Protein AF-0000000075708439 (afdb_homodimer)

Structure (mmCIF, N/CA/C/O backbone):
data_AF-0000000075708439-model_v1
#
loop_
_entity.id
_entity.type
_entity.pdbx_description
1 polymer 'FGGY family of carbohydrate kinases, N-terminal domain containing protein'
#
loop_
_atom_site.group_PDB
_atom_site.id
_atom_site.type_symbol
_atom_site.label_atom_id
_atom_site.label_alt_id
_atom_site.label_comp_id
_atom_site.label_asym_id
_atom_site.label_entity_id
_atom_site.label_seq_id
_atom_site.pdbx_PDB_ins_code
_atom_site.Cartn_x
_atom_site.Cartn_y
_atom_site.Cartn_z
_atom_site.occupancy
_atom_site.B_iso_or_equiv
_atom_site.auth_seq_id
_atom_site.auth_comp_id
_atom_site.auth_asym_id
_atom_site.auth_atom_id
_atom_site.pdbx_PDB_model_num
ATOM 1 N N . MET A 1 1 ? 12.398 -55.656 -14.297 1 87.62 1 MET A N 1
ATOM 2 C CA . MET A 1 1 ? 11.367 -55.062 -15.141 1 87.62 1 MET A CA 1
ATOM 3 C C . MET A 1 1 ? 11.344 -53.562 -14.992 1 87.62 1 MET A C 1
ATOM 5 O O . MET A 1 1 ? 11.445 -53.031 -13.875 1 87.62 1 MET A O 1
ATOM 9 N N . PHE A 1 2 ? 11.398 -53 -16.141 1 95 2 PHE A N 1
ATOM 10 C CA . PHE A 1 2 ? 11.477 -51.531 -16.156 1 95 2 PHE A CA 1
ATOM 11 C C . PHE A 1 2 ? 10.148 -50.938 -16.562 1 95 2 PHE A C 1
ATOM 13 O O . PHE A 1 2 ? 9.281 -51.625 -17.094 1 95 2 PHE A O 1
ATOM 20 N N . SER A 1 3 ? 9.945 -49.719 -16.188 1 95.69 3 SER A N 1
ATOM 21 C CA . SER A 1 3 ? 8.812 -48.906 -16.625 1 95.69 3 SER A CA 1
ATOM 22 C C . SER A 1 3 ? 9.266 -47.688 -17.422 1 95.69 3 SER A C 1
ATOM 24 O O . SER A 1 3 ? 10.219 -47 -17.047 1 95.69 3 SER A O 1
ATOM 26 N N . LEU A 1 4 ? 8.625 -47.5 -18.516 1 96.62 4 LEU A N 1
ATOM 27 C CA . LEU A 1 4 ? 8.891 -46.344 -19.375 1 96.62 4 LEU A CA 1
ATOM 28 C C . LEU A 1 4 ? 7.875 -45.219 -19.125 1 96.62 4 LEU A C 1
ATOM 30 O O . LEU A 1 4 ? 6.668 -45.469 -19.203 1 96.62 4 LEU A O 1
ATOM 34 N N . GLY A 1 5 ? 8.398 -44.094 -18.734 1 96.56 5 GLY A N 1
ATOM 35 C CA . GLY A 1 5 ? 7.559 -42.906 -18.609 1 96.56 5 GLY A CA 1
ATOM 36 C C . GLY A 1 5 ? 7.734 -41.938 -19.766 1 96.56 5 GLY A C 1
ATOM 37 O O . GLY A 1 5 ? 8.859 -41.594 -20.125 1 96.56 5 GLY A O 1
ATOM 38 N N . ILE A 1 6 ? 6.602 -41.469 -20.359 1 97.12 6 ILE A N 1
ATOM 39 C CA . ILE A 1 6 ? 6.605 -40.531 -21.469 1 97.12 6 ILE A CA 1
ATOM 40 C C . ILE A 1 6 ? 5.902 -39.25 -21.047 1 97.12 6 ILE A C 1
ATOM 42 O O . ILE A 1 6 ? 4.758 -39.281 -20.594 1 97.12 6 ILE A O 1
ATOM 46 N N . ASP A 1 7 ? 6.59 -38.125 -21.188 1 96.25 7 ASP A N 1
ATOM 47 C CA . ASP A 1 7 ? 6.008 -36.812 -20.906 1 96.25 7 ASP A CA 1
ATOM 48 C C . ASP A 1 7 ? 5.922 -35.969 -22.172 1 96.25 7 ASP A C 1
ATOM 50 O O . ASP A 1 7 ? 6.938 -35.469 -22.656 1 96.25 7 ASP A O 1
ATOM 54 N N . ILE A 1 8 ? 4.699 -35.75 -22.641 1 96.62 8 ILE A N 1
ATOM 55 C CA . ILE A 1 8 ? 4.473 -34.969 -23.844 1 96.62 8 ILE A CA 1
ATOM 56 C C . ILE A 1 8 ? 4.078 -33.531 -23.484 1 96.62 8 ILE A C 1
ATOM 58 O O . ILE A 1 8 ? 2.891 -33.219 -23.375 1 96.62 8 ILE A O 1
ATOM 62 N N . GLY A 1 9 ? 5.059 -32.75 -23.375 1 92.75 9 GLY A N 1
ATOM 63 C CA . GLY A 1 9 ? 4.828 -31.344 -23.016 1 92.75 9 GLY A CA 1
ATOM 64 C C . GLY A 1 9 ? 4.582 -30.453 -24.219 1 92.75 9 GLY A C 1
ATOM 65 O O . GLY A 1 9 ? 4.625 -30.922 -25.359 1 92.75 9 GLY A O 1
ATOM 66 N N . THR A 1 10 ? 4.273 -29.188 -23.953 1 89.81 10 THR A N 1
ATOM 67 C CA . THR A 1 10 ? 4 -28.203 -25 1 89.81 10 THR A CA 1
ATOM 68 C C . THR A 1 10 ? 5.277 -27.875 -25.766 1 89.81 10 THR A C 1
ATOM 70 O O . THR A 1 10 ? 5.273 -27.812 -27 1 89.81 10 THR A O 1
ATOM 73 N N . SER A 1 11 ? 6.379 -27.672 -25.047 1 86.56 11 SER A N 1
ATOM 74 C CA . SER A 1 11 ? 7.621 -27.219 -25.672 1 86.56 11 SER A CA 1
ATOM 75 C C . SER A 1 11 ? 8.656 -28.344 -25.703 1 86.56 11 SER A C 1
ATOM 77 O O . SER A 1 11 ? 9.625 -28.281 -26.469 1 86.56 11 SER A O 1
ATOM 79 N N . LYS A 1 12 ? 8.484 -29.312 -24.812 1 89.56 12 LYS A N 1
ATOM 80 C CA . LYS A 1 12 ? 9.469 -30.375 -24.656 1 89.56 12 LYS A CA 1
ATOM 81 C C . LYS A 1 12 ? 8.789 -31.734 -24.453 1 89.56 12 LYS A C 1
ATOM 83 O O . LYS A 1 12 ? 7.727 -31.812 -23.844 1 89.56 12 LYS A O 1
ATOM 88 N N . ILE A 1 13 ? 9.406 -32.781 -25 1 94.31 13 ILE A N 1
ATOM 89 C CA . ILE A 1 13 ? 9.016 -34.156 -24.734 1 94.31 13 ILE A CA 1
ATOM 90 C C . ILE A 1 13 ? 10.148 -34.875 -24.031 1 94.31 13 ILE A C 1
ATOM 92 O O . ILE A 1 13 ? 11.32 -34.719 -24.391 1 94.31 13 ILE A O 1
ATOM 96 N N . ALA A 1 14 ? 9.805 -35.594 -23 1 93.56 14 ALA A N 1
ATOM 97 C CA . ALA A 1 14 ? 10.828 -36.312 -22.219 1 93.56 14 ALA A CA 1
ATOM 98 C C . ALA A 1 14 ? 10.422 -37.75 -21.953 1 93.56 14 ALA A C 1
ATOM 100 O O . ALA A 1 14 ? 9.234 -38.062 -21.875 1 93.56 14 ALA A O 1
ATOM 101 N N . ILE A 1 15 ? 11.43 -38.562 -21.844 1 94.44 15 ILE A N 1
ATOM 102 C CA . ILE A 1 15 ? 11.234 -40 -21.547 1 94.44 15 ILE A CA 1
ATOM 103 C C . ILE A 1 15 ? 12.141 -40.406 -20.391 1 94.44 15 ILE A C 1
ATOM 105 O O . ILE A 1 15 ? 13.289 -39.969 -20.297 1 94.44 15 ILE A O 1
ATOM 109 N N . ALA A 1 16 ? 11.562 -41.156 -19.484 1 93.69 16 ALA A N 1
ATOM 110 C CA . ALA A 1 16 ? 12.336 -41.75 -18.391 1 93.69 16 ALA A CA 1
ATOM 111 C C . ALA A 1 16 ? 12.07 -43.25 -18.266 1 93.69 16 ALA A C 1
ATOM 113 O O . ALA A 1 16 ? 10.922 -43.688 -18.391 1 93.69 16 ALA A O 1
ATOM 114 N N . VAL A 1 17 ? 13.125 -43.969 -18.094 1 94.81 17 VAL A N 1
ATOM 115 C CA . VAL A 1 17 ? 12.992 -45.406 -17.797 1 94.81 17 VAL A CA 1
ATOM 116 C C . VAL A 1 17 ? 13.43 -45.656 -16.344 1 94.81 17 VAL A C 1
ATOM 118 O O . VAL A 1 17 ? 14.523 -45.25 -15.945 1 94.81 17 VAL A O 1
ATOM 121 N N . VAL A 1 18 ? 12.531 -46.25 -15.672 1 92.69 18 VAL A N 1
ATOM 122 C CA . VAL A 1 18 ? 12.828 -46.5 -14.266 1 92.69 18 VAL A CA 1
ATOM 123 C C . VAL A 1 18 ? 12.891 -48 -14 1 92.69 18 VAL A C 1
ATOM 125 O O . VAL A 1 18 ? 12.211 -48.781 -14.672 1 92.69 18 VAL A O 1
ATOM 128 N N . ASP A 1 19 ? 13.703 -48.344 -12.984 1 90.44 19 ASP A N 1
ATOM 129 C CA . ASP A 1 19 ? 13.836 -49.75 -12.625 1 90.44 19 ASP A CA 1
ATOM 130 C C . ASP A 1 19 ? 12.852 -50.125 -11.516 1 90.44 19 ASP A C 1
ATOM 132 O O . ASP A 1 19 ? 11.93 -49.375 -11.211 1 90.44 19 ASP A O 1
ATOM 136 N N . VAL A 1 20 ? 13.039 -51.312 -10.992 1 80.81 20 VAL A N 1
ATOM 137 C CA . VAL A 1 20 ? 12.109 -51.875 -10.023 1 80.81 20 VAL A CA 1
ATOM 138 C C . VAL A 1 20 ? 12.133 -51.062 -8.734 1 80.81 20 VAL A C 1
ATOM 140 O O . VAL A 1 20 ? 11.172 -51.094 -7.961 1 80.81 20 VAL A O 1
ATOM 143 N N . ASN A 1 21 ? 13.156 -50.281 -8.523 1 77.88 21 ASN A N 1
ATOM 144 C CA . ASN A 1 21 ? 13.281 -49.469 -7.34 1 77.88 21 ASN A CA 1
ATOM 145 C C . ASN A 1 21 ? 12.906 -48 -7.641 1 77.88 21 ASN A C 1
ATOM 147 O O . ASN A 1 21 ? 13.211 -47.094 -6.852 1 77.88 21 ASN A O 1
ATOM 151 N N . SER A 1 22 ? 12.367 -47.812 -8.766 1 76.56 22 SER A N 1
ATOM 152 C CA . SER A 1 22 ? 11.891 -46.5 -9.211 1 76.56 22 SER A CA 1
ATOM 153 C C . SER A 1 22 ? 13.039 -45.531 -9.422 1 76.56 22 SER A C 1
ATOM 155 O O . SER A 1 22 ? 12.875 -44.312 -9.258 1 76.56 22 SER A O 1
ATOM 157 N N . LYS A 1 23 ? 14.203 -46.125 -9.625 1 80.88 23 LYS A N 1
ATOM 158 C CA . LYS A 1 23 ? 15.359 -45.312 -9.961 1 80.88 23 LYS A CA 1
ATOM 159 C C . LYS A 1 23 ? 15.5 -45.156 -11.469 1 80.88 23 LYS A C 1
ATOM 161 O O . LYS A 1 23 ? 15.297 -46.094 -12.227 1 80.88 23 LYS A O 1
ATOM 166 N N . ILE A 1 24 ? 15.82 -43.906 -11.836 1 79.38 24 ILE A N 1
ATOM 167 C CA . ILE A 1 24 ? 15.969 -43.656 -13.258 1 79.38 24 ILE A CA 1
ATOM 168 C C . ILE A 1 24 ? 17.219 -44.344 -13.797 1 79.38 24 ILE A C 1
ATOM 170 O O . ILE A 1 24 ? 18.312 -44.125 -13.289 1 79.38 24 ILE A O 1
ATOM 174 N N . THR A 1 25 ? 16.984 -45.094 -14.797 1 81.88 25 THR A N 1
ATOM 175 C CA . THR A 1 25 ? 18.094 -45.781 -15.438 1 81.88 25 THR A CA 1
ATOM 176 C C . THR A 1 25 ? 18.531 -45.031 -16.703 1 81.88 25 THR A C 1
ATOM 178 O O . THR A 1 25 ? 19.719 -45.094 -17.062 1 81.88 25 THR A O 1
ATOM 181 N N . THR A 1 26 ? 17.562 -44.375 -17.344 1 83.88 26 THR A N 1
ATOM 182 C CA . THR A 1 26 ? 17.828 -43.625 -18.578 1 83.88 26 THR A CA 1
ATOM 183 C C . THR A 1 26 ? 16.844 -42.469 -18.703 1 83.88 26 THR A C 1
ATOM 185 O O . THR A 1 26 ? 15.703 -42.531 -18.25 1 83.88 26 THR A O 1
ATOM 188 N N . TYR A 1 27 ? 17.391 -41.375 -19.188 1 86.19 27 TYR A N 1
ATOM 189 C CA . TYR A 1 27 ? 16.578 -40.188 -19.453 1 86.19 27 TYR A CA 1
ATOM 190 C C . TYR A 1 27 ? 16.969 -39.562 -20.797 1 86.19 27 TYR A C 1
ATOM 192 O O . TYR A 1 27 ? 18.156 -39.438 -21.109 1 86.19 27 TYR A O 1
ATOM 200 N N . VAL A 1 28 ? 15.93 -39.312 -21.625 1 85.81 28 VAL A N 1
ATOM 201 C CA . VAL A 1 28 ? 16.141 -38.656 -22.906 1 85.81 28 VAL A CA 1
ATOM 202 C C . VAL A 1 28 ? 15.094 -37.562 -23.094 1 85.81 28 VAL A C 1
ATOM 204 O O . VAL A 1 28 ? 13.953 -37.688 -22.641 1 85.81 28 VAL A O 1
ATOM 207 N N . ASP A 1 29 ? 15.5 -36.438 -23.609 1 85.69 29 ASP A N 1
ATOM 208 C CA . ASP A 1 29 ? 14.547 -35.344 -23.859 1 85.69 29 ASP A CA 1
ATOM 209 C C . ASP A 1 29 ? 14.828 -34.656 -25.188 1 85.69 29 ASP A C 1
ATOM 211 O O . ASP A 1 29 ? 15.891 -34.875 -25.781 1 85.69 29 ASP A O 1
ATOM 215 N N . SER A 1 30 ? 13.656 -34.125 -25.703 1 77.12 30 SER A N 1
ATOM 216 C CA . SER A 1 30 ? 13.789 -33.312 -26.891 1 77.12 30 SER A CA 1
ATOM 217 C C . SER A 1 30 ? 13.836 -31.828 -26.531 1 77.12 30 SER A C 1
ATOM 219 O O . SER A 1 30 ? 13.305 -31.422 -25.5 1 77.12 30 SER A O 1
ATOM 221 N N . LYS A 1 31 ? 14.75 -30.906 -27.219 1 64.25 31 LYS A N 1
ATOM 222 C CA . LYS A 1 31 ? 14.719 -29.484 -26.922 1 64.25 31 LYS A CA 1
ATOM 223 C C . LYS A 1 31 ? 13.492 -28.812 -27.531 1 64.25 31 LYS A C 1
ATOM 225 O O . LYS A 1 31 ? 12.906 -27.906 -26.922 1 64.25 31 LYS A O 1
ATOM 230 N N . ALA A 1 32 ? 13.109 -29.125 -28.594 1 64.12 32 ALA A N 1
ATOM 231 C CA . ALA A 1 32 ? 11.969 -28.531 -29.281 1 64.12 32 ALA A CA 1
ATOM 232 C C . ALA A 1 32 ? 11.445 -29.438 -30.391 1 64.12 32 ALA A C 1
ATOM 234 O O . ALA A 1 32 ? 12.219 -30.141 -31.047 1 64.12 32 ALA A O 1
ATOM 235 N N . HIS A 1 33 ? 10 -29.891 -30.188 1 71.44 33 HIS A N 1
ATOM 236 C CA . HIS A 1 33 ? 9.453 -30.672 -31.297 1 71.44 33 HIS A CA 1
ATOM 237 C C . HIS A 1 33 ? 8.852 -29.766 -32.375 1 71.44 33 HIS A C 1
ATOM 239 O O . HIS A 1 33 ? 8.406 -30.234 -33.406 1 71.44 33 HIS A O 1
ATOM 245 N N . ASP A 1 34 ? 9.148 -28.312 -32.312 1 77.38 34 ASP A N 1
ATOM 246 C CA . ASP A 1 34 ? 8.742 -27.344 -33.312 1 77.38 34 ASP A CA 1
ATOM 247 C C . ASP A 1 34 ? 7.332 -27.641 -33.812 1 77.38 34 ASP A C 1
ATOM 249 O O . ASP A 1 34 ? 7.105 -27.719 -35.031 1 77.38 34 ASP A O 1
ATOM 253 N N . ALA A 1 35 ? 6.441 -27.984 -32.938 1 86.94 35 ALA A N 1
ATOM 254 C CA . ALA A 1 35 ? 5.117 -28.438 -33.344 1 86.94 35 ALA A CA 1
ATOM 255 C C . ALA A 1 35 ? 4.137 -27.266 -33.438 1 86.94 35 ALA A C 1
ATOM 257 O O . ALA A 1 35 ? 3.006 -27.422 -33.906 1 86.94 35 ALA A O 1
ATOM 258 N N . ASN A 1 36 ? 4.59 -26.125 -33.062 1 88.94 36 ASN A N 1
ATOM 259 C CA . ASN A 1 36 ? 3.686 -24.984 -33 1 88.94 36 ASN A CA 1
ATOM 260 C C . ASN A 1 36 ? 3.234 -24.531 -34.375 1 88.94 36 ASN A C 1
ATOM 262 O O . ASN A 1 36 ? 4.035 -24.516 -35.312 1 88.94 36 ASN A O 1
ATOM 266 N N . ILE A 1 37 ? 1.937 -24.359 -34.5 1 87.06 37 ILE A N 1
ATOM 267 C CA . ILE A 1 37 ? 1.342 -23.859 -35.719 1 87.06 37 ILE A CA 1
ATOM 268 C C . ILE A 1 37 ? 0.751 -22.469 -35.5 1 87.06 37 ILE A C 1
ATOM 270 O O . ILE A 1 37 ? -0.086 -22.281 -34.625 1 87.06 37 ILE A O 1
ATOM 274 N N . HIS A 1 38 ? 1.258 -21.484 -36.25 1 78.88 38 HIS A N 1
ATOM 275 C CA . HIS A 1 38 ? 0.743 -20.125 -36.094 1 78.88 38 HIS A CA 1
ATOM 276 C C . HIS A 1 38 ? -0.492 -19.906 -36.969 1 78.88 38 HIS A C 1
ATOM 278 O O . HIS A 1 38 ? -0.429 -20.047 -38.188 1 78.88 38 HIS A O 1
ATOM 284 N N . ILE A 1 39 ? -1.523 -19.672 -36.25 1 82.19 39 ILE A N 1
ATOM 285 C CA . ILE A 1 39 ? -2.762 -19.406 -37 1 82.19 39 ILE A CA 1
ATOM 286 C C . ILE A 1 39 ? -3.125 -17.938 -36.875 1 82.19 39 ILE A C 1
ATOM 288 O O . ILE A 1 39 ? -2.988 -17.188 -37.875 1 82.19 39 ILE A O 1
ATOM 292 N N . LYS A 1 40 ? -3.725 -17.344 -35.875 1 83.94 40 LYS A N 1
ATOM 293 C CA . LYS A 1 40 ? -4.047 -15.953 -35.562 1 83.94 40 LYS A CA 1
ATOM 294 C C . LYS A 1 40 ? -3.869 -15.664 -34.094 1 83.94 40 LYS A C 1
ATOM 296 O O . LYS A 1 40 ? -3.801 -16.578 -33.281 1 83.94 40 LYS A O 1
ATOM 301 N N . PRO A 1 41 ? -3.742 -14.414 -33.938 1 85.62 41 PRO A N 1
ATOM 302 C CA . PRO A 1 41 ? -3.564 -14.078 -32.531 1 85.62 41 PRO A CA 1
ATOM 303 C C . PRO A 1 41 ? -4.652 -14.672 -31.625 1 85.62 41 PRO A C 1
ATOM 305 O O . PRO A 1 41 ? -5.836 -14.609 -31.969 1 85.62 41 PRO A O 1
ATOM 308 N N . GLY A 1 42 ? -4.176 -15.32 -30.531 1 88.75 42 GLY A N 1
ATOM 309 C CA . GLY A 1 42 ? -5.125 -15.906 -29.609 1 88.75 42 GLY A CA 1
ATOM 310 C C . GLY A 1 42 ? -5.34 -17.391 -29.844 1 88.75 42 GLY A C 1
ATOM 311 O O . GLY A 1 42 ? -5.824 -18.094 -28.953 1 88.75 42 GLY A O 1
ATOM 312 N N . PHE A 1 43 ? -5.008 -17.844 -31 1 92.38 43 PHE A N 1
ATOM 313 C CA . PHE A 1 43 ? -5.148 -19.266 -31.328 1 92.38 43 PHE A CA 1
ATOM 314 C C . PHE A 1 43 ? -3.83 -20 -31.125 1 92.38 43 PHE A C 1
ATOM 316 O O . PHE A 1 43 ? -2.766 -19.484 -31.469 1 92.38 43 PHE A O 1
ATOM 323 N N . SER A 1 44 ? -3.9 -21.141 -30.5 1 93.81 44 SER A N 1
ATOM 324 C CA . SER A 1 44 ? -2.705 -21.938 -30.234 1 93.81 44 SER A CA 1
ATOM 325 C C . SER A 1 44 ? -2.92 -23.391 -30.641 1 93.81 44 SER A C 1
ATOM 327 O O . SER A 1 44 ? -3.643 -24.125 -29.969 1 93.81 44 SER A O 1
ATOM 329 N N . GLU A 1 45 ? -2.225 -23.812 -31.672 1 96.12 45 GLU A N 1
ATOM 330 C CA . GLU A 1 45 ? -2.359 -25.188 -32.188 1 96.12 45 GLU A CA 1
ATOM 331 C C . GLU A 1 45 ? -0.994 -25.828 -32.406 1 96.12 45 GLU A C 1
ATOM 333 O O . GLU A 1 45 ? 0.001 -25.125 -32.625 1 96.12 45 GLU A O 1
ATOM 338 N N . GLN A 1 46 ? -0.972 -27.078 -32.312 1 95.81 46 GLN A N 1
ATOM 339 C CA . GLN A 1 46 ? 0.258 -27.828 -32.562 1 95.81 46 GLN A CA 1
ATOM 340 C C . GLN A 1 46 ? 0.003 -29.047 -33.469 1 95.81 46 GLN A C 1
ATOM 342 O O . GLN A 1 46 ? -1.076 -29.641 -33.406 1 95.81 46 GLN A O 1
ATOM 347 N N . SER A 1 47 ? 1.02 -29.422 -34.188 1 96 47 SER A N 1
ATOM 348 C CA . SER A 1 47 ? 0.927 -30.578 -35.094 1 96 47 SER A CA 1
ATOM 349 C C . SER A 1 47 ? 1.029 -31.891 -34.312 1 96 47 SER A C 1
ATOM 351 O O . SER A 1 47 ? 2.062 -32.188 -33.688 1 96 47 SER A O 1
ATOM 353 N N . VAL A 1 48 ? 0.009 -32.719 -34.438 1 96.62 48 VAL A N 1
ATOM 354 C CA . VAL A 1 48 ? -0.011 -34 -33.781 1 96.62 48 VAL A CA 1
ATOM 355 C C . VAL A 1 48 ? 1.068 -34.906 -34.375 1 96.62 48 VAL A C 1
ATOM 357 O O . VAL A 1 48 ? 1.776 -35.594 -33.625 1 96.62 48 VAL A O 1
ATOM 360 N N . ASP A 1 49 ? 1.2 -34.812 -35.625 1 95.5 49 ASP A N 1
ATOM 361 C CA . ASP A 1 49 ? 2.18 -35.656 -36.312 1 95.5 49 ASP A CA 1
ATOM 362 C C . ASP A 1 49 ? 3.596 -35.344 -35.844 1 95.5 49 ASP A C 1
ATOM 364 O O . ASP A 1 49 ? 4.379 -36.25 -35.594 1 95.5 49 ASP A O 1
ATOM 368 N N . LYS A 1 50 ? 3.857 -34.094 -35.75 1 95.31 50 LYS A N 1
ATOM 369 C CA . LYS A 1 50 ? 5.191 -33.688 -35.312 1 95.31 50 LYS A CA 1
ATOM 370 C C . LYS A 1 50 ? 5.445 -34.125 -33.875 1 95.31 50 LYS A C 1
ATOM 372 O O . LYS A 1 50 ? 6.551 -34.562 -33.531 1 95.31 50 LYS A O 1
ATOM 377 N N . ILE A 1 51 ? 4.504 -34.031 -33.031 1 96.44 51 ILE A N 1
ATOM 378 C CA . ILE A 1 51 ? 4.621 -34.469 -31.656 1 96.44 51 ILE A CA 1
ATOM 379 C C . ILE A 1 51 ? 4.871 -35.969 -31.578 1 96.44 51 ILE A C 1
ATOM 381 O O . ILE A 1 51 ? 5.773 -36.438 -30.875 1 96.44 51 ILE A O 1
ATOM 385 N N . PHE A 1 52 ? 4.113 -36.781 -32.375 1 96.62 52 PHE A N 1
ATOM 386 C CA . PHE A 1 52 ? 4.25 -38.219 -32.375 1 96.62 52 PHE A CA 1
ATOM 387 C C . PHE A 1 52 ? 5.609 -38.625 -32.906 1 96.62 52 PHE A C 1
ATOM 389 O O . PHE A 1 52 ? 6.273 -39.5 -32.344 1 96.62 52 PHE A O 1
ATOM 396 N N . GLU A 1 53 ? 5.953 -37.938 -33.969 1 95.5 53 GLU A N 1
ATOM 397 C CA . GLU A 1 53 ? 7.254 -38.25 -34.562 1 95.5 53 GLU A CA 1
ATOM 398 C C . GLU A 1 53 ? 8.383 -38.031 -33.562 1 95.5 53 GLU A C 1
ATOM 400 O O . GLU A 1 53 ? 9.297 -38.844 -33.438 1 95.5 53 GLU A O 1
ATOM 405 N N . THR A 1 54 ? 8.328 -36.906 -32.938 1 95.44 54 THR A N 1
ATOM 406 C CA . THR A 1 54 ? 9.352 -36.594 -31.953 1 95.44 54 THR A CA 1
ATOM 407 C C . THR A 1 54 ? 9.344 -37.594 -30.812 1 95.44 54 THR A C 1
ATOM 409 O O . THR A 1 54 ? 10.406 -38.031 -30.375 1 95.44 54 THR A O 1
ATOM 412 N N . THR A 1 55 ? 8.203 -38 -30.328 1 96.56 55 THR A N 1
ATOM 413 C CA . THR A 1 55 ? 8.078 -38.969 -29.25 1 96.56 55 THR A CA 1
ATOM 414 C C . THR A 1 55 ? 8.633 -40.344 -29.688 1 96.56 55 THR A C 1
ATOM 416 O O . THR A 1 55 ? 9.398 -40.969 -28.953 1 96.56 55 THR A O 1
ATOM 419 N N . ASP A 1 56 ? 8.258 -40.719 -30.875 1 96.31 56 ASP A N 1
ATOM 420 C CA . ASP A 1 56 ? 8.734 -42 -31.422 1 96.31 56 ASP A CA 1
ATOM 421 C C . ASP A 1 56 ? 10.258 -42.031 -31.5 1 96.31 56 ASP A C 1
ATOM 423 O O . ASP A 1 56 ? 10.883 -43.031 -31.172 1 96.31 56 ASP A O 1
ATOM 427 N N . ASN A 1 57 ? 10.734 -40.938 -31.984 1 95 57 ASN A N 1
ATOM 428 C CA . ASN A 1 57 ? 12.188 -40.844 -32.125 1 95 57 ASN A CA 1
ATOM 429 C C . ASN A 1 57 ? 12.883 -41 -30.766 1 95 57 ASN A C 1
ATOM 431 O O . ASN A 1 57 ? 13.93 -41.625 -30.672 1 95 57 ASN A O 1
ATOM 435 N N . LEU A 1 58 ? 12.344 -40.438 -29.75 1 95.06 58 LEU A N 1
ATOM 436 C CA . LEU A 1 58 ? 12.93 -40.531 -28.422 1 95.06 58 LEU A CA 1
ATOM 437 C C . LEU A 1 58 ? 12.891 -41.969 -27.922 1 95.06 58 LEU A C 1
ATOM 439 O O . LEU A 1 58 ? 13.867 -42.438 -27.328 1 95.06 58 LEU A O 1
ATOM 443 N N . ILE A 1 59 ? 11.781 -42.625 -28.141 1 95.5 59 ILE A N 1
ATOM 444 C CA . ILE A 1 59 ? 11.656 -44.031 -27.719 1 95.5 59 ILE A CA 1
ATOM 445 C C . ILE A 1 59 ? 12.672 -44.875 -28.469 1 95.5 59 ILE A C 1
ATOM 447 O O . ILE A 1 59 ? 13.344 -45.719 -27.875 1 95.5 59 ILE A O 1
ATOM 451 N N . SER A 1 60 ? 12.766 -44.625 -29.734 1 94.19 60 SER A N 1
ATOM 452 C CA . SER A 1 60 ? 13.656 -45.406 -30.594 1 94.19 60 SER A CA 1
ATOM 453 C C . SER A 1 60 ? 15.117 -45.25 -30.172 1 94.19 60 SER A C 1
ATOM 455 O O . SER A 1 60 ? 15.93 -46.156 -30.359 1 94.19 60 SER A O 1
ATOM 457 N N . ASN A 1 61 ? 15.422 -44.156 -29.562 1 91.81 61 ASN A N 1
ATOM 458 C CA . ASN A 1 61 ? 16.797 -43.844 -29.203 1 91.81 61 ASN A CA 1
ATOM 459 C C . ASN A 1 61 ? 17.203 -44.5 -27.891 1 91.81 61 ASN A C 1
ATOM 461 O O . ASN A 1 61 ? 18.375 -44.469 -27.516 1 91.81 61 ASN A O 1
ATOM 465 N N . ILE A 1 62 ? 16.281 -45.094 -27.203 1 93.5 62 ILE A N 1
ATOM 466 C CA . ILE A 1 62 ? 16.609 -45.844 -26 1 93.5 62 ILE A CA 1
ATOM 467 C C . ILE A 1 62 ? 17.406 -47.094 -26.375 1 93.5 62 ILE A C 1
ATOM 469 O O . ILE A 1 62 ? 17.078 -47.781 -27.344 1 93.5 62 ILE A O 1
ATOM 473 N N . PRO A 1 63 ? 18.453 -47.438 -25.609 1 93.44 63 PRO A N 1
ATOM 474 C CA . PRO A 1 63 ? 19.234 -48.656 -25.906 1 93.44 63 PRO A CA 1
ATOM 475 C C . PRO A 1 63 ? 18.391 -49.938 -25.875 1 93.44 63 PRO A C 1
ATOM 477 O O . PRO A 1 63 ? 17.547 -50.094 -24.984 1 93.44 63 PRO A O 1
ATOM 480 N N . ILE A 1 64 ? 18.672 -50.844 -26.766 1 94.06 64 ILE A N 1
ATOM 481 C CA . ILE A 1 64 ? 17.875 -52.031 -26.953 1 94.06 64 ILE A CA 1
ATOM 482 C C . ILE A 1 64 ? 17.906 -52.906 -25.688 1 94.06 64 ILE A C 1
ATOM 484 O O . ILE A 1 64 ? 16.906 -53.531 -25.344 1 94.06 64 ILE A O 1
ATOM 488 N N . GLU A 1 65 ? 19.062 -52.906 -24.984 1 93.12 65 GLU A N 1
ATOM 489 C CA . GLU A 1 65 ? 19.203 -53.719 -23.766 1 93.12 65 GLU A CA 1
ATOM 490 C C . GLU A 1 65 ? 18.234 -53.25 -22.688 1 93.12 65 GLU A C 1
ATOM 492 O O . GLU A 1 65 ? 17.766 -54.031 -21.875 1 93.12 65 GLU A O 1
ATOM 497 N N . ILE A 1 66 ? 17.922 -52 -22.734 1 93.88 66 ILE A N 1
ATOM 498 C CA . ILE A 1 66 ? 16.984 -51.406 -21.766 1 93.88 66 ILE A CA 1
ATOM 499 C C . ILE A 1 66 ? 15.555 -51.656 -22.234 1 93.88 66 ILE A C 1
ATOM 501 O O . ILE A 1 66 ? 14.688 -52.031 -21.438 1 93.88 66 ILE A O 1
ATOM 505 N N . LYS A 1 67 ? 15.266 -51.438 -23.5 1 95 67 LYS A N 1
ATOM 506 C CA . LYS A 1 67 ? 13.93 -51.562 -24.078 1 95 67 LYS A CA 1
ATOM 507 C C . LYS A 1 67 ? 13.383 -52.969 -23.828 1 95 67 LYS A C 1
ATOM 509 O O . LYS A 1 67 ? 12.195 -53.156 -23.547 1 95 67 LYS A O 1
ATOM 514 N N . GLN A 1 68 ? 14.273 -53.906 -23.922 1 94.5 68 GLN A N 1
ATOM 515 C CA . GLN A 1 68 ? 13.859 -55.312 -23.781 1 94.5 68 GLN A CA 1
ATOM 516 C C . GLN A 1 68 ? 13.422 -55.625 -22.359 1 94.5 68 GLN A C 1
ATOM 518 O O . GLN A 1 68 ? 12.75 -56.625 -22.109 1 94.5 68 GLN A O 1
ATOM 523 N N . LYS A 1 69 ? 13.727 -54.781 -21.453 1 95.12 69 LYS A N 1
ATOM 524 C CA . LYS A 1 69 ? 13.375 -54.969 -20.062 1 95.12 69 LYS A CA 1
ATOM 525 C C . LYS A 1 69 ? 12.141 -54.156 -19.672 1 95.12 69 LYS A C 1
ATOM 527 O O . LYS A 1 69 ? 11.656 -54.25 -18.547 1 95.12 69 LYS A O 1
ATOM 532 N N . ILE A 1 70 ? 11.617 -53.438 -20.562 1 96 70 ILE A N 1
ATOM 533 C CA . ILE A 1 70 ? 10.461 -52.594 -20.281 1 96 70 ILE A CA 1
ATOM 534 C C . ILE A 1 70 ? 9.195 -53.469 -20.281 1 96 70 ILE A C 1
ATOM 536 O O . ILE A 1 70 ? 8.906 -54.156 -21.25 1 96 70 ILE A O 1
ATOM 540 N N . GLY A 1 71 ? 8.438 -53.375 -19.125 1 96.12 71 GLY A N 1
ATOM 541 C CA . GLY A 1 71 ? 7.184 -54.094 -19.016 1 96.12 71 GLY A CA 1
ATOM 542 C C . GLY A 1 71 ? 5.969 -53.219 -18.938 1 96.12 71 GLY A C 1
ATOM 543 O O . GLY A 1 71 ? 4.84 -53.656 -19.172 1 96.12 71 GLY A O 1
ATOM 544 N N . TYR A 1 72 ? 6.191 -52 -18.609 1 96.38 72 TYR A N 1
ATOM 545 C CA . TYR A 1 72 ? 5.09 -51.062 -18.406 1 96.38 72 TYR A CA 1
ATOM 546 C C . TYR A 1 72 ? 5.391 -49.719 -19.047 1 96.38 72 TYR A C 1
ATOM 548 O O . TYR A 1 72 ? 6.547 -49.312 -19.125 1 96.38 72 TYR A O 1
ATOM 556 N N . ILE A 1 73 ? 4.355 -49.031 -19.594 1 97.38 73 ILE A N 1
ATOM 557 C CA . ILE A 1 73 ? 4.461 -47.688 -20.141 1 97.38 73 ILE A CA 1
ATOM 558 C C . ILE A 1 73 ? 3.428 -46.781 -19.469 1 97.38 73 ILE A C 1
ATOM 560 O O . ILE A 1 73 ? 2.232 -47.094 -19.484 1 97.38 73 ILE A O 1
ATOM 564 N N . GLY A 1 74 ? 3.932 -45.812 -18.812 1 97.25 74 GLY A N 1
ATOM 565 C CA . GLY A 1 74 ? 3.104 -44.688 -18.359 1 97.25 74 GLY A CA 1
ATOM 566 C C . GLY A 1 74 ? 3.283 -43.438 -19.188 1 97.25 74 GLY A C 1
ATOM 567 O O . GLY A 1 74 ? 4.367 -43.188 -19.719 1 97.25 74 GLY A O 1
ATOM 568 N N . ILE A 1 75 ? 2.209 -42.656 -19.328 1 97.75 75 ILE A N 1
ATOM 569 C CA . ILE A 1 75 ? 2.234 -41.469 -20.188 1 97.75 75 ILE A CA 1
ATOM 570 C C . ILE A 1 75 ? 1.629 -40.281 -19.438 1 97.75 75 ILE A C 1
ATOM 572 O O . ILE A 1 75 ? 0.72 -40.438 -18.625 1 97.75 75 ILE A O 1
ATOM 576 N N . THR A 1 76 ? 2.23 -39.156 -19.594 1 97.25 76 THR A N 1
ATOM 577 C CA . THR A 1 76 ? 1.688 -37.875 -19.141 1 97.25 76 THR A CA 1
ATOM 578 C C . THR A 1 76 ? 1.902 -36.812 -20.188 1 97.25 76 THR A C 1
ATOM 580 O O . THR A 1 76 ? 2.525 -37.062 -21.234 1 97.25 76 THR A O 1
ATOM 583 N N . GLY A 1 77 ? 1.317 -35.656 -19.938 1 96.06 77 GLY A N 1
ATOM 584 C CA . GLY A 1 77 ? 1.482 -34.594 -20.906 1 96.06 77 GLY A CA 1
ATOM 585 C C . GLY A 1 77 ? 0.717 -33.344 -20.547 1 96.06 77 GLY A C 1
ATOM 586 O O . GLY A 1 77 ? 0.114 -33.25 -19.484 1 96.06 77 GLY A O 1
ATOM 587 N N . GLN A 1 78 ? 0.837 -32.375 -21.531 1 94.25 78 GLN A N 1
ATOM 588 C CA . GLN A 1 78 ? 0.138 -31.109 -21.375 1 94.25 78 GLN A CA 1
ATOM 589 C C . GLN A 1 78 ? -1.369 -31.328 -21.266 1 94.25 78 GLN A C 1
ATOM 591 O O . GLN A 1 78 ? -1.965 -32.031 -22.078 1 94.25 78 GLN A O 1
ATOM 596 N N . MET A 1 79 ? -1.899 -30.703 -20.25 1 95.31 79 MET A N 1
ATOM 597 C CA . MET A 1 79 ? -3.312 -30.906 -19.938 1 95.31 79 MET A CA 1
ATOM 598 C C . MET A 1 79 ? -4.18 -29.922 -20.703 1 95.31 79 MET A C 1
ATOM 600 O O . MET A 1 79 ? -3.666 -29.062 -21.438 1 95.31 79 MET A O 1
ATOM 604 N N . HIS A 1 80 ? -5.547 -30.094 -20.688 1 95.06 80 HIS A N 1
ATOM 605 C CA . HIS A 1 80 ? -6.59 -29.188 -21.141 1 95.06 80 HIS A CA 1
ATOM 606 C C . HIS A 1 80 ? -6.785 -29.281 -22.656 1 95.06 80 HIS A C 1
ATOM 608 O O . HIS A 1 80 ? -7.91 -29.172 -23.141 1 95.06 80 HIS A O 1
ATOM 614 N N . GLY A 1 81 ? -5.684 -29.484 -23.391 1 95.88 81 GLY A N 1
ATOM 615 C CA . GLY A 1 81 ? -5.758 -29.469 -24.844 1 95.88 81 GLY A CA 1
ATOM 616 C C . GLY A 1 81 ? -6.578 -30.625 -25.406 1 95.88 81 GLY A C 1
ATOM 617 O O . GLY A 1 81 ? -6.738 -31.656 -24.75 1 95.88 81 GLY A O 1
ATOM 618 N N . VAL A 1 82 ? -7.004 -30.375 -26.672 1 97.06 82 VAL A N 1
ATOM 619 C CA . VAL A 1 82 ? -7.891 -31.375 -27.266 1 97.06 82 VAL A CA 1
ATOM 620 C C . VAL A 1 82 ? -7.461 -31.656 -28.703 1 97.06 82 VAL A C 1
ATOM 622 O O . VAL A 1 82 ? -7.078 -30.75 -29.438 1 97.06 82 VAL A O 1
ATOM 625 N N . VAL A 1 83 ? -7.535 -32.875 -29.062 1 97.81 83 VAL A N 1
ATOM 626 C CA . VAL A 1 83 ? -7.41 -33.312 -30.438 1 97.81 83 VAL A CA 1
ATOM 627 C C . VAL A 1 83 ? -8.703 -34 -30.875 1 97.81 83 VAL A C 1
ATOM 629 O O . VAL A 1 83 ? -9.242 -34.844 -30.172 1 97.81 83 VAL A O 1
ATOM 632 N N . VAL A 1 84 ? -9.18 -33.625 -32.031 1 97.56 84 VAL A N 1
ATOM 633 C CA . VAL A 1 84 ? -10.406 -34.219 -32.531 1 97.56 84 VAL A CA 1
ATOM 634 C C . VAL A 1 84 ? -10.062 -35.125 -33.719 1 97.56 84 VAL A C 1
ATOM 636 O O . VAL A 1 84 ? -9.406 -34.719 -34.656 1 97.56 84 VAL A O 1
ATOM 639 N N . SER A 1 85 ? -10.477 -36.406 -33.531 1 96.62 85 SER A N 1
ATOM 640 C CA . SER A 1 85 ? -10.43 -37.344 -34.656 1 96.62 85 SER A CA 1
ATOM 641 C C . SER A 1 85 ? -11.742 -37.375 -35.406 1 96.62 85 SER A C 1
ATOM 643 O O . SER A 1 85 ? -12.812 -37.531 -34.812 1 96.62 85 SER A O 1
ATOM 645 N N . ARG A 1 86 ? -11.609 -37.25 -36.625 1 95.38 86 ARG A N 1
ATOM 646 C CA . ARG A 1 86 ? -12.805 -37.156 -37.469 1 95.38 86 ARG A CA 1
ATOM 647 C C . ARG A 1 86 ? -12.984 -38.406 -38.312 1 95.38 86 ARG A C 1
ATOM 649 O O . ARG A 1 86 ? -12.125 -39.281 -38.344 1 95.38 86 ARG A O 1
ATOM 656 N N . LYS A 1 87 ? -14.117 -38.281 -39 1 91.81 87 LYS A N 1
ATOM 657 C CA . LYS A 1 87 ? -14.391 -39.375 -39.938 1 91.81 87 LYS A CA 1
ATOM 658 C C . LYS A 1 87 ? -13.375 -39.375 -41.062 1 91.81 87 LYS A C 1
ATOM 660 O O . LYS A 1 87 ? -12.641 -38.406 -41.25 1 91.81 87 LYS A O 1
ATOM 665 N N . ASN A 1 88 ? -13.125 -40.406 -41.781 1 88 88 ASN A N 1
ATOM 666 C CA . ASN A 1 88 ? -12.188 -40.625 -42.875 1 88 88 ASN A CA 1
ATOM 667 C C . ASN A 1 88 ? -10.742 -40.562 -42.406 1 88 88 ASN A C 1
ATOM 669 O O . ASN A 1 88 ? -9.875 -40.031 -43.094 1 88 88 ASN A O 1
ATOM 673 N N . ASN A 1 89 ? -10.586 -40.781 -41.219 1 83.19 89 ASN A N 1
ATOM 674 C CA . ASN A 1 89 ? -9.266 -40.969 -40.625 1 83.19 89 ASN A CA 1
ATOM 675 C C . ASN A 1 89 ? -8.5 -39.656 -40.594 1 83.19 89 ASN A C 1
ATOM 677 O O . ASN A 1 89 ? -7.281 -39.625 -40.75 1 83.19 89 ASN A O 1
ATOM 681 N N . LYS A 1 90 ? -9.273 -38.625 -40.406 1 91.19 90 LYS A N 1
ATOM 682 C CA . LYS A 1 90 ? -8.625 -37.312 -40.281 1 91.19 90 LYS A CA 1
ATOM 683 C C . LYS A 1 90 ? -8.508 -36.938 -38.781 1 91.19 90 LYS A C 1
ATOM 685 O O . LYS A 1 90 ? -9.438 -37.125 -38.031 1 91.19 90 LYS A O 1
ATOM 690 N N . THR A 1 91 ? -7.273 -36.562 -38.438 1 94.19 91 THR A N 1
ATOM 691 C CA . THR A 1 91 ? -7.031 -36.062 -37.094 1 94.19 91 THR A CA 1
ATOM 692 C C . THR A 1 91 ? -6.676 -34.594 -37.125 1 94.19 91 THR A C 1
ATOM 694 O O . THR A 1 91 ? -5.77 -34.188 -37.875 1 94.19 91 THR A O 1
ATOM 697 N N . ASP A 1 92 ? -7.406 -33.781 -36.438 1 95.88 92 ASP A N 1
ATOM 698 C CA . ASP A 1 92 ? -7.137 -32.344 -36.375 1 95.88 92 ASP A CA 1
ATOM 699 C C . ASP A 1 92 ? -5.852 -32.062 -35.625 1 95.88 92 ASP A C 1
ATOM 701 O O . ASP A 1 92 ? -5.309 -32.938 -34.938 1 95.88 92 ASP A O 1
ATOM 705 N N . ASN A 1 93 ? -5.371 -30.828 -35.781 1 96.81 93 ASN A N 1
ATOM 706 C CA . ASN A 1 93 ? -4.289 -30.344 -34.938 1 96.81 93 ASN A CA 1
ATOM 707 C C . ASN A 1 93 ? -4.699 -30.328 -33.469 1 96.81 93 ASN A C 1
ATOM 709 O O . ASN A 1 93 ? -5.891 -30.25 -33.156 1 96.81 93 ASN A O 1
ATOM 713 N N . LEU A 1 94 ? -3.684 -30.438 -32.594 1 97.38 94 LEU A N 1
ATOM 714 C CA . LEU A 1 94 ? -3.922 -30.188 -31.156 1 97.38 94 LEU A CA 1
ATOM 715 C C . LEU A 1 94 ? -4.227 -28.719 -30.906 1 97.38 94 LEU A C 1
ATOM 717 O O . LEU A 1 94 ? -3.451 -27.844 -31.281 1 97.38 94 LEU A O 1
ATOM 721 N N . ILE A 1 95 ? -5.359 -28.422 -30.406 1 97 95 ILE A N 1
ATOM 722 C CA . ILE A 1 95 ? -5.609 -27.109 -29.812 1 97 95 ILE A CA 1
ATOM 723 C C . ILE A 1 95 ? -5.219 -27.125 -28.344 1 97 95 ILE A C 1
ATOM 725 O O . ILE A 1 95 ? -5.91 -27.719 -27.516 1 97 95 ILE A O 1
ATOM 729 N N . ASN A 1 96 ? -4.141 -26.453 -28.062 1 93.88 96 ASN A N 1
ATOM 730 C CA . ASN A 1 96 ? -3.551 -26.688 -26.75 1 93.88 96 ASN A CA 1
ATOM 731 C C . ASN A 1 96 ? -4.082 -25.703 -25.703 1 93.88 96 ASN A C 1
ATOM 733 O O . ASN A 1 96 ? -4.984 -24.922 -25.984 1 93.88 96 ASN A O 1
ATOM 737 N N . TRP A 1 97 ? -3.611 -25.781 -24.438 1 92.81 97 TRP A N 1
ATOM 738 C CA . TRP A 1 97 ? -4.152 -25.094 -23.266 1 92.81 97 TRP A CA 1
ATOM 739 C C . TRP A 1 97 ? -3.949 -23.594 -23.375 1 92.81 97 TRP A C 1
ATOM 741 O O . TRP A 1 97 ? -4.621 -22.828 -22.688 1 92.81 97 TRP A O 1
ATOM 751 N N . GLU A 1 98 ? -3.059 -23.156 -24.203 1 89.62 98 GLU A N 1
ATOM 752 C CA . GLU A 1 98 ? -2.764 -21.734 -24.328 1 89.62 98 GLU A CA 1
ATOM 753 C C . GLU A 1 98 ? -3.781 -21.031 -25.234 1 89.62 98 GLU A C 1
ATOM 755 O O . GLU A 1 98 ? -3.77 -19.812 -25.359 1 89.62 98 GLU A O 1
ATOM 760 N N . ASP A 1 99 ? -4.617 -21.797 -25.828 1 92.62 99 ASP A N 1
ATOM 761 C CA . ASP A 1 99 ? -5.574 -21.25 -26.797 1 92.62 99 ASP A CA 1
ATOM 762 C C . ASP A 1 99 ? -6.59 -20.344 -26.109 1 92.62 99 ASP A C 1
ATOM 764 O O . ASP A 1 99 ? -7.125 -20.672 -25.062 1 92.62 99 ASP A O 1
ATOM 768 N N . ARG A 1 100 ? -6.887 -19.141 -26.672 1 90 100 ARG A N 1
ATOM 769 C CA . ARG A 1 100 ? -7.785 -18.141 -26.094 1 90 100 ARG A CA 1
ATOM 770 C C . ARG A 1 100 ? -8.961 -17.859 -27.031 1 90 100 ARG A C 1
ATOM 772 O O . ARG A 1 100 ? -9.516 -16.766 -27.031 1 90 100 ARG A O 1
ATOM 779 N N . ARG A 1 101 ? -9.258 -18.75 -27.875 1 92 101 ARG A N 1
ATOM 780 C CA . ARG A 1 101 ? -10.266 -18.5 -28.906 1 92 101 ARG A CA 1
ATOM 781 C C . ARG A 1 101 ? -11.617 -18.172 -28.281 1 92 101 ARG A C 1
ATOM 783 O O . ARG A 1 101 ? -12.406 -17.422 -28.844 1 92 101 ARG A O 1
ATOM 790 N N . GLY A 1 102 ? -11.906 -18.719 -27.203 1 91.06 102 GLY A N 1
ATOM 791 C CA . GLY A 1 102 ? -13.164 -18.422 -26.547 1 91.06 102 GLY A CA 1
ATOM 792 C C . GLY A 1 102 ? -13.328 -16.938 -26.219 1 91.06 102 GLY A C 1
ATOM 793 O O . GLY A 1 102 ? -14.383 -16.359 -26.5 1 91.06 102 GLY A O 1
ATOM 794 N N . SER A 1 103 ? -12.352 -16.391 -25.672 1 90.56 103 SER A N 1
ATOM 795 C CA . SER A 1 103 ? -12.383 -14.969 -25.328 1 90.56 103 SER A CA 1
ATOM 796 C C . SER A 1 103 ? -12.328 -14.094 -26.578 1 90.56 103 SER A C 1
ATOM 798 O O . SER A 1 103 ? -13.039 -13.094 -26.688 1 90.56 103 SER A O 1
ATOM 800 N N . VAL A 1 104 ? -11.461 -14.445 -27.5 1 90.31 104 VAL A N 1
ATOM 801 C CA . VAL A 1 104 ? -11.227 -13.672 -28.719 1 90.31 104 VAL A CA 1
ATOM 802 C C . VAL A 1 104 ? -12.523 -13.586 -29.531 1 90.31 104 VAL A C 1
ATOM 804 O O . VAL A 1 104 ? -12.836 -12.539 -30.094 1 90.31 104 VAL A O 1
ATOM 807 N N . THR A 1 105 ? -13.258 -14.617 -29.516 1 91.31 105 THR A N 1
ATOM 808 C CA . THR A 1 105 ? -14.477 -14.664 -30.312 1 91.31 105 THR A CA 1
ATOM 809 C C . THR A 1 105 ? -15.672 -14.164 -29.5 1 91.31 105 THR A C 1
ATOM 811 O O . THR A 1 105 ? -16.75 -13.953 -30.047 1 91.31 105 THR A O 1
ATOM 814 N N . GLY A 1 106 ? -15.492 -14.039 -28.219 1 90.56 106 GLY A N 1
ATOM 815 C CA . GLY A 1 106 ? -16.578 -13.633 -27.328 1 90.56 106 GLY A CA 1
ATOM 816 C C . GLY A 1 106 ? -17.469 -14.781 -26.906 1 90.56 106 GLY A C 1
ATOM 817 O O . GLY A 1 106 ? -18.359 -14.602 -26.062 1 90.56 106 GLY A O 1
ATOM 818 N N . LYS A 1 107 ? -17.234 -15.898 -27.344 1 91.25 107 LYS A N 1
ATOM 819 C CA . LYS A 1 107 ? -18.094 -17.047 -27.109 1 91.25 107 LYS A CA 1
ATOM 820 C C . LYS A 1 107 ? -17.984 -17.531 -25.672 1 91.25 107 LYS A C 1
ATOM 822 O O . LYS A 1 107 ? -18.922 -18.141 -25.141 1 91.25 107 LYS A O 1
ATOM 827 N N . LEU A 1 108 ? -16.844 -17.312 -25.078 1 91.94 108 LEU A N 1
ATOM 828 C CA . LEU A 1 108 ? -16.656 -17.734 -23.703 1 91.94 108 LEU A CA 1
ATOM 829 C C . LEU A 1 108 ? -17.719 -17.125 -22.797 1 91.94 108 LEU A C 1
ATOM 831 O O . LEU A 1 108 ? -18.25 -17.797 -21.906 1 91.94 108 LEU A O 1
ATOM 835 N N . LYS A 1 109 ? -18.047 -15.867 -23.016 1 90.38 109 LYS A N 1
ATOM 836 C CA . LYS A 1 109 ? -19.078 -15.188 -22.234 1 90.38 109 LYS A CA 1
ATOM 837 C C . LYS A 1 109 ? -20.422 -15.867 -22.391 1 90.38 109 LYS A C 1
ATOM 839 O O . LYS A 1 109 ? -21.188 -15.984 -21.422 1 90.38 109 LYS A O 1
ATOM 844 N N . LEU A 1 110 ? -20.641 -16.25 -23.578 1 88.94 110 LEU A N 1
ATOM 845 C CA . LEU A 1 110 ? -21.922 -16.906 -23.891 1 88.94 110 LEU A CA 1
ATOM 846 C C . LEU A 1 110 ? -22 -18.266 -23.219 1 88.94 110 LEU A C 1
ATOM 848 O O . LEU A 1 110 ? -23.047 -18.641 -22.688 1 88.94 110 LEU A O 1
ATOM 852 N N . ILE A 1 111 ? -20.906 -19 -23.25 1 89.88 111 ILE A N 1
ATOM 853 C CA . ILE A 1 111 ? -20.828 -20.312 -22.641 1 89.88 111 ILE A CA 1
ATOM 854 C C . ILE A 1 111 ? -21.062 -20.203 -21.141 1 89.88 111 ILE A C 1
ATOM 856 O O . ILE A 1 111 ? -21.828 -20.969 -20.562 1 89.88 111 ILE A O 1
ATOM 860 N N . ASN A 1 112 ? -20.469 -19.203 -20.531 1 90.31 112 ASN A N 1
ATOM 861 C CA . ASN A 1 112 ? -20.516 -19.047 -19.078 1 90.31 112 ASN A CA 1
ATOM 862 C C . ASN A 1 112 ? -21.844 -18.453 -18.609 1 90.31 112 ASN A C 1
ATOM 864 O O . ASN A 1 112 ? -22.109 -18.375 -17.422 1 90.31 112 ASN A O 1
ATOM 868 N N . ALA A 1 113 ? -22.625 -18.031 -19.562 1 87.19 113 ALA A N 1
ATOM 869 C CA . ALA A 1 113 ? -23.953 -17.5 -19.25 1 87.19 113 ALA A CA 1
ATOM 870 C C . ALA A 1 113 ? -24.984 -18.609 -19.125 1 87.19 113 ALA A C 1
ATOM 872 O O . ALA A 1 113 ? -26.078 -18.391 -18.609 1 87.19 113 ALA A O 1
ATOM 873 N N . ILE A 1 114 ? -24.516 -19.703 -19.531 1 82.69 114 ILE A N 1
ATOM 874 C CA . ILE A 1 114 ? -25.438 -20.828 -19.438 1 82.69 114 ILE A CA 1
ATOM 875 C C . ILE A 1 114 ? -25.641 -21.219 -17.984 1 82.69 114 ILE A C 1
ATOM 877 O O . ILE A 1 114 ? -24.688 -21.516 -17.266 1 82.69 114 ILE A O 1
ATOM 881 N N . LYS A 1 115 ? -26.875 -21.203 -17.531 1 74.19 115 LYS A N 1
ATOM 882 C CA . LYS A 1 115 ? -27.234 -21.484 -16.141 1 74.19 115 LYS A CA 1
ATOM 883 C C . LYS A 1 115 ? -26.922 -22.938 -15.766 1 74.19 115 LYS A C 1
ATOM 885 O O . LYS A 1 115 ? -27.188 -23.859 -16.547 1 74.19 115 LYS A O 1
ATOM 890 N N . GLY A 1 116 ? -26.344 -23.172 -14.688 1 69.5 116 GLY A N 1
ATOM 891 C CA . GLY A 1 116 ? -26.047 -24.5 -14.195 1 69.5 116 GLY A CA 1
ATOM 892 C C . GLY A 1 116 ? -24.703 -25.031 -14.641 1 69.5 116 GLY A C 1
ATOM 893 O O . GLY A 1 116 ? -24.297 -26.125 -14.273 1 69.5 116 GLY A O 1
ATOM 894 N N . CYS A 1 117 ? -24.109 -24.297 -15.422 1 75.44 117 CYS A N 1
ATOM 895 C CA . CYS A 1 117 ? -22.797 -24.688 -15.906 1 75.44 117 CYS A CA 1
ATOM 896 C C . CYS A 1 117 ? -21.688 -24.062 -15.062 1 75.44 117 CYS A C 1
ATOM 898 O O . CYS A 1 117 ? -21.828 -22.938 -14.602 1 75.44 117 CYS A O 1
ATOM 900 N N . GLU A 1 118 ? -20.703 -24.922 -14.75 1 81.25 118 GLU A N 1
ATOM 901 C CA . GLU A 1 118 ? -19.516 -24.359 -14.117 1 81.25 118 GLU A CA 1
ATOM 902 C C . GLU A 1 118 ? -18.844 -23.328 -15.016 1 81.25 118 GLU A C 1
ATOM 904 O O . GLU A 1 118 ? -18.938 -23.406 -16.25 1 81.25 118 GLU A O 1
ATOM 909 N N . LYS A 1 119 ? -18.297 -22.281 -14.398 1 83.25 119 LYS A N 1
ATOM 910 C CA . LYS A 1 119 ? -17.594 -21.266 -15.188 1 83.25 119 LYS A CA 1
ATOM 911 C C . LYS A 1 119 ? -16.344 -21.844 -15.844 1 83.25 119 LYS A C 1
ATOM 913 O O . LYS A 1 119 ? -15.469 -22.375 -15.156 1 83.25 119 LYS A O 1
ATOM 918 N N . LEU A 1 120 ? -16.359 -21.828 -17.188 1 90.06 120 LEU A N 1
ATOM 919 C CA . LEU A 1 120 ? -15.242 -22.344 -17.969 1 90.06 120 LEU A CA 1
ATOM 920 C C . LEU A 1 120 ? -14.25 -21.234 -18.281 1 90.06 120 LEU A C 1
ATOM 922 O O . LEU A 1 120 ? -14.555 -20.047 -18.109 1 90.06 120 LEU A O 1
ATOM 926 N N . LYS A 1 121 ? -12.977 -21.688 -18.609 1 86.5 121 LYS A N 1
ATOM 927 C CA . LYS A 1 121 ? -11.906 -20.766 -19 1 86.5 121 LYS A CA 1
ATOM 928 C C . LYS A 1 121 ? -11.375 -21.094 -20.375 1 86.5 121 LYS A C 1
ATOM 930 O O . LYS A 1 121 ? -11.641 -22.172 -20.922 1 86.5 121 LYS A O 1
ATOM 935 N N . ASP A 1 122 ? -10.719 -20.031 -20.969 1 90.31 122 ASP A N 1
ATOM 936 C CA . ASP A 1 122 ? -9.977 -20.344 -22.188 1 90.31 122 ASP A CA 1
ATOM 937 C C . ASP A 1 122 ? -8.984 -21.484 -21.953 1 90.31 122 ASP A C 1
ATOM 939 O O . ASP A 1 122 ? -8.406 -21.594 -20.859 1 90.31 122 ASP A O 1
ATOM 943 N N . GLY A 1 123 ? -8.859 -22.344 -22.984 1 91.31 123 GLY A N 1
ATOM 944 C CA . GLY A 1 123 ? -7.91 -23.438 -22.891 1 91.31 123 GLY A CA 1
ATOM 945 C C . GLY A 1 123 ? -8.539 -24.734 -22.422 1 91.31 123 GLY A C 1
ATOM 946 O O . GLY A 1 123 ? -7.988 -25.812 -22.641 1 91.31 123 GLY A O 1
ATOM 947 N N . PHE A 1 124 ? -9.625 -24.609 -21.672 1 94.56 124 PHE A N 1
ATOM 948 C CA . PHE A 1 124 ? -10.328 -25.828 -21.25 1 94.56 124 PHE A CA 1
ATOM 949 C C . PHE A 1 124 ? -10.828 -26.609 -22.469 1 94.56 124 PHE A C 1
ATOM 951 O O . PHE A 1 124 ? -11.312 -26.016 -23.438 1 94.56 124 PHE A O 1
ATOM 958 N N . GLY A 1 125 ? -10.727 -27.859 -22.359 1 96 125 GLY A N 1
ATOM 959 C CA . GLY A 1 125 ? -11.188 -28.719 -23.438 1 96 125 GLY A CA 1
ATOM 960 C C . GLY A 1 125 ? -12.625 -28.453 -23.844 1 96 125 GLY A C 1
ATOM 961 O O . GLY A 1 125 ? -12.938 -28.375 -25.031 1 96 125 GLY A O 1
ATOM 962 N N . MET A 1 126 ? -13.523 -28.219 -22.906 1 95.56 126 MET A N 1
ATOM 963 C CA . MET A 1 126 ? -14.938 -28.016 -23.188 1 95.56 126 MET A CA 1
ATOM 964 C C . MET A 1 126 ? -15.156 -26.672 -23.891 1 95.56 126 MET A C 1
ATOM 966 O O . MET A 1 126 ? -16.047 -26.547 -24.734 1 95.56 126 MET A O 1
ATOM 970 N N . THR A 1 127 ? -14.422 -25.672 -23.469 1 94.69 127 THR A N 1
ATOM 971 C CA . THR A 1 127 ? -14.492 -24.391 -24.156 1 94.69 127 THR A CA 1
ATOM 972 C C . THR A 1 127 ? -14.102 -24.547 -25.625 1 94.69 127 THR A C 1
ATOM 974 O O . THR A 1 127 ? -14.758 -23.984 -26.5 1 94.69 127 THR A O 1
ATOM 977 N N . THR A 1 128 ? -13.031 -25.281 -25.859 1 95.81 128 THR A N 1
ATOM 978 C CA . THR A 1 128 ? -12.531 -25.516 -27.203 1 95.81 128 THR A CA 1
ATOM 979 C C . THR A 1 128 ? -13.555 -26.297 -28.031 1 95.81 128 THR A C 1
ATOM 981 O O . THR A 1 128 ? -13.898 -25.891 -29.141 1 95.81 128 THR A O 1
ATOM 984 N N . LEU A 1 129 ? -14.055 -27.328 -27.547 1 96.69 129 LEU A N 1
ATOM 985 C CA . LEU A 1 129 ? -14.992 -28.188 -28.266 1 96.69 129 LEU A CA 1
ATOM 986 C C . LEU A 1 129 ? -16.266 -27.422 -28.625 1 96.69 129 LEU A C 1
ATOM 988 O O . LEU A 1 129 ? -16.797 -27.609 -29.719 1 96.69 129 LEU A O 1
ATOM 992 N N . ALA A 1 130 ? -16.688 -26.594 -27.75 1 94.56 130 ALA A N 1
ATOM 993 C CA . ALA A 1 130 ? -17.922 -25.844 -27.953 1 94.56 130 ALA A CA 1
ATOM 994 C C . ALA A 1 130 ? -17.797 -24.891 -29.141 1 94.56 130 ALA A C 1
ATOM 996 O O . ALA A 1 130 ? -18.797 -24.391 -29.656 1 94.56 130 ALA A O 1
ATOM 997 N N . GLN A 1 131 ? -16.656 -24.719 -29.594 1 93.62 131 GLN A N 1
ATOM 998 C CA . GLN A 1 131 ? -16.422 -23.75 -30.656 1 93.62 131 GLN A CA 1
ATOM 999 C C . GLN A 1 131 ? -16.156 -24.438 -32 1 93.62 131 GLN A C 1
ATOM 1001 O O . GLN A 1 131 ? -15.992 -23.781 -33.031 1 93.62 131 GLN A O 1
ATOM 1006 N N . LEU A 1 132 ? -16.062 -25.688 -32.031 1 94.69 132 LEU A N 1
ATOM 1007 C CA . LEU A 1 132 ? -15.703 -26.438 -33.219 1 94.69 132 LEU A CA 1
ATOM 1008 C C . LEU A 1 132 ? -16.938 -27.031 -33.875 1 94.69 132 LEU A C 1
ATOM 1010 O O . LEU A 1 132 ? -17.953 -27.266 -33.219 1 94.69 132 LEU A O 1
ATOM 1014 N N . ASP A 1 133 ? -16.812 -27.156 -35.219 1 95.19 133 ASP A N 1
ATOM 1015 C CA . ASP A 1 133 ? -17.781 -27.984 -35.906 1 95.19 133 ASP A CA 1
ATOM 1016 C C . ASP A 1 133 ? -17.531 -29.469 -35.625 1 95.19 133 ASP A C 1
ATOM 1018 O O . ASP A 1 133 ? -16.516 -30.016 -36.062 1 95.19 133 ASP A O 1
ATOM 1022 N N . LEU A 1 134 ? -18.484 -30.109 -34.969 1 95.94 134 LEU A N 1
ATOM 1023 C CA . LEU A 1 134 ? -18.25 -31.484 -34.531 1 95.94 134 LEU A CA 1
ATOM 1024 C C . LEU A 1 134 ? -19.141 -32.469 -35.281 1 95.94 134 LEU A C 1
ATOM 1026 O O . LEU A 1 134 ? -19.375 -33.594 -34.812 1 95.94 134 LEU A O 1
ATOM 1030 N N . SER A 1 135 ? -19.609 -32.062 -36.406 1 93.56 135 SER A N 1
ATOM 1031 C CA . SER A 1 135 ? -20.547 -32.875 -37.188 1 93.56 135 SER A CA 1
ATOM 1032 C C . SER A 1 135 ? -19.922 -34.188 -37.625 1 93.56 135 SER A C 1
ATOM 1034 O O . SER A 1 135 ? -20.578 -35.219 -37.656 1 93.56 135 SER A O 1
ATOM 1036 N N . ASP A 1 136 ? -18.688 -34.156 -37.938 1 95 136 ASP A N 1
ATOM 1037 C CA . ASP A 1 136 ? -18.031 -35.375 -38.406 1 95 136 ASP A CA 1
ATOM 1038 C C . ASP A 1 136 ? -16.984 -35.875 -37.406 1 95 136 ASP A C 1
ATOM 1040 O O . ASP A 1 136 ? -16.062 -36.594 -37.781 1 95 136 ASP A O 1
ATOM 1044 N N . ALA A 1 137 ? -17.125 -35.406 -36.219 1 96.19 137 ALA A N 1
ATOM 1045 C CA . ALA A 1 137 ? -16.188 -35.844 -35.156 1 96.19 137 ALA A CA 1
ATOM 1046 C C . ALA A 1 137 ? -16.5 -37.25 -34.719 1 96.19 137 ALA A C 1
ATOM 1048 O O . ALA A 1 137 ? -17.656 -37.625 -34.5 1 96.19 137 ALA A O 1
ATOM 1049 N N . GLU A 1 138 ? -15.508 -38.031 -34.562 1 96 138 GLU A N 1
ATOM 1050 C CA . GLU A 1 138 ? -15.672 -39.406 -34.094 1 96 138 GLU A CA 1
ATOM 1051 C C . GLU A 1 138 ? -15.266 -39.531 -32.625 1 96 138 GLU A C 1
ATOM 1053 O O . GLU A 1 138 ? -15.93 -40.219 -31.844 1 96 138 GLU A O 1
ATOM 1058 N N . HIS A 1 139 ? -14.117 -38.906 -32.344 1 96.06 139 HIS A N 1
ATOM 1059 C CA . HIS A 1 139 ? -13.586 -38.969 -30.984 1 96.06 139 HIS A CA 1
ATOM 1060 C C . HIS A 1 139 ? -12.703 -37.781 -30.672 1 96.06 139 HIS A C 1
ATOM 1062 O O . HIS A 1 139 ? -12.188 -37.125 -31.594 1 96.06 139 HIS A O 1
ATOM 1068 N N . CYS A 1 140 ? -12.641 -37.438 -29.406 1 97.31 140 CYS A N 1
ATOM 1069 C CA . CYS A 1 140 ? -11.711 -36.406 -28.953 1 97.31 140 CYS A CA 1
ATOM 1070 C C . CYS A 1 140 ? -10.852 -36.906 -27.797 1 97.31 140 CYS A C 1
ATOM 1072 O O . CYS A 1 140 ? -11.258 -37.844 -27.078 1 97.31 140 CYS A O 1
ATOM 1074 N N . ALA A 1 141 ? -9.68 -36.438 -27.609 1 97.69 141 ALA A N 1
ATOM 1075 C CA . ALA A 1 141 ? -8.734 -36.844 -26.594 1 97.69 141 ALA A CA 1
ATOM 1076 C C . ALA A 1 141 ? -7.672 -35.781 -26.344 1 97.69 141 ALA A C 1
ATOM 1078 O O . ALA A 1 141 ? -7.488 -34.875 -27.156 1 97.69 141 ALA A O 1
ATOM 1079 N N . THR A 1 142 ? -7.047 -35.875 -25.188 1 97.88 142 THR A N 1
ATOM 1080 C CA . THR A 1 142 ? -5.793 -35.125 -25.016 1 97.88 142 THR A CA 1
ATOM 1081 C C . THR A 1 142 ? -4.695 -35.75 -25.891 1 97.88 142 THR A C 1
ATOM 1083 O O . THR A 1 142 ? -4.852 -36.844 -26.406 1 97.88 142 THR A O 1
ATOM 1086 N N . ILE A 1 143 ? -3.594 -35 -26.031 1 97.88 143 ILE A N 1
ATOM 1087 C CA . ILE A 1 143 ? -2.516 -35.438 -26.891 1 97.88 143 ILE A CA 1
ATOM 1088 C C . ILE A 1 143 ? -1.899 -36.719 -26.328 1 97.88 143 ILE A C 1
ATOM 1090 O O . ILE A 1 143 ? -1.537 -37.625 -27.094 1 97.88 143 ILE A O 1
ATOM 1094 N N . HIS A 1 144 ? -1.776 -36.781 -25.016 1 97.94 144 HIS A N 1
ATOM 1095 C CA . HIS A 1 144 ? -1.155 -37.969 -24.422 1 97.94 144 HIS A CA 1
ATOM 1096 C C . HIS A 1 144 ? -2.148 -39.125 -24.312 1 97.94 144 HIS A C 1
ATOM 1098 O O . HIS A 1 144 ? -1.753 -40.281 -24.312 1 97.94 144 HIS A O 1
ATOM 1104 N N . ASP A 1 145 ? -3.43 -38.875 -24.172 1 97.88 145 ASP A N 1
ATOM 1105 C CA . ASP A 1 145 ? -4.418 -39.938 -24.344 1 97.88 145 ASP A CA 1
ATOM 1106 C C . ASP A 1 145 ? -4.352 -40.562 -25.734 1 97.88 145 ASP A C 1
ATOM 1108 O O . ASP A 1 145 ? -4.438 -41.781 -25.891 1 97.88 145 ASP A O 1
ATOM 1112 N N . LEU A 1 146 ? -4.301 -39.719 -26.703 1 98.06 146 LEU A N 1
ATOM 1113 C CA . LEU A 1 146 ? -4.234 -40.156 -28.094 1 98.06 146 LEU A CA 1
ATOM 1114 C C . LEU A 1 146 ? -2.988 -41 -28.328 1 98.06 146 LEU A C 1
ATOM 1116 O O . LEU A 1 146 ? -3.021 -41.938 -29.109 1 98.06 146 LEU A O 1
ATOM 1120 N N . TYR A 1 147 ? -1.927 -40.594 -27.719 1 98.12 147 TYR A N 1
ATOM 1121 C CA . TYR A 1 147 ? -0.704 -41.375 -27.891 1 98.12 147 TYR A CA 1
ATOM 1122 C C . TYR A 1 147 ? -0.847 -42.781 -27.297 1 98.12 147 TYR A C 1
ATOM 1124 O O . TYR A 1 147 ? -0.34 -43.75 -27.844 1 98.12 147 TYR A O 1
ATOM 1132 N N . ALA A 1 148 ? -1.454 -42.875 -26.156 1 98.12 148 ALA A N 1
ATOM 1133 C CA . ALA A 1 148 ? -1.745 -44.188 -25.578 1 98.12 148 ALA A CA 1
ATOM 1134 C C . ALA A 1 148 ? -2.574 -45.031 -26.547 1 98.12 148 ALA A C 1
ATOM 1136 O O . ALA A 1 148 ? -2.336 -46.219 -26.688 1 98.12 148 ALA A O 1
ATOM 1137 N N . SER A 1 149 ? -3.584 -44.375 -27.109 1 97.56 149 SER A N 1
ATOM 1138 C CA . SER A 1 149 ? -4.41 -45.062 -28.109 1 97.56 149 SER A CA 1
ATOM 1139 C C . SER A 1 149 ? -3.572 -45.531 -29.297 1 97.56 149 SER A C 1
ATOM 1141 O O . SER A 1 149 ? -3.797 -46.625 -29.828 1 97.56 149 SER A O 1
ATOM 1143 N N . TYR A 1 150 ? -2.654 -44.719 -29.688 1 97.38 150 TYR A N 1
ATOM 1144 C CA . TYR A 1 150 ? -1.735 -45.031 -30.766 1 97.38 150 TYR A CA 1
ATOM 1145 C C . TYR A 1 150 ? -0.912 -46.281 -30.422 1 97.38 150 TYR A C 1
ATOM 1147 O O . TYR A 1 150 ? -0.777 -47.188 -31.234 1 97.38 150 TYR A O 1
ATOM 1155 N N . LEU A 1 151 ? -0.449 -46.344 -29.234 1 98.12 151 LEU A N 1
ATOM 1156 C CA . LEU A 1 151 ? 0.4 -47.438 -28.797 1 98.12 151 LEU A CA 1
ATOM 1157 C C . LEU A 1 151 ? -0.396 -48.75 -28.703 1 98.12 151 LEU A C 1
ATOM 1159 O O . LEU A 1 151 ? 0.143 -49.844 -28.953 1 98.12 151 LEU A O 1
ATOM 1163 N N . THR A 1 152 ? -1.66 -48.688 -28.344 1 97.69 152 THR A N 1
ATOM 1164 C CA . THR A 1 152 ? -2.441 -49.875 -28.031 1 97.69 152 THR A CA 1
ATOM 1165 C C . THR A 1 152 ? -3.34 -50.25 -29.203 1 97.69 152 THR A C 1
ATOM 1167 O O . THR A 1 152 ? -3.811 -51.406 -29.281 1 97.69 152 THR A O 1
ATOM 1170 N N . GLY A 1 153 ? -3.689 -49.25 -29.969 1 96.25 153 GLY A N 1
ATOM 1171 C CA . GLY A 1 153 ? -4.641 -49.5 -31.047 1 96.25 153 GLY A CA 1
ATOM 1172 C C . GLY A 1 153 ? -6.086 -49.406 -30.594 1 96.25 153 GLY A C 1
ATOM 1173 O O . GLY A 1 153 ? -7 -49.656 -31.391 1 96.25 153 GLY A O 1
ATOM 1174 N N . LEU A 1 154 ? -6.277 -49.125 -29.359 1 95.69 154 LEU A N 1
ATOM 1175 C CA . LEU A 1 154 ? -7.621 -49.062 -28.797 1 95.69 154 LEU A CA 1
ATOM 1176 C C . LEU A 1 154 ? -8.133 -47.625 -28.812 1 95.69 154 LEU A C 1
ATOM 1178 O O . LEU A 1 154 ? -7.348 -46.688 -28.969 1 95.69 154 LEU A O 1
ATOM 1182 N N . ARG A 1 155 ? -9.414 -47.5 -28.719 1 94.31 155 ARG A N 1
ATOM 1183 C CA . ARG A 1 155 ? -10 -46.156 -28.625 1 94.31 155 ARG A CA 1
ATOM 1184 C C . ARG A 1 155 ? -9.484 -45.438 -27.391 1 94.31 155 ARG A C 1
ATOM 1186 O O . ARG A 1 155 ? -9.328 -46.031 -26.328 1 94.31 155 ARG A O 1
ATOM 1193 N N . SER A 1 156 ? -9.305 -44.156 -27.562 1 95.25 156 SER A N 1
ATOM 1194 C CA . SER A 1 156 ? -8.758 -43.375 -26.469 1 95.25 156 SER A CA 1
ATOM 1195 C C . SER A 1 156 ? -9.703 -43.344 -25.266 1 95.25 156 SER A C 1
ATOM 1197 O O . SER A 1 156 ? -10.914 -43.219 -25.422 1 95.25 156 SER A O 1
ATOM 1199 N N . VAL A 1 157 ? -9.133 -43.562 -24.094 1 96.81 157 VAL A N 1
ATOM 1200 C CA . VAL A 1 157 ? -9.797 -43.312 -22.812 1 96.81 157 VAL A CA 1
ATOM 1201 C C . VAL A 1 157 ? -9.117 -42.188 -22.078 1 96.81 157 VAL A C 1
ATOM 1203 O O . VAL A 1 157 ? -8.07 -41.688 -22.5 1 96.81 157 VAL A O 1
ATOM 1206 N N . THR A 1 158 ? -9.766 -41.688 -21.047 1 97.38 158 THR A N 1
ATOM 1207 C CA . THR A 1 158 ? -9.148 -40.594 -20.328 1 97.38 158 THR A CA 1
ATOM 1208 C C . THR A 1 158 ? -9.172 -40.844 -18.828 1 97.38 158 THR A C 1
ATOM 1210 O O . THR A 1 158 ? -10.102 -41.469 -18.312 1 97.38 158 THR A O 1
ATOM 1213 N N . ASP A 1 159 ? -8.062 -40.5 -18.188 1 96.75 159 ASP A N 1
ATOM 1214 C CA . ASP A 1 159 ? -7.949 -40.531 -16.734 1 96.75 159 ASP A CA 1
ATOM 1215 C C . ASP A 1 159 ? -8.656 -39.312 -16.109 1 96.75 159 ASP A C 1
ATOM 1217 O O . ASP A 1 159 ? -8.695 -38.25 -16.719 1 96.75 159 ASP A O 1
ATOM 1221 N N . PRO A 1 160 ? -9.18 -39.5 -14.875 1 96.88 160 PRO A N 1
ATOM 1222 C CA . PRO A 1 160 ? -9.859 -38.375 -14.227 1 96.88 160 PRO A CA 1
ATOM 1223 C C . PRO A 1 160 ? -8.984 -37.125 -14.125 1 96.88 160 PRO A C 1
ATOM 1225 O O . PRO A 1 160 ? -9.492 -36 -14.125 1 96.88 160 PRO A O 1
ATOM 1228 N N . THR A 1 161 ? -7.668 -37.281 -14.047 1 96 161 THR A N 1
ATOM 1229 C CA . THR A 1 161 ? -6.766 -36.156 -13.953 1 96 161 THR A CA 1
ATOM 1230 C C . THR A 1 161 ? -6.883 -35.25 -15.188 1 96 161 THR A C 1
ATOM 1232 O O . THR A 1 161 ? -6.816 -34.031 -15.086 1 96 161 THR A O 1
ATOM 1235 N N . ASP A 1 162 ? -7.113 -35.844 -16.266 1 96.25 162 ASP A N 1
ATOM 1236 C CA . ASP A 1 162 ? -7.258 -35.094 -17.516 1 96.25 162 ASP A CA 1
ATOM 1237 C C . ASP A 1 162 ? -8.695 -34.656 -17.719 1 96.25 162 ASP A C 1
ATOM 1239 O O . ASP A 1 162 ? -8.938 -33.531 -18.203 1 96.25 162 ASP A O 1
ATOM 1243 N N . ALA A 1 163 ? -9.617 -35.562 -17.406 1 96.62 163 ALA A N 1
ATOM 1244 C CA . ALA A 1 163 ? -11.031 -35.188 -17.547 1 96.62 163 ALA A CA 1
ATOM 1245 C C . ALA A 1 163 ? -11.344 -33.938 -16.75 1 96.62 163 ALA A C 1
ATOM 1247 O O . ALA A 1 163 ? -12.047 -33.031 -17.25 1 96.62 163 ALA A O 1
ATOM 1248 N N . ALA A 1 164 ? -10.844 -33.875 -15.609 1 95.19 164 ALA A N 1
ATOM 1249 C CA . ALA A 1 164 ? -11.094 -32.75 -14.719 1 95.19 164 ALA A CA 1
ATOM 1250 C C . ALA A 1 164 ? -10.602 -31.438 -15.344 1 95.19 164 ALA A C 1
ATOM 1252 O O . ALA A 1 164 ? -11.211 -30.391 -15.156 1 95.19 164 ALA A O 1
ATOM 1253 N N . SER A 1 165 ? -9.578 -31.453 -16.062 1 94.06 165 SER A N 1
ATOM 1254 C CA . SER A 1 165 ? -8.977 -30.266 -16.625 1 94.06 165 SER A CA 1
ATOM 1255 C C . SER A 1 165 ? -9.805 -29.703 -17.781 1 94.06 165 SER A C 1
ATOM 1257 O O . SER A 1 165 ? -9.656 -28.547 -18.172 1 94.06 165 SER A O 1
ATOM 1259 N N . TRP A 1 166 ? -10.656 -30.516 -18.391 1 95.56 166 TRP A N 1
ATOM 1260 C CA . TRP A 1 166 ? -11.469 -30.094 -19.531 1 95.56 166 TRP A CA 1
ATOM 1261 C C . TRP A 1 166 ? -12.648 -29.25 -19.062 1 95.56 166 TRP A C 1
ATOM 1263 O O . TRP A 1 166 ? -13.242 -28.516 -19.859 1 95.56 166 TRP A O 1
ATOM 1273 N N . GLY A 1 167 ? -13.055 -29.422 -17.812 1 93.25 167 GLY A N 1
ATOM 1274 C CA . GLY A 1 167 ? -14.25 -28.766 -17.312 1 93.25 167 GLY A CA 1
ATOM 1275 C C . GLY A 1 167 ? -15.508 -29.594 -17.516 1 93.25 167 GLY A C 1
ATOM 1276 O O . GLY A 1 167 ? -15.508 -30.562 -18.281 1 93.25 167 GLY A O 1
ATOM 1277 N N . LEU A 1 168 ? -16.562 -29.25 -16.734 1 94.69 168 LEU A N 1
ATOM 1278 C CA . LEU A 1 168 ? -17.859 -29.922 -16.734 1 94.69 168 LEU A CA 1
ATOM 1279 C C . LEU A 1 168 ? -17.719 -31.391 -16.359 1 94.69 168 LEU A C 1
ATOM 1281 O O . LEU A 1 168 ? -18.297 -32.25 -17.016 1 94.69 168 LEU A O 1
ATOM 1285 N N . PHE A 1 169 ? -16.875 -31.641 -15.461 1 95.5 169 PHE A N 1
ATOM 1286 C CA . PHE A 1 169 ? -16.578 -32.969 -14.898 1 95.5 169 PHE A CA 1
ATOM 1287 C C . PHE A 1 169 ? -16.641 -32.938 -13.383 1 95.5 169 PHE A C 1
ATOM 1289 O O . PHE A 1 169 ? -16.062 -32.031 -12.75 1 95.5 169 PHE A O 1
ATOM 1296 N N . ASP A 1 170 ? -17.406 -33.844 -12.828 1 94.19 170 ASP A N 1
ATOM 1297 C CA . ASP A 1 170 ? -17.484 -33.938 -11.375 1 94.19 170 ASP A CA 1
ATOM 1298 C C . ASP A 1 170 ? -16.375 -34.844 -10.828 1 94.19 170 ASP A C 1
ATOM 1300 O O . ASP A 1 170 ? -16.422 -36.062 -11.008 1 94.19 170 ASP A O 1
ATOM 1304 N N . ILE A 1 171 ? -15.469 -34.281 -10.094 1 94.88 171 ILE A N 1
ATOM 1305 C CA . ILE A 1 171 ? -14.258 -34.969 -9.68 1 94.88 171 ILE A CA 1
ATOM 1306 C C . ILE A 1 171 ? -14.594 -35.938 -8.555 1 94.88 171 ILE A C 1
ATOM 1308 O O . ILE A 1 171 ? -13.805 -36.844 -8.242 1 94.88 171 ILE A O 1
ATOM 1312 N N . PHE A 1 172 ? -15.758 -35.844 -7.93 1 93.62 172 PHE A N 1
ATOM 1313 C CA . PHE A 1 172 ? -16.125 -36.719 -6.832 1 93.62 172 PHE A CA 1
ATOM 1314 C C . PHE A 1 172 ? -16.859 -37.938 -7.355 1 93.62 172 PHE A C 1
ATOM 1316 O O . PHE A 1 172 ? -16.688 -39.062 -6.836 1 93.62 172 PHE A O 1
ATOM 1323 N N . THR A 1 173 ? -17.625 -37.781 -8.422 1 92.19 173 THR A N 1
ATOM 1324 C CA . THR A 1 173 ? -18.391 -38.906 -8.969 1 92.19 173 THR A CA 1
ATOM 1325 C C . THR A 1 173 ? -17.703 -39.438 -10.219 1 92.19 173 THR A C 1
ATOM 1327 O O . THR A 1 173 ? -18.062 -40.531 -10.703 1 92.19 173 THR A O 1
ATOM 1330 N N . ASN A 1 174 ? -16.75 -38.75 -10.773 1 93.69 174 ASN A N 1
ATOM 1331 C CA . ASN A 1 174 ? -16.031 -39.125 -11.984 1 93.69 174 ASN A CA 1
ATOM 1332 C C . ASN A 1 174 ? -16.953 -39.219 -13.195 1 93.69 174 ASN A C 1
ATOM 1334 O O . ASN A 1 174 ? -16.891 -40.156 -13.977 1 93.69 174 ASN A O 1
ATOM 1338 N N . LYS A 1 175 ? -17.828 -38.219 -13.25 1 93.88 175 LYS A N 1
ATOM 1339 C CA . LYS A 1 175 ? -18.781 -38.188 -14.359 1 93.88 175 LYS A CA 1
ATOM 1340 C C . LYS A 1 175 ? -18.812 -36.844 -15.031 1 93.88 175 LYS A C 1
ATOM 1342 O O . LYS A 1 175 ? -18.672 -35.812 -14.359 1 93.88 175 LYS A O 1
ATOM 1347 N N . TRP A 1 176 ? -19.031 -36.938 -16.344 1 95.31 176 TRP A N 1
ATOM 1348 C CA . TRP A 1 176 ? -19.25 -35.688 -17.094 1 95.31 176 TRP A CA 1
ATOM 1349 C C . TRP A 1 176 ? -20.609 -35.094 -16.734 1 95.31 176 TRP A C 1
ATOM 1351 O O . TRP A 1 176 ? -21.547 -35.812 -16.406 1 95.31 176 TRP A O 1
ATOM 1361 N N . ASN A 1 177 ? -20.656 -33.781 -16.75 1 93 177 ASN A N 1
ATOM 1362 C CA . ASN A 1 177 ? -21.953 -33.094 -16.672 1 93 177 ASN A CA 1
ATOM 1363 C C . ASN A 1 177 ? -22.688 -33.125 -18 1 93 177 ASN A C 1
ATOM 1365 O O . ASN A 1 177 ? -22.641 -32.156 -18.766 1 93 177 ASN A O 1
ATOM 1369 N N . GLU A 1 178 ? -23.469 -34.094 -18.141 1 92.81 178 GLU A N 1
ATOM 1370 C CA . GLU A 1 178 ? -24.094 -34.406 -19.422 1 92.81 178 GLU A CA 1
ATOM 1371 C C . GLU A 1 178 ? -25.047 -33.281 -19.844 1 92.81 178 GLU A C 1
ATOM 1373 O O . GLU A 1 178 ? -25.094 -32.875 -21.016 1 92.81 178 GLU A O 1
ATOM 1378 N N . GLU A 1 179 ? -25.766 -32.781 -18.938 1 91.69 179 GLU A N 1
ATOM 1379 C CA . GLU A 1 179 ? -26.719 -31.703 -19.219 1 91.69 179 GLU A CA 1
ATOM 1380 C C . GLU A 1 179 ? -26.016 -30.453 -19.75 1 91.69 179 GLU A C 1
ATOM 1382 O O . GLU A 1 179 ? -26.438 -29.891 -20.766 1 91.69 179 GLU A O 1
ATOM 1387 N N . ALA A 1 180 ? -25 -30.109 -19.078 1 92.38 180 ALA A N 1
ATOM 1388 C CA . ALA A 1 180 ? -24.266 -28.922 -19.5 1 92.38 180 ALA A CA 1
ATOM 1389 C C . ALA A 1 180 ? -23.609 -29.141 -20.859 1 92.38 180 ALA A C 1
ATOM 1391 O O . ALA A 1 180 ? -23.594 -28.25 -21.703 1 92.38 180 ALA A O 1
ATOM 1392 N N . ILE A 1 181 ? -23.094 -30.297 -21.062 1 94.5 181 ILE A N 1
ATOM 1393 C CA . ILE A 1 181 ? -22.391 -30.625 -22.297 1 94.5 181 ILE A CA 1
ATOM 1394 C C . ILE A 1 181 ? -23.375 -30.609 -23.469 1 94.5 181 ILE A C 1
ATOM 1396 O O . ILE A 1 181 ? -23.062 -30.094 -24.547 1 94.5 181 ILE A O 1
ATOM 1400 N N . LYS A 1 182 ? -24.516 -31.109 -23.203 1 92.81 182 LYS A N 1
ATOM 1401 C CA . LYS A 1 182 ? -25.562 -31.094 -24.234 1 92.81 182 LYS A CA 1
ATOM 1402 C C . LYS A 1 182 ? -25.938 -29.656 -24.594 1 92.81 182 LYS A C 1
ATOM 1404 O O . LYS A 1 182 ? -26.156 -29.344 -25.766 1 92.81 182 LYS A O 1
ATOM 1409 N N . SER A 1 183 ? -25.969 -28.859 -23.656 1 92.25 183 SER A N 1
ATOM 1410 C CA . SER A 1 183 ? -26.328 -27.469 -23.875 1 92.25 183 SER A CA 1
ATOM 1411 C C . SER A 1 183 ? -25.281 -26.75 -24.719 1 92.25 183 SER A C 1
ATOM 1413 O O . SER A 1 183 ? -25.562 -25.734 -25.328 1 92.25 183 SER A O 1
ATOM 1415 N N . LEU A 1 184 ? -24.125 -27.266 -24.781 1 93 184 LEU A N 1
ATOM 1416 C CA . LEU A 1 184 ? -23.047 -26.672 -25.562 1 93 184 LEU A CA 1
ATOM 1417 C C . LEU A 1 184 ? -22.984 -27.266 -26.969 1 93 184 LEU A C 1
ATOM 1419 O O . LEU A 1 184 ? -22.078 -26.953 -27.75 1 93 184 LEU A O 1
ATOM 1423 N N . ASN A 1 185 ? -23.891 -28.141 -27.266 1 93 185 ASN A N 1
ATOM 1424 C CA . ASN A 1 185 ? -23.984 -28.812 -28.562 1 93 185 ASN A CA 1
ATOM 1425 C C . ASN A 1 185 ? -22.766 -29.688 -28.828 1 93 185 ASN A C 1
ATOM 1427 O O . ASN A 1 185 ? -22.281 -29.75 -29.953 1 93 185 ASN A O 1
ATOM 1431 N N . ILE A 1 186 ? -22.25 -30.219 -27.828 1 95.38 186 ILE A N 1
ATOM 1432 C CA . ILE A 1 186 ? -21.172 -31.188 -27.938 1 95.38 186 ILE A CA 1
ATOM 1433 C C . ILE A 1 186 ? -21.734 -32.594 -27.891 1 95.38 186 ILE A C 1
ATOM 1435 O O . ILE A 1 186 ? -22.391 -33 -26.922 1 95.38 186 ILE A O 1
ATOM 1439 N N . PRO A 1 187 ? -21.469 -33.312 -28.953 1 96.06 187 PRO A N 1
ATOM 1440 C CA . PRO A 1 187 ? -21.969 -34.688 -28.906 1 96.06 187 PRO A CA 1
ATOM 1441 C C . PRO A 1 187 ? -21.297 -35.531 -27.812 1 96.06 187 PRO A C 1
ATOM 1443 O O . PRO A 1 187 ? -20.062 -35.594 -27.734 1 96.06 187 PRO A O 1
ATOM 1446 N N . GLN A 1 188 ? -22.094 -36.219 -27.047 1 92.94 188 GLN A N 1
ATOM 1447 C CA . GLN A 1 188 ? -21.578 -37 -25.906 1 92.94 188 GLN A CA 1
ATOM 1448 C C . GLN A 1 188 ? -20.719 -38.156 -26.375 1 92.94 188 GLN A C 1
ATOM 1450 O O . GLN A 1 188 ? -19.766 -38.562 -25.703 1 92.94 188 GLN A O 1
ATOM 1455 N N . ASN A 1 189 ? -21.031 -38.688 -27.5 1 93.44 189 ASN A N 1
ATOM 1456 C CA . ASN A 1 189 ? -20.391 -39.906 -27.984 1 93.44 189 ASN A CA 1
ATOM 1457 C C . ASN A 1 189 ? -18.938 -39.625 -28.391 1 93.44 189 ASN A C 1
ATOM 1459 O O . ASN A 1 189 ? -18.172 -40.594 -28.562 1 93.44 189 ASN A O 1
ATOM 1463 N N . ILE A 1 190 ? -18.578 -38.406 -28.531 1 96.06 190 ILE A N 1
ATOM 1464 C CA . ILE A 1 190 ? -17.203 -38.156 -28.984 1 96.06 190 ILE A CA 1
ATOM 1465 C C . ILE A 1 190 ? -16.281 -38.031 -27.766 1 96.06 190 ILE A C 1
ATOM 1467 O O . ILE A 1 190 ? -15.055 -38.031 -27.906 1 96.06 190 ILE A O 1
ATOM 1471 N N . LEU A 1 191 ? -16.859 -37.875 -26.578 1 96.62 191 LEU A N 1
ATOM 1472 C CA . LEU A 1 191 ? -16.047 -37.75 -25.375 1 96.62 191 LEU A CA 1
ATOM 1473 C C . LEU A 1 191 ? -15.414 -39.094 -25 1 96.62 191 LEU A C 1
ATOM 1475 O O . LEU A 1 191 ? -16.031 -40.125 -25.172 1 96.62 191 LEU A O 1
ATOM 1479 N N . PRO A 1 192 ? -14.188 -39.031 -24.562 1 95.88 192 PRO A N 1
ATOM 1480 C CA . PRO A 1 192 ? -13.57 -40.281 -24.156 1 95.88 192 PRO A CA 1
ATOM 1481 C C . PRO A 1 192 ? -14.203 -40.875 -22.891 1 95.88 192 PRO A C 1
ATOM 1483 O O . PRO A 1 192 ? -14.672 -40.156 -22.031 1 95.88 192 PRO A O 1
ATOM 1486 N N . GLU A 1 193 ? -14.172 -42.219 -22.844 1 95.88 193 GLU A N 1
ATOM 1487 C CA . GLU A 1 193 ? -14.578 -42.906 -21.625 1 95.88 193 GLU A CA 1
ATOM 1488 C C . GLU A 1 193 ? -13.633 -42.562 -20.469 1 95.88 193 GLU A C 1
ATOM 1490 O O . GLU A 1 193 ? -12.406 -42.594 -20.641 1 95.88 193 GLU A O 1
ATOM 1495 N N . VAL A 1 194 ? -14.211 -42.219 -19.297 1 96.62 194 VAL A N 1
ATOM 1496 C CA . VAL A 1 194 ? -13.398 -41.938 -18.125 1 96.62 194 VAL A CA 1
ATOM 1497 C C . VAL A 1 194 ? -13.133 -43.219 -17.344 1 96.62 194 VAL A C 1
ATOM 1499 O O . VAL A 1 194 ? -14.062 -43.875 -16.875 1 96.62 194 VAL A O 1
ATOM 1502 N N . VAL A 1 195 ? -11.906 -43.562 -17.234 1 96.06 195 VAL A N 1
ATOM 1503 C CA . VAL A 1 195 ? -11.523 -44.75 -16.5 1 96.06 195 VAL A CA 1
ATOM 1504 C C . VAL A 1 195 ? -11.055 -44.375 -15.102 1 96.06 195 VAL A C 1
ATOM 1506 O O . VAL A 1 195 ? -10.938 -43.219 -14.773 1 96.06 195 VAL A O 1
ATOM 1509 N N . LYS A 1 196 ? -10.797 -45.469 -14.305 1 93.31 196 LYS A N 1
ATOM 1510 C CA . LYS A 1 196 ? -10.227 -45.219 -12.992 1 93.31 196 LYS A CA 1
ATOM 1511 C C . LYS A 1 196 ? -8.797 -44.656 -13.109 1 93.31 196 LYS A C 1
ATOM 1513 O O . LYS A 1 196 ? -8.07 -45.031 -14.031 1 93.31 196 LYS A O 1
ATOM 1518 N N . CYS A 1 197 ? -8.477 -43.875 -12.227 1 92.38 197 CYS A N 1
ATOM 1519 C CA . CYS A 1 197 ? -7.145 -43.281 -12.234 1 92.38 197 CYS A CA 1
ATOM 1520 C C . CYS A 1 197 ? -6.07 -44.375 -12.195 1 92.38 197 CYS A C 1
ATOM 1522 O O . CYS A 1 197 ? -6.117 -45.25 -11.344 1 92.38 197 CYS A O 1
ATOM 1524 N N . GLY A 1 198 ? -5.156 -44.344 -13.102 1 90 198 GLY A N 1
ATOM 1525 C CA . GLY A 1 198 ? -4.051 -45.281 -13.133 1 90 198 GLY A CA 1
ATOM 1526 C C . GLY A 1 198 ? -4.441 -46.656 -13.688 1 90 198 GLY A C 1
ATOM 1527 O O . GLY A 1 198 ? -3.768 -47.656 -13.438 1 90 198 GLY A O 1
ATOM 1528 N N . SER A 1 199 ? -5.449 -46.688 -14.492 1 93.75 199 SER A N 1
ATOM 1529 C CA . SER A 1 199 ? -5.973 -47.969 -14.984 1 93.75 199 SER A CA 1
ATOM 1530 C C . SER A 1 199 ? -5.129 -48.5 -16.141 1 93.75 199 SER A C 1
ATOM 1532 O O . SER A 1 199 ? -4.566 -47.75 -16.906 1 93.75 199 SER A O 1
ATOM 1534 N N . PHE A 1 200 ? -5.117 -49.812 -16.203 1 95.38 200 PHE A N 1
ATOM 1535 C CA . PHE A 1 200 ? -4.586 -50.531 -17.359 1 95.38 200 PHE A CA 1
ATOM 1536 C C . PHE A 1 200 ? -5.449 -50.281 -18.594 1 95.38 200 PHE A C 1
ATOM 1538 O O . PHE A 1 200 ? -6.668 -50.438 -18.547 1 95.38 200 PHE A O 1
ATOM 1545 N N . VAL A 1 201 ? -4.848 -49.812 -19.656 1 96.06 201 VAL A N 1
ATOM 1546 C CA . VAL A 1 201 ? -5.578 -49.531 -20.891 1 96.06 201 VAL A CA 1
ATOM 1547 C C . VAL A 1 201 ? -5.512 -50.719 -21.828 1 96.06 201 VAL A C 1
ATOM 1549 O O . VAL A 1 201 ? -6.531 -51.125 -22.391 1 96.06 201 VAL A O 1
ATOM 1552 N N . GLY A 1 202 ? -4.312 -51.188 -22.016 1 97.38 202 GLY A N 1
ATOM 1553 C CA . GLY A 1 202 ? -4.098 -52.312 -22.938 1 97.38 202 GLY A CA 1
ATOM 1554 C C . GLY A 1 202 ? -2.629 -52.625 -23.156 1 97.38 202 GLY A C 1
ATOM 1555 O O . GLY A 1 202 ? -1.756 -51.969 -22.578 1 97.38 202 GLY A O 1
ATOM 1556 N N . LYS A 1 203 ? -2.414 -53.656 -23.953 1 97.81 203 LYS A N 1
ATOM 1557 C CA . LYS A 1 203 ? -1.051 -54.031 -24.344 1 97.81 203 LYS A CA 1
ATOM 1558 C C . LYS A 1 203 ? -0.634 -53.281 -25.609 1 97.81 203 LYS A C 1
ATOM 1560 O O . LYS A 1 203 ? -1.484 -52.844 -26.391 1 97.81 203 LYS A O 1
ATOM 1565 N N . ILE A 1 204 ? 0.603 -53.125 -25.75 1 97.94 204 ILE A N 1
ATOM 1566 C CA . ILE A 1 204 ? 1.124 -52.469 -26.938 1 97.94 204 ILE A CA 1
ATOM 1567 C C . ILE A 1 204 ? 0.755 -53.281 -28.172 1 97.94 204 ILE A C 1
ATOM 1569 O O . ILE A 1 204 ? 0.761 -54.5 -28.141 1 97.94 204 ILE A O 1
ATOM 1573 N N . LYS A 1 205 ? 0.503 -52.531 -29.281 1 97.25 205 LYS A N 1
ATOM 1574 C CA . LYS A 1 205 ? 0.275 -53.219 -30.562 1 97.25 205 LYS A CA 1
ATOM 1575 C C . LYS A 1 205 ? 1.535 -53.938 -31.031 1 97.25 205 LYS A C 1
ATOM 1577 O O . LYS A 1 205 ? 2.641 -53.406 -30.922 1 97.25 205 LYS A O 1
ATOM 1582 N N . PRO A 1 206 ? 1.293 -55.094 -31.578 1 96.38 206 PRO A N 1
ATOM 1583 C CA . PRO A 1 206 ? 2.453 -55.844 -32.031 1 96.38 206 PRO A CA 1
ATOM 1584 C C . PRO A 1 206 ? 3.338 -55.094 -33 1 96.38 206 PRO A C 1
ATOM 1586 O O . PRO A 1 206 ? 4.566 -55.156 -32.906 1 96.38 206 PRO A O 1
ATOM 1589 N N . ASP A 1 207 ? 2.783 -54.406 -33.938 1 97.06 207 ASP A N 1
ATOM 1590 C CA . ASP A 1 207 ? 3.572 -53.688 -34.938 1 97.06 207 ASP A CA 1
ATOM 1591 C C . ASP A 1 207 ? 4.34 -52.531 -34.25 1 97.06 207 ASP A C 1
ATOM 1593 O O . ASP A 1 207 ? 5.457 -52.219 -34.688 1 97.06 207 ASP A O 1
ATOM 1597 N N . ILE A 1 208 ? 3.729 -51.938 -33.312 1 97.19 208 ILE A N 1
ATOM 1598 C CA . ILE A 1 208 ? 4.391 -50.875 -32.562 1 97.19 208 ILE A CA 1
ATOM 1599 C C . ILE A 1 208 ? 5.512 -51.469 -31.703 1 97.19 208 ILE A C 1
ATOM 1601 O O . ILE A 1 208 ? 6.586 -50.875 -31.578 1 97.19 208 ILE A O 1
ATOM 1605 N N . ALA A 1 209 ? 5.27 -52.594 -31.078 1 97 209 ALA A N 1
ATOM 1606 C CA . ALA A 1 209 ? 6.309 -53.281 -30.312 1 97 209 ALA A CA 1
ATOM 1607 C C . ALA A 1 209 ? 7.531 -53.562 -31.188 1 97 209 ALA A C 1
ATOM 1609 O O . ALA A 1 209 ? 8.664 -53.375 -30.75 1 97 209 ALA A O 1
ATOM 1610 N N . GLU A 1 210 ? 7.266 -54.031 -32.344 1 96.38 210 GLU A N 1
ATOM 1611 C CA . GLU A 1 210 ? 8.344 -54.312 -33.281 1 96.38 210 GLU A CA 1
ATOM 1612 C C . GLU A 1 210 ? 9.062 -53.031 -33.688 1 96.38 210 GLU A C 1
ATOM 1614 O O . GLU A 1 210 ? 10.297 -53 -33.75 1 96.38 210 GLU A O 1
ATOM 1619 N N . LYS A 1 211 ? 8.234 -52.062 -33.969 1 96.19 211 LYS A N 1
ATOM 1620 C CA . LYS A 1 211 ? 8.781 -50.75 -34.375 1 96.19 211 LYS A CA 1
ATOM 1621 C C . LYS A 1 211 ? 9.789 -50.25 -33.344 1 96.19 211 LYS A C 1
ATOM 1623 O O . LYS A 1 211 ? 10.82 -49.688 -33.719 1 96.19 211 LYS A O 1
ATOM 1628 N N . PHE A 1 212 ? 9.555 -50.406 -32.062 1 96.81 212 PHE A N 1
ATOM 1629 C CA . PHE A 1 212 ? 10.367 -49.812 -31.031 1 96.81 212 PHE A CA 1
ATOM 1630 C C . PHE A 1 212 ? 11.297 -50.844 -30.391 1 96.81 212 PHE A C 1
ATOM 1632 O O . PHE A 1 212 ? 12.031 -50.531 -29.453 1 96.81 212 PHE A O 1
ATOM 1639 N N . ASP A 1 213 ? 11.258 -52.125 -30.891 1 96.31 213 ASP A N 1
ATOM 1640 C CA . ASP A 1 213 ? 12.023 -53.219 -30.328 1 96.31 213 ASP A CA 1
ATOM 1641 C C . ASP A 1 213 ? 11.648 -53.469 -28.859 1 96.31 213 ASP A C 1
ATOM 1643 O O . ASP A 1 213 ? 12.516 -53.625 -28 1 96.31 213 ASP A O 1
ATOM 1647 N N . LEU A 1 214 ? 10.359 -53.344 -28.625 1 96.69 214 LEU A N 1
ATOM 1648 C CA . LEU A 1 214 ? 9.836 -53.625 -27.281 1 96.69 214 LEU A CA 1
ATOM 1649 C C . LEU A 1 214 ? 9.242 -55.031 -27.203 1 96.69 214 LEU A C 1
ATOM 1651 O O . LEU A 1 214 ? 8.953 -55.625 -28.234 1 96.69 214 LEU A O 1
ATOM 1655 N N . ASN A 1 215 ? 9.07 -55.469 -25.938 1 94.88 215 ASN A N 1
ATOM 1656 C CA . ASN A 1 215 ? 8.328 -56.688 -25.719 1 94.88 215 ASN A CA 1
ATOM 1657 C C . ASN A 1 215 ? 6.863 -56.562 -26.109 1 94.88 215 ASN A C 1
ATOM 1659 O O . ASN A 1 215 ? 6.246 -55.531 -25.844 1 94.88 215 ASN A O 1
ATOM 1663 N N . LYS A 1 216 ? 6.281 -57.594 -26.656 1 94 216 LYS A N 1
ATOM 1664 C CA . LYS A 1 216 ? 4.902 -57.562 -27.141 1 94 216 LYS A CA 1
ATOM 1665 C C . LYS A 1 216 ? 3.916 -57.5 -25.984 1 94 216 LYS A C 1
ATOM 1667 O O . LYS A 1 216 ? 2.752 -57.156 -26.156 1 94 216 LYS A O 1
ATOM 1672 N N . ASP A 1 217 ? 4.391 -57.812 -24.781 1 95.88 217 ASP A N 1
ATOM 1673 C CA . ASP A 1 217 ? 3.5 -57.906 -23.641 1 95.88 217 ASP A CA 1
ATOM 1674 C C . ASP A 1 217 ? 3.545 -56.625 -22.797 1 95.88 217 ASP A C 1
ATOM 1676 O O . ASP A 1 217 ? 2.994 -56.594 -21.688 1 95.88 217 ASP A O 1
ATOM 1680 N N . VAL A 1 218 ? 4.176 -55.625 -23.328 1 97.25 218 VAL A N 1
ATOM 1681 C CA . VAL A 1 218 ? 4.281 -54.375 -22.578 1 97.25 218 VAL A CA 1
ATOM 1682 C C . VAL A 1 218 ? 2.887 -53.812 -22.312 1 97.25 218 VAL A C 1
ATOM 1684 O O . VAL A 1 218 ? 2.057 -53.75 -23.234 1 97.25 218 VAL A O 1
ATOM 1687 N N . GLU A 1 219 ? 2.605 -53.469 -21.031 1 97.62 219 GLU A N 1
ATOM 1688 C CA . GLU A 1 219 ? 1.322 -52.906 -20.625 1 97.62 219 GLU A CA 1
ATOM 1689 C C . GLU A 1 219 ? 1.36 -51.375 -20.688 1 97.62 219 GLU A C 1
ATOM 1691 O O . GLU A 1 219 ? 2.348 -50.75 -20.297 1 97.62 219 GLU A O 1
ATOM 1696 N N . VAL A 1 220 ? 0.339 -50.812 -21.25 1 97.94 220 VAL A N 1
ATOM 1697 C CA . VAL A 1 220 ? 0.182 -49.375 -21.328 1 97.94 220 VAL A CA 1
ATOM 1698 C C . VAL A 1 220 ? -0.924 -48.906 -20.375 1 97.94 220 VAL A C 1
ATOM 1700 O O . VAL A 1 220 ? -1.999 -49.531 -20.328 1 97.94 220 VAL A O 1
ATOM 1703 N N . TYR A 1 221 ? -0.665 -47.875 -19.609 1 97.12 221 TYR A N 1
ATOM 1704 C CA . TYR A 1 221 ? -1.617 -47.406 -18.625 1 97.12 221 TYR A CA 1
ATOM 1705 C C . TYR A 1 221 ? -2.201 -46.062 -19.047 1 97.12 221 TYR A C 1
ATOM 1707 O O . TYR A 1 221 ? -1.674 -45.406 -19.953 1 97.12 221 TYR A O 1
ATOM 1715 N N . ALA A 1 222 ? -3.324 -45.75 -18.391 1 96.44 222 ALA A N 1
ATOM 1716 C CA . ALA A 1 222 ? -4.031 -44.5 -18.734 1 96.44 222 ALA A CA 1
ATOM 1717 C C . ALA A 1 222 ? -3.15 -43.281 -18.5 1 96.44 222 ALA A C 1
ATOM 1719 O O . ALA A 1 222 ? -2.439 -43.219 -17.5 1 96.44 222 ALA A O 1
ATOM 1720 N N . ALA A 1 223 ? -3.143 -42.375 -19.453 1 96.81 223 ALA A N 1
ATOM 1721 C CA . ALA A 1 223 ? -2.307 -41.188 -19.375 1 96.81 223 ALA A CA 1
ATOM 1722 C C . ALA A 1 223 ? -2.797 -40.25 -18.281 1 96.81 223 ALA A C 1
ATOM 1724 O O . ALA A 1 223 ? -4.004 -40.094 -18.078 1 96.81 223 ALA A O 1
ATOM 1725 N N . LEU A 1 224 ? -1.81 -39.625 -17.609 1 95.5 224 LEU A N 1
ATOM 1726 C CA . LEU A 1 224 ? -2.084 -38.75 -16.469 1 95.5 224 LEU A CA 1
ATOM 1727 C C . LEU A 1 224 ? -1.794 -37.281 -16.812 1 95.5 224 LEU A C 1
ATOM 1729 O O . LEU A 1 224 ? -1.015 -37 -17.719 1 95.5 224 LEU A O 1
ATOM 1733 N N . GLY A 1 225 ? -2.471 -36.469 -16.016 1 95.19 225 GLY A N 1
ATOM 1734 C CA . GLY A 1 225 ? -2.072 -35.062 -16.094 1 95.19 225 GLY A CA 1
ATOM 1735 C C . GLY A 1 225 ? -0.648 -34.844 -15.633 1 95.19 225 GLY A C 1
ATOM 1736 O O . GLY A 1 225 ? -0.16 -35.531 -14.727 1 95.19 225 GLY A O 1
ATOM 1737 N N . ASP A 1 226 ? -0.026 -33.875 -16.219 1 92.81 226 ASP A N 1
ATOM 1738 C CA . ASP A 1 226 ? 1.396 -33.656 -15.977 1 92.81 226 ASP A CA 1
ATOM 1739 C C . ASP A 1 226 ? 1.64 -33.188 -14.539 1 92.81 226 ASP A C 1
ATOM 1741 O O . ASP A 1 226 ? 2.678 -33.5 -13.953 1 92.81 226 ASP A O 1
ATOM 1745 N N . ASN A 1 227 ? 0.735 -32.469 -13.945 1 89.88 227 ASN A N 1
ATOM 1746 C CA . ASN A 1 227 ? 0.915 -32.031 -12.562 1 89.88 227 ASN A CA 1
ATOM 1747 C C . ASN A 1 227 ? 0.943 -33.219 -11.609 1 89.88 227 ASN A C 1
ATOM 1749 O O . ASN A 1 227 ? 1.833 -33.312 -10.758 1 89.88 227 ASN A O 1
ATOM 1753 N N . GLN A 1 228 ? -0.012 -34.094 -11.758 1 93 228 GLN A N 1
ATOM 1754 C CA . GLN A 1 228 ? -0.094 -35.281 -10.922 1 93 228 GLN A CA 1
ATOM 1755 C C . GLN A 1 228 ? 1.123 -36.188 -11.125 1 93 228 GLN A C 1
ATOM 1757 O O . GLN A 1 228 ? 1.692 -36.688 -10.156 1 93 228 GLN A O 1
ATOM 1762 N N . ALA A 1 229 ? 1.478 -36.25 -12.352 1 92.88 229 ALA A N 1
ATOM 1763 C CA . ALA A 1 229 ? 2.652 -37.062 -12.656 1 92.88 229 ALA A CA 1
ATOM 1764 C C . ALA A 1 229 ? 3.908 -36.469 -12.023 1 92.88 229 ALA A C 1
ATOM 1766 O O . ALA A 1 229 ? 4.719 -37.219 -11.438 1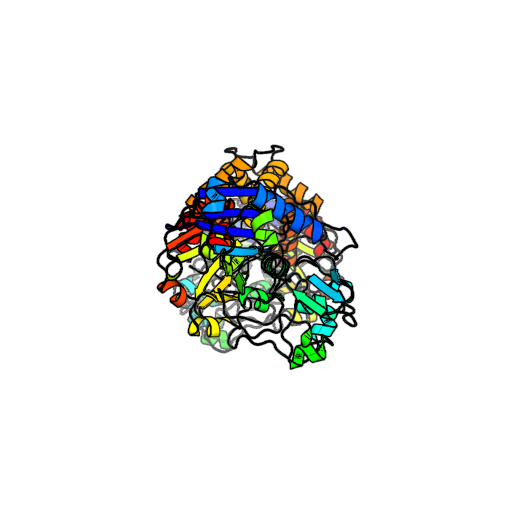 92.88 229 ALA A O 1
ATOM 1767 N N . SER A 1 230 ? 4.039 -35.25 -12.141 1 90.06 230 SER A N 1
ATOM 1768 C CA . SER A 1 230 ? 5.207 -34.594 -11.594 1 90.06 230 SER A CA 1
ATOM 1769 C C . SER A 1 230 ? 5.297 -34.781 -10.086 1 90.06 230 SER A C 1
ATOM 1771 O O . SER A 1 230 ? 6.375 -35.031 -9.547 1 90.06 230 SER A O 1
ATOM 1773 N N . ILE A 1 231 ? 4.207 -34.625 -9.453 1 89.12 231 ILE A N 1
ATOM 1774 C CA . ILE A 1 231 ? 4.172 -34.781 -8 1 89.12 231 ILE A CA 1
ATOM 1775 C C . ILE A 1 231 ? 4.559 -36.219 -7.641 1 89.12 231 ILE A C 1
ATOM 1777 O O . ILE A 1 231 ? 5.359 -36.438 -6.73 1 89.12 231 ILE A O 1
ATOM 1781 N N . SER A 1 232 ? 4.066 -37.125 -8.359 1 87.75 232 SER A N 1
ATOM 1782 C CA . SER A 1 232 ? 4.336 -38.531 -8.109 1 87.75 232 SER A CA 1
ATOM 1783 C C . SER A 1 232 ? 5.801 -38.875 -8.375 1 87.75 232 SER A C 1
ATOM 1785 O O . SER A 1 232 ? 6.355 -39.75 -7.75 1 87.75 232 SER A O 1
ATOM 1787 N N . GLY A 1 233 ? 6.395 -38.188 -9.25 1 86.94 233 GLY A N 1
ATOM 1788 C CA . GLY A 1 233 ? 7.785 -38.438 -9.602 1 86.94 233 GLY A CA 1
ATOM 1789 C C . GLY A 1 233 ? 8.766 -37.781 -8.656 1 86.94 233 GLY A C 1
ATOM 1790 O O . GLY A 1 233 ? 9.961 -38.094 -8.672 1 86.94 233 GLY A O 1
ATOM 1791 N N . THR A 1 234 ? 8.32 -36.844 -7.918 1 82.44 234 THR A N 1
ATOM 1792 C CA . THR A 1 234 ? 9.188 -36.062 -7.039 1 82.44 234 THR A CA 1
ATOM 1793 C C . THR A 1 234 ? 9.469 -36.844 -5.746 1 82.44 234 THR A C 1
ATOM 1795 O O . THR A 1 234 ? 10.594 -36.812 -5.238 1 82.44 234 THR A O 1
ATOM 1798 N N . SER A 1 235 ? 8.445 -37.438 -5.219 1 74.62 235 SER A N 1
ATOM 1799 C CA . SER A 1 235 ? 8.633 -38.156 -3.957 1 74.62 235 SER A CA 1
ATOM 1800 C C . SER A 1 235 ? 7.801 -39.438 -3.906 1 74.62 235 SER A C 1
ATOM 1802 O O . SER A 1 235 ? 6.707 -39.5 -4.477 1 74.62 235 SER A O 1
ATOM 1804 N N . LEU A 1 236 ? 8.438 -40.344 -3.137 1 66.62 236 LEU A N 1
ATOM 1805 C CA . LEU A 1 236 ? 7.715 -41.594 -2.928 1 66.62 236 LEU A CA 1
ATOM 1806 C C . LEU A 1 236 ? 6.82 -41.5 -1.695 1 66.62 236 LEU A C 1
ATOM 1808 O O . LEU A 1 236 ? 5.848 -42.25 -1.573 1 66.62 236 LEU A O 1
ATOM 1812 N N . GLU A 1 237 ? 7.191 -40.656 -0.844 1 73.5 237 GLU A N 1
ATOM 1813 C CA . GLU A 1 237 ? 6.375 -40.438 0.346 1 73.5 237 GLU A CA 1
ATOM 1814 C C . GLU A 1 237 ? 5.395 -39.281 0.144 1 73.5 237 GLU A C 1
ATOM 1816 O O . GLU A 1 237 ? 5.367 -38.344 0.936 1 73.5 237 GLU A O 1
ATOM 1821 N N . ARG A 1 238 ? 4.434 -39.5 -0.62 1 74.38 238 ARG A N 1
ATOM 1822 C CA . ARG A 1 238 ? 3.619 -38.438 -1.179 1 74.38 238 ARG A CA 1
ATOM 1823 C C . ARG A 1 238 ? 2.631 -37.906 -0.147 1 74.38 238 ARG A C 1
ATOM 1825 O O . ARG A 1 238 ? 2.387 -36.688 -0.079 1 74.38 238 ARG A O 1
ATOM 1832 N N . ASP A 1 239 ? 2.227 -38.75 0.762 1 82.12 239 ASP A N 1
ATOM 1833 C CA . ASP A 1 239 ? 1.176 -38.344 1.691 1 82.12 239 ASP A CA 1
ATOM 1834 C C . ASP A 1 239 ? 1.732 -37.469 2.795 1 82.12 239 ASP A C 1
ATOM 1836 O O . ASP A 1 239 ? 0.981 -36.75 3.455 1 82.12 239 ASP A O 1
ATOM 1840 N N . GLN A 1 240 ? 2.994 -37.406 2.908 1 88.06 240 GLN A N 1
ATOM 1841 C CA . GLN A 1 240 ? 3.598 -36.688 4.016 1 88.06 240 GLN A CA 1
ATOM 1842 C C . GLN A 1 240 ? 4.234 -35.375 3.529 1 88.06 240 GLN A C 1
ATOM 1844 O O . GLN A 1 240 ? 4.668 -34.562 4.336 1 88.06 240 GLN A O 1
ATOM 1849 N N . ASP A 1 241 ? 4.203 -35.188 2.293 1 92.44 241 ASP A N 1
ATOM 1850 C CA . ASP A 1 241 ? 4.992 -34.094 1.758 1 92.44 241 ASP A CA 1
ATOM 1851 C C . ASP A 1 241 ? 4.098 -32.969 1.254 1 92.44 241 ASP A C 1
ATOM 1853 O O . ASP A 1 241 ? 2.947 -33.188 0.871 1 92.44 241 ASP A O 1
ATOM 1857 N N . ILE A 1 242 ? 4.586 -31.734 1.359 1 94.19 242 ILE A N 1
ATOM 1858 C CA . ILE A 1 242 ? 4.102 -30.578 0.622 1 94.19 242 ILE A CA 1
ATOM 1859 C C . ILE A 1 242 ? 5.031 -30.281 -0.552 1 94.19 242 ILE A C 1
ATOM 1861 O O . ILE A 1 242 ? 6.254 -30.234 -0.386 1 94.19 242 ILE A O 1
ATOM 1865 N N . TYR A 1 243 ? 4.477 -30.172 -1.688 1 93.5 243 TYR A N 1
ATOM 1866 C CA . TYR A 1 243 ? 5.301 -29.891 -2.861 1 93.5 243 TYR A CA 1
ATOM 1867 C C . TYR A 1 243 ? 5.223 -28.422 -3.252 1 93.5 243 TYR A C 1
ATOM 1869 O O . TYR A 1 243 ? 4.137 -27.891 -3.504 1 93.5 243 TYR A O 1
ATOM 1877 N N . ILE A 1 244 ? 6.387 -27.781 -3.293 1 94.81 244 ILE A N 1
ATOM 1878 C CA . ILE A 1 244 ? 6.402 -26.359 -3.623 1 94.81 244 ILE A CA 1
ATOM 1879 C C . ILE A 1 244 ? 7.418 -26.109 -4.734 1 94.81 244 ILE A C 1
ATOM 1881 O O . ILE A 1 244 ? 8.547 -26.609 -4.684 1 94.81 244 ILE A O 1
ATOM 1885 N N . THR A 1 245 ? 6.988 -25.484 -5.723 1 91.81 245 THR A N 1
ATOM 1886 C CA . THR A 1 245 ? 7.883 -25 -6.77 1 91.81 245 THR A CA 1
ATOM 1887 C C . THR A 1 245 ? 7.762 -23.484 -6.926 1 91.81 245 THR A C 1
ATOM 1889 O O . THR A 1 245 ? 6.656 -22.953 -7.027 1 91.81 245 THR A O 1
ATOM 1892 N N . ILE A 1 246 ? 8.898 -22.781 -6.926 1 94 246 ILE A N 1
ATOM 1893 C CA . ILE A 1 246 ? 8.883 -21.344 -7.16 1 94 246 ILE A CA 1
ATOM 1894 C C . ILE A 1 246 ? 9.859 -21 -8.281 1 94 246 ILE A C 1
ATOM 1896 O O . ILE A 1 246 ? 11.078 -21.047 -8.086 1 94 246 ILE A O 1
ATOM 1900 N N . GLY A 1 247 ? 9.414 -20.688 -9.469 1 90.94 247 GLY A N 1
ATOM 1901 C CA . GLY A 1 247 ? 10.109 -20.109 -10.602 1 90.94 247 GLY A CA 1
ATOM 1902 C C . GLY A 1 247 ? 9.625 -18.703 -10.93 1 90.94 247 GLY A C 1
ATOM 1903 O O . GLY A 1 247 ? 9.57 -17.844 -10.055 1 90.94 247 GLY A O 1
ATOM 1904 N N . THR A 1 248 ? 9.211 -18.547 -12.219 1 87.81 248 THR A N 1
ATOM 1905 C CA . THR A 1 248 ? 8.531 -17.281 -12.539 1 87.81 248 THR A CA 1
ATOM 1906 C C . THR A 1 248 ? 7.234 -17.156 -11.75 1 87.81 248 THR A C 1
ATOM 1908 O O . THR A 1 248 ? 7.016 -16.156 -11.062 1 87.81 248 THR A O 1
ATOM 1911 N N . GLY A 1 249 ? 6.48 -18.203 -11.859 1 92.75 249 GLY A N 1
ATOM 1912 C CA . GLY A 1 249 ? 5.328 -18.375 -10.992 1 92.75 249 GLY A CA 1
ATOM 1913 C C . GLY A 1 249 ? 5.59 -19.312 -9.836 1 92.75 249 GLY A C 1
ATOM 1914 O O . GLY A 1 249 ? 6.742 -19.625 -9.523 1 92.75 249 GLY A O 1
ATOM 1915 N N . MET A 1 250 ? 4.531 -19.625 -9.109 1 95 250 MET A N 1
ATOM 1916 C CA . MET A 1 250 ? 4.715 -20.562 -8.016 1 95 250 MET A CA 1
ATOM 1917 C C . MET A 1 250 ? 3.5 -21.484 -7.871 1 95 250 MET A C 1
ATOM 1919 O O . MET A 1 250 ? 2.422 -21.172 -8.375 1 95 250 MET A O 1
ATOM 1923 N N . GLN A 1 251 ? 3.762 -22.625 -7.23 1 94.5 251 GLN A N 1
ATOM 1924 C CA . GLN A 1 251 ? 2.719 -23.641 -7.035 1 94.5 251 GLN A CA 1
ATOM 1925 C C . GLN A 1 251 ? 2.98 -24.469 -5.777 1 94.5 251 GLN A C 1
ATOM 1927 O O . GLN A 1 251 ? 4.125 -24.797 -5.48 1 94.5 251 GLN A O 1
ATOM 1932 N N . LEU A 1 252 ? 1.975 -24.656 -5.086 1 95.88 252 LEU A N 1
ATOM 1933 C CA . LEU A 1 252 ? 1.964 -25.578 -3.951 1 95.88 252 LEU A CA 1
ATOM 1934 C C . LEU A 1 252 ? 0.929 -26.688 -4.156 1 95.88 252 LEU A C 1
ATOM 1936 O O . LEU A 1 252 ? -0.196 -26.406 -4.582 1 95.88 252 LEU A O 1
ATOM 1940 N N . SER A 1 253 ? 1.369 -27.922 -3.934 1 94.31 253 SER A N 1
ATOM 1941 C CA . SER A 1 253 ? 0.46 -29.062 -4 1 94.31 253 SER A CA 1
ATOM 1942 C C . SER A 1 253 ? 0.582 -29.938 -2.758 1 94.31 253 SER A C 1
ATOM 1944 O O . SER A 1 253 ? 1.681 -30.141 -2.236 1 94.31 253 SER A O 1
ATOM 1946 N N . LEU A 1 254 ? -0.475 -30.391 -2.328 1 93.56 254 LEU A N 1
ATOM 1947 C CA . LEU A 1 254 ? -0.474 -31.422 -1.291 1 93.56 254 LEU A CA 1
ATOM 1948 C C . LEU A 1 254 ? -1.625 -32.406 -1.493 1 93.56 254 LEU A C 1
ATOM 1950 O O . LEU A 1 254 ? -2.656 -32.031 -2.068 1 93.56 254 LEU A O 1
ATOM 1954 N N . ILE A 1 255 ? -1.366 -33.594 -1.133 1 93.12 255 ILE A N 1
ATOM 1955 C CA . ILE A 1 255 ? -2.387 -34.625 -1.256 1 93.12 255 ILE A CA 1
ATOM 1956 C C . ILE A 1 255 ? -3.459 -34.438 -0.187 1 93.12 255 ILE A C 1
ATOM 1958 O O . ILE A 1 255 ? -3.145 -34.188 0.976 1 93.12 255 ILE A O 1
ATOM 1962 N N . ALA A 1 256 ? -4.676 -34.5 -0.607 1 92.5 256 ALA A N 1
ATOM 1963 C CA . ALA A 1 256 ? -5.836 -34.312 0.26 1 92.5 256 ALA A CA 1
ATOM 1964 C C . ALA A 1 256 ? -6.801 -35.469 0.163 1 92.5 256 ALA A C 1
ATOM 1966 O O . ALA A 1 256 ? -6.977 -36.062 -0.912 1 92.5 256 ALA A O 1
ATOM 1967 N N . ASN A 1 257 ? -7.352 -35.812 1.307 1 92.06 257 ASN A N 1
ATOM 1968 C CA . ASN A 1 257 ? -8.422 -36.781 1.285 1 92.06 257 ASN A CA 1
ATOM 1969 C C . ASN A 1 257 ? -9.75 -36.188 0.861 1 92.06 257 ASN A C 1
ATOM 1971 O O . ASN A 1 257 ? -9.82 -35 0.546 1 92.06 257 ASN A O 1
ATOM 1975 N N . ASN A 1 258 ? -10.742 -37.062 0.829 1 92.69 258 ASN A N 1
ATOM 1976 C CA . ASN A 1 258 ? -12.047 -36.656 0.321 1 92.69 258 ASN A CA 1
ATOM 1977 C C . ASN A 1 258 ? -12.648 -35.531 1.167 1 92.69 258 ASN A C 1
ATOM 1979 O O . ASN A 1 258 ? -13.242 -34.594 0.631 1 92.69 258 ASN A O 1
ATOM 1983 N N . GLU A 1 259 ? -12.516 -35.531 2.424 1 91.94 259 GLU A N 1
ATOM 1984 C CA . GLU A 1 259 ? -13.086 -34.531 3.322 1 91.94 259 GLU A CA 1
ATOM 1985 C C . GLU A 1 259 ? -12.469 -33.156 3.084 1 91.94 259 GLU A C 1
ATOM 1987 O O . GLU A 1 259 ? -13.188 -32.156 2.947 1 91.94 259 GLU A O 1
ATOM 1992 N N . ILE A 1 260 ? -11.227 -33.156 3.004 1 91.44 260 ILE A N 1
ATOM 1993 C CA . ILE A 1 260 ? -10.5 -31.906 2.771 1 91.44 260 ILE A CA 1
ATOM 1994 C C . ILE A 1 260 ? -10.836 -31.375 1.382 1 91.44 260 ILE A C 1
ATOM 1996 O O . ILE A 1 260 ? -11.047 -30.172 1.209 1 91.44 260 ILE A O 1
ATOM 2000 N N . ALA A 1 261 ? -10.836 -32.281 0.457 1 94 261 ALA A N 1
ATOM 2001 C CA . ALA A 1 261 ? -11.156 -31.891 -0.914 1 94 261 ALA A CA 1
ATOM 2002 C C . ALA A 1 261 ? -12.523 -31.203 -0.985 1 94 261 ALA A C 1
ATOM 2004 O O . ALA A 1 261 ? -12.68 -30.188 -1.661 1 94 261 ALA A O 1
ATOM 2005 N N . LYS A 1 262 ? -13.492 -31.75 -0.271 1 92.88 262 LYS A N 1
ATOM 2006 C CA . LYS A 1 262 ? -14.836 -31.172 -0.267 1 92.88 262 LYS A CA 1
ATOM 2007 C C . LYS A 1 262 ? -14.844 -29.781 0.374 1 92.88 262 LYS A C 1
ATOM 2009 O O . LYS A 1 262 ? -15.617 -28.906 -0.035 1 92.88 262 LYS A O 1
ATOM 2014 N N . GLU A 1 263 ? -14.031 -29.609 1.311 1 91.5 263 GLU A N 1
ATOM 2015 C CA . GLU A 1 263 ? -13.914 -28.312 1.978 1 91.5 263 GLU A CA 1
ATOM 2016 C C . GLU A 1 263 ? -13.305 -27.266 1.052 1 91.5 263 GLU A C 1
ATOM 2018 O O . GLU A 1 263 ? -13.672 -26.094 1.11 1 91.5 263 GLU A O 1
ATOM 2023 N N . LEU A 1 264 ? -12.438 -27.672 0.182 1 93.5 264 LEU A N 1
ATOM 2024 C CA . LEU A 1 264 ? -11.633 -26.75 -0.605 1 93.5 264 LEU A CA 1
ATOM 2025 C C . LEU A 1 264 ? -12.25 -26.531 -1.983 1 93.5 264 LEU A C 1
ATOM 2027 O O . LEU A 1 264 ? -11.883 -25.594 -2.693 1 93.5 264 LEU A O 1
ATOM 2031 N N . ILE A 1 265 ? -13.234 -27.297 -2.299 1 91 265 ILE A N 1
ATOM 2032 C CA . ILE A 1 265 ? -13.703 -27.344 -3.68 1 91 265 ILE A CA 1
ATOM 2033 C C . ILE A 1 265 ? -14.266 -25.984 -4.082 1 91 265 ILE A C 1
ATOM 2035 O O . ILE A 1 265 ? -14.211 -25.609 -5.254 1 91 265 ILE A O 1
ATOM 2039 N N . ASN A 1 266 ? -14.703 -25.203 -3.152 1 89.81 266 ASN A N 1
ATOM 2040 C CA . ASN A 1 266 ? -15.305 -23.906 -3.463 1 89.81 266 ASN A CA 1
ATOM 2041 C C . ASN A 1 266 ? -14.312 -22.766 -3.275 1 89.81 266 ASN A C 1
ATOM 2043 O O . ASN A 1 266 ? -14.672 -21.594 -3.396 1 89.81 266 ASN A O 1
ATOM 2047 N N . SER A 1 267 ? -13.133 -23.094 -2.998 1 92.25 267 SER A N 1
ATOM 2048 C CA . SER A 1 267 ? -12.109 -22.062 -2.852 1 92.25 267 SER A CA 1
ATOM 2049 C C . SER A 1 267 ? -11.742 -21.453 -4.199 1 92.25 267 SER A C 1
ATOM 2051 O O . SER A 1 267 ? -11.648 -22.156 -5.203 1 92.25 267 SER A O 1
ATOM 2053 N N . ASN A 1 268 ? -11.57 -20.125 -4.242 1 89.81 268 ASN A N 1
ATOM 2054 C CA . ASN A 1 268 ? -11.094 -19.438 -5.449 1 89.81 268 ASN A CA 1
ATOM 2055 C C . ASN A 1 268 ? -9.578 -19.516 -5.566 1 89.81 268 ASN A C 1
ATOM 2057 O O . ASN A 1 268 ? -9.023 -19.328 -6.652 1 89.81 268 ASN A O 1
ATOM 2061 N N . LYS A 1 269 ? -8.914 -19.844 -4.445 1 93.38 269 LYS A N 1
ATOM 2062 C CA . LYS A 1 269 ? -7.461 -19.75 -4.406 1 93.38 269 LYS A CA 1
ATOM 2063 C C . LYS A 1 269 ? -6.824 -21.141 -4.5 1 93.38 269 LYS A C 1
ATOM 2065 O O . LYS A 1 269 ? -5.617 -21.25 -4.723 1 93.38 269 LYS A O 1
ATOM 2070 N N . ILE A 1 270 ? -7.668 -22.188 -4.309 1 95 270 ILE A N 1
ATOM 2071 C CA . ILE A 1 270 ? -7.168 -23.547 -4.324 1 95 270 ILE A CA 1
ATOM 2072 C C . ILE A 1 270 ? -7.926 -24.375 -5.367 1 95 270 ILE A C 1
ATOM 2074 O O . ILE A 1 270 ? -9.156 -24.344 -5.41 1 95 270 ILE A O 1
ATOM 2078 N N . GLU A 1 271 ? -7.195 -25.078 -6.172 1 93.06 271 GLU A N 1
ATOM 2079 C CA . GLU A 1 271 ? -7.781 -26.031 -7.105 1 93.06 271 GLU A CA 1
ATOM 2080 C C . GLU A 1 271 ? -7.691 -27.453 -6.566 1 93.06 271 GLU A C 1
ATOM 2082 O O . GLU A 1 271 ? -6.664 -27.859 -6.008 1 93.06 271 GLU A O 1
ATOM 2087 N N . VAL A 1 272 ? -8.758 -28.156 -6.672 1 95.06 272 VAL A N 1
ATOM 2088 C CA . VAL A 1 272 ? -8.766 -29.562 -6.285 1 95.06 272 VAL A CA 1
ATOM 2089 C C . VAL A 1 272 ? -8.727 -30.438 -7.535 1 95.06 272 VAL A C 1
ATOM 2091 O O . VAL A 1 272 ? -9.547 -30.281 -8.445 1 95.06 272 VAL A O 1
ATOM 2094 N N . ARG A 1 273 ? -7.758 -31.359 -7.551 1 95.06 273 ARG A N 1
ATOM 2095 C CA . ARG A 1 273 ? -7.551 -32.219 -8.703 1 95.06 273 ARG A CA 1
ATOM 2096 C C . ARG A 1 273 ? -7.59 -33.688 -8.289 1 95.06 273 ARG A C 1
ATOM 2098 O O . ARG A 1 273 ? -7.113 -34.062 -7.215 1 95.06 273 ARG A O 1
ATOM 2105 N N . PRO A 1 274 ? -8.117 -34.469 -9.188 1 95.69 274 PRO A N 1
ATOM 2106 C CA . PRO A 1 274 ? -8.078 -35.906 -8.883 1 95.69 274 PRO A CA 1
ATOM 2107 C C . PRO A 1 274 ? -6.656 -36.438 -8.805 1 95.69 274 PRO A C 1
ATOM 2109 O O . PRO A 1 274 ? -5.766 -35.969 -9.5 1 95.69 274 PRO A O 1
ATOM 2112 N N . PHE A 1 275 ? -6.512 -37.406 -7.969 1 93.56 275 PHE A N 1
ATOM 2113 C CA . PHE A 1 275 ? -5.242 -38.094 -7.793 1 93.56 275 PHE A CA 1
ATOM 2114 C C . PHE A 1 275 ? -5.461 -39.594 -7.602 1 93.56 275 PHE A C 1
ATOM 2116 O O . PHE A 1 275 ? -6.594 -40.062 -7.699 1 93.56 275 PHE A O 1
ATOM 2123 N N . LEU A 1 276 ? -4.379 -40.312 -7.406 1 88.12 276 LEU A N 1
ATOM 2124 C CA . LEU A 1 276 ? -4.441 -41.781 -7.355 1 88.12 276 LEU A CA 1
ATOM 2125 C C . LEU A 1 276 ? -5.172 -42.25 -6.102 1 88.12 276 LEU A C 1
ATOM 2127 O O . LEU A 1 276 ? -5.156 -41.562 -5.074 1 88.12 276 LEU A O 1
ATOM 2131 N N . LYS A 1 277 ? -5.848 -43.438 -6.203 1 87.44 277 LYS A N 1
ATOM 2132 C CA . LYS A 1 277 ? -6.445 -44.188 -5.094 1 87.44 277 LYS A CA 1
ATOM 2133 C C . LYS A 1 277 ? -7.52 -43.344 -4.398 1 87.44 277 LYS A C 1
ATOM 2135 O O . LYS A 1 277 ? -7.574 -43.312 -3.168 1 87.44 277 LYS A O 1
ATOM 2140 N N . GLY A 1 278 ? -8.234 -42.594 -5.199 1 88.12 278 GLY A N 1
ATOM 2141 C CA . GLY A 1 278 ? -9.367 -41.844 -4.684 1 88.12 278 GLY A CA 1
ATOM 2142 C C . GLY A 1 278 ? -8.969 -40.594 -3.924 1 88.12 278 GLY A C 1
ATOM 2143 O O . GLY A 1 278 ? -9.805 -39.938 -3.283 1 88.12 278 GLY A O 1
ATOM 2144 N N . GLN A 1 279 ? -7.738 -40.281 -3.984 1 92.75 279 GLN A N 1
ATOM 2145 C CA . GLN A 1 279 ? -7.258 -39.062 -3.336 1 92.75 279 GLN A CA 1
ATOM 2146 C C . GLN A 1 279 ? -7.289 -37.875 -4.293 1 92.75 279 GLN A C 1
ATOM 2148 O O . GLN A 1 279 ? -7.637 -38.031 -5.469 1 92.75 279 GLN A O 1
ATOM 2153 N N . PHE A 1 280 ? -7.008 -36.75 -3.672 1 95.06 280 PHE A N 1
ATOM 2154 C CA . PHE A 1 280 ? -7.004 -35.5 -4.449 1 95.06 280 PHE A CA 1
ATOM 2155 C C . PHE A 1 280 ? -5.723 -34.719 -4.207 1 95.06 280 PHE A C 1
ATOM 2157 O O . PHE A 1 280 ? -4.98 -35 -3.266 1 95.06 280 PHE A O 1
ATOM 2164 N N . LEU A 1 281 ? -5.516 -33.875 -5.129 1 94.19 281 LEU A N 1
ATOM 2165 C CA . LEU A 1 281 ? -4.473 -32.875 -4.965 1 94.19 281 LEU A CA 1
ATOM 2166 C C . LEU A 1 281 ? -5.078 -31.484 -4.715 1 94.19 281 LEU A C 1
ATOM 2168 O O . LEU A 1 281 ? -5.969 -31.062 -5.449 1 94.19 281 LEU A O 1
ATOM 2172 N N . ALA A 1 282 ? -4.691 -30.891 -3.596 1 94.88 282 ALA A N 1
ATOM 2173 C CA . ALA A 1 282 ? -4.957 -29.453 -3.416 1 94.88 282 ALA A CA 1
ATOM 2174 C C . ALA A 1 282 ? -3.818 -28.609 -3.977 1 94.88 282 ALA A C 1
ATOM 2176 O O . ALA A 1 282 ? -2.662 -28.781 -3.586 1 94.88 282 ALA A O 1
ATOM 2177 N N . VAL A 1 283 ? -4.18 -27.719 -4.871 1 95.38 283 VAL A N 1
ATOM 2178 C CA . VAL A 1 283 ? -3.141 -27 -5.602 1 95.38 283 VAL A CA 1
ATOM 2179 C C . VAL A 1 283 ? -3.352 -25.5 -5.469 1 95.38 283 VAL A C 1
ATOM 2181 O O . VAL A 1 283 ? -4.426 -24.984 -5.797 1 95.38 283 VAL A O 1
ATOM 2184 N N . SER A 1 284 ? -2.412 -24.781 -4.93 1 96.12 284 SER A N 1
ATOM 2185 C CA . SER A 1 284 ? -2.309 -23.328 -4.973 1 96.12 284 SER A CA 1
ATOM 2186 C C . SER A 1 284 ? -1.316 -22.875 -6.039 1 96.12 284 SER A C 1
ATOM 2188 O O . SER A 1 284 ? -0.142 -23.25 -6 1 96.12 284 SER A O 1
ATOM 2190 N N . ALA A 1 285 ? -1.766 -22.094 -6.984 1 93.81 285 ALA A N 1
ATOM 2191 C CA . ALA A 1 285 ? -0.896 -21.75 -8.102 1 93.81 285 ALA A CA 1
ATOM 2192 C C . ALA A 1 285 ? -0.954 -20.25 -8.398 1 93.81 285 ALA A C 1
ATOM 2194 O O . ALA A 1 285 ? -1.359 -19.844 -9.492 1 93.81 285 ALA A O 1
ATOM 2195 N N . PRO A 1 286 ? -0.486 -19.422 -7.469 1 95.56 286 PRO A N 1
ATOM 2196 C CA . PRO A 1 286 ? -0.429 -18 -7.77 1 95.56 286 PRO A CA 1
ATOM 2197 C C . PRO A 1 286 ? 0.434 -17.688 -8.992 1 95.56 286 PRO A C 1
ATOM 2199 O O . PRO A 1 286 ? 1.387 -18.406 -9.281 1 95.56 286 PRO A O 1
ATOM 2202 N N . LEU A 1 287 ? 0.129 -16.609 -9.664 1 91.88 287 LEU A N 1
ATOM 2203 C CA . LEU A 1 287 ? 0.711 -16.297 -10.961 1 91.88 287 LEU A CA 1
ATOM 2204 C C . LEU A 1 287 ? 2.164 -15.859 -10.812 1 91.88 287 LEU A C 1
ATOM 2206 O O . LEU A 1 287 ? 2.996 -16.156 -11.672 1 91.88 287 LEU A O 1
ATOM 2210 N N . LEU A 1 288 ? 2.395 -15.102 -9.68 1 93.5 288 LEU A N 1
ATOM 2211 C CA . LEU A 1 288 ? 3.754 -14.594 -9.523 1 93.5 288 LEU A CA 1
ATOM 2212 C C . LEU A 1 288 ? 4.426 -15.211 -8.297 1 93.5 288 LEU A C 1
ATOM 2214 O O . LEU A 1 288 ? 3.795 -15.367 -7.254 1 93.5 288 LEU A O 1
ATOM 2218 N N . GLY A 1 289 ? 5.617 -15.633 -8.414 1 95.06 289 GLY A N 1
ATOM 2219 C CA . GLY A 1 289 ? 6.551 -16.047 -7.375 1 95.06 289 GLY A CA 1
ATOM 2220 C C . GLY A 1 289 ? 7.922 -15.414 -7.523 1 95.06 289 GLY A C 1
ATOM 2221 O O . GLY A 1 289 ? 8.133 -14.273 -7.102 1 95.06 289 GLY A O 1
ATOM 2222 N N . GLY A 1 290 ? 8.734 -16.125 -8.312 1 94.44 290 GLY A N 1
ATOM 2223 C CA . GLY A 1 290 ? 10.055 -15.578 -8.586 1 94.44 290 GLY A CA 1
ATOM 2224 C C . GLY A 1 290 ? 10.008 -14.25 -9.328 1 94.44 290 GLY A C 1
ATOM 2225 O O . GLY A 1 290 ? 10.883 -13.406 -9.156 1 94.44 290 GLY A O 1
ATOM 2226 N N . GLU A 1 291 ? 9.055 -14.109 -10.156 1 93.44 291 GLU A N 1
ATOM 2227 C CA . GLU A 1 291 ? 8.93 -12.875 -10.922 1 93.44 291 GLU A CA 1
ATOM 2228 C C . GLU A 1 291 ? 8.664 -11.68 -10.008 1 93.44 291 GLU A C 1
ATOM 2230 O O . GLU A 1 291 ? 9.102 -10.562 -10.297 1 93.44 291 GLU A O 1
ATOM 2235 N N . ALA A 1 292 ? 7.887 -11.898 -8.984 1 96.69 292 ALA A N 1
ATOM 2236 C CA . ALA A 1 292 ? 7.691 -10.828 -8 1 96.69 292 ALA A CA 1
ATOM 2237 C C . ALA A 1 292 ? 9.016 -10.438 -7.352 1 96.69 292 ALA A C 1
ATOM 2239 O O . ALA A 1 292 ? 9.289 -9.25 -7.172 1 96.69 292 ALA A O 1
ATOM 2240 N N . TRP A 1 293 ? 9.773 -11.398 -7.031 1 96.56 293 TRP A N 1
ATOM 2241 C CA . TRP A 1 293 ? 11.086 -11.172 -6.453 1 96.56 293 TRP A CA 1
ATOM 2242 C C . TRP A 1 293 ? 12 -10.445 -7.441 1 96.56 293 TRP A C 1
ATOM 2244 O O . TRP A 1 293 ? 12.719 -9.516 -7.066 1 96.56 293 TRP A O 1
ATOM 2254 N N . LYS A 1 294 ? 11.945 -10.852 -8.641 1 96.5 294 LYS A N 1
ATOM 2255 C CA . LYS A 1 294 ? 12.695 -10.195 -9.711 1 96.5 294 LYS A CA 1
ATOM 2256 C C . LYS A 1 294 ? 12.297 -8.734 -9.852 1 96.5 294 LYS A C 1
ATOM 2258 O O . LYS A 1 294 ? 13.141 -7.875 -10.125 1 96.5 294 LYS A O 1
ATOM 2263 N N . SER A 1 295 ? 11.047 -8.5 -9.703 1 97.25 295 SER A N 1
ATOM 2264 C CA . SER A 1 295 ? 10.562 -7.129 -9.812 1 97.25 295 SER A CA 1
ATOM 2265 C C . SER A 1 295 ? 11.227 -6.223 -8.781 1 97.25 295 SER A C 1
ATOM 2267 O O . SER A 1 295 ? 11.555 -5.07 -9.078 1 97.25 295 SER A O 1
ATOM 2269 N N . LEU A 1 296 ? 11.398 -6.672 -7.551 1 98.31 296 LEU A N 1
ATOM 2270 C CA . LEU A 1 296 ? 12.086 -5.891 -6.527 1 98.31 296 LEU A CA 1
ATOM 2271 C C . LEU A 1 296 ? 13.547 -5.672 -6.91 1 98.31 296 LEU A C 1
ATOM 2273 O O . LEU A 1 296 ? 14.086 -4.574 -6.734 1 98.31 296 LEU A O 1
ATOM 2277 N N . ALA A 1 297 ? 14.18 -6.711 -7.406 1 97.94 297 ALA A N 1
ATOM 2278 C CA . ALA A 1 297 ? 15.578 -6.598 -7.824 1 97.94 297 ALA A CA 1
ATOM 2279 C C . ALA A 1 297 ? 15.734 -5.57 -8.945 1 97.94 297 ALA A C 1
ATOM 2281 O O . ALA A 1 297 ? 16.656 -4.758 -8.922 1 97.94 297 ALA A O 1
ATOM 2282 N N . LEU A 1 298 ? 14.859 -5.648 -9.852 1 97.38 298 LEU A N 1
ATOM 2283 C CA . LEU A 1 298 ? 14.898 -4.707 -10.969 1 97.38 298 LEU A CA 1
ATOM 2284 C C . LEU A 1 298 ? 14.625 -3.285 -10.484 1 97.38 298 LEU A C 1
ATOM 2286 O O . LEU A 1 298 ? 15.219 -2.33 -10.984 1 97.38 298 LEU A O 1
ATOM 2290 N N . PHE A 1 299 ? 13.703 -3.174 -9.57 1 98.38 299 PHE A N 1
ATOM 2291 C CA . PHE A 1 299 ? 13.438 -1.875 -8.961 1 98.38 299 PHE A CA 1
ATOM 2292 C C . PHE A 1 299 ? 14.695 -1.31 -8.312 1 98.38 299 PHE A C 1
ATOM 2294 O O . PHE A 1 299 ? 15.047 -0.151 -8.539 1 98.38 299 PHE A O 1
ATOM 2301 N N . VAL A 1 300 ? 15.359 -2.078 -7.477 1 98.5 300 VAL A N 1
ATOM 2302 C CA . VAL A 1 300 ? 16.562 -1.662 -6.762 1 98.5 300 VAL A CA 1
ATOM 2303 C C . VAL A 1 300 ? 17.656 -1.289 -7.762 1 98.5 300 VAL A C 1
ATOM 2305 O O . VAL A 1 300 ? 18.266 -0.226 -7.652 1 98.5 300 VAL A O 1
ATOM 2308 N N . ASP A 1 301 ? 17.844 -2.168 -8.742 1 98 301 ASP A N 1
ATOM 2309 C CA . ASP A 1 301 ? 18.859 -1.918 -9.773 1 98 301 ASP A CA 1
ATOM 2310 C C . ASP A 1 301 ? 18.547 -0.627 -10.531 1 98 301 ASP A C 1
ATOM 2312 O O . ASP A 1 301 ? 19.438 0.207 -10.727 1 98 301 ASP A O 1
ATOM 2316 N N . GLY A 1 302 ? 17.328 -0.486 -10.93 1 97.69 302 GLY A N 1
ATOM 2317 C CA . GLY A 1 302 ? 16.906 0.706 -11.648 1 97.69 302 GLY A CA 1
ATOM 2318 C C . GLY A 1 302 ? 17.047 1.977 -10.828 1 97.69 302 GLY A C 1
ATOM 2319 O O . GLY A 1 302 ? 17.453 3.016 -11.352 1 97.69 302 GLY A O 1
ATOM 2320 N N . LEU A 1 303 ? 16.672 1.899 -9.555 1 98.19 303 LEU A N 1
ATOM 2321 C CA . LEU A 1 303 ? 16.797 3.047 -8.664 1 98.19 303 LEU A CA 1
ATOM 2322 C C . LEU A 1 303 ? 18.25 3.49 -8.555 1 98.19 303 LEU A C 1
ATOM 2324 O O . LEU A 1 303 ? 18.547 4.68 -8.688 1 98.19 303 LEU A O 1
ATOM 2328 N N . ILE A 1 304 ? 19.156 2.57 -8.344 1 97.94 304 ILE A N 1
ATOM 2329 C CA . ILE A 1 304 ? 20.578 2.877 -8.203 1 97.94 304 ILE A CA 1
ATOM 2330 C C . ILE A 1 304 ? 21.109 3.484 -9.492 1 97.94 304 ILE A C 1
ATOM 2332 O O . ILE A 1 304 ? 21.828 4.492 -9.469 1 97.94 304 ILE A O 1
ATOM 2336 N N . GLU A 1 305 ? 20.719 2.896 -10.594 1 97.44 305 GLU A N 1
ATOM 2337 C CA . GLU A 1 305 ? 21.156 3.414 -11.883 1 97.44 305 GLU A CA 1
ATOM 2338 C C . GLU A 1 305 ? 20.641 4.832 -12.117 1 97.44 305 GLU A C 1
ATOM 2340 O O . GLU A 1 305 ? 21.391 5.707 -12.547 1 97.44 305 GLU A O 1
ATOM 2345 N N . ASN A 1 306 ? 19.391 5.035 -11.852 1 96.88 306 ASN A N 1
ATOM 2346 C CA . ASN A 1 306 ? 18.766 6.332 -12.086 1 96.88 306 ASN A CA 1
ATOM 2347 C C . ASN A 1 306 ? 19.359 7.418 -11.203 1 96.88 306 ASN A C 1
ATOM 2349 O O . ASN A 1 306 ? 19.516 8.562 -11.633 1 96.88 306 ASN A O 1
ATOM 2353 N N . VAL A 1 307 ? 19.719 7.098 -9.984 1 96.81 307 VAL A N 1
ATOM 2354 C CA . VAL A 1 307 ? 20.141 8.102 -9.016 1 96.81 307 VAL A CA 1
ATOM 2355 C C . VAL A 1 307 ? 21.656 8.305 -9.102 1 96.81 307 VAL A C 1
ATOM 2357 O O . VAL A 1 307 ? 22.141 9.438 -9 1 96.81 307 VAL A O 1
ATOM 2360 N N . THR A 1 308 ? 22.406 7.211 -9.375 1 95.75 308 THR A N 1
ATOM 2361 C CA . THR A 1 308 ? 23.859 7.305 -9.281 1 95.75 308 THR A CA 1
ATOM 2362 C C . THR A 1 308 ? 24.5 7.215 -10.664 1 95.75 308 THR A C 1
ATOM 2364 O O . THR A 1 308 ? 25.672 7.555 -10.836 1 95.75 308 THR A O 1
ATOM 2367 N N . GLY A 1 309 ? 23.781 6.656 -11.672 1 94.5 309 GLY A N 1
ATOM 2368 C CA . GLY A 1 309 ? 24.328 6.434 -13 1 94.5 309 GLY A CA 1
ATOM 2369 C C . GLY A 1 309 ? 25.094 5.129 -13.125 1 94.5 309 GLY A C 1
ATOM 2370 O O . GLY A 1 309 ? 25.641 4.824 -14.18 1 94.5 309 GLY A O 1
ATOM 2371 N N . THR A 1 310 ? 25.062 4.375 -12.078 1 91.81 310 THR A N 1
ATOM 2372 C CA . THR A 1 310 ? 25.812 3.129 -12.07 1 91.81 310 THR A CA 1
ATOM 2373 C C . THR A 1 310 ? 24.891 1.929 -12.219 1 91.81 310 THR A C 1
ATOM 2375 O O . THR A 1 310 ? 23.938 1.778 -11.461 1 91.81 310 THR A O 1
ATOM 2378 N N . LYS A 1 311 ? 25.203 1.131 -13.188 1 92.31 311 LYS A N 1
ATOM 2379 C CA . LYS A 1 311 ? 24.469 -0.116 -13.375 1 92.31 311 LYS A CA 1
ATOM 2380 C C . LYS A 1 311 ? 25.125 -1.262 -12.609 1 92.31 311 LYS A C 1
ATOM 2382 O O . LYS A 1 311 ? 26.328 -1.468 -12.711 1 92.31 311 LYS A O 1
ATOM 2387 N N . MET A 1 312 ? 24.359 -1.978 -11.914 1 95.19 312 MET A N 1
ATOM 2388 C CA . MET A 1 312 ? 24.875 -3.088 -11.117 1 95.19 312 MET A CA 1
ATOM 2389 C C . MET A 1 312 ? 24.672 -4.414 -11.844 1 95.19 312 MET A C 1
ATOM 2391 O O . MET A 1 312 ? 23.906 -4.492 -12.805 1 95.19 312 MET A O 1
ATOM 2395 N N . ASN A 1 313 ? 25.484 -5.43 -11.414 1 96.62 313 ASN A N 1
ATOM 2396 C CA . ASN A 1 313 ? 25.141 -6.809 -11.758 1 96.62 313 ASN A CA 1
ATOM 2397 C C . ASN A 1 313 ? 23.891 -7.285 -11.023 1 96.62 313 ASN A C 1
ATOM 2399 O O . ASN A 1 313 ? 23.844 -7.258 -9.797 1 96.62 313 ASN A O 1
ATOM 2403 N N . ILE A 1 314 ? 22.984 -7.758 -11.789 1 96.25 314 ILE A N 1
ATOM 2404 C CA . ILE A 1 314 ? 21.672 -8.086 -11.227 1 96.25 314 ILE A CA 1
ATOM 2405 C C . ILE A 1 314 ? 21.828 -9.188 -10.172 1 96.25 314 ILE A C 1
ATOM 2407 O O . ILE A 1 314 ? 21.109 -9.211 -9.18 1 96.25 314 ILE A O 1
ATOM 2411 N N . ASP A 1 315 ? 22.766 -10.078 -10.336 1 96 315 ASP A N 1
ATOM 2412 C CA . ASP A 1 315 ? 22.984 -11.156 -9.375 1 96 315 ASP A CA 1
ATOM 2413 C C . ASP A 1 315 ? 23.438 -10.602 -8.023 1 96 315 ASP A C 1
ATOM 2415 O O . ASP A 1 315 ? 23.094 -11.141 -6.973 1 96 315 ASP A O 1
ATOM 2419 N N . ASP A 1 316 ? 24.234 -9.57 -8.094 1 96.81 316 ASP A N 1
ATOM 2420 C CA . ASP A 1 316 ? 24.688 -8.914 -6.871 1 96.81 316 ASP A CA 1
ATOM 2421 C C . ASP A 1 316 ? 23.516 -8.234 -6.152 1 96.81 316 ASP A C 1
ATOM 2423 O O . ASP A 1 316 ? 23.469 -8.234 -4.922 1 96.81 316 ASP A O 1
ATOM 2427 N N . VAL A 1 317 ? 22.688 -7.652 -6.957 1 97.81 317 VAL A N 1
ATOM 2428 C CA . VAL A 1 317 ? 21.516 -7.012 -6.383 1 97.81 317 VAL A CA 1
ATOM 2429 C C . VAL A 1 317 ? 20.656 -8.047 -5.656 1 97.81 317 VAL A C 1
ATOM 2431 O O . VAL A 1 317 ? 20.234 -7.832 -4.516 1 97.81 317 VAL A O 1
ATOM 2434 N N . TYR A 1 318 ? 20.422 -9.203 -6.324 1 97.38 318 TYR A N 1
ATOM 2435 C CA . TYR A 1 318 ? 19.672 -10.289 -5.699 1 97.38 318 TYR A CA 1
ATOM 2436 C C . TYR A 1 318 ? 20.281 -10.68 -4.359 1 97.38 318 TYR A C 1
ATOM 2438 O O . TYR A 1 318 ? 19.578 -10.828 -3.361 1 97.38 318 TYR A O 1
ATOM 2446 N N . LYS A 1 319 ? 21.578 -10.828 -4.387 1 97.38 319 LYS A N 1
ATOM 2447 C CA . LYS A 1 319 ? 22.297 -11.25 -3.186 1 97.38 319 LYS A CA 1
ATOM 2448 C C . LYS A 1 319 ? 22.125 -10.234 -2.061 1 97.38 319 LYS A C 1
ATOM 2450 O O . LYS A 1 319 ? 21.891 -10.609 -0.912 1 97.38 319 LYS A O 1
ATOM 2455 N N . LYS A 1 320 ? 22.266 -9.008 -2.393 1 97.94 320 LYS A N 1
ATOM 2456 C CA . LYS A 1 320 ? 22.203 -7.949 -1.385 1 97.94 320 LYS A CA 1
ATOM 2457 C C . LYS A 1 320 ? 20.797 -7.855 -0.784 1 97.94 320 LYS A C 1
ATOM 2459 O O . LYS A 1 320 ? 20.641 -7.75 0.435 1 97.94 320 LYS A O 1
ATOM 2464 N N . ILE A 1 321 ? 19.75 -7.855 -1.623 1 98 321 ILE A N 1
ATOM 2465 C CA . ILE A 1 321 ? 18.406 -7.707 -1.085 1 98 321 ILE A CA 1
ATOM 2466 C C . ILE A 1 321 ? 18.031 -8.945 -0.274 1 98 321 ILE A C 1
ATOM 2468 O O . ILE A 1 321 ? 17.297 -8.859 0.71 1 98 321 ILE A O 1
ATOM 2472 N N . ASP A 1 322 ? 18.578 -10.086 -0.696 1 98.44 322 ASP A N 1
ATOM 2473 C CA . ASP A 1 322 ? 18.391 -11.312 0.08 1 98.44 322 ASP A CA 1
ATOM 2474 C C . ASP A 1 322 ? 19.016 -11.18 1.466 1 98.44 322 ASP A C 1
ATOM 2476 O O . ASP A 1 322 ? 18.375 -11.477 2.475 1 98.44 322 ASP A O 1
ATOM 2480 N N . GLU A 1 323 ? 20.234 -10.734 1.517 1 98.56 323 GLU A N 1
ATOM 2481 C CA . GLU A 1 323 ? 20.969 -10.555 2.766 1 98.56 323 GLU A CA 1
ATOM 2482 C C . GLU A 1 323 ? 20.281 -9.539 3.672 1 98.56 323 GLU A C 1
ATOM 2484 O O . GLU A 1 323 ? 20.125 -9.766 4.871 1 98.56 323 GLU A O 1
ATOM 2489 N N . LEU A 1 324 ? 19.922 -8.438 3.125 1 98.69 324 LEU A N 1
ATOM 2490 C CA . LEU A 1 324 ? 19.266 -7.383 3.891 1 98.69 324 LEU A CA 1
ATOM 2491 C C . LEU A 1 324 ? 17.922 -7.855 4.441 1 98.69 324 LEU A C 1
ATOM 2493 O O . LEU A 1 324 ? 17.578 -7.551 5.582 1 98.69 324 LEU A O 1
ATOM 2497 N N . GLY A 1 325 ? 17.141 -8.547 3.58 1 98.69 325 GLY A N 1
ATOM 2498 C CA . GLY A 1 325 ? 15.875 -9.102 4.023 1 98.69 325 GLY A CA 1
ATOM 2499 C C . GLY A 1 325 ? 16.016 -10.102 5.152 1 98.69 325 GLY A C 1
ATOM 2500 O O . GLY A 1 325 ? 15.219 -10.109 6.086 1 98.69 325 GLY A O 1
ATOM 2501 N N . LEU A 1 326 ? 17.078 -10.969 5.012 1 98.62 326 LEU A N 1
ATOM 2502 C CA . LEU A 1 326 ? 17.344 -11.961 6.055 1 98.62 326 LEU A CA 1
ATOM 2503 C C . LEU A 1 326 ? 17.625 -11.281 7.391 1 98.62 326 LEU A C 1
ATOM 2505 O O . LEU A 1 326 ? 17.125 -11.719 8.43 1 98.62 326 LEU A O 1
ATOM 2509 N N . ALA A 1 327 ? 18.375 -10.227 7.359 1 98.31 327 ALA A N 1
ATOM 2510 C CA . ALA A 1 327 ? 18.75 -9.5 8.57 1 98.31 327 ALA A CA 1
ATOM 2511 C C . ALA A 1 327 ? 17.547 -8.867 9.242 1 98.31 327 ALA A C 1
ATOM 2513 O O . ALA A 1 327 ? 17.516 -8.703 10.461 1 98.31 327 ALA A O 1
ATOM 2514 N N . GLU A 1 328 ? 16.531 -8.555 8.469 1 98.31 328 GLU A N 1
ATOM 2515 C CA . GLU A 1 328 ? 15.375 -7.824 8.984 1 98.31 328 GLU A CA 1
ATOM 2516 C C . GLU A 1 328 ? 14.164 -8.742 9.141 1 98.31 328 GLU A C 1
ATOM 2518 O O . GLU A 1 328 ? 13.086 -8.297 9.531 1 98.31 328 GLU A O 1
ATOM 2523 N N . PHE A 1 329 ? 14.258 -9.992 8.875 1 98.5 329 PHE A N 1
ATOM 2524 C CA . PHE A 1 329 ? 13.141 -10.914 8.719 1 98.5 329 PHE A CA 1
ATOM 2525 C C . PHE A 1 329 ? 12.305 -10.969 9.984 1 98.5 329 PHE A C 1
ATOM 2527 O O . PHE A 1 329 ? 11.078 -11.086 9.922 1 98.5 329 PHE A O 1
ATOM 2534 N N . ASP A 1 330 ? 12.906 -10.898 11.117 1 97.56 330 ASP A N 1
ATOM 2535 C CA . ASP A 1 330 ? 12.195 -11.07 12.383 1 97.56 330 ASP A CA 1
ATOM 2536 C C . ASP A 1 330 ? 11.914 -9.727 13.047 1 97.56 330 ASP A C 1
ATOM 2538 O O . ASP A 1 330 ? 11.578 -9.672 14.227 1 97.56 330 ASP A O 1
ATOM 2542 N N . SER A 1 331 ? 12.102 -8.648 12.32 1 96.5 331 SER A N 1
ATOM 2543 C CA . SER A 1 331 ? 11.773 -7.328 12.852 1 96.5 331 SER A CA 1
ATOM 2544 C C . SER A 1 331 ? 10.297 -7.238 13.227 1 96.5 331 SER A C 1
ATOM 2546 O O . SER A 1 331 ? 9.438 -7.797 12.539 1 96.5 331 SER A O 1
ATOM 2548 N N . ASP A 1 332 ? 9.914 -6.488 14.289 1 94.38 332 ASP A N 1
ATOM 2549 C CA . ASP A 1 332 ? 8.547 -6.363 14.781 1 94.38 332 ASP A CA 1
ATOM 2550 C C . ASP A 1 332 ? 7.762 -5.34 13.969 1 94.38 332 ASP A C 1
ATOM 2552 O O . ASP A 1 332 ? 6.531 -5.277 14.055 1 94.38 332 ASP A O 1
ATOM 2556 N N . ASP A 1 333 ? 8.406 -4.559 13.18 1 96.19 333 ASP A N 1
ATOM 2557 C CA . ASP A 1 333 ? 7.711 -3.484 12.477 1 96.19 333 ASP A CA 1
ATOM 2558 C C . ASP A 1 333 ? 7.855 -3.637 10.969 1 96.19 333 ASP A C 1
ATOM 2560 O O . ASP A 1 333 ? 8.125 -2.662 10.258 1 96.19 333 ASP A O 1
ATOM 2564 N N . LEU A 1 334 ? 7.801 -4.863 10.461 1 98.12 334 LEU A N 1
ATOM 2565 C CA . LEU A 1 334 ? 7.812 -5.066 9.016 1 98.12 334 LEU A CA 1
ATOM 2566 C C . LEU A 1 334 ? 6.539 -4.516 8.383 1 98.12 334 LEU A C 1
ATOM 2568 O O . LEU A 1 334 ? 5.449 -4.664 8.938 1 98.12 334 LEU A O 1
ATOM 2572 N N . PRO A 1 335 ? 6.672 -3.822 7.273 1 98.56 335 PRO A N 1
ATOM 2573 C CA . PRO A 1 335 ? 5.457 -3.529 6.512 1 98.56 335 PRO A CA 1
ATOM 2574 C C . PRO A 1 335 ? 4.848 -4.773 5.867 1 98.56 335 PRO A C 1
ATOM 2576 O O . PRO A 1 335 ? 5.387 -5.871 6.012 1 98.56 335 PRO A O 1
ATOM 2579 N N . ASP A 1 336 ? 3.703 -4.645 5.312 1 98.5 336 ASP A N 1
ATOM 2580 C CA . ASP A 1 336 ? 3.066 -5.723 4.559 1 98.5 336 ASP A CA 1
ATOM 2581 C C . ASP A 1 336 ? 3.238 -5.516 3.055 1 98.5 336 ASP A C 1
ATOM 2583 O O . ASP A 1 336 ? 3.164 -4.387 2.566 1 98.5 336 ASP A O 1
ATOM 2587 N N . PHE A 1 337 ? 3.465 -6.582 2.324 1 98.69 337 PHE A N 1
ATOM 2588 C CA . PHE A 1 337 ? 3.633 -6.488 0.878 1 98.69 337 PHE A CA 1
ATOM 2589 C C . PHE A 1 337 ? 2.83 -7.566 0.166 1 98.69 337 PHE A C 1
ATOM 2591 O O . PHE A 1 337 ? 3.117 -8.758 0.309 1 98.69 337 PHE A O 1
ATOM 2598 N N . GLU A 1 338 ? 1.852 -7.199 -0.621 1 98.44 338 GLU A N 1
ATOM 2599 C CA . GLU A 1 338 ? 1.068 -8.102 -1.462 1 98.44 338 GLU A CA 1
ATOM 2600 C C . GLU A 1 338 ? 1.569 -8.078 -2.904 1 98.44 338 GLU A C 1
ATOM 2602 O O . GLU A 1 338 ? 1.39 -7.094 -3.617 1 98.44 338 GLU A O 1
ATOM 2607 N N . PRO A 1 339 ? 2.102 -9.188 -3.354 1 97.88 339 PRO A N 1
ATOM 2608 C CA . PRO A 1 339 ? 2.807 -9.188 -4.637 1 97.88 339 PRO A CA 1
ATOM 2609 C C . PRO A 1 339 ? 1.885 -9.484 -5.816 1 97.88 339 PRO A C 1
ATOM 2611 O O . PRO A 1 339 ? 2.223 -10.297 -6.684 1 97.88 339 PRO A O 1
ATOM 2614 N N . TYR A 1 340 ? 0.764 -8.828 -6.008 1 97.62 340 TYR A N 1
ATOM 2615 C CA . TYR A 1 340 ? -0.199 -9.062 -7.078 1 97.62 340 TYR A CA 1
ATOM 2616 C C . TYR A 1 340 ? 0.021 -8.094 -8.234 1 97.62 340 TYR A C 1
ATOM 2618 O O . TYR A 1 340 ? -0.924 -7.461 -8.711 1 97.62 340 TYR A O 1
ATOM 2626 N N . PHE A 1 341 ? 1.225 -8.023 -8.727 1 97.5 341 PHE A N 1
ATOM 2627 C CA . PHE A 1 341 ? 1.642 -7.02 -9.695 1 97.5 341 PHE A CA 1
ATOM 2628 C C . PHE A 1 341 ? 0.861 -7.168 -11 1 97.5 341 PHE A C 1
ATOM 2630 O O . PHE A 1 341 ? 0.759 -6.219 -11.781 1 97.5 341 PHE A O 1
ATOM 2637 N N . ILE A 1 342 ? 0.29 -8.367 -11.227 1 93.69 342 ILE A N 1
ATOM 2638 C CA . ILE A 1 342 ? -0.419 -8.594 -12.477 1 93.69 342 ILE A CA 1
ATOM 2639 C C . ILE A 1 342 ? -1.805 -9.164 -12.195 1 93.69 342 ILE A C 1
ATOM 2641 O O . ILE A 1 342 ? -2.42 -9.781 -13.07 1 93.69 342 ILE A O 1
ATOM 2645 N N . GLY A 1 343 ? -2.199 -9.031 -10.961 1 93.75 343 GLY A N 1
ATOM 2646 C CA . GLY A 1 343 ? -3.461 -9.648 -10.578 1 93.75 343 GLY A CA 1
ATOM 2647 C C . GLY A 1 343 ? -3.357 -11.148 -10.375 1 93.75 343 GLY A C 1
ATOM 2648 O O . GLY A 1 343 ? -2.256 -11.688 -10.258 1 93.75 343 GLY A O 1
ATOM 2649 N N . GLU A 1 344 ? -4.516 -11.789 -10.133 1 92.44 344 GLU A N 1
ATOM 2650 C CA . GLU A 1 344 ? -4.637 -13.234 -9.992 1 92.44 344 GLU A CA 1
ATOM 2651 C C . GLU A 1 344 ? -5.766 -13.781 -10.859 1 92.44 344 GLU A C 1
ATOM 2653 O O . GLU A 1 344 ? -6.574 -13.016 -11.398 1 92.44 344 GLU A O 1
ATOM 2658 N N . ARG A 1 345 ? -5.77 -15.086 -11.078 1 81.88 345 ARG A N 1
ATOM 2659 C CA . ARG A 1 345 ? -6.801 -15.734 -11.883 1 81.88 345 ARG A CA 1
ATOM 2660 C C . ARG A 1 345 ? -8.18 -15.531 -11.266 1 81.88 345 ARG A C 1
ATOM 2662 O O . ARG A 1 345 ? -9.164 -15.344 -11.984 1 81.88 345 ARG A O 1
ATOM 2669 N N . TRP A 1 346 ? -8.188 -15.562 -9.898 1 85.25 346 TRP A N 1
ATOM 2670 C CA . TRP A 1 346 ? -9.453 -15.461 -9.18 1 85.25 346 TRP A CA 1
ATOM 2671 C C . TRP A 1 346 ? -9.883 -14.008 -9.039 1 85.25 346 TRP A C 1
ATOM 2673 O O . TRP A 1 346 ? -11.055 -13.719 -8.758 1 85.25 346 TRP A O 1
ATOM 2683 N N . ASP A 1 347 ? -9.008 -13.031 -9.219 1 91.62 347 ASP A N 1
ATOM 2684 C CA . ASP A 1 347 ? -9.289 -11.602 -9.188 1 91.62 347 ASP A CA 1
ATOM 2685 C C . ASP A 1 347 ? -8.258 -10.82 -9.992 1 91.62 347 ASP A C 1
ATOM 2687 O O . ASP A 1 347 ? -7.199 -10.453 -9.477 1 91.62 347 ASP A O 1
ATOM 2691 N N . THR A 1 348 ? -8.609 -10.539 -11.148 1 89.56 348 THR A N 1
ATOM 2692 C CA . THR A 1 348 ? -7.668 -9.938 -12.094 1 89.56 348 THR A CA 1
ATOM 2693 C C . THR A 1 348 ? -7.434 -8.469 -11.75 1 89.56 348 THR A C 1
ATOM 2695 O O . THR A 1 348 ? -6.504 -7.844 -12.273 1 89.56 348 THR A O 1
ATOM 2698 N N . SER A 1 349 ? -8.258 -7.883 -10.883 1 93.25 349 SER A N 1
ATOM 2699 C CA . SER A 1 349 ? -8.172 -6.457 -10.578 1 93.25 349 SER A CA 1
ATOM 2700 C C . SER A 1 349 ? -7.117 -6.188 -9.508 1 93.25 349 SER A C 1
ATOM 2702 O O . SER A 1 349 ? -6.734 -5.035 -9.281 1 93.25 349 SER A O 1
ATOM 2704 N N . LEU A 1 350 ? -6.625 -7.184 -8.898 1 95.81 350 LEU A N 1
ATOM 2705 C CA . LEU A 1 350 ? -5.641 -7.008 -7.84 1 95.81 350 LEU A CA 1
ATOM 2706 C C . LEU A 1 350 ? -4.355 -6.395 -8.391 1 95.81 350 LEU A C 1
ATOM 2708 O O . LEU A 1 350 ? -4.02 -6.594 -9.562 1 95.81 350 LEU A O 1
ATOM 2712 N N . ARG A 1 351 ? -3.703 -5.617 -7.586 1 97.88 351 ARG A N 1
ATOM 2713 C CA . ARG A 1 351 ? -2.396 -5.031 -7.859 1 97.88 351 ARG A CA 1
ATOM 2714 C C . ARG A 1 351 ? -1.49 -5.117 -6.637 1 97.88 351 ARG A C 1
ATOM 2716 O O . ARG A 1 351 ? -1.955 -5.406 -5.531 1 97.88 351 ARG A O 1
ATOM 2723 N N . GLY A 1 352 ? -0.219 -4.879 -6.855 1 98.5 352 GLY A N 1
ATOM 2724 C CA . GLY A 1 352 ? 0.707 -4.875 -5.734 1 98.5 35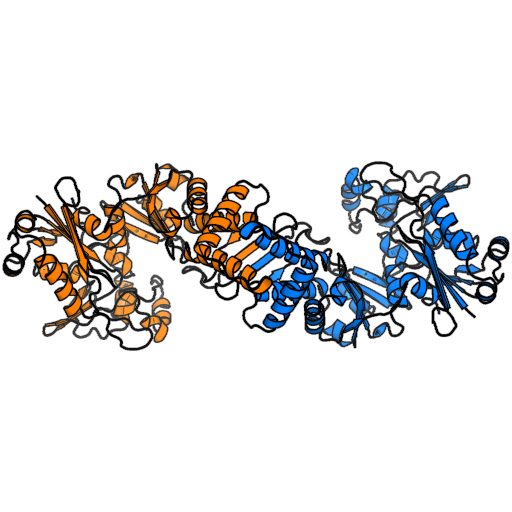2 GLY A CA 1
ATOM 2725 C C . GLY A 1 352 ? 0.414 -3.779 -4.727 1 98.5 352 GLY A C 1
ATOM 2726 O O . GLY A 1 352 ? 0.019 -2.674 -5.098 1 98.5 352 GLY A O 1
ATOM 2727 N N . VAL A 1 353 ? 0.643 -4.105 -3.432 1 98.81 353 VAL A N 1
ATOM 2728 C CA . VAL A 1 353 ? 0.387 -3.137 -2.369 1 98.81 353 VAL A CA 1
ATOM 2729 C C . VAL A 1 353 ? 1.454 -3.266 -1.285 1 98.81 353 VAL A C 1
ATOM 2731 O O . VAL A 1 353 ? 1.68 -4.355 -0.752 1 98.81 353 VAL A O 1
ATOM 2734 N N . LEU A 1 354 ? 2.164 -2.256 -1.018 1 98.81 354 LEU A N 1
ATOM 2735 C CA . LEU A 1 354 ? 3.02 -2.088 0.152 1 98.81 354 LEU A CA 1
ATOM 2736 C C . LEU A 1 354 ? 2.346 -1.208 1.199 1 98.81 354 LEU A C 1
ATOM 2738 O O . LEU A 1 354 ? 2.084 -0.029 0.949 1 98.81 354 LEU A O 1
ATOM 2742 N N . SER A 1 355 ? 2.008 -1.743 2.375 1 98.69 355 SER A N 1
ATOM 2743 C CA . SER A 1 355 ? 1.197 -1.017 3.348 1 98.69 355 SER A CA 1
ATOM 2744 C C . SER A 1 355 ? 1.813 -1.088 4.742 1 98.69 355 SER A C 1
ATOM 2746 O O . SER A 1 355 ? 2.834 -1.749 4.941 1 98.69 355 SER A O 1
ATOM 2748 N N . ASN A 1 356 ? 1.22 -0.314 5.664 1 98.38 356 ASN A N 1
ATOM 2749 C CA . ASN A 1 356 ? 1.68 -0.197 7.043 1 98.38 356 ASN A CA 1
ATOM 2750 C C . ASN A 1 356 ? 3.088 0.387 7.117 1 98.38 356 ASN A C 1
ATOM 2752 O O . ASN A 1 356 ? 3.904 -0.05 7.93 1 98.38 356 ASN A O 1
ATOM 2756 N N . LEU A 1 357 ? 3.324 1.292 6.246 1 98.5 357 LEU A N 1
ATOM 2757 C CA . LEU A 1 357 ? 4.617 1.97 6.219 1 98.5 357 LEU A CA 1
ATOM 2758 C C . LEU A 1 357 ? 4.699 3.027 7.312 1 98.5 357 LEU A C 1
ATOM 2760 O O . LEU A 1 357 ? 3.744 3.775 7.535 1 98.5 357 LEU A O 1
ATOM 2764 N N . THR A 1 358 ? 5.762 3.074 7.977 1 97.44 358 THR A N 1
ATOM 2765 C CA . THR A 1 358 ? 6.113 4.094 8.961 1 97.44 358 THR A CA 1
ATOM 2766 C C . THR A 1 358 ? 7.438 4.762 8.602 1 97.44 358 THR A C 1
ATOM 2768 O O . THR A 1 358 ? 8.125 4.328 7.672 1 97.44 358 THR A O 1
ATOM 2771 N N . LEU A 1 359 ? 7.77 5.781 9.32 1 95.06 359 LEU A N 1
ATOM 2772 C CA . LEU A 1 359 ? 9.039 6.473 9.086 1 95.06 359 LEU A CA 1
ATOM 2773 C C . LEU A 1 359 ? 10.219 5.555 9.391 1 95.06 359 LEU A C 1
ATOM 2775 O O . LEU A 1 359 ? 11.297 5.719 8.812 1 95.06 359 LEU A O 1
ATOM 2779 N N . SER A 1 360 ? 9.945 4.535 10.164 1 95.38 360 SER A N 1
ATOM 2780 C CA . SER A 1 360 ? 11.047 3.695 10.633 1 95.38 360 SER A CA 1
ATOM 2781 C C . SER A 1 360 ? 11.211 2.461 9.758 1 95.38 360 SER A C 1
ATOM 2783 O O . SER A 1 360 ? 12.297 1.879 9.695 1 95.38 360 SER A O 1
ATOM 2785 N N . ASN A 1 361 ? 10.133 2.049 9.086 1 98 361 ASN A N 1
ATOM 2786 C CA . ASN A 1 361 ? 10.242 0.748 8.438 1 98 361 ASN A CA 1
ATOM 2787 C C . ASN A 1 361 ? 10.297 0.884 6.918 1 98 361 ASN A C 1
ATOM 2789 O O . ASN A 1 361 ? 10.414 -0.113 6.203 1 98 361 ASN A O 1
ATOM 2793 N N . PHE A 1 362 ? 10.234 2.094 6.391 1 97.94 362 PHE A N 1
ATOM 2794 C CA . PHE A 1 362 ? 10.43 2.334 4.969 1 97.94 362 PHE A CA 1
ATOM 2795 C C . PHE A 1 362 ? 11.891 2.164 4.586 1 97.94 362 PHE A C 1
ATOM 2797 O O . PHE A 1 362 ? 12.586 3.146 4.305 1 97.94 362 PHE A O 1
ATOM 2804 N N . LYS A 1 363 ? 12.344 0.922 4.59 1 98.06 363 LYS A N 1
ATOM 2805 C CA . LYS A 1 363 ? 13.727 0.499 4.355 1 98.06 363 LYS A CA 1
ATOM 2806 C C . LYS A 1 363 ? 13.773 -0.737 3.461 1 98.06 363 LYS A C 1
ATOM 2808 O O . LYS A 1 363 ? 12.93 -1.627 3.576 1 98.06 363 LYS A O 1
ATOM 2813 N N . ILE A 1 364 ? 14.836 -0.84 2.676 1 98.56 364 ILE A N 1
ATOM 2814 C CA . ILE A 1 364 ? 14.891 -1.868 1.643 1 98.56 364 ILE A CA 1
ATOM 2815 C C . ILE A 1 364 ? 14.961 -3.248 2.293 1 98.56 364 ILE A C 1
ATOM 2817 O O . ILE A 1 364 ? 14.367 -4.207 1.793 1 98.56 364 ILE A O 1
ATOM 2821 N N . GLY A 1 365 ? 15.711 -3.375 3.389 1 98.69 365 GLY A N 1
ATOM 2822 C CA . GLY A 1 365 ? 15.773 -4.66 4.066 1 98.69 365 GLY A CA 1
ATOM 2823 C C . GLY A 1 365 ? 14.422 -5.141 4.566 1 98.69 365 GLY A C 1
ATOM 2824 O O . GLY A 1 365 ? 14.078 -6.312 4.406 1 98.69 365 GLY A O 1
ATOM 2825 N N . LYS A 1 366 ? 13.672 -4.246 5.156 1 98.75 366 LYS A N 1
ATOM 2826 C CA . LYS A 1 366 ? 12.359 -4.594 5.688 1 98.75 366 LYS A CA 1
ATOM 2827 C C . LYS A 1 366 ? 11.359 -4.855 4.559 1 98.75 366 LYS A C 1
ATOM 2829 O O . LYS A 1 366 ? 10.5 -5.727 4.676 1 98.75 366 LYS A O 1
ATOM 2834 N N . ILE A 1 367 ? 11.5 -4.121 3.48 1 98.81 367 ILE A N 1
ATOM 2835 C CA . ILE A 1 367 ? 10.641 -4.309 2.316 1 98.81 367 ILE A CA 1
ATOM 2836 C C . ILE A 1 367 ? 10.93 -5.66 1.672 1 98.81 367 ILE A C 1
ATOM 2838 O O . ILE A 1 367 ? 10.008 -6.375 1.264 1 98.81 367 ILE A O 1
ATOM 2842 N N . SER A 1 368 ? 12.227 -6.004 1.566 1 98.75 368 SER A N 1
ATOM 2843 C CA . SER A 1 368 ? 12.617 -7.305 1.04 1 98.75 368 SER A CA 1
ATOM 2844 C C . SER A 1 368 ? 12.023 -8.438 1.872 1 98.75 368 SER A C 1
ATOM 2846 O O . SER A 1 368 ? 11.445 -9.383 1.325 1 98.75 368 SER A O 1
ATOM 2848 N N . ALA A 1 369 ? 12.164 -8.344 3.172 1 98.81 369 ALA A N 1
ATOM 2849 C CA . ALA A 1 369 ? 11.586 -9.344 4.074 1 98.81 369 ALA A CA 1
ATOM 2850 C C . ALA A 1 369 ? 10.07 -9.422 3.912 1 98.81 369 ALA A C 1
ATOM 2852 O O . ALA A 1 369 ? 9.508 -10.516 3.863 1 98.81 369 ALA A O 1
ATOM 2853 N N . ALA A 1 370 ? 9.461 -8.258 3.82 1 98.81 370 ALA A N 1
ATOM 2854 C CA . ALA A 1 370 ? 8.008 -8.195 3.684 1 98.81 370 ALA A CA 1
ATOM 2855 C C . ALA A 1 370 ? 7.547 -8.859 2.391 1 98.81 370 ALA A C 1
ATOM 2857 O O . ALA A 1 370 ? 6.535 -9.562 2.373 1 98.81 370 ALA A O 1
ATOM 2858 N N . LEU A 1 371 ? 8.266 -8.602 1.315 1 98.75 371 LEU A N 1
ATOM 2859 C CA . LEU A 1 371 ? 7.898 -9.203 0.041 1 98.75 371 LEU A CA 1
ATOM 2860 C C . LEU A 1 371 ? 8.008 -10.727 0.109 1 98.75 371 LEU A C 1
ATOM 2862 O O . LEU A 1 371 ? 7.129 -11.438 -0.376 1 98.75 371 LEU A O 1
ATOM 2866 N N . ALA A 1 372 ? 9.07 -11.219 0.693 1 98.62 372 ALA A N 1
ATOM 2867 C CA . ALA A 1 372 ? 9.242 -12.664 0.834 1 98.62 372 ALA A CA 1
ATOM 2868 C C . ALA A 1 372 ? 8.094 -13.273 1.622 1 98.62 372 ALA A C 1
ATOM 2870 O O . ALA A 1 372 ? 7.535 -14.297 1.222 1 98.62 372 ALA A O 1
ATOM 2871 N N . LYS A 1 373 ? 7.754 -12.656 2.709 1 98.69 373 LYS A N 1
ATOM 2872 C CA . LYS A 1 373 ? 6.629 -13.141 3.508 1 98.69 373 LYS A CA 1
ATOM 2873 C C . LYS A 1 373 ? 5.324 -13.07 2.719 1 98.69 373 LYS A C 1
ATOM 2875 O O . LYS A 1 373 ? 4.477 -13.953 2.834 1 98.69 373 LYS A O 1
ATOM 2880 N N . GLY A 1 374 ? 5.207 -11.961 1.96 1 98.5 374 GLY A N 1
ATOM 2881 C CA . GLY A 1 374 ? 4.027 -11.836 1.118 1 98.5 374 GLY A CA 1
ATOM 2882 C C . GLY A 1 374 ? 3.91 -12.93 0.081 1 98.5 374 GLY A C 1
ATOM 2883 O O . GLY A 1 374 ? 2.818 -13.445 -0.167 1 98.5 374 GLY A O 1
ATOM 2884 N N . ILE A 1 375 ? 4.973 -13.266 -0.524 1 98.25 375 ILE A N 1
ATOM 2885 C CA . ILE A 1 375 ? 5.016 -14.344 -1.507 1 98.25 375 ILE A CA 1
ATOM 2886 C C . ILE A 1 375 ? 4.594 -15.656 -0.85 1 98.25 375 ILE A C 1
ATOM 2888 O O . ILE A 1 375 ? 3.758 -16.391 -1.386 1 98.25 375 ILE A O 1
ATOM 2892 N N . ALA A 1 376 ? 5.148 -15.938 0.295 1 98.19 376 ALA A N 1
ATOM 2893 C CA . ALA A 1 376 ? 4.824 -17.172 1.021 1 98.19 376 ALA A CA 1
ATOM 2894 C C . ALA A 1 376 ? 3.348 -17.203 1.406 1 98.19 376 ALA A C 1
ATOM 2896 O O . ALA A 1 376 ? 2.684 -18.234 1.255 1 98.19 376 ALA A O 1
ATOM 2897 N N . LYS A 1 377 ? 2.871 -16.109 1.896 1 97.94 377 LYS A N 1
ATOM 2898 C CA . LYS A 1 377 ? 1.469 -16.047 2.297 1 97.94 377 LYS A CA 1
ATOM 2899 C C . LYS A 1 377 ? 0.544 -16.25 1.1 1 97.94 377 LYS A C 1
ATOM 2901 O O . LYS A 1 377 ? -0.493 -16.906 1.215 1 97.94 377 LYS A O 1
ATOM 2906 N N . THR A 1 378 ? 0.888 -15.594 0.028 1 97.75 378 THR A N 1
ATOM 2907 C CA . THR A 1 378 ? 0.107 -15.742 -1.194 1 97.75 378 THR A CA 1
ATOM 2908 C C . THR A 1 378 ? 0.071 -17.203 -1.633 1 97.75 378 THR A C 1
ATOM 2910 O O . THR A 1 378 ? -0.966 -17.703 -2.08 1 97.75 378 THR A O 1
ATOM 2913 N N . LEU A 1 379 ? 1.153 -17.859 -1.517 1 97.81 379 LEU A N 1
ATOM 2914 C CA . LEU A 1 379 ? 1.267 -19.266 -1.895 1 97.81 379 LEU A CA 1
ATOM 2915 C C . LEU A 1 379 ? 0.396 -20.141 -1.001 1 97.81 379 LEU A C 1
ATOM 2917 O O . LEU A 1 379 ? -0.233 -21.078 -1.476 1 97.81 379 LEU A O 1
ATOM 2921 N N . ARG A 1 380 ? 0.294 -19.875 0.237 1 97.12 380 ARG A N 1
ATOM 2922 C CA . ARG A 1 380 ? -0.497 -20.656 1.184 1 97.12 380 ARG A CA 1
ATOM 2923 C C . ARG A 1 380 ? -1.981 -20.594 0.841 1 97.12 380 ARG A C 1
ATOM 2925 O O . ARG A 1 380 ? -2.699 -21.578 0.979 1 97.12 380 ARG A O 1
ATOM 2932 N N . GLY A 1 381 ? -2.418 -19.422 0.487 1 94.56 381 GLY A N 1
ATOM 2933 C CA . GLY A 1 381 ? -3.818 -19.25 0.14 1 94.56 381 GLY A CA 1
ATOM 2934 C C . GLY A 1 381 ? -4.766 -19.672 1.248 1 94.56 381 GLY A C 1
ATOM 2935 O O . GLY A 1 381 ? -4.629 -19.219 2.391 1 94.56 381 GLY A O 1
ATOM 2936 N N . ASP A 1 382 ? -5.641 -20.672 0.922 1 94.19 382 ASP A N 1
ATOM 2937 C CA . ASP A 1 382 ? -6.695 -21.062 1.849 1 94.19 382 ASP A CA 1
ATOM 2938 C C . ASP A 1 382 ? -6.332 -22.359 2.568 1 94.19 382 ASP A C 1
ATOM 2940 O O . ASP A 1 382 ? -7.176 -22.969 3.225 1 94.19 382 ASP A O 1
ATOM 2944 N N . ILE A 1 383 ? -5.121 -22.812 2.365 1 94.62 383 ILE A N 1
ATOM 2945 C CA . ILE A 1 383 ? -4.691 -24.016 3.066 1 94.62 383 ILE A CA 1
ATOM 2946 C C . ILE A 1 383 ? -4.605 -23.734 4.566 1 94.62 383 ILE A C 1
ATOM 2948 O O . ILE A 1 383 ? -3.889 -22.828 4.996 1 94.62 383 ILE A O 1
ATOM 2952 N N . THR A 1 384 ? -5.309 -24.484 5.344 1 92.88 384 THR A N 1
ATOM 2953 C CA . THR A 1 384 ? -5.402 -24.25 6.781 1 92.88 384 THR A CA 1
ATOM 2954 C C . THR A 1 384 ? -4.266 -24.938 7.523 1 92.88 384 THR A C 1
ATOM 2956 O O . THR A 1 384 ? -3.602 -25.812 6.969 1 92.88 384 THR A O 1
ATOM 2959 N N . GLN A 1 385 ? -4.152 -24.594 8.711 1 91.38 385 GLN A N 1
ATOM 2960 C CA . GLN A 1 385 ? -3.146 -25.203 9.57 1 91.38 385 GLN A CA 1
ATOM 2961 C C . GLN A 1 385 ? -3.459 -26.688 9.805 1 91.38 385 GLN A C 1
ATOM 2963 O O . GLN A 1 385 ? -2.547 -27.5 9.93 1 91.38 385 GLN A O 1
ATOM 2968 N N . GLU A 1 386 ? -4.68 -26.984 9.898 1 88.88 386 GLU A N 1
ATOM 2969 C CA . GLU A 1 386 ? -5.102 -28.375 10.102 1 88.88 386 GLU A CA 1
ATOM 2970 C C . GLU A 1 386 ? -4.664 -29.25 8.93 1 88.88 386 GLU A C 1
ATOM 2972 O O . GLU A 1 386 ? -4.25 -30.391 9.133 1 88.88 386 GLU A O 1
ATOM 2977 N N . MET A 1 387 ? -4.707 -28.781 7.711 1 88.44 387 MET A N 1
ATOM 2978 C CA . MET A 1 387 ? -4.309 -29.516 6.52 1 88.44 387 MET A CA 1
ATOM 2979 C C . MET A 1 387 ? -2.797 -29.719 6.488 1 88.44 387 MET A C 1
ATOM 2981 O O . MET A 1 387 ? -2.318 -30.75 6.012 1 88.44 387 MET A O 1
ATOM 2985 N N . LEU A 1 388 ? -2.123 -28.703 7.07 1 91.06 388 LEU A N 1
ATOM 2986 C CA . LEU A 1 388 ? -0.666 -28.766 7.086 1 91.06 388 LEU A CA 1
ATOM 2987 C C . LEU A 1 388 ? -0.165 -29.688 8.188 1 91.06 388 LEU A C 1
ATOM 2989 O O . LEU A 1 388 ? 0.925 -30.25 8.086 1 91.06 388 LEU A O 1
ATOM 2993 N N . ALA A 1 389 ? -0.982 -29.828 9.211 1 89.25 389 ALA A N 1
ATOM 2994 C CA . ALA A 1 389 ? -0.555 -30.562 10.398 1 89.25 389 ALA A CA 1
ATOM 2995 C C . ALA A 1 389 ? -0.215 -32 10.055 1 89.25 389 ALA A C 1
ATOM 2997 O O . ALA A 1 389 ? 0.656 -32.625 10.68 1 89.25 389 ALA A O 1
ATOM 2998 N N . SER A 1 390 ? -0.796 -32.594 9.047 1 86.75 390 SER A N 1
ATOM 2999 C CA . SER A 1 390 ? -0.601 -33.969 8.688 1 86.75 390 SER A CA 1
ATOM 3000 C C . SER A 1 390 ? 0.633 -34.156 7.812 1 86.75 390 SER A C 1
ATOM 3002 O O . SER A 1 390 ? 1.003 -35.281 7.477 1 86.75 390 SER A O 1
ATOM 3004 N N . LYS A 1 391 ? 1.279 -33.062 7.457 1 92.44 391 LYS A N 1
ATOM 3005 C CA . LYS A 1 391 ? 2.449 -33.125 6.586 1 92.44 391 LYS A CA 1
ATOM 3006 C C . LYS A 1 391 ? 3.738 -32.969 7.387 1 92.44 391 LYS A C 1
ATOM 3008 O O . LYS A 1 391 ? 3.754 -32.312 8.422 1 92.44 391 LYS A O 1
ATOM 3013 N N . SER A 1 392 ? 4.789 -33.562 6.918 1 91.75 392 SER A N 1
ATOM 3014 C CA . SER A 1 392 ? 6.02 -33.594 7.703 1 91.75 392 SER A CA 1
ATOM 3015 C C . SER A 1 392 ? 7.07 -32.656 7.141 1 91.75 392 SER A C 1
ATOM 3017 O O . SER A 1 392 ? 7.887 -32.094 7.887 1 91.75 392 SER A O 1
ATOM 3019 N N . ARG A 1 393 ? 7.125 -32.5 5.801 1 94.12 393 ARG A N 1
ATOM 3020 C CA . ARG A 1 393 ? 8.188 -31.688 5.199 1 94.12 393 ARG A CA 1
ATOM 3021 C C . ARG A 1 393 ? 7.734 -31.094 3.867 1 94.12 393 ARG A C 1
ATOM 3023 O O . ARG A 1 393 ? 6.668 -31.453 3.354 1 94.12 393 ARG A O 1
ATOM 3030 N N . ILE A 1 394 ? 8.531 -30.156 3.4 1 95 394 ILE A N 1
ATOM 3031 C CA . ILE A 1 394 ? 8.336 -29.516 2.102 1 95 394 ILE A CA 1
ATOM 3032 C C . ILE A 1 394 ? 9.391 -30.016 1.117 1 95 394 ILE A C 1
ATOM 3034 O O . ILE A 1 394 ? 10.586 -29.953 1.399 1 95 394 ILE A O 1
ATOM 3038 N N . VAL A 1 395 ? 8.93 -30.594 0.054 1 93.38 395 VAL A N 1
ATOM 3039 C CA . VAL A 1 395 ? 9.812 -30.906 -1.071 1 93.38 395 VAL A CA 1
ATOM 3040 C C . VAL A 1 395 ? 9.734 -29.781 -2.104 1 93.38 395 VAL A C 1
ATOM 3042 O O . VAL A 1 395 ? 8.695 -29.578 -2.729 1 93.38 395 VAL A O 1
ATOM 3045 N N . ALA A 1 396 ? 10.859 -29.141 -2.248 1 92.19 396 ALA A N 1
ATOM 3046 C CA . ALA A 1 396 ? 10.836 -27.875 -2.994 1 92.19 396 ALA A CA 1
ATOM 3047 C C . ALA A 1 396 ? 11.656 -27.984 -4.273 1 92.19 396 ALA A C 1
ATOM 3049 O O . ALA A 1 396 ? 12.602 -28.781 -4.348 1 92.19 396 ALA A O 1
ATOM 3050 N N . SER A 1 397 ? 11.258 -27.234 -5.238 1 88 397 SER A N 1
ATOM 3051 C CA . SER A 1 397 ? 11.992 -27.062 -6.484 1 88 397 SER A CA 1
ATOM 3052 C C . SER A 1 397 ? 11.812 -25.641 -7.039 1 88 397 SER A C 1
ATOM 3054 O O . SER A 1 397 ? 11.07 -24.844 -6.469 1 88 397 SER A O 1
ATOM 3056 N N . GLY A 1 398 ? 12.609 -25.312 -8.156 1 87.5 398 GLY A N 1
ATOM 3057 C CA . GLY A 1 398 ? 12.555 -24 -8.773 1 87.5 398 GLY A CA 1
ATOM 3058 C C . GLY A 1 398 ? 13.766 -23.141 -8.453 1 87.5 398 GLY A C 1
ATOM 3059 O O . GLY A 1 398 ? 14.266 -23.156 -7.328 1 87.5 398 GLY A O 1
ATOM 3060 N N . ASN A 1 399 ? 14.125 -22.375 -9.344 1 87.88 399 ASN A N 1
ATOM 3061 C CA . ASN A 1 399 ? 15.359 -21.609 -9.25 1 87.88 399 ASN A CA 1
ATOM 3062 C C . ASN A 1 399 ? 15.242 -20.5 -8.211 1 87.88 399 ASN A C 1
ATOM 3064 O O . ASN A 1 399 ? 16.203 -20.219 -7.492 1 87.88 399 ASN A O 1
ATOM 3068 N N . ALA A 1 400 ? 14.094 -19.906 -8.156 1 91.94 400 ALA A N 1
ATOM 3069 C CA . ALA A 1 400 ? 13.93 -18.781 -7.238 1 91.94 400 ALA A CA 1
ATOM 3070 C C . ALA A 1 400 ? 14.102 -19.234 -5.789 1 91.94 400 ALA A C 1
ATOM 3072 O O . ALA A 1 400 ? 14.781 -18.562 -5.008 1 91.94 400 ALA A O 1
ATOM 3073 N N . LEU A 1 401 ? 13.523 -20.312 -5.438 1 92.12 401 LEU A N 1
ATOM 3074 C CA . LEU A 1 401 ? 13.625 -20.812 -4.074 1 92.12 401 LEU A CA 1
ATOM 3075 C C . LEU A 1 401 ? 15.039 -21.312 -3.779 1 92.12 401 LEU A C 1
ATOM 3077 O O . LEU A 1 401 ? 15.562 -21.094 -2.688 1 92.12 401 LEU A O 1
ATOM 3081 N N . ARG A 1 402 ? 15.648 -21.938 -4.695 1 90.69 402 ARG A N 1
ATOM 3082 C CA . ARG A 1 402 ? 16.984 -22.5 -4.516 1 90.69 402 ARG A CA 1
ATOM 3083 C C . ARG A 1 402 ? 18.016 -21.406 -4.305 1 90.69 402 ARG A C 1
ATOM 3085 O O . ARG A 1 402 ? 18.969 -21.578 -3.549 1 90.69 402 ARG A O 1
ATOM 3092 N N . LYS A 1 403 ? 17.797 -20.359 -4.926 1 94.12 403 LYS A N 1
ATOM 3093 C CA . LYS A 1 403 ? 18.828 -19.312 -4.969 1 94.12 403 LYS A CA 1
ATOM 3094 C C . LYS A 1 403 ? 18.609 -18.281 -3.867 1 94.12 403 LYS A C 1
ATOM 3096 O O . LYS A 1 403 ? 19.5 -17.484 -3.572 1 94.12 403 LYS A O 1
ATOM 3101 N N . SER A 1 404 ? 17.5 -18.219 -3.248 1 96.69 404 SER A N 1
ATOM 3102 C CA . SER A 1 404 ? 17.188 -17.219 -2.242 1 96.69 404 SER A CA 1
ATOM 3103 C C . SER A 1 404 ? 16.984 -17.844 -0.87 1 96.69 404 SER A C 1
ATOM 3105 O O . SER A 1 404 ? 15.945 -18.453 -0.614 1 96.69 404 SER A O 1
ATOM 3107 N N . LYS A 1 405 ? 17.891 -17.594 -0.011 1 97.44 405 LYS A N 1
ATOM 3108 C CA . LYS A 1 405 ? 17.75 -18.062 1.363 1 97.44 405 LYS A CA 1
ATOM 3109 C C . LYS A 1 405 ? 16.594 -17.375 2.068 1 97.44 405 LYS A C 1
ATOM 3111 O O . LYS A 1 405 ? 15.938 -17.969 2.926 1 97.44 405 LYS A O 1
ATOM 3116 N N . LEU A 1 406 ? 16.359 -16.172 1.716 1 98.44 406 LEU A N 1
ATOM 3117 C CA . LEU A 1 406 ? 15.273 -15.414 2.311 1 98.44 406 LEU A CA 1
ATOM 3118 C C . LEU A 1 406 ? 13.922 -16.031 1.954 1 98.44 406 LEU A C 1
ATOM 3120 O O . LEU A 1 406 ? 13.062 -16.188 2.822 1 98.44 406 LEU A O 1
ATOM 3124 N N . LEU A 1 407 ? 13.719 -16.328 0.705 1 97.88 407 LEU A N 1
ATOM 3125 C CA . LEU A 1 407 ? 12.477 -16.969 0.281 1 97.88 407 LEU A CA 1
ATOM 3126 C C . LEU A 1 407 ? 12.289 -18.312 0.967 1 97.88 407 LEU A C 1
ATOM 3128 O O . LEU A 1 407 ? 11.18 -18.656 1.396 1 97.88 407 LEU A O 1
ATOM 3132 N N . THR A 1 408 ? 13.391 -19.062 1.044 1 97.62 408 THR A N 1
ATOM 3133 C CA . THR A 1 408 ? 13.336 -20.359 1.712 1 97.62 408 THR A CA 1
ATOM 3134 C C . THR A 1 408 ? 12.922 -20.188 3.17 1 97.62 408 THR A C 1
ATOM 3136 O O . THR A 1 408 ? 12.086 -20.938 3.668 1 97.62 408 THR A O 1
ATOM 3139 N N . LEU A 1 409 ? 13.508 -19.25 3.812 1 98.12 409 LEU A N 1
ATOM 3140 C CA . LEU A 1 409 ? 13.148 -18.969 5.199 1 98.12 409 LEU A CA 1
ATOM 3141 C C . LEU A 1 409 ? 11.68 -18.578 5.316 1 98.12 409 LEU A C 1
ATOM 3143 O O . LEU A 1 409 ? 10.984 -19.047 6.223 1 98.12 409 LEU A O 1
ATOM 3147 N N . ALA A 1 410 ? 11.211 -17.719 4.457 1 98.38 410 ALA A N 1
ATOM 3148 C CA . ALA A 1 410 ? 9.812 -17.281 4.48 1 98.38 410 ALA A CA 1
ATOM 3149 C C . ALA A 1 410 ? 8.875 -18.484 4.344 1 98.38 410 ALA A C 1
ATOM 3151 O O . ALA A 1 410 ? 7.863 -18.562 5.051 1 98.38 410 ALA A O 1
ATOM 3152 N N . ILE A 1 411 ? 9.211 -19.391 3.445 1 98 411 ILE A N 1
ATOM 3153 C CA . ILE A 1 411 ? 8.406 -20.578 3.217 1 98 411 ILE A CA 1
ATOM 3154 C C . ILE A 1 411 ? 8.438 -21.469 4.453 1 98 411 ILE A C 1
ATOM 3156 O O . ILE A 1 411 ? 7.398 -21.953 4.91 1 98 411 ILE A O 1
ATOM 3160 N N . THR A 1 412 ? 9.625 -21.688 4.965 1 97.31 412 THR A N 1
ATOM 3161 C CA . THR A 1 412 ? 9.805 -22.516 6.156 1 97.31 412 THR A CA 1
ATOM 3162 C C . THR A 1 412 ? 8.953 -21.984 7.309 1 97.31 412 THR A C 1
ATOM 3164 O O . THR A 1 412 ? 8.281 -22.75 8 1 97.31 412 THR A O 1
ATOM 3167 N N . LYS A 1 413 ? 8.961 -20.719 7.504 1 97.5 413 LYS A N 1
ATOM 3168 C CA . LYS A 1 413 ? 8.242 -20.109 8.617 1 97.5 413 LYS A CA 1
ATOM 3169 C C . LYS A 1 413 ? 6.738 -20.125 8.367 1 97.5 413 LYS A C 1
ATOM 3171 O O . LYS A 1 413 ? 5.953 -20.359 9.289 1 97.5 413 LYS A O 1
ATOM 3176 N N . GLU A 1 414 ? 6.297 -19.812 7.176 1 97.31 414 GLU A N 1
ATOM 3177 C CA . GLU A 1 414 ? 4.875 -19.75 6.848 1 97.31 414 GLU A CA 1
ATOM 3178 C C . GLU A 1 414 ? 4.215 -21.125 7.016 1 97.31 414 GLU A C 1
ATOM 3180 O O . GLU A 1 414 ? 3.088 -21.219 7.508 1 97.31 414 GLU A O 1
ATOM 3185 N N . PHE A 1 415 ? 4.922 -22.172 6.66 1 97.19 415 PHE A N 1
ATOM 3186 C CA . PHE A 1 415 ? 4.328 -23.516 6.637 1 97.19 415 PHE A CA 1
ATOM 3187 C C . PHE A 1 415 ? 4.797 -24.328 7.828 1 97.19 415 PHE A C 1
ATOM 3189 O O . PHE A 1 415 ? 4.293 -25.438 8.07 1 97.19 415 PHE A O 1
ATOM 3196 N N . GLU A 1 416 ? 5.805 -23.797 8.555 1 96.06 416 GLU A N 1
ATOM 3197 C CA . GLU A 1 416 ? 6.34 -24.422 9.758 1 96.06 416 GLU A CA 1
ATOM 3198 C C . GLU A 1 416 ? 6.844 -25.828 9.484 1 96.06 416 GLU A C 1
ATOM 3200 O O . GLU A 1 416 ? 6.527 -26.766 10.219 1 96.06 416 GLU A O 1
ATOM 3205 N N . LYS A 1 417 ? 7.496 -26.016 8.375 1 95.81 417 LYS A N 1
ATOM 3206 C CA . LYS A 1 417 ? 8.062 -27.281 7.941 1 95.81 417 LYS A CA 1
ATOM 3207 C C . LYS A 1 417 ? 9.453 -27.094 7.344 1 95.81 417 LYS A C 1
ATOM 3209 O O . LYS A 1 417 ? 9.766 -26.031 6.816 1 95.81 417 LYS A O 1
ATOM 3214 N N . GLU A 1 418 ? 10.242 -28.109 7.414 1 94.81 418 GLU A N 1
ATOM 3215 C CA . GLU A 1 418 ? 11.555 -28.062 6.793 1 94.81 418 GLU A CA 1
ATOM 3216 C C . GLU A 1 418 ? 11.453 -28.172 5.273 1 94.81 418 GLU A C 1
ATOM 3218 O O . GLU A 1 418 ? 10.625 -28.906 4.75 1 94.81 418 GLU A O 1
ATOM 3223 N N . VAL A 1 419 ? 12.352 -27.422 4.602 1 94.94 419 VAL A N 1
ATOM 3224 C CA . VAL A 1 419 ? 12.406 -27.438 3.143 1 94.94 419 VAL A CA 1
ATOM 3225 C C . VAL A 1 419 ? 13.562 -28.328 2.678 1 94.94 419 VAL A C 1
ATOM 3227 O O . VAL A 1 419 ? 14.711 -28.125 3.078 1 94.94 419 VAL A O 1
ATOM 3230 N N . ILE A 1 420 ? 13.219 -29.297 1.894 1 92.5 420 ILE A N 1
ATOM 3231 C CA . ILE A 1 420 ? 14.211 -30.141 1.234 1 92.5 420 ILE A CA 1
ATOM 3232 C C . ILE A 1 420 ? 14.117 -29.953 -0.279 1 92.5 420 ILE A C 1
ATOM 3234 O O . ILE A 1 420 ? 13.023 -29.984 -0.844 1 92.5 420 ILE A O 1
ATOM 3238 N N . PHE A 1 421 ? 15.211 -29.766 -0.93 1 90.62 421 PHE A N 1
ATOM 3239 C CA . PHE A 1 421 ? 15.195 -29.547 -2.371 1 90.62 421 PHE A CA 1
ATOM 3240 C C . PHE A 1 421 ? 15.281 -30.875 -3.127 1 90.62 421 PHE A C 1
ATOM 3242 O O . PHE A 1 421 ? 16.141 -31.703 -2.83 1 90.62 421 PHE A O 1
ATOM 3249 N N . SER A 1 422 ? 14.375 -31.016 -3.99 1 83.69 422 SER A N 1
ATOM 3250 C CA . SER A 1 422 ? 14.328 -32.219 -4.824 1 83.69 422 SER A CA 1
ATOM 3251 C C . SER A 1 422 ? 15.484 -32.25 -5.816 1 83.69 422 SER A C 1
ATOM 3253 O O . SER A 1 422 ? 15.859 -31.219 -6.379 1 83.69 422 SER A O 1
ATOM 3255 N N . GLU A 1 423 ? 16.109 -33.344 -5.922 1 77.38 423 GLU A N 1
ATOM 3256 C CA . GLU A 1 423 ? 17.172 -33.531 -6.898 1 77.38 423 GLU A CA 1
ATOM 3257 C C . GLU A 1 423 ? 16.656 -34.219 -8.164 1 77.38 423 GLU A C 1
ATOM 3259 O O . GLU A 1 423 ? 17.422 -34.5 -9.094 1 77.38 423 GLU A O 1
ATOM 3264 N N . ALA A 1 424 ? 15.383 -34.375 -8.195 1 70.88 424 ALA A N 1
ATOM 3265 C CA . ALA A 1 424 ? 14.797 -35.188 -9.281 1 70.88 424 ALA A CA 1
ATOM 3266 C C . ALA A 1 424 ? 14.828 -34.406 -10.594 1 70.88 424 ALA A C 1
ATOM 3268 O O . ALA A 1 424 ? 14.672 -33.188 -10.602 1 70.88 424 ALA A O 1
ATOM 3269 N N . LYS A 1 425 ? 15.344 -35.219 -11.609 1 73.25 425 LYS A N 1
ATOM 3270 C CA . LYS A 1 425 ? 15.281 -34.719 -12.984 1 73.25 425 LYS A CA 1
ATOM 3271 C C . LYS A 1 425 ? 14.086 -35.281 -13.727 1 73.25 425 LYS A C 1
ATOM 3273 O O . LYS A 1 425 ? 13.719 -36.438 -13.523 1 73.25 425 LYS A O 1
ATOM 3278 N N . GLU A 1 426 ? 13.367 -34.531 -14.414 1 79.31 426 GLU A N 1
ATOM 3279 C CA . GLU A 1 426 ? 12.25 -34.969 -15.258 1 79.31 426 GLU A CA 1
ATOM 3280 C C . GLU A 1 426 ? 11.172 -35.656 -14.43 1 79.31 426 GLU A C 1
ATOM 3282 O O . GLU A 1 426 ? 10.766 -36.781 -14.742 1 79.31 426 GLU A O 1
ATOM 3287 N N . GLU A 1 427 ? 10.688 -34.938 -13.57 1 85.12 427 GLU A N 1
ATOM 3288 C CA . GLU A 1 427 ? 9.766 -35.438 -12.555 1 85.12 427 GLU A CA 1
ATOM 3289 C C . GLU A 1 427 ? 8.477 -35.969 -13.18 1 85.12 427 GLU A C 1
ATOM 3291 O O . GLU A 1 427 ? 7.93 -36.969 -12.75 1 85.12 427 GLU A O 1
ATOM 3296 N N . ALA A 1 428 ? 8.062 -35.281 -14.227 1 89.38 428 ALA A N 1
ATOM 3297 C CA . ALA A 1 428 ? 6.805 -35.688 -14.844 1 89.38 428 ALA A CA 1
ATOM 3298 C C . ALA A 1 428 ? 6.949 -37.062 -15.539 1 89.38 428 ALA A C 1
ATOM 3300 O O . ALA A 1 428 ? 6.113 -37.938 -15.359 1 89.38 428 ALA A O 1
ATOM 3301 N N . ALA A 1 429 ? 7.992 -37.219 -16.281 1 92.25 429 ALA A N 1
ATOM 3302 C CA . ALA A 1 429 ? 8.234 -38.5 -16.953 1 92.25 429 ALA A CA 1
ATOM 3303 C C . ALA A 1 429 ? 8.445 -39.625 -15.938 1 92.25 429 ALA A C 1
ATOM 3305 O O . ALA A 1 429 ? 7.895 -40.719 -16.094 1 92.25 429 ALA A O 1
ATOM 3306 N N . ARG A 1 430 ? 9.211 -39.312 -14.969 1 91.44 430 ARG A N 1
ATOM 3307 C CA . ARG A 1 430 ? 9.438 -40.281 -13.906 1 91.44 430 ARG A CA 1
ATOM 3308 C C . ARG A 1 430 ? 8.125 -40.656 -13.211 1 91.44 430 ARG A C 1
ATOM 3310 O O . ARG A 1 430 ? 7.855 -41.844 -12.953 1 91.44 430 ARG A O 1
ATOM 3317 N N . GLY A 1 431 ? 7.41 -39.656 -12.93 1 92.31 431 GLY A N 1
ATOM 3318 C CA . GLY A 1 431 ? 6.121 -39.875 -12.289 1 92.31 431 GLY A CA 1
ATOM 3319 C C . GLY A 1 431 ? 5.184 -40.719 -13.117 1 92.31 431 GLY A C 1
ATOM 3320 O O . GLY A 1 431 ? 4.496 -41.594 -12.586 1 92.31 431 GLY A O 1
ATOM 3321 N N . ALA A 1 432 ? 5.152 -40.469 -14.367 1 94.06 432 ALA A N 1
ATOM 3322 C CA . ALA A 1 432 ? 4.328 -41.281 -15.258 1 94.06 432 ALA A CA 1
ATOM 3323 C C . ALA A 1 432 ? 4.754 -42.75 -15.227 1 94.06 432 ALA A C 1
ATOM 3325 O O . ALA A 1 432 ? 3.912 -43.625 -15.305 1 94.06 432 ALA A O 1
ATOM 3326 N N . ALA A 1 433 ? 6.027 -42.969 -15.086 1 92.88 433 ALA A N 1
ATOM 3327 C CA . ALA A 1 433 ? 6.574 -44.312 -15.086 1 92.88 433 ALA A CA 1
ATOM 3328 C C . ALA A 1 433 ? 6.168 -45.062 -13.82 1 92.88 433 ALA A C 1
ATOM 3330 O O . ALA A 1 433 ? 6.012 -46.281 -13.844 1 92.88 433 ALA A O 1
ATOM 3331 N N . ILE A 1 434 ? 5.949 -44.344 -12.797 1 90.06 434 ILE A N 1
ATOM 3332 C CA . ILE A 1 434 ? 5.844 -45.094 -11.531 1 90.06 434 ILE A CA 1
ATOM 3333 C C . ILE A 1 434 ? 4.441 -44.906 -10.953 1 90.06 434 ILE A C 1
ATOM 3335 O O . ILE A 1 434 ? 4.078 -45.562 -9.969 1 90.06 434 ILE A O 1
ATOM 3339 N N . PHE A 1 435 ? 3.588 -44.031 -11.469 1 85.81 435 PHE A N 1
ATOM 3340 C CA . PHE A 1 435 ? 2.316 -43.594 -10.891 1 85.81 435 PHE A CA 1
ATOM 3341 C C . PHE A 1 435 ? 1.397 -44.781 -10.664 1 85.81 435 PHE A C 1
ATOM 3343 O O . PHE A 1 435 ? 0.746 -44.906 -9.625 1 85.81 435 PHE A O 1
ATOM 3350 N N . PHE A 1 436 ? 1.419 -45.75 -11.57 1 79.75 436 PHE A N 1
ATOM 3351 C CA . PHE A 1 436 ? 0.476 -46.875 -11.562 1 79.75 436 PHE A CA 1
ATOM 3352 C C . PHE A 1 436 ? 1.055 -48.062 -10.82 1 79.75 436 PHE A C 1
ATOM 3354 O O . PHE A 1 436 ? 0.35 -49.062 -10.57 1 79.75 436 PHE A O 1
ATOM 3361 N N . LEU A 1 437 ? 2.295 -48.031 -10.469 1 78.94 437 LEU A N 1
ATOM 3362 C CA . LEU A 1 437 ? 2.939 -49.156 -9.812 1 78.94 437 LEU A CA 1
ATOM 3363 C C . LEU A 1 437 ? 2.512 -49.25 -8.352 1 78.94 437 LEU A C 1
ATOM 3365 O O . LEU A 1 437 ? 2.283 -48.25 -7.699 1 78.94 437 LEU A O 1
ATOM 3369 N N . MET B 1 1 ? 1.949 57.25 10.656 1 88.75 1 MET B N 1
ATOM 3370 C CA . MET B 1 1 ? 1.465 56.438 11.766 1 88.75 1 MET B CA 1
ATOM 3371 C C . MET B 1 1 ? 1.8 54.969 11.547 1 88.75 1 MET B C 1
ATOM 3373 O O . MET B 1 1 ? 1.676 54.438 10.43 1 88.75 1 MET B O 1
ATOM 3377 N N . PHE B 1 2 ? 2.357 54.469 12.602 1 95.38 2 PHE B N 1
ATOM 3378 C CA . PHE B 1 2 ? 2.82 53.094 12.5 1 95.38 2 PHE B CA 1
ATOM 3379 C C . PHE B 1 2 ? 1.998 52.188 13.398 1 95.38 2 PHE B C 1
ATOM 3381 O O . PHE B 1 2 ? 1.292 52.656 14.289 1 95.38 2 PHE B O 1
ATOM 3388 N N . SER B 1 3 ? 1.993 50.938 13.062 1 95.94 3 SER B N 1
ATOM 3389 C CA . SER B 1 3 ? 1.405 49.906 13.891 1 95.94 3 SER B CA 1
ATOM 3390 C C . SER B 1 3 ? 2.459 48.906 14.336 1 95.94 3 SER B C 1
ATOM 3392 O O . SER B 1 3 ? 3.299 48.469 13.539 1 95.94 3 SER B O 1
ATOM 3394 N N . LEU B 1 4 ? 2.42 48.594 15.578 1 96.88 4 LEU B N 1
ATOM 3395 C CA . LEU B 1 4 ? 3.322 47.625 16.156 1 96.88 4 LEU B CA 1
ATOM 3396 C C . LEU B 1 4 ? 2.637 46.25 16.281 1 96.88 4 LEU B C 1
ATOM 3398 O O . LEU B 1 4 ? 1.561 46.156 16.875 1 96.88 4 LEU B O 1
ATOM 3402 N N . GLY B 1 5 ? 3.227 45.281 15.633 1 96.88 5 GLY B N 1
ATOM 3403 C CA . GLY B 1 5 ? 2.773 43.906 15.789 1 96.88 5 GLY B CA 1
ATOM 3404 C C . GLY B 1 5 ? 3.678 43.094 16.688 1 96.88 5 GLY B C 1
ATOM 3405 O O . GLY B 1 5 ? 4.898 43.094 16.531 1 96.88 5 GLY B O 1
ATOM 3406 N N . ILE B 1 6 ? 3.076 42.375 17.672 1 97.38 6 ILE B N 1
ATOM 3407 C CA . ILE B 1 6 ? 3.811 41.531 18.609 1 97.38 6 ILE B CA 1
ATOM 3408 C C . ILE B 1 6 ? 3.375 40.094 18.438 1 97.38 6 ILE B C 1
ATOM 3410 O O . ILE B 1 6 ? 2.186 39.781 18.531 1 97.38 6 ILE B O 1
ATOM 3414 N N . ASP B 1 7 ? 4.324 39.188 18.203 1 96.5 7 ASP B N 1
ATOM 3415 C CA . ASP B 1 7 ? 4.066 37.75 18.109 1 96.5 7 ASP B CA 1
ATOM 3416 C C . ASP B 1 7 ? 4.758 37 19.234 1 96.5 7 ASP B C 1
ATOM 3418 O O . ASP B 1 7 ? 5.98 36.812 19.219 1 96.5 7 ASP B O 1
ATOM 3422 N N . ILE B 1 8 ? 3.951 36.5 20.156 1 96.75 8 ILE B N 1
ATOM 3423 C CA . ILE B 1 8 ? 4.484 35.75 21.297 1 96.75 8 ILE B CA 1
ATOM 3424 C C . ILE B 1 8 ? 4.367 34.25 21.031 1 96.75 8 ILE B C 1
ATOM 3426 O O . ILE B 1 8 ? 3.389 33.625 21.438 1 96.75 8 ILE B O 1
ATOM 3430 N N . GLY B 1 9 ? 5.383 33.719 20.469 1 92.94 9 GLY B N 1
ATOM 3431 C CA . GLY B 1 9 ? 5.402 32.312 20.141 1 92.94 9 GLY B CA 1
ATOM 3432 C C . GLY B 1 9 ? 5.949 31.453 21.266 1 92.94 9 GLY B C 1
ATOM 3433 O O . GLY B 1 9 ? 6.359 31.969 22.312 1 92.94 9 GLY B O 1
ATOM 3434 N N . THR B 1 10 ? 5.91 30.141 21.078 1 90 10 THR B N 1
ATOM 3435 C CA . THR B 1 10 ? 6.391 29.188 22.062 1 90 10 THR B CA 1
ATOM 3436 C C . THR B 1 10 ? 7.91 29.25 22.188 1 90 10 THR B C 1
ATOM 3438 O O . THR B 1 10 ? 8.453 29.25 23.297 1 90 10 THR B O 1
ATOM 3441 N N . SER B 1 11 ? 8.609 29.312 21.062 1 86.75 11 SER B N 1
ATOM 3442 C CA . SER B 1 11 ? 10.07 29.266 21.062 1 86.75 11 SER B CA 1
ATOM 3443 C C . SER B 1 11 ? 10.672 30.609 20.719 1 86.75 11 SER B C 1
ATOM 3445 O O . SER B 1 11 ? 11.852 30.859 20.984 1 86.75 11 SER B O 1
ATOM 3447 N N . LYS B 1 12 ? 9.883 31.453 20.062 1 89.81 12 LYS B N 1
ATOM 3448 C CA . LYS B 1 12 ? 10.383 32.75 19.594 1 89.81 12 LYS B CA 1
ATOM 3449 C C . LYS B 1 12 ? 9.344 33.844 19.781 1 89.81 12 LYS B C 1
ATOM 3451 O O . LYS B 1 12 ? 8.141 33.594 19.688 1 89.81 12 LYS B O 1
ATOM 3456 N N . ILE B 1 13 ? 9.812 35.031 20.094 1 94.69 13 ILE B N 1
ATOM 3457 C CA . ILE B 1 13 ? 8.992 36.25 20.125 1 94.69 13 ILE B CA 1
ATOM 3458 C C . ILE B 1 13 ? 9.484 37.219 19.062 1 94.69 13 ILE B C 1
ATOM 3460 O O . ILE B 1 13 ? 10.688 37.375 18.875 1 94.69 13 ILE B O 1
ATOM 3464 N N . ALA B 1 14 ? 8.562 37.75 18.312 1 93.75 14 ALA B N 1
ATOM 3465 C CA . ALA B 1 14 ? 8.93 38.656 17.234 1 93.75 14 ALA B CA 1
ATOM 3466 C C . ALA B 1 14 ? 8.07 39.938 17.25 1 93.75 14 ALA B C 1
ATOM 3468 O O . ALA B 1 14 ? 6.926 39.906 17.703 1 93.75 14 ALA B O 1
ATOM 3469 N N . ILE B 1 15 ? 8.656 41 16.766 1 94.75 15 ILE B N 1
ATOM 3470 C CA . ILE B 1 15 ? 7.965 42.281 16.688 1 94.75 15 ILE B CA 1
ATOM 3471 C C . ILE B 1 15 ? 8.133 42.875 15.273 1 94.75 15 ILE B C 1
ATOM 3473 O O . ILE B 1 15 ? 9.211 42.75 14.68 1 94.75 15 ILE B O 1
ATOM 3477 N N . ALA B 1 16 ? 7.059 43.375 14.766 1 94.19 16 ALA B N 1
ATOM 3478 C CA . ALA B 1 16 ? 7.105 44.094 13.484 1 94.19 16 ALA B CA 1
ATOM 3479 C C . ALA B 1 16 ? 6.426 45.469 13.586 1 94.19 16 ALA B C 1
ATOM 3481 O O . ALA B 1 16 ? 5.383 45.594 14.234 1 94.19 16 ALA B O 1
ATOM 3482 N N . VAL B 1 17 ? 7.059 46.438 13.031 1 95.31 17 VAL B N 1
ATOM 3483 C CA . VAL B 1 17 ? 6.441 47.75 12.906 1 95.31 17 VAL B CA 1
ATOM 3484 C C . VAL B 1 17 ? 6.129 48.031 11.438 1 95.31 17 VAL B C 1
ATOM 3486 O O . VAL B 1 17 ? 7.012 47.938 10.578 1 95.31 17 VAL B O 1
ATOM 3489 N N . VAL B 1 18 ? 4.906 48.344 11.242 1 93.19 18 VAL B N 1
ATOM 3490 C CA . VAL B 1 18 ? 4.48 48.562 9.867 1 93.19 18 VAL B CA 1
ATOM 3491 C C . VAL B 1 18 ? 4.004 50 9.695 1 93.19 18 VAL B C 1
ATOM 3493 O O . VAL B 1 18 ? 3.508 50.594 10.648 1 93.19 18 VAL B O 1
ATOM 3496 N N . ASP B 1 19 ? 4.18 50.469 8.461 1 91.31 19 ASP B N 1
ATOM 3497 C CA . ASP B 1 19 ? 3.74 51.844 8.172 1 91.31 19 ASP B CA 1
ATOM 3498 C C . ASP B 1 19 ? 2.324 51.844 7.598 1 91.31 19 ASP B C 1
ATOM 3500 O O . ASP B 1 19 ? 1.641 50.812 7.605 1 91.31 19 ASP B O 1
ATOM 3504 N N . VAL B 1 20 ? 1.924 53 7.121 1 83 20 VAL B N 1
ATOM 3505 C CA . VAL B 1 20 ? 0.555 53.219 6.668 1 83 20 VAL B CA 1
ATOM 3506 C C . VAL B 1 20 ? 0.277 52.375 5.43 1 83 20 VAL B C 1
ATOM 3508 O O . VAL B 1 20 ? -0.877 52.062 5.125 1 83 20 VAL B O 1
ATOM 3511 N N . ASN B 1 21 ? 1.307 51.938 4.746 1 79.31 21 ASN B N 1
ATOM 3512 C CA . ASN B 1 21 ? 1.153 51.094 3.559 1 79.31 21 ASN B CA 1
ATOM 3513 C C . ASN B 1 21 ? 1.371 49.625 3.879 1 79.31 21 ASN B C 1
ATOM 3515 O O . ASN B 1 21 ? 1.559 48.812 2.975 1 79.31 21 ASN B O 1
ATOM 3519 N N . SER B 1 22 ? 1.425 49.344 5.105 1 77.69 22 SER B N 1
ATOM 3520 C CA . SER B 1 22 ? 1.558 48 5.625 1 77.69 22 SER B CA 1
ATOM 3521 C C . SER B 1 22 ? 2.912 47.406 5.262 1 77.69 22 SER B C 1
ATOM 3523 O O . SER B 1 22 ? 3.037 46.188 5.109 1 77.69 22 SER B O 1
ATOM 3525 N N . LYS B 1 23 ? 3.83 48.312 4.98 1 82 23 LYS B N 1
ATOM 3526 C CA . LYS B 1 23 ? 5.199 47.844 4.75 1 82 23 LYS B CA 1
ATOM 3527 C C . LYS B 1 23 ? 5.988 47.812 6.055 1 82 23 LYS B C 1
ATOM 3529 O O . LYS B 1 23 ? 5.855 48.688 6.898 1 82 23 LYS B O 1
ATOM 3534 N N . ILE B 1 24 ? 6.758 46.75 6.152 1 80.56 24 ILE B N 1
ATOM 3535 C CA . ILE B 1 24 ? 7.543 46.594 7.371 1 80.56 24 ILE B CA 1
ATOM 3536 C C . ILE B 1 24 ? 8.648 47.656 7.41 1 80.56 24 ILE B C 1
ATOM 3538 O O . ILE B 1 24 ? 9.461 47.75 6.484 1 80.56 24 ILE B O 1
ATOM 3542 N N . THR B 1 25 ? 8.656 48.344 8.508 1 84.62 25 THR B N 1
ATOM 3543 C CA . THR B 1 25 ? 9.68 49.375 8.695 1 84.62 25 THR B CA 1
ATOM 3544 C C . THR B 1 25 ? 10.812 48.844 9.57 1 84.62 25 THR B C 1
ATOM 3546 O O . THR B 1 25 ? 11.969 49.25 9.398 1 84.62 25 THR B O 1
ATOM 3549 N N . THR B 1 26 ? 10.43 48 10.508 1 85.94 26 THR B N 1
ATOM 3550 C CA . THR B 1 26 ? 11.391 47.406 11.43 1 85.94 26 THR B CA 1
ATOM 3551 C C . THR B 1 26 ? 10.906 46.031 11.883 1 85.94 26 THR B C 1
ATOM 3553 O O . THR B 1 26 ? 9.703 45.781 11.953 1 85.94 26 THR B O 1
ATOM 3556 N N . TYR B 1 27 ? 11.867 45.188 12.008 1 86.69 27 TYR B N 1
ATOM 3557 C CA . TYR B 1 27 ? 11.586 43.844 12.531 1 86.69 27 TYR B CA 1
ATOM 3558 C C . TYR B 1 27 ? 12.664 43.406 13.516 1 86.69 27 TYR B C 1
ATOM 3560 O O . TYR B 1 27 ? 13.852 43.656 13.289 1 86.69 27 TYR B O 1
ATOM 3568 N N . VAL B 1 28 ? 12.203 42.938 14.68 1 86.75 28 VAL B N 1
ATOM 3569 C CA . VAL B 1 28 ? 13.117 42.406 15.703 1 86.75 28 VAL B CA 1
ATOM 3570 C C . VAL B 1 28 ? 12.586 41.094 16.25 1 86.75 28 VAL B C 1
ATOM 3572 O O . VAL B 1 28 ? 11.367 40.906 16.359 1 86.75 28 VAL B O 1
ATOM 3575 N N . ASP B 1 29 ? 13.445 40.188 16.484 1 86.62 29 ASP B N 1
ATOM 3576 C CA . ASP B 1 29 ? 13.023 38.906 17.062 1 86.62 29 ASP B CA 1
ATOM 3577 C C . ASP B 1 29 ? 14.023 38.406 18.109 1 86.62 29 ASP B C 1
ATOM 3579 O O . ASP B 1 29 ? 15.117 38.969 18.234 1 86.62 29 ASP B O 1
ATOM 3583 N N . SER B 1 30 ? 13.398 37.531 18.984 1 78.25 30 SER B N 1
ATOM 3584 C CA . SER B 1 30 ? 14.266 36.906 19.969 1 78.25 30 SER B CA 1
ATOM 3585 C C . SER B 1 30 ? 14.734 35.531 19.484 1 78.25 30 SER B C 1
ATOM 3587 O O . SER B 1 30 ? 14.094 34.906 18.641 1 78.25 30 SER B O 1
ATOM 3589 N N . LYS B 1 31 ? 15.945 35.062 19.766 1 64.31 31 LYS B N 1
ATOM 3590 C CA . LYS B 1 31 ? 16.438 33.719 19.391 1 64.31 31 LYS B CA 1
ATOM 3591 C C . LYS B 1 31 ? 15.875 32.656 20.328 1 64.31 31 LYS B C 1
ATOM 3593 O O . LYS B 1 31 ? 15.68 31.516 19.906 1 64.31 31 LYS B O 1
ATOM 3598 N N . ALA B 1 32 ? 15.578 33.094 21.453 1 65.19 32 ALA B N 1
ATOM 3599 C CA . ALA B 1 32 ? 15.086 32.156 22.438 1 65.19 32 ALA B CA 1
ATOM 3600 C C . ALA B 1 32 ? 14.789 32.844 23.766 1 65.19 32 ALA B C 1
ATOM 3602 O O . ALA B 1 32 ? 15.531 33.719 24.203 1 65.19 32 ALA B O 1
ATOM 3603 N N . HIS B 1 33 ? 13.43 32.688 24.234 1 69.88 33 HIS B N 1
ATOM 3604 C CA . HIS B 1 33 ? 13.18 33.344 25.516 1 69.88 33 HIS B CA 1
ATOM 3605 C C . HIS B 1 33 ? 13.328 32.344 26.656 1 69.88 33 HIS B C 1
ATOM 3607 O O . HIS B 1 33 ? 13.234 32.688 27.828 1 69.88 33 HIS B O 1
ATOM 3613 N N . ASP B 1 34 ? 13.977 31.047 26.391 1 76.06 34 ASP B N 1
ATOM 3614 C CA . ASP B 1 34 ? 14.281 30.047 27.406 1 76.06 34 ASP B CA 1
ATOM 3615 C C . ASP B 1 34 ? 13.211 30.016 28.484 1 76.06 34 ASP B C 1
ATOM 3617 O O . ASP B 1 34 ? 13.516 30.078 29.688 1 76.06 34 ASP B O 1
ATOM 3621 N N . ALA B 1 35 ? 11.961 30.062 28.141 1 86.44 35 ALA B N 1
ATOM 3622 C CA . ALA B 1 35 ? 10.883 30.188 29.125 1 86.44 35 ALA B CA 1
ATOM 3623 C C . ALA B 1 35 ? 10.383 28.797 29.547 1 86.44 35 ALA B C 1
ATOM 3625 O O . ALA B 1 35 ? 9.57 28.688 30.469 1 86.44 35 ALA B O 1
ATOM 3626 N N . ASN B 1 36 ? 10.914 27.797 28.953 1 88.62 36 ASN B N 1
ATOM 3627 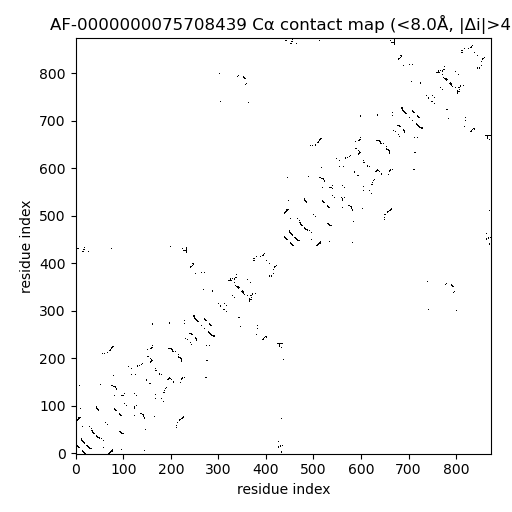C CA . ASN B 1 36 ? 10.414 26.453 29.219 1 88.62 36 ASN B CA 1
ATOM 3628 C C . ASN B 1 36 ? 10.742 26 30.641 1 88.62 36 ASN B C 1
ATOM 3630 O O . ASN B 1 36 ? 11.844 26.266 31.141 1 88.62 36 ASN B O 1
ATOM 3634 N N . ILE B 1 37 ? 9.727 25.516 31.281 1 86.38 37 ILE B N 1
ATOM 3635 C CA . ILE B 1 37 ? 9.883 24.938 32.625 1 86.38 37 ILE B CA 1
ATOM 3636 C C . ILE B 1 37 ? 9.672 23.422 32.562 1 86.38 37 ILE B C 1
ATOM 3638 O O . ILE B 1 37 ? 8.625 22.953 32.094 1 86.38 37 ILE B O 1
ATOM 3642 N N . HIS B 1 38 ? 10.695 22.641 32.938 1 77.56 38 HIS B N 1
ATOM 3643 C CA . HIS B 1 38 ? 10.586 21.188 32.906 1 77.56 38 HIS B CA 1
ATOM 3644 C C . HIS B 1 38 ? 9.961 20.656 34.188 1 77.56 38 HIS B C 1
ATOM 3646 O O . HIS B 1 38 ? 10.508 20.859 35.281 1 77.56 38 HIS B O 1
ATOM 3652 N N . ILE B 1 39 ? 8.812 20.141 34.031 1 80.19 39 ILE B N 1
ATOM 3653 C CA . ILE B 1 39 ? 8.141 19.594 35.219 1 80.19 39 ILE B CA 1
ATOM 3654 C C . ILE B 1 39 ? 8.164 18.062 35.188 1 80.19 39 ILE B C 1
ATOM 3656 O O . ILE B 1 39 ? 8.883 17.438 35.969 1 80.19 39 ILE B O 1
ATOM 3660 N N . LYS B 1 40 ? 7.43 17.344 34.469 1 87.06 40 LYS B N 1
ATOM 3661 C CA . LYS B 1 40 ? 7.383 15.906 34.219 1 87.06 40 LYS B CA 1
ATOM 3662 C C . LYS B 1 40 ? 6.973 15.594 32.781 1 87.06 40 LYS B C 1
ATOM 3664 O O . LYS B 1 40 ? 6.43 16.453 32.094 1 87.06 40 LYS B O 1
ATOM 3669 N N . PRO B 1 41 ? 7.281 14.336 32.469 1 86.19 41 PRO B N 1
ATOM 3670 C CA . PRO B 1 41 ? 6.926 13.977 31.094 1 86.19 41 PRO B CA 1
ATOM 3671 C C . PRO B 1 41 ? 5.445 14.203 30.797 1 86.19 41 PRO B C 1
ATOM 3673 O O . PRO B 1 41 ? 4.586 13.836 31.609 1 86.19 41 PRO B O 1
ATOM 3676 N N . GLY B 1 42 ? 5.188 14.906 29.656 1 88.19 42 GLY B N 1
ATOM 3677 C CA . GLY B 1 42 ? 3.812 15.164 29.25 1 88.19 42 GLY B CA 1
ATOM 3678 C C . GLY B 1 42 ? 3.324 16.547 29.656 1 88.19 42 GLY B C 1
ATOM 3679 O O . GLY B 1 42 ? 2.338 17.047 29.109 1 88.19 42 GLY B O 1
ATOM 3680 N N . PHE B 1 43 ? 3.992 17.141 30.609 1 92.06 43 PHE B N 1
ATOM 3681 C CA . PHE B 1 43 ? 3.623 18.484 31.062 1 92.06 43 PHE B CA 1
ATOM 3682 C C . PHE B 1 43 ? 4.48 19.547 30.391 1 92.06 43 PHE B C 1
ATOM 3684 O O . PHE B 1 43 ? 5.688 19.359 30.219 1 92.06 43 PHE B O 1
ATOM 3691 N N . SER B 1 44 ? 3.84 20.578 29.906 1 93.5 44 SER B N 1
ATOM 3692 C CA . SER B 1 44 ? 4.547 21.656 29.234 1 93.5 44 SER B CA 1
ATOM 3693 C C . SER B 1 44 ? 4.145 23.016 29.797 1 93.5 44 SER B C 1
ATOM 3695 O O . SER B 1 44 ? 3.031 23.484 29.547 1 93.5 44 SER B O 1
ATOM 3697 N N . GLU B 1 45 ? 5.074 23.656 30.469 1 95.88 45 GLU B N 1
ATOM 3698 C CA . GLU B 1 45 ? 4.809 24.953 31.078 1 95.88 45 GLU B CA 1
ATOM 3699 C C . GLU B 1 45 ? 5.91 25.953 30.75 1 95.88 45 GLU B C 1
ATOM 3701 O O . GLU B 1 45 ? 7.043 25.562 30.453 1 95.88 45 GLU B O 1
ATOM 3706 N N . GLN B 1 46 ? 5.555 27.172 30.734 1 95.69 46 GLN B N 1
ATOM 3707 C CA . GLN B 1 46 ? 6.512 28.234 30.484 1 95.69 46 GLN B CA 1
ATOM 3708 C C . GLN B 1 46 ? 6.344 29.375 31.469 1 95.69 46 GLN B C 1
ATOM 3710 O O . GLN B 1 46 ? 5.234 29.656 31.938 1 95.69 46 GLN B O 1
ATOM 3715 N N . SER B 1 47 ? 7.426 30.078 31.734 1 95.94 47 SER B N 1
ATOM 3716 C CA . SER B 1 47 ? 7.414 31.203 32.656 1 95.94 47 SER B CA 1
ATOM 3717 C C . SER B 1 47 ? 6.816 32.438 31.984 1 95.94 47 SER B C 1
ATOM 3719 O O . SER B 1 47 ? 7.363 32.969 31.016 1 95.94 47 SER B O 1
ATOM 3721 N N . VAL B 1 48 ? 5.781 32.969 32.594 1 96.62 48 VAL B N 1
ATOM 3722 C CA . VAL B 1 48 ? 5.121 34.156 32.094 1 96.62 48 VAL B CA 1
ATOM 3723 C C . VAL B 1 48 ? 6.059 35.375 32.219 1 96.62 48 VAL B C 1
ATOM 3725 O O . VAL B 1 48 ? 6.168 36.188 31.312 1 96.62 48 VAL B O 1
ATOM 3728 N N . ASP B 1 49 ? 6.742 35.375 33.312 1 95.44 49 ASP B N 1
ATOM 3729 C CA . ASP B 1 49 ? 7.652 36.5 33.562 1 95.44 49 ASP B CA 1
ATOM 3730 C C . ASP B 1 49 ? 8.75 36.562 32.5 1 95.44 49 ASP B C 1
ATOM 3732 O O . ASP B 1 49 ? 9.078 37.625 32.031 1 95.44 49 ASP B O 1
ATOM 3736 N N . LYS B 1 50 ? 9.273 35.406 32.25 1 95.25 50 LYS B N 1
ATOM 3737 C CA . LYS B 1 50 ? 10.344 35.375 31.25 1 95.25 50 LYS B CA 1
ATOM 3738 C C . LYS B 1 50 ? 9.828 35.781 29.859 1 95.25 50 LYS B C 1
ATOM 3740 O O . LYS B 1 50 ? 10.531 36.469 29.125 1 95.25 50 LYS B O 1
ATOM 3745 N N . ILE B 1 51 ? 8.68 35.406 29.516 1 96.5 51 ILE B N 1
ATOM 3746 C CA . ILE B 1 51 ? 8.078 35.75 28.234 1 96.5 51 ILE B CA 1
ATOM 3747 C C . ILE B 1 51 ? 7.855 37.25 28.172 1 96.5 51 ILE B C 1
ATOM 3749 O O . ILE B 1 51 ? 8.211 37.906 27.188 1 96.5 51 ILE B O 1
ATOM 3753 N N . PHE B 1 52 ? 7.32 37.875 29.25 1 96.69 52 PHE B N 1
ATOM 3754 C CA . PHE B 1 52 ? 7.047 39.281 29.297 1 96.69 52 PHE B CA 1
ATOM 3755 C C . PHE B 1 52 ? 8.336 40.094 29.234 1 96.69 52 PHE B C 1
ATOM 3757 O O . PHE B 1 52 ? 8.43 41.094 28.5 1 96.69 52 PHE B O 1
ATOM 3764 N N . GLU B 1 53 ? 9.273 39.594 29.984 1 95.56 53 GLU B N 1
ATOM 3765 C CA . GLU B 1 53 ? 10.562 40.281 30 1 95.56 53 GLU B CA 1
ATOM 3766 C C . GLU B 1 53 ? 11.18 40.312 28.594 1 95.56 53 GLU B C 1
ATOM 3768 O O . GLU B 1 53 ? 11.695 41.344 28.156 1 95.56 53 GLU B O 1
ATOM 3773 N N . THR B 1 54 ? 11.172 39.188 27.984 1 95.5 54 THR B N 1
ATOM 3774 C CA . THR B 1 54 ? 11.719 39.094 26.641 1 95.5 54 THR B CA 1
ATOM 3775 C C . THR B 1 54 ? 10.961 40 25.688 1 95.5 54 THR B C 1
ATOM 3777 O O . THR B 1 54 ? 11.562 40.688 24.859 1 95.5 54 THR B O 1
ATOM 3780 N N . THR B 1 55 ? 9.648 40.062 25.766 1 96.69 55 THR B N 1
ATOM 3781 C CA . THR B 1 55 ? 8.812 40.906 24.906 1 96.69 55 THR B CA 1
ATOM 3782 C C . THR B 1 55 ? 9.117 42.375 25.156 1 96.69 55 THR B C 1
ATOM 3784 O O . THR B 1 55 ? 9.289 43.125 24.203 1 96.69 55 THR B O 1
ATOM 3787 N N . ASP B 1 56 ? 9.203 42.719 26.422 1 96.5 56 ASP B N 1
ATOM 3788 C CA . ASP B 1 56 ? 9.5 44.094 26.797 1 96.5 56 ASP B CA 1
ATOM 3789 C C . ASP B 1 56 ? 10.844 44.531 26.219 1 96.5 56 ASP B C 1
ATOM 3791 O O . ASP B 1 56 ? 10.969 45.656 25.719 1 96.5 56 ASP B O 1
ATOM 3795 N N . ASN B 1 57 ? 11.758 43.625 26.359 1 95.12 57 ASN B N 1
ATOM 3796 C CA . ASN B 1 57 ? 13.094 43.938 25.859 1 95.12 57 ASN B CA 1
ATOM 3797 C C . ASN B 1 57 ? 13.078 44.188 24.344 1 95.12 57 ASN B C 1
ATOM 3799 O O . ASN B 1 57 ? 13.766 45.094 23.859 1 95.12 57 ASN B O 1
ATOM 3803 N N . LEU B 1 58 ? 12.328 43.469 23.641 1 95.25 58 LEU B N 1
ATOM 3804 C CA . LEU B 1 58 ? 12.234 43.656 22.188 1 95.25 58 LEU B CA 1
ATOM 3805 C C . LEU B 1 58 ? 11.602 45 21.844 1 95.25 58 LEU B C 1
ATOM 3807 O O . LEU B 1 58 ? 12.062 45.688 20.922 1 95.25 58 LEU B O 1
ATOM 3811 N N . ILE B 1 59 ? 10.555 45.344 22.578 1 95.81 59 ILE B N 1
ATOM 3812 C CA . ILE B 1 59 ? 9.891 46.625 22.344 1 95.81 59 ILE B CA 1
ATOM 3813 C C . ILE B 1 59 ? 10.859 47.75 22.641 1 95.81 59 ILE B C 1
ATOM 3815 O O . ILE B 1 59 ? 10.961 48.719 21.875 1 95.81 59 ILE B O 1
ATOM 3819 N N . SER B 1 60 ? 11.555 47.625 23.719 1 94.69 60 SER B N 1
ATOM 3820 C CA . SER B 1 60 ? 12.484 48.656 24.172 1 94.69 60 SER B CA 1
ATOM 3821 C C . SER B 1 60 ? 13.602 48.875 23.156 1 94.69 60 SER B C 1
ATOM 3823 O O . SER B 1 60 ? 14.141 49.969 23.047 1 94.69 60 SER B O 1
ATOM 3825 N N . ASN B 1 61 ? 13.898 47.875 22.406 1 92.38 61 ASN B N 1
ATOM 3826 C CA . ASN B 1 61 ? 15.023 47.938 21.484 1 92.38 61 ASN B CA 1
ATOM 3827 C C . ASN B 1 61 ? 14.633 48.594 20.156 1 92.38 61 ASN B C 1
ATOM 3829 O O . ASN B 1 61 ? 15.492 48.875 19.328 1 92.38 61 ASN B O 1
ATOM 3833 N N . ILE B 1 62 ? 13.375 48.906 19.969 1 93.94 62 ILE B N 1
ATOM 3834 C CA . ILE B 1 62 ? 12.945 49.656 18.797 1 93.94 62 ILE B CA 1
ATOM 3835 C C . ILE B 1 62 ? 13.461 51.094 18.891 1 93.94 62 ILE B C 1
ATOM 3837 O O . ILE B 1 62 ? 13.414 51.688 19.953 1 93.94 62 ILE B O 1
ATOM 3841 N N . PRO B 1 63 ? 13.961 51.656 17.781 1 93.81 63 PRO B N 1
ATOM 3842 C CA . PRO B 1 63 ? 14.43 53.031 17.797 1 93.81 63 PRO B CA 1
ATOM 3843 C C . PRO B 1 63 ? 13.344 54.031 18.219 1 93.81 63 PRO B C 1
ATOM 3845 O O . PRO B 1 63 ? 12.188 53.906 17.781 1 93.81 63 PRO B O 1
ATOM 3848 N N . ILE B 1 64 ? 13.719 55.031 18.969 1 94.25 64 ILE B N 1
ATOM 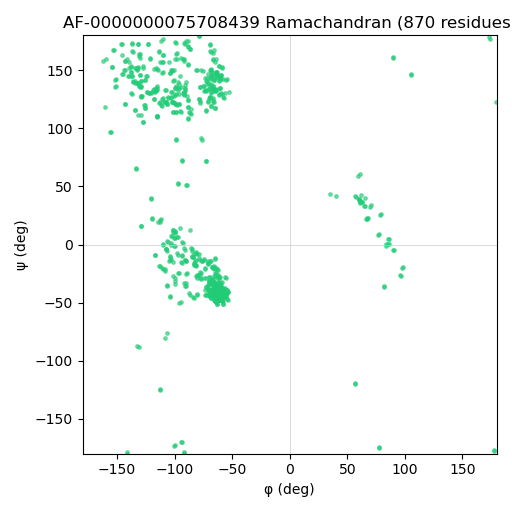3849 C CA . ILE B 1 64 ? 12.789 55.969 19.562 1 94.25 64 ILE B CA 1
ATOM 3850 C C . ILE B 1 64 ? 12.039 56.719 18.469 1 94.25 64 ILE B C 1
ATOM 3852 O O . ILE B 1 64 ? 10.859 57.062 18.625 1 94.25 64 ILE B O 1
ATOM 3856 N N . GLU B 1 65 ? 12.719 57.031 17.344 1 93.5 65 GLU B N 1
ATOM 3857 C CA . GLU B 1 65 ? 12.109 57.75 16.234 1 93.5 65 GLU B CA 1
ATOM 3858 C C . GLU B 1 65 ? 10.938 56.969 15.641 1 93.5 65 GLU B C 1
ATOM 3860 O O . GLU B 1 65 ? 9.969 57.562 15.172 1 93.5 65 GLU B O 1
ATOM 3865 N N . ILE B 1 66 ? 11.031 55.719 15.727 1 94.25 66 ILE B N 1
ATOM 3866 C CA . ILE B 1 66 ? 9.977 54.844 15.219 1 94.25 66 ILE B CA 1
ATOM 3867 C C . ILE B 1 66 ? 8.875 54.688 16.266 1 94.25 66 ILE B C 1
ATOM 3869 O O . ILE B 1 66 ? 7.688 54.781 15.945 1 94.25 66 ILE B O 1
ATOM 3873 N N . LYS B 1 67 ? 9.227 54.469 17.516 1 95.38 67 LYS B N 1
ATOM 3874 C CA . LYS B 1 67 ? 8.281 54.281 18.609 1 95.38 67 LYS B CA 1
ATOM 3875 C C . LYS B 1 67 ? 7.316 55.469 18.719 1 95.38 67 LYS B C 1
ATOM 3877 O O . LYS B 1 67 ? 6.125 55.281 18.984 1 95.38 67 LYS B O 1
ATOM 3882 N N . GLN B 1 68 ? 7.863 56.625 18.484 1 94.69 68 GLN B N 1
ATOM 3883 C CA . GLN B 1 68 ? 7.07 57.844 18.641 1 94.69 68 GLN B CA 1
ATOM 3884 C C . GLN B 1 68 ? 5.996 57.938 17.562 1 94.69 68 GLN B C 1
ATOM 3886 O O . GLN B 1 68 ? 5.035 58.688 17.703 1 94.69 68 GLN B O 1
ATOM 3891 N N . LYS B 1 69 ? 6.109 57.156 16.562 1 95.44 69 LYS B N 1
ATOM 3892 C CA . LYS B 1 69 ? 5.152 57.156 15.461 1 95.44 69 LYS B CA 1
ATOM 3893 C C . LYS B 1 69 ? 4.152 56.031 15.578 1 95.44 69 LYS B C 1
ATOM 3895 O O . LYS B 1 69 ? 3.229 55.906 14.766 1 95.44 69 LYS B O 1
ATOM 3900 N N . ILE B 1 70 ? 4.277 55.25 16.562 1 96.25 70 ILE B N 1
ATOM 3901 C CA . ILE B 1 70 ? 3.385 54.125 16.734 1 96.25 70 ILE B CA 1
ATOM 3902 C C . ILE B 1 70 ? 2.057 54.594 17.312 1 96.25 70 ILE B C 1
ATOM 3904 O O . ILE B 1 70 ? 2.029 55.25 18.359 1 96.25 70 ILE B O 1
ATOM 3908 N N . GLY B 1 71 ? 0.93 54.25 16.594 1 96.31 71 GLY B N 1
ATOM 3909 C CA . GLY B 1 71 ? -0.398 54.594 17.062 1 96.31 71 GLY B CA 1
ATOM 3910 C C . GLY B 1 71 ? -1.234 53.406 17.453 1 96.31 71 GLY B C 1
ATOM 3911 O O . GLY B 1 71 ? -2.229 53.531 18.172 1 96.31 71 GLY B O 1
ATOM 3912 N N . TYR B 1 72 ? -0.842 52.281 17 1 96.62 72 TYR B N 1
ATOM 3913 C CA . TYR B 1 72 ? -1.628 51.062 17.219 1 96.62 72 TYR B CA 1
ATOM 3914 C C . TYR B 1 72 ? -0.731 49.875 17.594 1 96.62 72 TYR B C 1
ATOM 3916 O O . TYR B 1 72 ? 0.413 49.812 17.141 1 96.62 72 TYR B O 1
ATOM 3924 N N . ILE B 1 73 ? -1.218 48.969 18.469 1 97.62 73 ILE B N 1
ATOM 3925 C CA . ILE B 1 73 ? -0.533 47.75 18.828 1 97.62 73 ILE B CA 1
ATOM 3926 C C . ILE B 1 73 ? -1.465 46.562 18.594 1 97.62 73 ILE B C 1
ATOM 3928 O O . ILE B 1 73 ? -2.572 46.5 19.141 1 97.62 73 ILE B O 1
ATOM 3932 N N . GLY B 1 74 ? -1.052 45.719 17.719 1 97.44 74 GLY B N 1
ATOM 3933 C CA . GLY B 1 74 ? -1.66 44.375 17.594 1 97.44 74 GLY B CA 1
ATOM 3934 C C . GLY B 1 74 ? -0.809 43.281 18.172 1 97.44 74 GLY B C 1
ATOM 3935 O O . GLY B 1 74 ? 0.421 43.375 18.172 1 97.44 74 GLY B O 1
ATOM 3936 N N . ILE B 1 75 ? -1.467 42.25 18.703 1 97.94 75 ILE B N 1
ATOM 3937 C CA . ILE B 1 75 ? -0.758 41.156 19.375 1 97.94 75 ILE B CA 1
ATOM 3938 C C . ILE B 1 75 ? -1.277 39.812 18.891 1 97.94 75 ILE B C 1
ATOM 3940 O O . ILE B 1 75 ? -2.457 39.688 18.547 1 97.94 75 ILE B O 1
ATOM 3944 N N . THR B 1 76 ? -0.4 38.906 18.688 1 97.44 76 THR B N 1
ATOM 3945 C CA . THR B 1 76 ? -0.715 37.531 18.438 1 97.44 76 THR B CA 1
ATOM 3946 C C . THR B 1 76 ? 0.214 36.594 19.219 1 97.44 76 THR B C 1
ATOM 3948 O O . THR B 1 76 ? 1.127 37.062 19.906 1 97.44 76 THR B O 1
ATOM 3951 N N . GLY B 1 77 ? -0.092 35.344 19.141 1 96.12 77 GLY B N 1
ATOM 3952 C CA . GLY B 1 77 ? 0.755 34.406 19.891 1 96.12 77 GLY B CA 1
ATOM 3953 C C . GLY B 1 77 ? 0.281 32.969 19.797 1 96.12 77 GLY B C 1
ATOM 3954 O O . GLY B 1 77 ? -0.672 32.656 19.078 1 96.12 77 GLY B O 1
ATOM 3955 N N . GLN B 1 78 ? 1.063 32.125 20.562 1 94.31 78 GLN B N 1
ATOM 3956 C CA . GLN B 1 78 ? 0.732 30.719 20.641 1 94.31 78 GLN B CA 1
ATOM 3957 C C . GLN B 1 78 ? -0.675 30.5 21.188 1 94.31 78 GLN B C 1
ATOM 3959 O O . GLN B 1 78 ? -1.03 31.062 22.234 1 94.31 78 GLN B O 1
ATOM 3964 N N . MET B 1 79 ? -1.414 29.719 20.469 1 95.44 79 MET B N 1
ATOM 3965 C CA . MET B 1 79 ? -2.816 29.516 20.812 1 95.44 79 MET B CA 1
ATOM 3966 C C . MET B 1 79 ? -2.973 28.359 21.812 1 95.44 79 MET B C 1
ATOM 3968 O O . MET B 1 79 ? -1.986 27.734 22.188 1 95.44 79 MET B O 1
ATOM 3972 N N . HIS B 1 80 ? -4.191 28.172 22.391 1 95.25 80 HIS B N 1
ATOM 3973 C CA . HIS B 1 80 ? -4.648 27.047 23.188 1 95.25 80 HIS B CA 1
ATOM 3974 C C . HIS B 1 80 ? -4.195 27.172 24.641 1 95.25 80 HIS B C 1
ATOM 3976 O O . HIS B 1 80 ? -4.918 26.781 25.547 1 95.25 80 HIS B O 1
ATOM 3982 N N . GLY B 1 81 ? -2.973 27.703 24.844 1 96 81 GLY B N 1
ATOM 3983 C CA . GLY B 1 81 ? -2.414 27.766 26.188 1 96 81 GLY B CA 1
ATOM 3984 C C . GLY B 1 81 ? -3.199 28.656 27.125 1 96 81 GLY B C 1
ATOM 3985 O O . GLY B 1 81 ? -3.912 29.562 26.672 1 96 81 GLY B O 1
ATOM 3986 N N . VAL B 1 82 ? -2.959 28.391 28.422 1 97.12 82 VAL B N 1
ATOM 3987 C CA . VAL B 1 82 ? -3.74 29.125 29.406 1 97.12 82 VAL B CA 1
ATOM 3988 C C . VAL B 1 82 ? -2.83 29.609 30.547 1 97.12 82 VAL B C 1
ATOM 3990 O O . VAL B 1 82 ? -1.938 28.875 30.984 1 97.12 82 VAL B O 1
ATOM 3993 N N . VAL B 1 83 ? -3.064 30.766 30.969 1 97.81 83 VAL B N 1
ATOM 3994 C CA . VAL B 1 83 ? -2.492 31.328 32.188 1 97.81 83 VAL B CA 1
ATOM 3995 C C . VAL B 1 83 ? -3.607 31.641 33.188 1 97.81 83 VAL B C 1
ATOM 3997 O O . VAL B 1 83 ? -4.602 32.281 32.812 1 97.81 83 VAL B O 1
ATOM 4000 N N . VAL B 1 84 ? -3.428 31.203 34.406 1 97.62 84 VAL B N 1
ATOM 4001 C CA . VAL B 1 84 ? -4.418 31.484 35.438 1 97.62 84 VAL B CA 1
ATOM 4002 C C . VAL B 1 84 ? -3.869 32.531 36.406 1 97.62 84 VAL B C 1
ATOM 4004 O O . VAL B 1 84 ? -2.781 32.375 36.938 1 97.62 84 VAL B O 1
ATOM 4007 N N . SER B 1 85 ? -4.641 33.625 36.5 1 96.69 85 SER B N 1
ATOM 4008 C CA . SER B 1 85 ? -4.383 34.625 37.531 1 96.69 85 SER B CA 1
ATOM 4009 C C . SER B 1 85 ? -5.199 34.344 38.812 1 96.69 85 SER B C 1
ATOM 4011 O O . SER B 1 85 ? -6.418 34.156 38.719 1 96.69 85 SER B O 1
ATOM 4013 N N . ARG B 1 86 ? -4.52 34.344 39.812 1 95.44 86 ARG B N 1
ATOM 4014 C CA . ARG B 1 86 ? -5.164 33.938 41.062 1 95.44 86 ARG B CA 1
ATOM 4015 C C . ARG B 1 86 ? -5.289 35.156 42.031 1 95.44 86 ARG B C 1
ATOM 4017 O O . ARG B 1 86 ? -4.766 36.219 41.719 1 95.44 86 ARG B O 1
ATOM 4024 N N . LYS B 1 87 ? -5.953 34.781 43.094 1 92.06 87 LYS B N 1
ATOM 4025 C CA . LYS B 1 87 ? -6.07 35.781 44.125 1 92.06 87 LYS B CA 1
ATOM 4026 C C . LYS B 1 87 ? -4.707 36.125 44.719 1 92.06 87 LYS B C 1
ATOM 4028 O O . LYS B 1 87 ? -3.73 35.406 44.5 1 92.06 87 LYS B O 1
ATOM 4033 N N . ASN B 1 88 ? -4.469 37.219 45.312 1 88.25 88 ASN B N 1
ATOM 4034 C CA . ASN B 1 88 ? -3.246 37.75 45.906 1 88.25 88 ASN B CA 1
ATOM 4035 C C . ASN B 1 88 ? -2.184 38.062 44.844 1 88.25 88 ASN B C 1
ATOM 4037 O O . ASN B 1 88 ? -0.993 37.844 45.094 1 88.25 88 ASN B O 1
ATOM 4041 N N . ASN B 1 89 ? -2.611 38.25 43.75 1 83.69 89 ASN B N 1
ATOM 4042 C CA . ASN B 1 89 ? -1.78 38.719 42.656 1 83.69 89 ASN B CA 1
ATOM 4043 C C . ASN B 1 89 ? -0.786 37.656 42.188 1 83.69 89 ASN B C 1
ATOM 4045 O O . ASN B 1 89 ? 0.348 38 41.844 1 83.69 89 ASN B O 1
ATOM 4049 N N . LYS B 1 90 ? -1.242 36.469 42.312 1 91.31 90 LYS B N 1
ATOM 4050 C CA . LYS B 1 90 ? -0.405 35.375 41.812 1 91.31 90 LYS B CA 1
ATOM 4051 C C . LYS B 1 90 ? -0.827 34.969 40.406 1 91.31 90 LYS B C 1
ATOM 4053 O O . LYS B 1 90 ? -2.021 34.875 40.125 1 91.31 90 LYS B O 1
ATOM 4058 N N . THR B 1 91 ? 0.172 34.906 39.562 1 94.19 91 THR B N 1
ATOM 4059 C CA . THR B 1 91 ? -0.058 34.406 38.219 1 94.19 91 THR B CA 1
ATOM 4060 C C . THR B 1 91 ? 0.665 33.094 38 1 94.19 91 THR B C 1
ATOM 4062 O O . THR B 1 91 ? 1.87 32.969 38.25 1 94.19 91 THR B O 1
ATOM 4065 N N . ASP B 1 92 ? -0.044 32.062 37.656 1 95.81 92 ASP B N 1
ATOM 4066 C CA . ASP B 1 92 ? 0.548 30.766 37.375 1 95.81 92 ASP B CA 1
ATOM 4067 C C . ASP B 1 92 ? 1.406 30.797 36.125 1 95.81 92 ASP B C 1
ATOM 4069 O O . ASP B 1 92 ? 1.346 31.75 35.344 1 95.81 92 ASP B O 1
ATOM 4073 N N . ASN B 1 93 ? 2.227 29.766 35.969 1 96.56 93 ASN B N 1
ATOM 4074 C CA . ASN B 1 93 ? 2.924 29.547 34.719 1 96.56 93 ASN B CA 1
ATOM 4075 C C . ASN B 1 93 ? 1.944 29.328 33.562 1 96.56 93 ASN B C 1
ATOM 4077 O O . ASN B 1 93 ? 0.803 28.922 33.781 1 96.56 93 ASN B O 1
ATOM 4081 N N . LEU B 1 94 ? 2.416 29.656 32.344 1 97.31 94 LEU B N 1
ATOM 4082 C CA . LEU B 1 94 ? 1.669 29.281 31.156 1 97.31 94 LEU B CA 1
ATOM 4083 C C . LEU B 1 94 ? 1.693 27.766 30.953 1 97.31 94 LEU B C 1
ATOM 4085 O O . LEU B 1 94 ? 2.764 27.156 30.906 1 97.31 94 LEU B O 1
ATOM 4089 N N . ILE B 1 95 ? 0.581 27.156 30.969 1 96.81 95 ILE B N 1
ATOM 4090 C CA . ILE B 1 95 ? 0.472 25.797 30.453 1 96.81 95 ILE B CA 1
ATOM 4091 C C . ILE B 1 95 ? 0.175 25.828 28.953 1 96.81 95 ILE B C 1
ATOM 4093 O O . ILE B 1 95 ? -0.936 26.172 28.547 1 96.81 95 ILE B O 1
ATOM 4097 N N . ASN B 1 96 ? 1.166 25.453 28.188 1 93.75 96 ASN B N 1
ATOM 4098 C CA . ASN B 1 96 ? 1.05 25.766 26.766 1 93.75 96 ASN B CA 1
ATOM 4099 C C . ASN B 1 96 ? 0.411 24.625 26 1 93.75 96 ASN B C 1
ATOM 4101 O O . ASN B 1 96 ? -0.034 23.641 26.578 1 93.75 96 ASN B O 1
ATOM 4105 N N . TRP B 1 97 ? 0.252 24.75 24.656 1 92.81 97 TRP B N 1
ATOM 4106 C CA . TRP B 1 97 ? -0.531 23.891 23.781 1 92.81 97 TRP B CA 1
ATOM 4107 C C . TRP B 1 97 ? 0.096 22.5 23.688 1 92.81 97 TRP B C 1
ATOM 4109 O O . TRP B 1 97 ? -0.569 21.547 23.297 1 92.81 97 TRP B O 1
ATOM 4119 N N . GLU B 1 98 ? 1.332 22.375 24.031 1 89.56 98 GLU B N 1
ATOM 4120 C CA . GLU B 1 98 ? 2.025 21.094 23.922 1 89.56 98 GLU B CA 1
ATOM 4121 C C . GLU B 1 98 ? 1.719 20.188 25.109 1 89.56 98 GLU B C 1
ATOM 4123 O O . GLU B 1 98 ? 2.107 19.031 25.125 1 89.56 98 GLU B O 1
ATOM 4128 N N . ASP B 1 99 ? 1.049 20.734 26.062 1 92.44 99 ASP B N 1
ATOM 4129 C CA . ASP B 1 99 ? 0.781 20.016 27.297 1 92.44 99 ASP B CA 1
ATOM 4130 C C . ASP B 1 99 ? -0.141 18.828 27.062 1 92.44 99 ASP B C 1
ATOM 4132 O O . ASP B 1 99 ? -1.145 18.938 26.359 1 92.44 99 ASP B O 1
ATOM 4136 N N . ARG B 1 100 ? 0.154 17.625 27.609 1 90.06 100 ARG B N 1
ATOM 4137 C CA . ARG B 1 100 ? -0.599 16.391 27.406 1 90.06 100 ARG B CA 1
ATOM 4138 C C . ARG B 1 100 ? -1.131 15.852 28.734 1 90.06 100 ARG B C 1
ATOM 4140 O O . ARG B 1 100 ? -1.311 14.641 28.891 1 90.06 100 ARG B O 1
ATOM 4147 N N . ARG B 1 101 ? -1.254 16.672 29.688 1 91.75 101 ARG B N 1
ATOM 4148 C CA . ARG B 1 101 ? -1.621 16.219 31.016 1 91.75 101 ARG B CA 1
ATOM 4149 C C . ARG B 1 101 ? -2.967 15.5 31.016 1 91.75 101 ARG B C 1
ATOM 4151 O O . ARG B 1 101 ? -3.199 14.594 31.812 1 91.75 101 ARG B O 1
ATOM 4158 N N . GLY B 1 102 ? -3.822 15.883 30.203 1 91.06 102 GLY B N 1
ATOM 4159 C CA . GLY B 1 102 ? -5.113 15.219 30.109 1 91.06 102 GLY B CA 1
ATOM 4160 C C . GLY B 1 102 ? -5 13.742 29.797 1 91.06 102 GLY B C 1
ATOM 4161 O O . GLY B 1 102 ? -5.637 12.914 30.453 1 91.06 102 GLY B O 1
ATOM 4162 N N . SER B 1 103 ? -4.238 13.43 28.844 1 90.62 103 SER B N 1
ATOM 4163 C CA . SER B 1 103 ? -4.031 12.039 28.453 1 90.62 103 SER B CA 1
ATOM 4164 C C . SER B 1 103 ? -3.209 11.289 29.5 1 90.62 103 SER B C 1
ATOM 4166 O O . SER B 1 103 ? -3.506 10.141 29.828 1 90.62 103 SER B O 1
ATOM 4168 N N . VAL B 1 104 ? -2.162 11.93 29.984 1 90.12 104 VAL B N 1
ATOM 4169 C CA . VAL B 1 104 ? -1.232 11.312 30.922 1 90.12 104 VAL B CA 1
ATOM 4170 C C . VAL B 1 104 ? -1.97 10.93 32.188 1 90.12 104 VAL B C 1
ATOM 4172 O O . VAL B 1 104 ? -1.717 9.875 32.781 1 90.12 104 VAL B O 1
ATOM 4175 N N . THR B 1 105 ? -2.887 11.711 32.562 1 91.12 105 THR B N 1
ATOM 4176 C CA . THR B 1 105 ? -3.609 11.477 33.812 1 91.12 105 THR B CA 1
ATOM 4177 C C . THR B 1 105 ? -4.852 10.625 33.562 1 91.12 105 THR B C 1
ATOM 4179 O O . THR B 1 105 ? -5.484 10.141 34.5 1 91.12 105 THR B O 1
ATOM 4182 N N . GLY B 1 106 ? -5.223 10.469 32.312 1 90.62 106 GLY B N 1
ATOM 4183 C CA . GLY B 1 106 ? -6.422 9.727 31.969 1 90.62 106 GLY B CA 1
ATOM 4184 C C . GLY B 1 106 ? -7.688 10.562 32.062 1 90.62 106 GLY B C 1
ATOM 4185 O O . GLY B 1 106 ? -8.766 10.102 31.672 1 90.62 106 GLY B O 1
ATOM 4186 N N . LYS B 1 107 ? -7.594 11.75 32.406 1 91.19 107 LYS B N 1
ATOM 4187 C CA . LYS B 1 107 ? -8.75 12.609 32.656 1 91.19 107 LYS B CA 1
ATOM 4188 C C . LYS B 1 107 ? -9.406 13.016 31.328 1 91.19 107 LYS B C 1
ATOM 4190 O O . LYS B 1 107 ? -10.602 13.32 31.297 1 91.19 107 LYS B O 1
ATOM 4195 N N . LEU B 1 108 ? -8.602 13.07 30.312 1 92.06 108 LEU B N 1
ATOM 4196 C CA . LEU B 1 108 ? -9.148 13.445 29 1 92.06 108 LEU B CA 1
ATOM 4197 C C . LEU B 1 108 ? -10.297 12.516 28.609 1 92.06 108 LEU B C 1
ATOM 4199 O O . LEU B 1 108 ? -11.305 12.969 28.062 1 92.06 108 LEU B O 1
ATOM 4203 N N . LYS B 1 109 ? -10.156 11.234 28.859 1 90.44 109 LYS B N 1
ATOM 4204 C CA . LYS B 1 109 ? -11.203 10.266 28.547 1 90.44 109 LYS B CA 1
ATOM 4205 C C . LYS B 1 109 ? -12.484 10.562 29.312 1 90.44 109 LYS B C 1
ATOM 4207 O O . LYS B 1 109 ? -13.586 10.422 28.781 1 90.44 109 LYS B O 1
ATOM 4212 N N . LEU B 1 110 ? -12.266 10.945 30.5 1 89.19 110 LEU B N 1
ATOM 4213 C CA . LEU B 1 110 ? -13.406 11.25 31.359 1 89.19 110 LEU B CA 1
ATOM 4214 C C . LEU B 1 110 ? -14.125 12.508 30.875 1 89.19 110 LEU B C 1
ATOM 4216 O O . LEU B 1 110 ? -15.352 12.555 30.875 1 89.19 110 LEU B O 1
ATOM 4220 N N . ILE B 1 111 ? -13.344 13.492 30.516 1 89.88 111 ILE B N 1
ATOM 4221 C CA . ILE B 1 111 ? -13.891 14.75 30.016 1 89.88 111 ILE B CA 1
ATOM 4222 C C . ILE B 1 111 ? -14.703 14.5 28.734 1 89.88 111 ILE B C 1
ATOM 4224 O O . ILE B 1 111 ? -15.82 15.008 28.594 1 89.88 111 ILE B O 1
ATOM 4228 N N . ASN B 1 112 ? -14.203 13.656 27.891 1 90.38 112 ASN B N 1
ATOM 4229 C CA . ASN B 1 112 ? -14.828 13.414 26.594 1 90.38 112 ASN B CA 1
ATOM 4230 C C . ASN B 1 112 ? -16.016 12.461 26.703 1 90.38 112 ASN B C 1
ATOM 4232 O O . ASN B 1 112 ? -16.734 12.242 25.734 1 90.38 112 ASN B O 1
ATOM 4236 N N . ALA B 1 113 ? -16.156 11.906 27.859 1 87.5 113 ALA B N 1
ATOM 4237 C CA . ALA B 1 113 ? -17.297 11.016 28.109 1 87.5 113 ALA B CA 1
ATOM 4238 C C . ALA B 1 113 ? -18.531 11.812 28.516 1 87.5 113 ALA B C 1
ATOM 4240 O O . ALA B 1 113 ? -19.641 11.281 28.5 1 87.5 113 ALA B O 1
ATOM 4241 N N . ILE B 1 114 ? -18.266 13.016 28.75 1 83.12 114 ILE B N 1
ATOM 4242 C CA . ILE B 1 114 ? -19.391 13.844 29.125 1 83.12 114 ILE B CA 1
ATOM 4243 C C . ILE B 1 114 ? -20.297 14.07 27.922 1 83.12 114 ILE B C 1
ATOM 4245 O O . ILE B 1 114 ? -19.844 14.562 26.891 1 83.12 114 ILE B O 1
ATOM 4249 N N . LYS B 1 115 ? -21.547 13.703 28.078 1 74.12 115 LYS B N 1
ATOM 4250 C CA . LYS B 1 115 ? -22.531 13.773 27 1 74.12 115 LYS B CA 1
ATOM 4251 C C . LYS B 1 115 ? -22.812 15.227 26.609 1 74.12 115 LYS B C 1
ATOM 4253 O O . LYS B 1 115 ? -22.969 16.078 27.484 1 74.12 115 LYS B O 1
ATOM 4258 N N . GLY B 1 116 ? -22.828 15.547 25.375 1 70.31 116 GLY B N 1
ATOM 4259 C CA . GLY B 1 116 ? -23.156 16.875 24.891 1 70.31 116 GLY B CA 1
ATOM 4260 C C . GLY B 1 116 ? -21.938 17.781 24.75 1 70.31 116 GLY B C 1
ATOM 4261 O O . GLY B 1 116 ? -22.062 18.922 24.312 1 70.31 116 GLY B O 1
ATOM 4262 N N . CYS B 1 117 ? -20.922 17.281 25.141 1 75.31 117 CYS B N 1
ATOM 4263 C CA . CYS B 1 117 ? -19.688 18.062 25.047 1 75.31 117 CYS B CA 1
ATOM 4264 C C . CYS B 1 117 ? -18.922 17.703 23.781 1 75.31 117 CYS B C 1
ATOM 4266 O O . CYS B 1 117 ? -18.938 16.547 23.344 1 75.31 117 CYS B O 1
ATOM 4268 N N . GLU B 1 118 ? -18.406 18.766 23.141 1 81.25 118 GLU B N 1
ATOM 4269 C CA . GLU B 1 118 ? -17.5 18.516 22.031 1 81.25 118 GLU B CA 1
ATOM 4270 C C . GLU B 1 118 ? -16.266 17.734 22.484 1 81.25 118 GLU B C 1
ATOM 4272 O O . GLU B 1 118 ? -15.852 17.859 23.641 1 81.25 118 GLU B O 1
ATOM 4277 N N . LYS B 1 119 ? -15.781 16.859 21.625 1 83.38 119 LYS B N 1
ATOM 4278 C CA . LYS B 1 119 ? -14.562 16.125 21.969 1 83.38 119 LYS B CA 1
ATOM 4279 C C . LYS B 1 119 ? -13.359 17.062 22.078 1 83.38 119 LYS B C 1
ATOM 4281 O O . LYS B 1 119 ? -13.039 17.766 21.109 1 83.38 119 LYS B O 1
ATOM 4286 N N . LEU B 1 120 ? -12.797 17.109 23.281 1 90.06 120 LEU B N 1
ATOM 4287 C CA . LEU B 1 120 ? -11.633 17.938 23.547 1 90.06 120 LEU B CA 1
ATOM 4288 C C . LEU B 1 120 ? -10.344 17.156 23.344 1 90.06 120 LEU B C 1
ATOM 4290 O O . LEU B 1 120 ? -10.367 15.93 23.25 1 90.06 120 LEU B O 1
ATOM 4294 N N . LYS B 1 121 ? -9.219 17.938 23.109 1 86.81 121 LYS B N 1
ATOM 4295 C CA . LYS B 1 121 ? -7.891 17.359 22.938 1 86.81 121 LYS B CA 1
ATOM 4296 C C . LYS B 1 121 ? -6.914 17.906 23.984 1 86.81 121 LYS B C 1
ATOM 4298 O O . LYS B 1 121 ? -7.203 18.891 24.656 1 86.81 121 LYS B O 1
ATOM 4303 N N . ASP B 1 122 ? -5.824 17.125 24.156 1 90.31 122 ASP B N 1
ATOM 4304 C CA . ASP B 1 122 ? -4.742 17.688 24.953 1 90.31 122 ASP B CA 1
ATOM 4305 C C . ASP B 1 122 ? -4.297 19.031 24.391 1 90.31 122 ASP B C 1
ATOM 4307 O O . ASP B 1 122 ? -4.297 19.234 23.172 1 90.31 122 ASP B O 1
ATOM 4311 N N . GLY B 1 123 ? -3.99 19.953 25.328 1 91.31 123 GLY B N 1
ATOM 4312 C CA . GLY B 1 123 ? -3.508 21.25 24.906 1 91.31 123 GLY B CA 1
ATOM 4313 C C . GLY B 1 123 ? -4.602 22.297 24.844 1 91.31 123 GLY B C 1
ATOM 4314 O O . GLY B 1 123 ? -4.32 23.5 24.891 1 91.31 123 GLY B O 1
ATOM 4315 N N . PHE B 1 124 ? -5.828 21.844 24.625 1 94.62 124 PHE B N 1
ATOM 4316 C CA . PHE B 1 124 ? -6.934 22.797 24.641 1 94.62 124 PHE B CA 1
ATOM 4317 C C . PHE B 1 124 ? -7.059 23.469 26 1 94.62 124 PHE B C 1
ATOM 4319 O O . PHE B 1 124 ? -6.891 22.828 27.031 1 94.62 124 PHE B O 1
ATOM 4326 N N . GLY B 1 125 ? -7.344 24.703 25.938 1 96.12 125 GLY B N 1
ATOM 4327 C CA . GLY B 1 125 ? -7.496 25.453 27.172 1 96.12 125 GLY B CA 1
ATOM 4328 C C . GLY B 1 125 ? -8.492 24.844 28.125 1 96.12 125 GLY B C 1
ATOM 4329 O O . GLY B 1 125 ? -8.227 24.75 29.328 1 96.12 125 GLY B O 1
ATOM 4330 N N . MET B 1 126 ? -9.609 24.312 27.641 1 95.62 126 MET B N 1
ATOM 4331 C CA . MET B 1 126 ? -10.648 23.75 28.5 1 95.62 126 MET B CA 1
ATOM 4332 C C . MET B 1 126 ? -10.188 22.453 29.141 1 95.62 126 MET B C 1
ATOM 4334 O O . MET B 1 126 ? -10.555 22.141 30.266 1 95.62 126 MET B O 1
ATOM 4338 N N . THR B 1 127 ? -9.461 21.672 28.375 1 94.69 127 THR B N 1
ATOM 4339 C CA . THR B 1 127 ? -8.883 20.453 28.953 1 94.69 127 THR B CA 1
ATOM 4340 C C . THR B 1 127 ? -7.957 20.797 30.109 1 94.69 127 THR B C 1
ATOM 4342 O O . THR B 1 127 ? -7.992 20.125 31.156 1 94.69 127 THR B O 1
ATOM 4345 N N . THR B 1 128 ? -7.137 21.812 29.906 1 95.75 128 THR B N 1
ATOM 4346 C CA . THR B 1 128 ? -6.191 22.25 30.922 1 95.75 128 THR B CA 1
ATOM 4347 C C . THR B 1 128 ? -6.926 22.766 32.156 1 95.75 128 THR B C 1
ATOM 4349 O O . THR B 1 128 ? -6.637 22.359 33.281 1 95.75 128 THR B O 1
ATOM 4352 N N . LEU B 1 129 ? -7.848 23.594 32 1 96.75 129 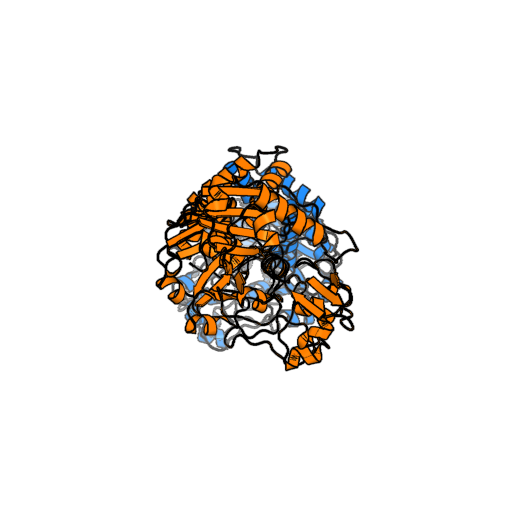LEU B N 1
ATOM 4353 C CA . LEU B 1 129 ? -8.578 24.219 33.125 1 96.75 129 LEU B CA 1
ATOM 4354 C C . LEU B 1 129 ? -9.312 23.156 33.938 1 96.75 129 LEU B C 1
ATOM 4356 O O . LEU B 1 129 ? -9.367 23.25 35.156 1 96.75 129 LEU B O 1
ATOM 4360 N N . ALA B 1 130 ? -9.812 22.188 33.281 1 94.62 130 ALA B N 1
ATOM 4361 C CA . ALA B 1 130 ? -10.594 21.141 33.938 1 94.62 130 ALA B CA 1
ATOM 4362 C C . ALA B 1 130 ? -9.727 20.344 34.906 1 94.62 130 ALA B C 1
ATOM 4364 O O . ALA B 1 130 ? -10.242 19.625 35.75 1 94.62 130 ALA B O 1
ATOM 4365 N N . GLN B 1 131 ? -8.5 20.516 34.812 1 93.69 131 GLN B N 1
ATOM 4366 C CA . GLN B 1 131 ? -7.594 19.703 35.594 1 93.69 131 GLN B CA 1
ATOM 4367 C C . GLN B 1 131 ? -6.965 20.516 36.719 1 93.69 131 GLN B C 1
ATOM 4369 O O . GLN B 1 131 ? -6.203 19.984 37.531 1 93.69 131 GLN B O 1
ATOM 4374 N N . LEU B 1 132 ? -7.215 21.734 36.812 1 94.69 132 LEU B N 1
ATOM 4375 C CA . LEU B 1 132 ? -6.586 22.625 37.781 1 94.69 132 LEU B CA 1
ATOM 4376 C C . LEU B 1 132 ? -7.52 22.906 38.938 1 94.69 132 LEU B C 1
ATOM 4378 O O . LEU B 1 132 ? -8.742 22.828 38.812 1 94.69 132 LEU B O 1
ATOM 4382 N N . ASP B 1 133 ? -6.887 23.125 40.094 1 95.19 133 ASP B N 1
ATOM 4383 C CA . ASP B 1 133 ? -7.645 23.703 41.188 1 95.19 133 ASP B CA 1
ATOM 4384 C C . ASP B 1 133 ? -7.941 25.188 40.938 1 95.19 133 ASP B C 1
ATOM 4386 O O . ASP B 1 133 ? -7.027 26.016 40.906 1 95.19 133 ASP B O 1
ATOM 4390 N N . LEU B 1 134 ? -9.227 25.5 40.781 1 96.06 134 LEU B N 1
ATOM 4391 C CA . LEU B 1 134 ? -9.594 26.859 40.375 1 96.06 134 LEU B CA 1
ATOM 4392 C C . LEU B 1 134 ? -10.305 27.594 41.5 1 96.06 134 LEU B C 1
ATOM 4394 O O . LEU B 1 134 ? -10.992 28.594 41.281 1 96.06 134 LEU B O 1
ATOM 4398 N N . SER B 1 135 ? -10.102 27.141 42.719 1 93.75 135 SER B N 1
ATOM 4399 C CA . SER B 1 135 ? -10.805 27.719 43.844 1 93.75 135 SER B CA 1
ATOM 4400 C C . SER B 1 135 ? -10.414 29.172 44.094 1 93.75 135 SER B C 1
ATOM 4402 O O . SER B 1 135 ? -11.25 29.984 44.469 1 93.75 135 SER B O 1
ATOM 4404 N N . ASP B 1 136 ? -9.219 29.5 43.812 1 95.12 136 ASP B N 1
ATOM 4405 C CA . ASP B 1 136 ? -8.766 30.875 44.031 1 95.12 136 ASP B CA 1
ATOM 4406 C C . ASP B 1 136 ? -8.438 31.562 42.719 1 95.12 136 ASP B C 1
ATOM 4408 O O . ASP B 1 136 ? -7.688 32.531 42.688 1 95.12 136 ASP B O 1
ATOM 4412 N N . ALA B 1 137 ? -8.961 31.016 41.656 1 96.25 137 ALA B N 1
ATOM 4413 C CA . ALA B 1 137 ? -8.719 31.625 40.344 1 96.25 137 ALA B CA 1
ATOM 4414 C C . ALA B 1 137 ? -9.555 32.875 40.156 1 96.25 137 ALA B C 1
ATOM 4416 O O . ALA B 1 137 ? -10.742 32.906 40.531 1 96.25 137 ALA B O 1
ATOM 4417 N N . GLU B 1 138 ? -8.984 33.875 39.656 1 96.12 138 GLU B N 1
ATOM 4418 C CA . GLU B 1 138 ? -9.695 35.125 39.406 1 96.12 138 GLU B CA 1
ATOM 4419 C C . GLU B 1 138 ? -10.008 35.281 37.906 1 96.12 138 GLU B C 1
ATOM 4421 O O . GLU B 1 138 ? -11.094 35.719 37.531 1 96.12 138 GLU B O 1
ATOM 4426 N N . HIS B 1 139 ? -8.969 34.969 37.125 1 96.12 139 HIS B N 1
ATOM 4427 C CA . HIS B 1 139 ? -9.109 35.094 35.688 1 96.12 139 HIS B CA 1
ATOM 4428 C C . HIS B 1 139 ? -8.156 34.156 34.938 1 96.12 139 HIS B C 1
ATOM 4430 O O . HIS B 1 139 ? -7.141 33.75 35.5 1 96.12 139 HIS B O 1
ATOM 4436 N N . CYS B 1 140 ? -8.547 33.781 33.75 1 97.38 140 CYS B N 1
ATOM 4437 C CA . CYS B 1 140 ? -7.664 33.031 32.875 1 97.38 140 CYS B CA 1
ATOM 4438 C C . CYS B 1 140 ? -7.559 33.688 31.516 1 97.38 140 CYS B C 1
ATOM 4440 O O . CYS B 1 140 ? -8.469 34.406 31.094 1 97.38 140 CYS B O 1
ATOM 4442 N N . ALA B 1 141 ? -6.5 33.5 30.812 1 97.81 141 ALA B N 1
ATOM 4443 C CA . ALA B 1 141 ? -6.242 34.125 29.516 1 97.81 141 ALA B CA 1
ATOM 4444 C C . ALA B 1 141 ? -5.148 33.375 28.766 1 97.81 141 ALA B C 1
ATOM 4446 O O . ALA B 1 141 ? -4.395 32.594 29.359 1 97.81 141 ALA B O 1
ATOM 4447 N N . THR B 1 142 ? -5.121 33.531 27.453 1 97.88 142 THR B N 1
ATOM 4448 C CA . THR B 1 142 ? -3.912 33.188 26.734 1 97.88 142 THR B CA 1
ATOM 4449 C C . THR B 1 142 ? -2.758 34.094 27.094 1 97.88 142 THR B C 1
ATOM 4451 O O . THR B 1 142 ? -2.969 35.156 27.688 1 97.88 142 THR B O 1
ATOM 4454 N N . ILE B 1 143 ? -1.549 33.719 26.703 1 97.88 143 ILE B N 1
ATOM 4455 C CA . ILE B 1 143 ? -0.367 34.5 27.062 1 97.88 143 ILE B CA 1
ATOM 4456 C C . ILE B 1 143 ? -0.419 35.844 26.375 1 97.88 143 ILE B C 1
ATOM 4458 O O . ILE B 1 143 ? -0.019 36.875 26.953 1 97.88 143 ILE B O 1
ATOM 4462 N N . HIS B 1 144 ? -0.894 35.844 25.141 1 98 144 HIS B N 1
ATOM 4463 C CA . HIS B 1 144 ? -0.929 37.125 24.422 1 98 144 HIS B CA 1
ATOM 4464 C C . HIS B 1 144 ? -2.146 37.938 24.812 1 98 144 HIS B C 1
ATOM 4466 O O . HIS B 1 144 ? -2.119 39.188 24.734 1 98 144 HIS B O 1
ATOM 4472 N N . ASP B 1 145 ? -3.246 37.375 25.234 1 97.94 145 ASP 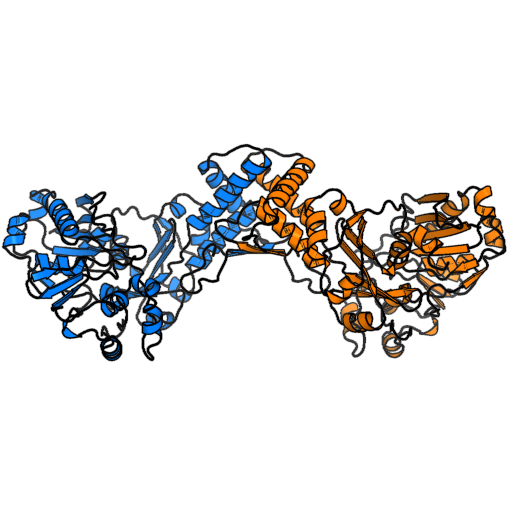B N 1
ATOM 4473 C CA . ASP B 1 145 ? -4.32 38.156 25.859 1 97.94 145 ASP B CA 1
ATOM 4474 C C . ASP B 1 145 ? -3.83 38.812 27.141 1 97.94 145 ASP B C 1
ATOM 4476 O O . ASP B 1 145 ? -4.176 39.969 27.406 1 97.94 145 ASP B O 1
ATOM 4480 N N . LEU B 1 146 ? -3.143 38.062 27.922 1 98.12 146 LEU B N 1
ATOM 4481 C CA . LEU B 1 146 ? -2.607 38.594 29.172 1 98.12 146 LEU B CA 1
ATOM 4482 C C . LEU B 1 146 ? -1.655 39.75 28.922 1 98.12 146 LEU B C 1
ATOM 4484 O O . LEU B 1 146 ? -1.604 40.688 29.703 1 98.12 146 LEU B O 1
ATOM 4488 N N . TYR B 1 147 ? -0.898 39.656 27.891 1 98.19 147 TYR B N 1
ATOM 4489 C CA . TYR B 1 147 ? 0.024 40.719 27.594 1 98.19 147 TYR B CA 1
ATOM 4490 C C . TYR B 1 147 ? -0.734 42 27.188 1 98.19 147 TYR B C 1
ATOM 4492 O O . TYR B 1 147 ? -0.323 43.094 27.531 1 98.19 147 TYR B O 1
ATOM 4500 N N . ALA B 1 148 ? -1.77 41.844 26.438 1 98.19 148 ALA B N 1
ATOM 4501 C CA . ALA B 1 148 ? -2.619 43 26.125 1 98.19 148 ALA B CA 1
ATOM 4502 C C . ALA B 1 148 ? -3.152 43.625 27.406 1 98.19 148 ALA B C 1
ATOM 4504 O O . ALA B 1 148 ? -3.213 44.875 27.516 1 98.19 148 ALA B O 1
ATOM 4505 N N . SER B 1 149 ? -3.613 42.781 28.312 1 97.62 149 SER B N 1
ATOM 4506 C CA . SER B 1 149 ? -4.082 43.25 29.609 1 97.62 149 SER B CA 1
ATOM 4507 C C . SER B 1 149 ? -2.98 44 30.344 1 97.62 149 SER B C 1
ATOM 4509 O O . SER B 1 149 ? -3.244 45 31 1 97.62 149 SER B O 1
ATOM 4511 N N . TYR B 1 150 ? -1.792 43.5 30.25 1 97.44 150 TYR B N 1
ATOM 4512 C CA . TYR B 1 150 ? -0.628 44.125 30.859 1 97.44 150 TYR B CA 1
ATOM 4513 C C . TYR B 1 150 ? -0.397 45.531 30.281 1 97.44 150 TYR B C 1
ATOM 4515 O O . TYR B 1 150 ? -0.18 46.469 31.016 1 97.44 150 TYR B O 1
ATOM 4523 N N . LEU B 1 151 ? -0.524 45.625 29.016 1 98.19 151 LEU B N 1
ATOM 4524 C CA . LEU B 1 151 ? -0.275 46.906 28.344 1 98.19 151 LEU B CA 1
ATOM 4525 C C . LEU B 1 151 ? -1.348 47.938 28.688 1 98.19 151 LEU B C 1
ATOM 4527 O O . LEU B 1 151 ? -1.067 49.125 28.75 1 98.19 151 LEU B O 1
ATOM 4531 N N . THR B 1 152 ? -2.58 47.5 28.891 1 97.81 152 THR B N 1
ATOM 4532 C CA . THR B 1 152 ? -3.711 48.406 29.016 1 97.81 152 THR B CA 1
ATOM 4533 C C . THR B 1 152 ? -4.086 48.625 30.484 1 97.81 152 THR B C 1
ATOM 4535 O O . THR B 1 152 ? -4.758 49.594 30.828 1 97.81 152 THR B O 1
ATOM 4538 N N . GLY B 1 153 ? -3.789 47.594 31.266 1 96.31 153 GLY B N 1
ATOM 4539 C CA . GLY B 1 153 ? -4.211 47.625 32.656 1 96.31 153 GLY B CA 1
ATOM 4540 C C . GLY B 1 153 ? -5.637 47.125 32.844 1 96.31 153 GLY B C 1
ATOM 4541 O O . GLY B 1 153 ? -6.16 47.156 33.969 1 96.31 153 GLY B O 1
ATOM 4542 N N . LEU B 1 154 ? -6.258 46.75 31.797 1 95.88 154 LEU B N 1
ATOM 4543 C CA . LEU B 1 154 ? -7.633 46.25 31.844 1 95.88 154 LEU B CA 1
ATOM 4544 C C . LEU B 1 154 ? -7.672 44.75 31.984 1 95.88 154 LEU B C 1
ATOM 4546 O O . LEU B 1 154 ? -6.68 44.062 31.734 1 95.88 154 LEU B O 1
ATOM 4550 N N . ARG B 1 155 ? -8.797 44.281 32.438 1 94.62 155 ARG B N 1
ATOM 4551 C CA . ARG B 1 155 ? -8.977 42.812 32.531 1 94.62 155 ARG B CA 1
ATOM 4552 C C . ARG B 1 155 ? -8.859 42.188 31.141 1 94.62 155 ARG B C 1
ATOM 4554 O O . ARG B 1 155 ? -9.328 42.75 30.141 1 94.62 155 ARG B O 1
ATOM 4561 N N . SER B 1 156 ? -8.289 41.031 31.125 1 95.44 156 SER B N 1
ATOM 4562 C CA . SER B 1 156 ? -8.07 40.344 29.859 1 95.44 156 SER B CA 1
ATOM 4563 C C . SER B 1 156 ? -9.391 40.031 29.172 1 95.44 156 SER B C 1
ATOM 4565 O O . SER B 1 156 ? -10.336 39.562 29.812 1 95.44 156 SER B O 1
ATOM 4567 N N . VAL B 1 157 ? -9.461 40.312 27.875 1 96.88 157 VAL B N 1
ATOM 4568 C CA . VAL B 1 157 ? -10.516 39.844 26.984 1 96.88 157 VAL B CA 1
ATOM 4569 C C . VAL B 1 157 ? -9.938 38.875 25.953 1 96.88 157 VAL B C 1
ATOM 4571 O O . VAL B 1 157 ? -8.711 38.719 25.859 1 96.88 157 VAL B O 1
ATOM 4574 N N . THR B 1 158 ? -10.805 38.156 25.281 1 97.5 158 THR B N 1
ATOM 4575 C CA . THR B 1 158 ? -10.289 37.219 24.281 1 97.5 158 THR B CA 1
ATOM 4576 C C . THR B 1 158 ? -11.016 37.375 22.953 1 97.5 158 THR B C 1
ATOM 4578 O O . THR B 1 158 ? -12.211 37.719 22.938 1 97.5 158 THR B O 1
ATOM 4581 N N . ASP B 1 159 ? -10.242 37.344 21.891 1 96.94 159 ASP B N 1
ATOM 4582 C CA . ASP B 1 159 ? -10.773 37.312 20.531 1 96.94 159 ASP B CA 1
ATOM 4583 C C . ASP B 1 159 ? -11.32 35.906 20.188 1 96.94 159 ASP B C 1
ATOM 4585 O O . ASP B 1 159 ? -10.812 34.906 20.672 1 96.94 159 ASP B O 1
ATOM 4589 N N . PRO B 1 160 ? -12.352 35.875 19.312 1 97.06 160 PRO B N 1
ATOM 4590 C CA . PRO B 1 160 ? -12.906 34.562 18.953 1 97.06 160 PRO B CA 1
ATOM 4591 C C . PRO B 1 160 ? -11.852 33.594 18.391 1 97.06 160 PRO B C 1
ATOM 4593 O O . PRO B 1 160 ? -11.984 32.375 18.547 1 97.06 160 PRO B O 1
ATOM 4596 N N . THR B 1 161 ? -10.797 34.125 17.766 1 96.19 161 THR B N 1
ATOM 4597 C CA . THR B 1 161 ? -9.75 33.25 17.219 1 96.19 161 THR B CA 1
ATOM 4598 C C . THR B 1 161 ? -9.078 32.438 18.328 1 96.19 161 THR B C 1
ATOM 4600 O O . THR B 1 161 ? -8.719 31.281 18.109 1 96.19 161 THR B O 1
ATOM 4603 N N . ASP B 1 162 ? -8.977 33 19.438 1 96.38 162 ASP B N 1
ATOM 4604 C CA . ASP B 1 162 ? -8.367 32.344 20.578 1 96.38 162 ASP B CA 1
ATOM 4605 C C . ASP B 1 162 ? -9.398 31.516 21.344 1 96.38 162 ASP B C 1
ATOM 4607 O O . ASP B 1 162 ? -9.102 30.406 21.812 1 96.38 162 ASP B O 1
ATOM 4611 N N . ALA B 1 163 ? -10.578 32.125 21.516 1 96.75 163 ALA B N 1
ATOM 4612 C CA . ALA B 1 163 ? -11.633 31.391 22.219 1 96.75 163 ALA B CA 1
ATOM 4613 C C . ALA B 1 163 ? -11.906 30.047 21.562 1 96.75 163 ALA B C 1
ATOM 4615 O O . ALA B 1 163 ? -12.062 29.031 22.234 1 96.75 163 ALA B O 1
ATOM 4616 N N . ALA B 1 164 ? -11.938 30.062 20.312 1 95.25 164 ALA B N 1
ATOM 4617 C CA . ALA B 1 164 ? -12.227 28.859 19.531 1 95.25 164 ALA B CA 1
ATOM 4618 C C . ALA B 1 164 ? -11.188 27.766 19.812 1 95.25 164 ALA B C 1
ATOM 4620 O O . ALA B 1 164 ? -11.516 26.578 19.828 1 95.25 164 ALA B O 1
ATOM 4621 N N . SER B 1 165 ? -10.008 28.109 20.016 1 94.19 165 SER B N 1
ATOM 4622 C CA . SER B 1 165 ? -8.922 27.156 20.188 1 94.19 165 SER B CA 1
ATOM 4623 C C . SER B 1 165 ? -9 26.469 21.547 1 94.19 165 SER B C 1
ATOM 4625 O O . SER B 1 165 ? -8.406 25.406 21.75 1 94.19 165 SER B O 1
ATOM 4627 N N . TRP B 1 166 ? -9.695 27.047 22.516 1 95.69 166 TRP B N 1
ATOM 4628 C CA . TRP B 1 166 ? -9.797 26.484 23.859 1 95.69 166 TRP B CA 1
ATOM 4629 C C . TRP B 1 166 ? -10.797 25.328 23.891 1 95.69 166 TRP B C 1
ATOM 4631 O O . TRP B 1 166 ? -10.773 24.516 24.812 1 95.69 166 TRP B O 1
ATOM 4641 N N . GLY B 1 167 ? -11.711 25.312 22.953 1 93.44 167 GLY B N 1
ATOM 4642 C CA . GLY B 1 167 ? -12.781 24.344 22.969 1 93.44 167 GLY B CA 1
ATOM 4643 C C . GLY B 1 167 ? -14 24.812 23.734 1 93.44 167 GLY B C 1
ATOM 4644 O O . GLY B 1 167 ? -13.93 25.766 24.5 1 93.44 167 GLY B O 1
ATOM 4645 N N . LEU B 1 168 ? -15.164 24.141 23.453 1 94.75 168 LEU B N 1
ATOM 4646 C CA . LEU B 1 168 ? -16.453 24.438 24.078 1 94.75 168 LEU B CA 1
ATOM 4647 C C . LEU B 1 168 ? -16.891 25.859 23.766 1 94.75 168 LEU B C 1
ATOM 4649 O O . LEU B 1 168 ? -17.344 26.578 24.656 1 94.75 168 LEU B O 1
ATOM 4653 N N . PHE B 1 169 ? -16.625 26.281 22.609 1 95.5 169 PHE B N 1
ATOM 4654 C CA . PHE B 1 169 ? -16.953 27.594 22.062 1 95.5 169 PHE B CA 1
ATOM 4655 C C . PHE B 1 169 ? -17.641 27.453 20.719 1 95.5 169 PHE B C 1
ATOM 4657 O O . PHE B 1 169 ? -17.188 26.719 19.844 1 95.5 169 PHE B O 1
ATOM 4664 N N . ASP B 1 170 ? -18.797 28.094 20.609 1 94.25 170 ASP B N 1
ATOM 4665 C CA . ASP B 1 170 ? -19.516 28.094 19.344 1 94.25 170 ASP B CA 1
ATOM 4666 C C . ASP B 1 170 ? -19.031 29.219 18.438 1 94.25 170 ASP B C 1
ATOM 4668 O O . ASP B 1 170 ? -19.312 30.391 18.688 1 94.25 170 ASP B O 1
ATOM 4672 N N . ILE B 1 171 ? -18.406 28.875 17.344 1 94.94 171 ILE B N 1
ATOM 4673 C CA . ILE B 1 171 ? -17.734 29.859 16.516 1 94.94 171 ILE B CA 1
ATOM 4674 C C . ILE B 1 171 ? -18.766 30.656 15.703 1 94.94 171 ILE B C 1
ATOM 4676 O O . ILE B 1 171 ? -18.453 31.703 15.148 1 94.94 171 ILE B O 1
ATOM 4680 N N . PHE B 1 172 ? -20 30.188 15.625 1 93.69 172 PHE B N 1
ATOM 4681 C CA . PHE B 1 172 ? -21.031 30.875 14.859 1 93.69 172 PHE B CA 1
ATOM 4682 C C . PHE B 1 172 ? -21.781 31.891 15.727 1 93.69 172 PHE B C 1
ATOM 4684 O O . PHE B 1 172 ? -22.141 32.969 15.258 1 93.69 172 PHE B O 1
ATOM 4691 N N . THR B 1 173 ? -21.938 31.578 17 1 92.25 173 THR B N 1
ATOM 4692 C CA . THR B 1 173 ? -22.656 32.469 17.906 1 92.25 173 THR B CA 1
ATOM 4693 C C . THR B 1 173 ? -21.688 33.281 18.781 1 92.25 173 THR B C 1
ATOM 4695 O O . THR B 1 173 ? -22.078 34.25 19.422 1 92.25 173 THR B O 1
ATOM 4698 N N . ASN B 1 174 ? -20.422 32.875 18.828 1 93.75 174 ASN B N 1
ATOM 4699 C CA . ASN B 1 174 ? -19.391 33.531 19.625 1 93.75 174 ASN B CA 1
ATOM 4700 C C . ASN B 1 174 ? -19.688 33.406 21.125 1 93.75 174 ASN B C 1
ATOM 4702 O O . ASN B 1 174 ? -19.547 34.375 21.859 1 93.75 174 ASN B O 1
ATOM 4706 N N . LYS B 1 175 ? -20.156 32.219 21.469 1 94 175 LYS B N 1
ATOM 4707 C CA . LYS B 1 175 ? -20.484 32 22.875 1 94 175 LYS B CA 1
ATOM 4708 C C . LYS B 1 175 ? -19.859 30.734 23.406 1 94 175 LYS B C 1
ATOM 4710 O O . LYS B 1 175 ? -19.75 29.75 22.672 1 94 175 LYS B O 1
ATOM 4715 N N . TRP B 1 176 ? -19.5 30.844 24.672 1 95.44 176 TRP B N 1
ATOM 4716 C CA . TRP B 1 176 ? -19.047 29.641 25.375 1 95.44 176 TRP B CA 1
ATOM 4717 C C . TRP B 1 176 ? -20.203 28.672 25.578 1 95.44 176 TRP B C 1
ATOM 4719 O O . TRP B 1 176 ? -21.359 29.078 25.75 1 95.44 176 TRP B O 1
ATOM 4729 N N . ASN B 1 177 ? -19.891 27.391 25.531 1 93.06 177 ASN B N 1
ATOM 4730 C CA . ASN B 1 177 ? -20.844 26.375 25.969 1 93.06 177 ASN B CA 1
ATOM 4731 C C . ASN B 1 177 ? -20.938 26.281 27.484 1 93.06 177 ASN B C 1
ATOM 4733 O O . ASN B 1 177 ? -20.328 25.406 28.094 1 93.06 177 ASN B O 1
ATOM 4737 N N . GLU B 1 178 ? -21.797 27.031 28.016 1 92.81 178 GLU B N 1
ATOM 4738 C CA . GLU B 1 178 ? -21.859 27.203 29.469 1 92.81 178 GLU B CA 1
ATOM 4739 C C . GLU B 1 178 ? -22.203 25.891 30.156 1 92.81 178 GLU B C 1
ATOM 4741 O O . GLU B 1 178 ? -21.641 25.578 31.219 1 92.81 178 GLU B O 1
ATOM 4746 N N . GLU B 1 179 ? -23.078 25.172 29.625 1 91.69 179 GLU B N 1
ATOM 4747 C CA . GLU B 1 179 ? -23.5 23.906 30.219 1 91.69 179 GLU B CA 1
ATOM 4748 C C . GLU B 1 179 ? -22.328 22.938 30.312 1 91.69 179 GLU B C 1
ATOM 4750 O O . GLU B 1 179 ? -22.109 22.328 31.359 1 91.69 179 GLU B O 1
ATOM 4755 N N . ALA B 1 180 ? -21.641 22.844 29.25 1 92.5 180 ALA B N 1
ATOM 4756 C CA . ALA B 1 180 ? -20.5 21.922 29.219 1 92.5 180 ALA B CA 1
ATOM 4757 C C . ALA B 1 180 ? -19.406 22.391 30.172 1 92.5 180 ALA B C 1
ATOM 4759 O O . ALA B 1 180 ? -18.797 21.562 30.875 1 92.5 180 ALA B O 1
ATOM 4760 N N . ILE B 1 181 ? -19.203 23.641 30.234 1 94.56 181 ILE B N 1
ATOM 4761 C CA . ILE B 1 181 ? -18.156 24.203 31.062 1 94.56 181 ILE B CA 1
ATOM 4762 C C . ILE B 1 181 ? -18.5 23.984 32.531 1 94.56 181 ILE B C 1
ATOM 4764 O O . ILE B 1 181 ? -17.625 23.641 33.344 1 94.56 181 ILE B O 1
ATOM 4768 N N . LYS B 1 182 ? -19.719 24.156 32.844 1 92.81 182 LYS B N 1
ATOM 4769 C CA . LYS B 1 182 ? -20.172 23.906 34.188 1 92.81 182 LYS B CA 1
ATOM 4770 C C . LYS B 1 182 ? -19.953 22.453 34.594 1 92.81 182 LYS B C 1
ATOM 4772 O O . LYS B 1 182 ? -19.562 22.156 35.719 1 92.81 182 LYS B O 1
ATOM 4777 N N . SER B 1 183 ? -20.172 21.609 33.688 1 92.38 183 SER B N 1
ATOM 4778 C CA . SER B 1 183 ? -20.016 20.188 33.938 1 92.38 183 SER B CA 1
ATOM 4779 C C . SER B 1 183 ? -18.562 19.828 34.219 1 92.38 183 SER B C 1
ATOM 4781 O O . SER B 1 183 ? -18.266 18.797 34.812 1 92.38 183 SER B O 1
ATOM 4783 N N . LEU B 1 184 ? -17.672 20.641 33.812 1 93.19 184 LEU B N 1
ATOM 4784 C CA . LEU B 1 184 ? -16.234 20.406 34.031 1 93.19 184 LEU B CA 1
ATOM 4785 C C . LEU B 1 184 ? -15.758 21.078 35.312 1 93.19 184 LEU B C 1
ATOM 4787 O O . LEU B 1 184 ? -14.562 21.062 35.594 1 93.19 184 LEU B O 1
ATOM 4791 N N . ASN B 1 185 ? -16.656 21.703 36 1 93.19 185 ASN B N 1
ATOM 4792 C CA . ASN B 1 185 ? -16.359 22.391 37.25 1 93.19 185 ASN B CA 1
ATOM 4793 C C . ASN B 1 185 ? -15.43 23.578 37.031 1 93.19 185 ASN B C 1
ATOM 4795 O O . ASN B 1 185 ? -14.547 23.844 37.875 1 93.19 185 ASN B O 1
ATOM 4799 N N . ILE B 1 186 ? -15.562 24.172 35.969 1 95.5 186 ILE B N 1
ATOM 4800 C CA . ILE B 1 186 ? -14.844 25.406 35.656 1 95.5 186 ILE B CA 1
ATOM 4801 C C . ILE B 1 186 ? -15.734 26.609 35.969 1 95.5 186 ILE B C 1
ATOM 4803 O O . ILE B 1 186 ? -16.812 26.75 35.375 1 95.5 186 ILE B O 1
ATOM 4807 N N . PRO B 1 187 ? -15.25 27.438 36.844 1 96.12 187 PRO B N 1
ATOM 4808 C CA . PRO B 1 187 ? -16.062 28.625 37.094 1 96.12 187 PRO B CA 1
ATOM 4809 C C . PRO B 1 187 ? -16.188 29.531 35.875 1 96.12 187 PRO B C 1
ATOM 4811 O O . PRO B 1 187 ? -15.172 29.922 35.281 1 96.12 187 PRO B O 1
ATOM 4814 N N . GLN B 1 188 ? -17.391 29.938 35.562 1 93 188 GLN B N 1
ATOM 4815 C CA . GLN B 1 188 ? -17.625 30.75 34.375 1 93 188 GLN B CA 1
ATOM 4816 C C . GLN B 1 188 ? -17.016 32.125 34.5 1 93 188 GLN B C 1
ATOM 4818 O O . GLN B 1 188 ? -16.578 32.719 33.531 1 93 188 GLN B O 1
ATOM 4823 N N . ASN B 1 189 ? -16.938 32.625 35.688 1 93.56 189 ASN B N 1
ATOM 4824 C CA . ASN B 1 189 ? -16.516 34 35.938 1 93.56 189 ASN B CA 1
ATOM 4825 C C . ASN B 1 189 ? -15.016 34.156 35.656 1 93.56 189 ASN B C 1
ATOM 4827 O O . ASN B 1 189 ? -14.531 35.281 35.562 1 93.56 189 ASN B O 1
ATOM 4831 N N . ILE B 1 190 ? -14.297 33.062 35.562 1 96.12 190 ILE B N 1
ATOM 4832 C CA . ILE B 1 190 ? -12.859 33.219 35.375 1 96.12 190 ILE B CA 1
ATOM 4833 C C . ILE B 1 190 ? -12.547 33.281 33.875 1 96.12 190 ILE B C 1
ATOM 4835 O O . ILE B 1 190 ? -11.438 33.656 33.469 1 96.12 190 ILE B O 1
ATOM 4839 N N . LEU B 1 191 ? -13.508 32.906 33.031 1 96.69 191 LEU B N 1
ATOM 4840 C CA . LEU B 1 191 ? -13.297 32.938 31.594 1 96.69 191 LEU B CA 1
ATOM 4841 C C . LEU B 1 191 ? -13.266 34.375 31.078 1 96.69 191 LEU B C 1
ATOM 4843 O O . LEU B 1 191 ? -14.008 35.219 31.562 1 96.69 191 LEU B O 1
ATOM 4847 N N . PRO B 1 192 ? -12.391 34.625 30.156 1 95.88 192 PRO B N 1
ATOM 4848 C CA . PRO B 1 192 ? -12.375 36 29.609 1 95.88 192 PRO B CA 1
ATOM 4849 C C . PRO B 1 192 ? -13.625 36.312 28.781 1 95.88 192 PRO B C 1
ATOM 4851 O O . PRO B 1 192 ? -14.203 35.406 28.156 1 95.88 192 PRO B O 1
ATOM 4854 N N . GLU B 1 193 ? -13.961 37.594 28.797 1 95.94 193 GLU B N 1
ATOM 4855 C CA . GLU B 1 193 ? -15.023 38.062 27.922 1 95.94 193 GLU B CA 1
ATOM 4856 C C . GLU B 1 193 ? -14.617 37.938 26.453 1 95.94 193 GLU B C 1
ATOM 4858 O O . GLU B 1 193 ? -13.5 38.312 26.078 1 95.94 193 GLU B O 1
ATOM 4863 N N . VAL B 1 194 ? -15.523 37.375 25.625 1 96.75 194 VAL B N 1
ATOM 4864 C CA . VAL B 1 194 ? -15.25 37.25 24.203 1 96.75 194 VAL B CA 1
ATOM 4865 C C . VAL B 1 194 ? -15.703 38.5 23.469 1 96.75 194 VAL B C 1
ATOM 4867 O O . VAL B 1 194 ? -16.891 38.844 23.484 1 96.75 194 VAL B O 1
ATOM 4870 N N . VAL B 1 195 ? -14.797 39.156 22.875 1 96.19 195 VAL B N 1
ATOM 4871 C CA . VAL B 1 195 ? -15.102 40.375 22.125 1 96.19 195 VAL B CA 1
ATOM 4872 C C . VAL B 1 195 ? -15.203 40.062 20.641 1 96.19 195 VAL B C 1
ATOM 4874 O O . VAL B 1 195 ? -14.938 38.938 20.219 1 96.19 195 VAL B O 1
ATOM 4877 N N . LYS B 1 196 ? -15.625 41.125 19.891 1 93.62 196 LYS B N 1
ATOM 4878 C CA . LYS B 1 196 ? -15.625 40.969 18.438 1 93.62 196 LYS B CA 1
ATOM 4879 C C . LYS B 1 196 ? -14.203 40.844 17.906 1 93.62 196 LYS B C 1
ATOM 4881 O O . LYS B 1 196 ? -13.273 41.438 18.438 1 93.62 196 LYS B O 1
ATOM 4886 N N . CYS B 1 197 ? -14.094 40.094 16.922 1 92.88 197 CYS B N 1
ATOM 4887 C CA . CYS B 1 197 ? -12.773 39.906 16.328 1 92.88 197 CYS B CA 1
ATOM 4888 C C . CYS B 1 197 ? -12.148 41.219 15.891 1 92.88 197 CYS B C 1
ATOM 4890 O O . CYS B 1 197 ? -12.789 42 15.195 1 92.88 197 CYS B O 1
ATOM 4892 N N . GLY B 1 198 ? -10.969 41.5 16.328 1 90.69 198 GLY B N 1
ATOM 4893 C CA . GLY B 1 198 ? -10.25 42.688 15.945 1 90.69 198 GLY B CA 1
ATOM 4894 C C . GLY B 1 198 ? -10.711 43.938 16.703 1 90.69 198 GLY B C 1
ATOM 4895 O O . GLY B 1 198 ? -10.5 45.062 16.25 1 90.69 198 GLY B O 1
ATOM 4896 N N . SER B 1 199 ? -11.234 43.781 17.859 1 94.12 199 SER B N 1
ATOM 4897 C CA . SER B 1 199 ? -11.82 44.875 18.609 1 94.12 199 SER B CA 1
ATOM 4898 C C . SER B 1 199 ? -10.75 45.688 19.328 1 94.12 199 SER B C 1
ATOM 4900 O O . SER B 1 199 ? -9.719 45.156 19.734 1 94.12 199 SER B O 1
ATOM 4902 N N . PHE B 1 200 ? -11.062 46.938 19.484 1 95.62 200 PHE B N 1
ATOM 4903 C CA . PHE B 1 200 ? -10.312 47.844 20.344 1 95.62 200 PHE B CA 1
ATOM 4904 C C . PHE B 1 200 ? -10.461 47.438 21.812 1 95.62 200 PHE B C 1
ATOM 4906 O O . PHE B 1 200 ? -11.578 47.281 22.297 1 95.62 200 PHE B O 1
ATOM 4913 N N . VAL B 1 201 ? -9.352 47.25 22.484 1 96.25 201 VAL B N 1
ATOM 4914 C CA . VAL B 1 201 ? -9.383 46.844 23.875 1 96.25 201 VAL B CA 1
ATOM 4915 C C . VAL B 1 201 ? -9.25 48.062 24.781 1 96.25 201 VAL B C 1
ATOM 4917 O O . VAL B 1 201 ? -10 48.219 25.75 1 96.25 201 VAL B O 1
ATOM 4920 N N . GLY B 1 202 ? -8.25 48.844 24.469 1 97.5 202 GLY B N 1
ATOM 4921 C CA . GLY B 1 202 ? -7.973 50 25.281 1 97.5 202 GLY B CA 1
ATOM 4922 C C . GLY B 1 202 ? -6.695 50.719 24.875 1 97.5 202 GLY B C 1
ATOM 4923 O O . GLY B 1 202 ? -6.016 50.312 23.938 1 97.5 202 GLY B O 1
ATOM 4924 N N . LYS B 1 203 ? -6.457 51.844 25.578 1 97.94 203 LYS B N 1
ATOM 4925 C CA . LYS B 1 203 ? -5.211 52.562 25.375 1 97.94 203 LYS B CA 1
ATOM 4926 C C . LYS B 1 203 ? -4.109 52.031 26.297 1 97.94 203 LYS B C 1
ATOM 4928 O O . LYS B 1 203 ? -4.391 51.438 27.328 1 97.94 203 LYS B O 1
ATOM 4933 N N . ILE B 1 204 ? -2.934 52.219 25.875 1 98 204 ILE B N 1
ATOM 4934 C CA . ILE B 1 204 ? -1.795 51.812 26.688 1 98 204 ILE B CA 1
ATOM 4935 C C . ILE B 1 204 ? -1.807 52.562 28.016 1 98 204 ILE B C 1
ATOM 4937 O O . ILE B 1 204 ? -2.154 53.75 28.062 1 98 204 ILE B O 1
ATOM 4941 N N . LYS B 1 205 ? -1.361 51.844 29.078 1 97.25 205 LYS B N 1
ATOM 4942 C CA . LYS B 1 205 ? -1.198 52.5 30.359 1 97.25 205 LYS B CA 1
ATOM 4943 C C . LYS B 1 205 ? -0.099 53.562 30.312 1 97.25 205 LYS B C 1
ATOM 4945 O O . LYS B 1 205 ? 0.951 53.344 29.703 1 97.25 205 LYS B O 1
ATOM 4950 N N . PRO B 1 206 ? -0.371 54.625 30.984 1 96.44 206 PRO B N 1
ATOM 4951 C CA . PRO B 1 206 ? 0.614 55.719 30.953 1 96.44 206 PRO B CA 1
ATOM 4952 C C . PRO B 1 206 ? 2.002 55.25 31.406 1 96.44 206 PRO B C 1
ATOM 4954 O O . PRO B 1 206 ? 3.006 55.656 30.797 1 96.44 206 PRO B O 1
ATOM 4957 N N . ASP B 1 207 ? 2.111 54.5 32.438 1 97.19 207 ASP B N 1
ATOM 4958 C CA . ASP B 1 207 ? 3.41 54.062 32.938 1 97.19 207 ASP B CA 1
ATOM 4959 C C . ASP B 1 207 ? 4.098 53.156 31.922 1 97.19 207 ASP B C 1
ATOM 4961 O O . ASP B 1 207 ? 5.324 53.156 31.797 1 97.19 207 ASP B O 1
ATOM 4965 N N . ILE B 1 208 ? 3.309 52.375 31.281 1 97.25 208 ILE B N 1
ATOM 4966 C CA . ILE B 1 208 ? 3.85 51.469 30.266 1 97.25 208 ILE B CA 1
ATOM 4967 C C . ILE B 1 208 ? 4.293 52.312 29.047 1 97.25 208 ILE B C 1
ATOM 4969 O O . ILE B 1 208 ? 5.328 52 28.438 1 97.25 208 ILE B O 1
ATOM 4973 N N . ALA B 1 209 ? 3.512 53.281 28.672 1 97.06 209 ALA B N 1
ATOM 4974 C CA . ALA B 1 209 ? 3.9 54.188 27.594 1 97.06 209 ALA B CA 1
ATOM 4975 C C . ALA B 1 209 ? 5.254 54.844 27.875 1 97.06 209 ALA B C 1
ATOM 4977 O O . ALA B 1 209 ? 6.098 54.938 26.984 1 97.06 209 ALA B O 1
ATOM 4978 N N . GLU B 1 210 ? 5.387 55.281 29.062 1 96.5 210 GLU B N 1
ATOM 4979 C CA . GLU B 1 210 ? 6.648 55.875 29.484 1 96.5 210 GLU B CA 1
ATOM 4980 C C . GLU B 1 210 ? 7.789 54.875 29.453 1 96.5 210 GLU B C 1
ATOM 4982 O O . GLU B 1 210 ? 8.883 55.188 28.969 1 96.5 210 GLU B O 1
ATOM 4987 N N . LYS B 1 211 ? 7.461 53.719 29.984 1 96.31 211 LYS B N 1
ATOM 4988 C CA . LYS B 1 211 ? 8.453 52.656 30.016 1 96.31 211 LYS B CA 1
ATOM 4989 C C . LYS B 1 211 ? 9.023 52.375 28.641 1 96.31 211 LYS B C 1
ATOM 4991 O O . LYS B 1 211 ? 10.227 52.156 28.484 1 96.31 211 LYS B O 1
ATOM 4996 N N . PHE B 1 212 ? 8.234 52.406 27.609 1 96.94 212 PHE B N 1
ATOM 4997 C CA . PHE B 1 212 ? 8.648 52 26.266 1 96.94 212 PHE B CA 1
ATOM 4998 C C . PHE B 1 212 ? 8.906 53.219 25.391 1 96.94 212 PHE B C 1
ATOM 5000 O O . PHE B 1 212 ? 9.227 53.062 24.203 1 96.94 212 PHE B O 1
ATOM 5007 N N . ASP B 1 213 ? 8.727 54.469 25.922 1 96.44 213 ASP B N 1
ATOM 5008 C CA . ASP B 1 213 ? 8.852 55.719 25.172 1 96.44 213 ASP B CA 1
ATOM 5009 C C . ASP B 1 213 ? 7.836 55.75 24.031 1 96.44 213 ASP B C 1
ATOM 5011 O O . ASP B 1 213 ? 8.18 56.094 22.891 1 96.44 213 ASP B O 1
ATOM 5015 N N . LEU B 1 214 ? 6.66 55.25 24.344 1 96.81 214 LEU B N 1
ATOM 5016 C CA . LEU B 1 214 ? 5.566 55.312 23.375 1 96.81 214 LEU B CA 1
ATOM 5017 C C . LEU B 1 214 ? 4.645 56.5 23.656 1 96.81 214 LEU B C 1
ATOM 5019 O O . LEU B 1 214 ? 4.664 57.062 24.734 1 96.81 214 LEU B O 1
ATOM 5023 N N . ASN B 1 215 ? 3.826 56.781 22.609 1 94.88 215 ASN B N 1
ATOM 5024 C CA . ASN B 1 215 ? 2.762 57.781 22.812 1 94.88 215 ASN B CA 1
ATOM 5025 C C . ASN B 1 215 ? 1.7 57.25 23.781 1 94.88 215 ASN B C 1
ATOM 5027 O O . ASN B 1 215 ? 1.335 56.062 23.734 1 94.88 215 ASN B O 1
ATOM 5031 N N . LYS B 1 216 ? 1.151 58.125 24.578 1 94.06 216 LYS B N 1
ATOM 5032 C CA . LYS B 1 216 ? 0.18 57.75 25.594 1 94.06 216 LYS B CA 1
ATOM 5033 C C . LYS B 1 216 ? -1.158 57.344 24.969 1 94.06 216 LYS B C 1
ATOM 5035 O O . LYS B 1 216 ? -1.986 56.688 25.609 1 94.06 216 LYS B O 1
ATOM 5040 N N . ASP B 1 217 ? -1.338 57.719 23.703 1 96 217 ASP B N 1
ATOM 5041 C CA . ASP B 1 217 ? -2.627 57.5 23.062 1 96 217 ASP B CA 1
ATOM 5042 C C . ASP B 1 217 ? -2.605 56.25 22.188 1 96 217 ASP B C 1
ATOM 5044 O O . ASP B 1 217 ? -3.537 55.969 21.422 1 96 217 ASP B O 1
ATOM 5048 N N . VAL B 1 218 ? -1.557 55.469 22.344 1 97.44 218 VAL B N 1
ATOM 5049 C CA . VAL B 1 218 ? -1.451 54.25 21.547 1 97.44 218 VAL B CA 1
ATOM 5050 C C . VAL B 1 218 ? -2.621 53.312 21.859 1 97.44 218 VAL B C 1
ATOM 5052 O O . VAL B 1 218 ? -2.928 53.062 23.031 1 97.44 218 VAL B O 1
ATOM 5055 N N . GLU B 1 219 ? -3.332 52.844 20.781 1 97.75 219 GLU B N 1
ATOM 5056 C CA . GLU B 1 219 ? -4.453 51.938 20.938 1 97.75 219 GLU B CA 1
ATOM 5057 C C . GLU B 1 219 ? -3.984 50.469 20.875 1 97.75 219 GLU B C 1
ATOM 5059 O O . GLU B 1 219 ? -3.137 50.125 20.047 1 97.75 219 GLU B O 1
ATOM 5064 N N . VAL B 1 220 ? -4.465 49.688 21.781 1 98 220 VAL B N 1
ATOM 5065 C CA . VAL B 1 220 ? -4.18 48.25 21.828 1 98 220 VAL B CA 1
ATOM 5066 C C . VAL B 1 220 ? -5.418 47.469 21.406 1 98 220 VAL B C 1
ATOM 5068 O O . VAL B 1 220 ? -6.527 47.75 21.859 1 98 220 VAL B O 1
ATOM 5071 N N . TYR B 1 221 ? -5.246 46.5 20.531 1 97.38 221 TYR B N 1
ATOM 5072 C CA . TYR B 1 221 ? -6.359 45.719 20.016 1 97.38 221 TYR B CA 1
ATOM 5073 C C . TYR B 1 221 ? -6.316 44.312 20.547 1 97.38 221 TYR B C 1
ATOM 5075 O O . TYR B 1 221 ? -5.301 43.875 21.109 1 97.38 221 TYR B O 1
ATOM 5083 N N . ALA B 1 222 ? -7.484 43.656 20.406 1 96.62 222 ALA B N 1
ATOM 5084 C CA . ALA B 1 222 ? -7.613 42.281 20.938 1 96.62 222 ALA B CA 1
ATOM 5085 C C . ALA B 1 222 ? -6.621 41.344 20.281 1 96.62 222 ALA B C 1
ATOM 5087 O O . ALA B 1 222 ? -6.41 41.406 19.062 1 96.62 222 ALA B O 1
ATOM 5088 N N . ALA B 1 223 ? -5.957 40.531 21.078 1 97 223 ALA B N 1
ATOM 5089 C CA . ALA B 1 223 ? -4.945 39.594 20.562 1 97 223 ALA B CA 1
ATOM 5090 C C . ALA B 1 223 ? -5.582 38.5 19.719 1 97 223 ALA B C 1
ATOM 5092 O O . ALA B 1 223 ? -6.672 38.031 20.031 1 97 223 ALA B O 1
ATOM 5093 N N . LEU B 1 224 ? -4.84 38.156 18.656 1 95.75 224 LEU B N 1
ATOM 5094 C CA . LEU B 1 224 ? -5.332 37.188 17.688 1 95.75 224 LEU B CA 1
ATOM 5095 C C . LEU B 1 224 ? -4.543 35.875 17.766 1 95.75 224 LEU B C 1
ATOM 5097 O O . LEU B 1 224 ? -3.402 35.875 18.234 1 95.75 224 LEU B O 1
ATOM 5101 N N . GLY B 1 225 ? -5.258 34.844 17.281 1 95.38 225 GLY B N 1
ATOM 5102 C CA . GLY B 1 225 ? -4.504 33.625 17.094 1 95.38 225 GLY B CA 1
ATOM 5103 C C . GLY B 1 225 ? -3.41 33.75 16.047 1 95.38 225 GLY B C 1
ATOM 5104 O O . GLY B 1 225 ? -3.557 34.5 15.07 1 95.38 225 GLY B O 1
ATOM 5105 N N . ASP B 1 226 ? -2.354 33.031 16.266 1 93.06 226 ASP B N 1
ATOM 5106 C CA . ASP B 1 226 ? -1.17 33.188 15.422 1 93.06 226 ASP B CA 1
ATOM 5107 C C . ASP B 1 226 ? -1.449 32.75 13.984 1 93.06 226 ASP B C 1
ATOM 5109 O O . ASP B 1 226 ? -0.881 33.281 13.039 1 93.06 226 ASP B O 1
ATOM 5113 N N . ASN B 1 227 ? -2.287 31.75 13.781 1 90.19 227 ASN B N 1
ATOM 5114 C CA . ASN B 1 227 ? -2.605 31.312 12.422 1 90.19 227 ASN B CA 1
ATOM 5115 C C . ASN B 1 227 ? -3.312 32.406 11.633 1 90.19 227 ASN B C 1
ATOM 5117 O O . ASN B 1 227 ? -2.938 32.688 10.492 1 90.19 227 ASN B O 1
ATOM 5121 N N . GLN B 1 228 ? -4.309 32.969 12.227 1 93.31 228 GLN B N 1
ATOM 5122 C CA . GLN B 1 228 ? -5.059 34.062 11.586 1 93.31 228 GLN B CA 1
ATOM 5123 C C . GLN B 1 228 ? -4.164 35.25 11.312 1 93.31 228 GLN B C 1
ATOM 5125 O O . GLN B 1 228 ? -4.223 35.844 10.234 1 93.31 228 GLN B O 1
ATOM 5130 N N . ALA B 1 229 ? -3.346 35.5 12.281 1 93.25 229 ALA B N 1
ATOM 5131 C CA . ALA B 1 229 ? -2.42 36.625 12.109 1 93.25 229 ALA B CA 1
ATOM 5132 C C . ALA B 1 229 ? -1.449 36.344 10.961 1 93.25 229 ALA B C 1
ATOM 5134 O O . ALA B 1 229 ? -1.188 37.25 10.141 1 93.25 229 ALA B O 1
ATOM 5135 N N . SER B 1 230 ? -0.963 35.219 10.93 1 90.44 230 SER B N 1
ATOM 5136 C CA . SER B 1 230 ? -0.004 34.875 9.898 1 90.44 230 SER B CA 1
ATOM 5137 C C . SER B 1 230 ? -0.623 34.969 8.508 1 90.44 230 SER B C 1
ATOM 5139 O O . SER B 1 230 ? 0.011 35.469 7.578 1 90.44 230 SER B O 1
ATOM 5141 N N . ILE B 1 231 ? -1.794 34.5 8.391 1 89.5 231 ILE B N 1
ATOM 5142 C CA . ILE B 1 231 ? -2.49 34.562 7.105 1 89.5 231 ILE B CA 1
ATOM 5143 C C . ILE B 1 231 ? -2.693 36.031 6.711 1 89.5 231 ILE B C 1
ATOM 5145 O O . ILE B 1 231 ? -2.455 36.406 5.559 1 89.5 231 ILE B O 1
ATOM 5149 N N . SER B 1 232 ? -3.055 36.781 7.629 1 88.31 232 SER B N 1
ATOM 5150 C CA . SER B 1 232 ? -3.309 38.219 7.379 1 88.31 232 SER B CA 1
ATOM 5151 C C . SER B 1 232 ? -2.023 38.938 7.016 1 88.31 232 SER B C 1
ATOM 5153 O O . SER B 1 232 ? -2.055 39.938 6.277 1 88.31 232 SER B O 1
ATOM 5155 N N . GLY B 1 233 ? -0.951 38.5 7.508 1 87.75 233 GLY B N 1
ATOM 5156 C CA . GLY B 1 233 ? 0.333 39.125 7.254 1 87.75 233 GLY B CA 1
ATOM 5157 C C . GLY B 1 233 ? 0.952 38.719 5.93 1 87.75 233 GLY B C 1
ATOM 5158 O O . GLY B 1 233 ? 1.898 39.344 5.457 1 87.75 233 GLY B O 1
ATOM 5159 N N . THR B 1 234 ? 0.5 37.656 5.387 1 83 234 THR B N 1
ATOM 5160 C CA . THR B 1 234 ? 1.079 37.094 4.172 1 83 234 THR B CA 1
ATOM 5161 C C . THR B 1 234 ? 0.559 37.844 2.939 1 83 234 THR B C 1
ATOM 5163 O O . THR B 1 234 ? 1.312 38.094 1.996 1 83 234 THR B O 1
ATOM 5166 N N . SER B 1 235 ? -0.717 38.125 2.938 1 75 235 SER B N 1
ATOM 5167 C CA . SER B 1 235 ? -1.285 38.781 1.765 1 75 235 SER B CA 1
ATOM 5168 C C . SER B 1 235 ? -2.365 39.781 2.162 1 75 235 SER B C 1
ATOM 5170 O O . SER B 1 235 ? -3.064 39.594 3.158 1 75 235 SER B O 1
ATOM 5172 N N . LEU B 1 236 ? -2.408 40.781 1.257 1 67.06 236 LEU B N 1
ATOM 5173 C CA . LEU B 1 236 ? -3.459 41.781 1.457 1 67.06 236 LEU B CA 1
ATOM 5174 C C . LEU B 1 236 ? -4.734 41.375 0.723 1 67.06 236 LEU B C 1
ATOM 5176 O O . LEU B 1 236 ? -5.828 41.812 1.078 1 67.06 236 LEU B O 1
ATOM 5180 N N . GLU B 1 237 ? -4.559 40.625 -0.248 1 73.81 237 GLU B N 1
ATOM 5181 C CA . GLU B 1 237 ? -5.715 40.125 -0.988 1 73.81 237 GLU B CA 1
ATOM 5182 C C . GLU B 1 237 ? -6.156 38.75 -0.46 1 73.81 237 G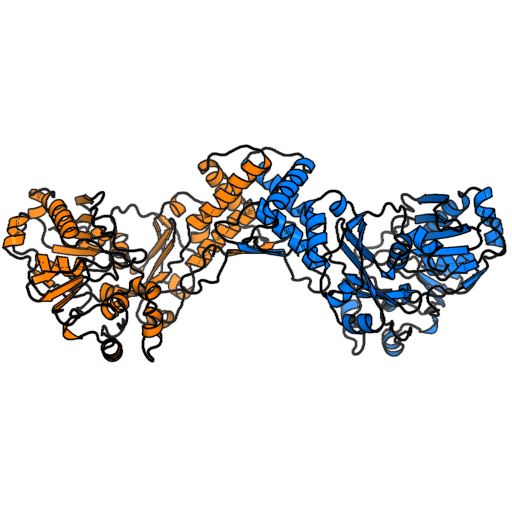LU B C 1
ATOM 5184 O O . GLU B 1 237 ? -6.273 37.781 -1.225 1 73.81 237 GLU B O 1
ATOM 5189 N N . ARG B 1 238 ? -6.719 38.75 0.636 1 74.38 238 ARG B N 1
ATOM 5190 C CA . ARG B 1 238 ? -6.887 37.5 1.416 1 74.38 238 ARG B CA 1
ATOM 5191 C C . ARG B 1 238 ? -8.039 36.656 0.872 1 74.38 238 ARG B C 1
ATOM 5193 O O . ARG B 1 238 ? -7.949 35.438 0.832 1 74.38 238 ARG B O 1
ATOM 5200 N N . ASP B 1 239 ? -9.008 37.344 0.279 1 82.31 239 ASP B N 1
ATOM 5201 C CA . ASP B 1 239 ? -10.203 36.625 -0.141 1 82.31 239 ASP B CA 1
ATOM 5202 C C . ASP B 1 239 ? -9.953 35.844 -1.434 1 82.31 239 ASP B C 1
ATOM 5204 O O . ASP B 1 239 ? -10.688 34.906 -1.757 1 82.31 239 ASP B O 1
ATOM 5208 N N . GLN B 1 240 ? -8.898 36.125 -2.076 1 88.12 240 GLN B N 1
ATOM 5209 C CA . GLN B 1 240 ? -8.648 35.531 -3.381 1 88.12 240 GLN B CA 1
ATOM 5210 C C . GLN B 1 240 ? -7.543 34.469 -3.301 1 88.12 240 GLN B C 1
ATOM 5212 O O . GLN B 1 240 ? -7.301 33.75 -4.262 1 88.12 240 GLN B O 1
ATOM 5217 N N . ASP B 1 241 ? -6.988 34.344 -2.182 1 92.5 241 ASP B N 1
ATOM 5218 C CA . ASP B 1 241 ? -5.777 33.531 -2.111 1 92.5 241 ASP B CA 1
ATOM 5219 C C . ASP B 1 241 ? -6.027 32.25 -1.34 1 92.5 241 ASP B C 1
ATOM 5221 O O . ASP B 1 241 ? -6.918 32.188 -0.49 1 92.5 241 ASP B O 1
ATOM 5225 N N . ILE B 1 242 ? -5.332 31.203 -1.737 1 94.25 242 ILE B N 1
ATOM 5226 C CA . ILE B 1 242 ? -5.117 30 -0.939 1 94.25 242 ILE B CA 1
ATOM 5227 C C . ILE B 1 242 ? -3.732 30.047 -0.297 1 94.25 242 ILE B C 1
ATOM 5229 O O . ILE B 1 242 ? -2.738 30.328 -0.972 1 94.25 242 ILE B O 1
ATOM 5233 N N . TYR B 1 243 ? -3.686 29.844 0.958 1 93.69 243 TYR B N 1
ATOM 5234 C CA . TYR B 1 243 ? -2.4 29.875 1.649 1 93.69 243 TYR B CA 1
ATOM 5235 C C . TYR B 1 243 ? -1.902 28.469 1.938 1 93.69 243 TYR B C 1
ATOM 5237 O O . TYR B 1 243 ? -2.59 27.688 2.596 1 93.69 243 TYR B O 1
ATOM 5245 N N . ILE B 1 244 ? -0.715 28.188 1.431 1 94.88 244 ILE B N 1
ATOM 5246 C CA . ILE B 1 244 ? -0.17 26.844 1.628 1 94.88 244 ILE B CA 1
ATOM 5247 C C . ILE B 1 244 ? 1.252 26.938 2.176 1 94.88 244 ILE B C 1
ATOM 5249 O O . ILE B 1 244 ? 2.061 27.734 1.683 1 94.88 244 ILE B O 1
ATOM 5253 N N . THR B 1 245 ? 1.482 26.281 3.211 1 92 245 THR B N 1
ATOM 5254 C CA . THR B 1 245 ? 2.836 26.125 3.734 1 92 245 THR B CA 1
ATOM 5255 C C . THR B 1 245 ? 3.209 24.656 3.83 1 92 245 THR B C 1
ATOM 5257 O O . THR B 1 245 ? 2.441 23.844 4.359 1 92 245 THR B O 1
ATOM 5260 N N . ILE B 1 246 ? 4.375 24.297 3.297 1 94.12 246 ILE B N 1
ATOM 5261 C CA . ILE B 1 246 ? 4.855 22.922 3.422 1 94.12 246 ILE B CA 1
ATOM 5262 C C . ILE B 1 246 ? 6.273 22.922 3.992 1 94.12 246 ILE B C 1
ATOM 5264 O O . ILE B 1 246 ? 7.227 23.266 3.299 1 94.12 246 ILE B O 1
ATOM 5268 N N . GLY B 1 247 ? 6.473 22.578 5.23 1 91.12 247 GLY B N 1
ATOM 5269 C CA . GLY B 1 247 ? 7.719 22.266 5.918 1 91.12 247 GLY B CA 1
ATOM 5270 C C . GLY B 1 247 ? 7.828 20.812 6.328 1 91.12 247 GLY B C 1
ATOM 5271 O O . GLY B 1 247 ? 7.645 19.922 5.504 1 91.12 247 GLY B O 1
ATOM 5272 N N . THR B 1 248 ? 8.062 20.625 7.664 1 88.19 248 THR B N 1
ATOM 5273 C CA . THR B 1 248 ? 7.961 19.25 8.156 1 88.19 248 THR B CA 1
ATOM 5274 C C . THR B 1 248 ? 6.535 18.719 7.992 1 88.19 248 THR B C 1
ATOM 5276 O O . THR B 1 248 ? 6.324 17.656 7.406 1 88.19 248 THR B O 1
ATOM 5279 N N . GLY B 1 249 ? 5.652 19.531 8.492 1 92.94 249 GLY B N 1
ATOM 5280 C CA . GLY B 1 249 ? 4.238 19.328 8.219 1 92.94 249 GLY B CA 1
ATOM 5281 C C . GLY B 1 249 ? 3.711 20.25 7.129 1 92.94 249 GLY B C 1
ATOM 5282 O O . GLY B 1 249 ? 4.488 20.844 6.379 1 92.94 249 GLY B O 1
ATOM 5283 N N . MET B 1 250 ? 2.402 20.203 6.938 1 95.12 250 MET B N 1
ATOM 5284 C CA . MET B 1 250 ? 1.831 21.094 5.934 1 95.12 250 MET B CA 1
ATOM 5285 C C . MET B 1 250 ? 0.477 21.625 6.387 1 95.12 250 MET B C 1
ATOM 5287 O O . MET B 1 250 ? -0.145 21.062 7.293 1 95.12 250 MET B O 1
ATOM 5291 N N . GLN B 1 251 ? 0.119 22.766 5.777 1 94.62 251 GLN B N 1
ATOM 5292 C CA . GLN B 1 251 ? -1.135 23.438 6.113 1 94.62 251 GLN B CA 1
ATOM 5293 C C . GLN B 1 251 ? -1.676 24.219 4.922 1 94.62 251 GLN B C 1
ATOM 5295 O O . GLN B 1 251 ? -0.91 24.844 4.18 1 94.62 251 GLN B O 1
ATOM 5300 N N . LEU B 1 252 ? -2.895 24.094 4.738 1 96 252 LEU B N 1
ATOM 5301 C CA . LEU B 1 252 ? -3.641 24.891 3.779 1 96 252 LEU B CA 1
ATOM 5302 C C . LEU B 1 252 ? -4.746 25.688 4.477 1 96 252 LEU B C 1
ATOM 5304 O O . LEU B 1 252 ? -5.461 25.141 5.324 1 96 252 LEU B O 1
ATOM 5308 N N . SER B 1 253 ? -4.797 26.984 4.176 1 94.44 253 SER B N 1
ATOM 5309 C CA . SER B 1 253 ? -5.863 27.844 4.695 1 94.44 253 SER B CA 1
ATOM 5310 C C . SER B 1 253 ? -6.527 28.641 3.582 1 94.44 253 SER B C 1
ATOM 5312 O O . SER B 1 253 ? -5.855 29.094 2.652 1 94.44 253 SER B O 1
ATOM 5314 N N . LEU B 1 254 ? -7.746 28.766 3.67 1 93.69 254 LEU B N 1
ATOM 5315 C CA . LEU B 1 254 ? -8.469 29.688 2.801 1 93.69 254 LEU B CA 1
ATOM 5316 C C . LEU B 1 254 ? -9.641 30.312 3.539 1 93.69 254 LEU B C 1
ATOM 5318 O O . LEU B 1 254 ? -10.188 29.719 4.477 1 93.69 254 LEU B O 1
ATOM 5322 N N . ILE B 1 255 ? -9.906 31.531 3.184 1 93.19 255 ILE B N 1
ATOM 5323 C CA . ILE B 1 255 ? -11.023 32.25 3.799 1 93.19 255 ILE B CA 1
ATOM 5324 C C . ILE B 1 255 ? -12.344 31.688 3.285 1 93.19 255 ILE B C 1
ATOM 5326 O O . ILE B 1 255 ? -12.5 31.438 2.086 1 93.19 255 ILE B O 1
ATOM 5330 N N . ALA B 1 256 ? -13.227 31.438 4.199 1 92.5 256 ALA B N 1
ATOM 5331 C CA . ALA B 1 256 ? -14.539 30.875 3.908 1 92.5 256 ALA B CA 1
ATOM 5332 C C . ALA B 1 256 ? -15.648 31.75 4.48 1 92.5 256 ALA B C 1
ATOM 5334 O O . ALA B 1 256 ? -15.5 32.312 5.562 1 92.5 256 ALA B O 1
ATOM 5335 N N . ASN B 1 257 ? -16.703 31.844 3.697 1 92 257 ASN B N 1
ATOM 5336 C CA . ASN B 1 257 ? -17.891 32.5 4.238 1 92 257 ASN B CA 1
ATOM 5337 C C . ASN B 1 257 ? -18.688 31.594 5.152 1 92 257 ASN B C 1
ATOM 5339 O O . ASN B 1 257 ? -18.281 30.453 5.398 1 92 257 ASN B O 1
ATOM 5343 N N . ASN B 1 258 ? -19.75 32.156 5.656 1 92.69 258 ASN B N 1
ATOM 5344 C CA . ASN B 1 258 ? -20.547 31.453 6.648 1 92.69 258 ASN B CA 1
ATOM 5345 C C . ASN B 1 258 ? -21.125 30.156 6.078 1 92.69 258 ASN B C 1
ATOM 5347 O O . ASN B 1 258 ? -21.172 29.141 6.762 1 92.69 258 ASN B O 1
ATOM 5351 N N . GLU B 1 259 ? -21.562 30.125 4.887 1 91.88 259 GLU B N 1
ATOM 5352 C CA . GLU B 1 259 ? -22.172 28.953 4.266 1 91.88 259 GLU B CA 1
ATOM 5353 C C . GLU B 1 259 ? -21.156 27.812 4.129 1 91.88 259 GLU B C 1
ATOM 5355 O O . GLU B 1 259 ? -21.453 26.672 4.496 1 91.88 259 GLU B O 1
ATOM 5360 N N . ILE B 1 260 ? -20.047 28.156 3.662 1 91.44 260 ILE B N 1
ATOM 5361 C CA . ILE B 1 260 ? -18.984 27.172 3.484 1 91.44 260 ILE B CA 1
ATOM 5362 C C . ILE B 1 260 ? -18.531 26.641 4.848 1 91.44 260 ILE B C 1
ATOM 5364 O O . ILE B 1 260 ? -18.312 25.453 5.016 1 91.44 260 ILE B O 1
ATOM 5368 N N . ALA B 1 261 ? -18.375 27.578 5.738 1 94 261 ALA B N 1
ATOM 5369 C CA . ALA B 1 261 ? -17.969 27.203 7.086 1 94 261 ALA B CA 1
ATOM 5370 C C . ALA B 1 261 ? -18.922 26.188 7.695 1 94 261 ALA B C 1
ATOM 5372 O O . ALA B 1 261 ? -18.5 25.203 8.312 1 94 261 ALA B O 1
ATOM 5373 N N . LYS B 1 262 ? -20.219 26.391 7.496 1 92.88 262 LYS B N 1
ATOM 5374 C CA . LYS B 1 262 ? -21.219 25.469 8.031 1 92.88 262 LYS B CA 1
ATOM 5375 C C . LYS B 1 262 ? -21.125 24.109 7.371 1 92.88 262 LYS B C 1
ATOM 5377 O O . LYS B 1 262 ? -21.375 23.078 8.016 1 92.88 262 LYS B O 1
ATOM 5382 N N . GLU B 1 263 ? -20.766 24.094 6.164 1 91.56 263 GLU B N 1
ATOM 5383 C CA . GLU B 1 263 ? -20.609 22.828 5.434 1 91.56 263 GLU B CA 1
ATOM 5384 C C . GLU B 1 263 ? -19.391 22.047 5.941 1 91.56 263 GLU B C 1
ATOM 5386 O O . GLU B 1 263 ? -19.406 20.812 5.965 1 91.56 263 GLU B O 1
ATOM 5391 N N . LEU B 1 264 ? -18.391 22.734 6.383 1 93.56 264 LEU B N 1
ATOM 5392 C CA . LEU B 1 264 ? -17.109 22.109 6.691 1 93.56 264 LEU B CA 1
ATOM 5393 C C . LEU B 1 264 ? -16.984 21.828 8.188 1 93.56 264 LEU B C 1
ATOM 5395 O O . LEU B 1 264 ? -16.109 21.062 8.609 1 93.56 264 LEU B O 1
ATOM 5399 N N . ILE B 1 265 ? -17.922 22.312 8.93 1 91.06 265 ILE B N 1
ATOM 5400 C CA . ILE B 1 265 ? -17.75 22.312 10.375 1 91.06 265 ILE B CA 1
ATOM 5401 C C . ILE B 1 265 ? -17.688 20.875 10.891 1 91.06 265 ILE B C 1
ATOM 5403 O O . ILE B 1 265 ? -17.031 20.609 11.906 1 91.06 265 ILE B O 1
ATOM 5407 N N . ASN B 1 266 ? -18.234 19.938 10.203 1 89.81 266 ASN B N 1
ATOM 5408 C CA . ASN B 1 266 ? -18.266 18.562 10.664 1 89.81 266 ASN B CA 1
ATOM 5409 C C . ASN B 1 266 ? -17.188 17.719 9.992 1 89.81 266 ASN B C 1
ATOM 5411 O O . ASN B 1 266 ? -17.125 16.5 10.172 1 89.81 266 ASN B O 1
ATOM 5415 N N . SER B 1 267 ? -16.375 18.344 9.25 1 92.38 267 SER B N 1
ATOM 5416 C CA . SER B 1 267 ? -15.281 17.625 8.609 1 92.38 267 SER B CA 1
ATOM 5417 C C . SER B 1 267 ? -14.227 17.203 9.625 1 92.38 267 SER B C 1
ATOM 5419 O O . SER B 1 267 ? -13.898 17.969 10.539 1 92.38 267 SER B O 1
ATOM 5421 N N . ASN B 1 268 ? -13.68 15.984 9.5 1 89.94 268 ASN B N 1
ATOM 5422 C CA . ASN B 1 268 ? -12.57 15.539 10.336 1 89.94 268 ASN B CA 1
ATOM 5423 C C . ASN B 1 268 ? -11.234 16.016 9.797 1 89.94 268 ASN B C 1
ATOM 5425 O O . ASN B 1 268 ? -10.242 16.078 10.531 1 89.94 268 ASN B O 1
ATOM 5429 N N . LYS B 1 269 ? -11.242 16.453 8.539 1 93.44 269 LYS B N 1
ATOM 5430 C CA . LYS B 1 269 ? -9.977 16.766 7.867 1 93.44 269 LYS B CA 1
ATOM 5431 C C . LYS B 1 269 ? -9.766 18.266 7.77 1 93.44 269 LYS B C 1
ATOM 5433 O O . LYS B 1 269 ? -8.656 18.719 7.473 1 93.44 269 LYS B O 1
ATOM 5438 N N . ILE B 1 270 ? -10.867 19.031 8.023 1 95.06 270 ILE B N 1
ATOM 5439 C CA . ILE B 1 270 ? -10.805 20.484 7.914 1 95.06 270 ILE B CA 1
ATOM 5440 C C . ILE B 1 270 ? -11.234 21.125 9.227 1 95.06 270 ILE B C 1
ATOM 5442 O O . ILE B 1 270 ? -12.273 20.766 9.789 1 95.06 270 ILE B O 1
ATOM 5446 N N . GLU B 1 271 ? -10.453 22.047 9.68 1 93.19 271 GLU B N 1
ATOM 5447 C CA . GLU B 1 271 ? -10.82 22.875 10.828 1 93.19 271 GLU B CA 1
ATOM 5448 C C . GLU B 1 271 ? -11.359 24.234 10.398 1 93.19 271 GLU B C 1
ATOM 5450 O O . GLU B 1 271 ? -10.812 24.859 9.484 1 93.19 271 GLU B O 1
ATOM 5455 N N . VAL B 1 272 ? -12.43 24.625 11 1 95.19 272 VAL B N 1
ATOM 5456 C CA . VAL B 1 272 ? -12.984 25.953 10.742 1 95.19 272 VAL B CA 1
ATOM 5457 C C . VAL B 1 272 ? -12.648 26.875 11.906 1 95.19 272 VAL B C 1
ATOM 5459 O O . VAL B 1 272 ? -12.922 26.562 13.07 1 95.19 272 VAL B O 1
ATOM 5462 N N . ARG B 1 273 ? -12.039 28.016 11.562 1 95.12 273 ARG B N 1
ATOM 5463 C CA . ARG B 1 273 ? -11.602 28.969 12.57 1 95.12 273 ARG B CA 1
ATOM 5464 C C . ARG B 1 273 ? -12.211 30.344 12.312 1 95.12 273 ARG B C 1
ATOM 5466 O O . ARG B 1 273 ? -12.359 30.766 11.164 1 95.12 273 ARG B O 1
ATOM 5473 N N . PRO B 1 274 ? -12.5 31 13.398 1 95.81 274 PRO B N 1
ATOM 5474 C CA . PRO B 1 274 ? -12.984 32.375 13.203 1 95.81 274 PRO B CA 1
ATOM 5475 C C . PRO B 1 274 ? -11.938 33.281 12.555 1 95.81 274 PRO B C 1
ATOM 5477 O O . PRO B 1 274 ? -10.734 33.094 12.773 1 95.81 274 PRO B O 1
ATOM 5480 N N . PHE B 1 275 ? -12.438 34.188 11.82 1 93.69 275 PHE B N 1
ATOM 5481 C CA . PHE B 1 275 ? -11.609 35.188 11.156 1 93.69 275 PHE B CA 1
ATOM 5482 C C . PHE B 1 275 ? -12.281 36.531 11.172 1 93.69 275 PHE B C 1
ATOM 5484 O O . PHE B 1 275 ? -13.352 36.688 11.766 1 93.69 275 PHE B O 1
ATOM 5491 N N . LEU B 1 276 ? -11.625 37.531 10.594 1 88.31 276 LEU B N 1
ATOM 5492 C CA . LEU B 1 276 ? -12.094 38.906 10.672 1 88.31 276 LEU B CA 1
ATOM 5493 C C . LEU B 1 276 ? -13.383 39.094 9.875 1 88.31 276 LEU B C 1
ATOM 5495 O O . LEU B 1 276 ? -13.617 38.375 8.898 1 88.31 276 LEU B O 1
ATOM 5499 N N . LYS B 1 277 ? -14.258 40.062 10.328 1 87.5 277 LYS B N 1
ATOM 5500 C CA . LYS B 1 277 ? -15.445 40.531 9.633 1 87.5 277 LYS B CA 1
ATOM 5501 C C . LYS B 1 277 ? -16.438 39.406 9.414 1 87.5 277 LYS B C 1
ATOM 5503 O O . LYS B 1 277 ? -17 39.281 8.32 1 87.5 277 LYS B O 1
ATOM 5508 N N . GLY B 1 278 ? -16.5 38.531 10.391 1 88.25 278 GLY B N 1
ATOM 5509 C CA . GLY B 1 278 ? -17.5 37.469 10.359 1 88.25 278 GLY B CA 1
ATOM 5510 C C . GLY B 1 278 ? -17.156 36.344 9.422 1 88.25 278 GLY B C 1
ATOM 5511 O O . GLY B 1 278 ? -17.969 35.438 9.172 1 88.25 278 GLY B O 1
ATOM 5512 N N . GLN B 1 279 ? -15.984 36.375 8.93 1 92.88 279 GLN B N 1
ATOM 5513 C CA . GLN B 1 279 ? -15.516 35.281 8.055 1 92.88 279 GLN B CA 1
ATOM 5514 C C . GLN B 1 279 ? -14.805 34.188 8.859 1 92.88 279 GLN B C 1
ATOM 5516 O O . GLN B 1 279 ? -14.648 34.312 10.07 1 92.88 279 GLN B O 1
ATOM 5521 N N . PHE B 1 280 ? -14.516 33.156 8.094 1 95.06 280 PHE B N 1
ATOM 5522 C CA . PHE B 1 280 ? -13.844 32.031 8.711 1 95.06 280 PHE B CA 1
ATOM 5523 C C . PHE B 1 280 ? -12.633 31.609 7.895 1 95.06 280 PHE B C 1
ATOM 5525 O O . PHE B 1 280 ? -12.469 32.031 6.75 1 95.06 280 PHE B O 1
ATOM 5532 N N . LEU B 1 281 ? -11.828 30.891 8.586 1 94.25 281 LEU B N 1
ATOM 5533 C CA . LEU B 1 281 ? -10.727 30.203 7.922 1 94.25 281 LEU B CA 1
ATOM 5534 C C . LEU B 1 281 ? -10.977 28.703 7.867 1 94.25 281 LEU B C 1
ATOM 5536 O O . LEU B 1 281 ? -11.305 28.094 8.883 1 94.25 281 LEU B O 1
ATOM 5540 N N . ALA B 1 282 ? -10.969 28.156 6.645 1 94.94 282 ALA B N 1
ATOM 5541 C CA . ALA B 1 282 ? -10.891 26.703 6.504 1 94.94 282 ALA B CA 1
ATOM 5542 C C . ALA B 1 282 ? -9.438 26.234 6.469 1 94.94 282 ALA B C 1
ATOM 5544 O O . ALA B 1 282 ? -8.648 26.688 5.633 1 94.94 282 ALA B O 1
ATOM 5545 N N . VAL B 1 283 ? -9.125 25.328 7.375 1 95.5 283 VAL B N 1
ATOM 5546 C CA . VAL B 1 283 ? -7.723 24.969 7.551 1 95.5 283 VAL B CA 1
ATOM 5547 C C . VAL B 1 283 ? -7.555 23.453 7.426 1 95.5 283 VAL B C 1
ATOM 5549 O O . VAL B 1 283 ? -8.195 22.703 8.148 1 95.5 283 VAL B O 1
ATOM 5552 N N . SER B 1 284 ? -6.777 23 6.48 1 96.19 284 SER B N 1
ATOM 5553 C CA . SER B 1 284 ? -6.27 21.641 6.387 1 96.19 284 SER B CA 1
ATOM 5554 C C . SER B 1 284 ? -4.832 21.547 6.891 1 96.19 284 SER B C 1
ATOM 5556 O O . SER B 1 284 ? -3.943 22.234 6.383 1 96.19 284 SER B O 1
ATOM 5558 N N . ALA B 1 285 ? -4.594 20.719 7.898 1 94 285 ALA B N 1
ATOM 5559 C CA . ALA B 1 285 ? -3.27 20.688 8.516 1 94 285 ALA B CA 1
ATOM 5560 C C . ALA B 1 285 ? -2.785 19.25 8.703 1 94 285 ALA B C 1
ATOM 5562 O O . ALA B 1 285 ? -2.551 18.828 9.836 1 94 285 ALA B O 1
ATOM 5563 N N . PRO B 1 286 ? -2.564 18.547 7.594 1 95.69 286 PRO B N 1
ATOM 5564 C CA . PRO B 1 286 ? -1.991 17.203 7.75 1 95.69 286 PRO B CA 1
ATOM 5565 C C . PRO B 1 286 ? -0.64 17.219 8.461 1 95.69 286 PRO B C 1
ATOM 5567 O O . PRO B 1 286 ? 0.105 18.203 8.359 1 95.69 286 PRO B O 1
ATOM 5570 N N . LEU B 1 287 ? -0.321 16.141 9.141 1 92.06 287 LEU B N 1
ATOM 5571 C CA . LEU B 1 287 ? 0.824 16.078 10.039 1 92.06 287 LEU B CA 1
ATOM 5572 C C . LEU B 1 287 ? 2.131 16.047 9.258 1 92.06 287 LEU B C 1
ATOM 5574 O O . LEU B 1 287 ? 3.143 16.594 9.703 1 92.06 287 LEU B O 1
ATOM 5578 N N . LEU B 1 288 ? 2.043 15.32 8.078 1 93.62 288 LEU B N 1
ATOM 5579 C CA . LEU B 1 288 ? 3.283 15.195 7.32 1 93.62 288 LEU B CA 1
ATOM 5580 C C . LEU B 1 288 ? 3.166 15.891 5.969 1 93.62 288 LEU B C 1
ATOM 5582 O O . LEU B 1 288 ? 2.123 15.812 5.312 1 93.62 288 LEU B O 1
ATOM 5586 N N . GLY B 1 289 ? 4.137 16.609 5.578 1 95.19 289 GLY B N 1
ATOM 5587 C CA . GLY B 1 289 ? 4.383 17.188 4.266 1 95.19 289 GLY B CA 1
ATOM 5588 C C . GLY B 1 289 ? 5.805 16.969 3.777 1 95.19 289 GLY B C 1
ATOM 5589 O O . GLY B 1 289 ? 6.121 15.914 3.229 1 95.19 289 GLY B O 1
ATOM 5590 N N . GLY B 1 290 ? 6.637 17.922 4.188 1 94.69 290 GLY B N 1
ATOM 5591 C CA . GLY B 1 290 ? 8.039 17.781 3.846 1 94.69 290 GLY B CA 1
ATOM 5592 C C . GLY B 1 290 ? 8.68 16.547 4.453 1 94.69 290 GLY B C 1
ATOM 5593 O O . GLY B 1 290 ? 9.594 15.969 3.863 1 94.69 290 GLY B O 1
ATOM 5594 N N . GLU B 1 291 ? 8.25 16.203 5.594 1 93.81 291 GLU B N 1
ATOM 5595 C CA . GLU B 1 291 ? 8.805 15.031 6.262 1 93.81 291 GLU B CA 1
ATOM 5596 C C . GLU B 1 291 ? 8.516 13.758 5.473 1 93.81 291 GLU B C 1
ATOM 5598 O O . GLU B 1 291 ? 9.32 12.82 5.473 1 93.81 291 GLU B O 1
ATOM 5603 N N . ALA B 1 292 ? 7.344 13.688 4.895 1 96.81 292 ALA B N 1
ATOM 5604 C CA . ALA B 1 292 ? 7.051 12.547 4.027 1 96.81 292 ALA B CA 1
ATOM 5605 C C . ALA B 1 292 ? 8.016 12.492 2.846 1 96.81 292 ALA B C 1
ATOM 5607 O O . ALA B 1 292 ? 8.5 11.422 2.48 1 96.81 292 ALA B O 1
ATOM 5608 N N . TRP B 1 293 ? 8.258 13.609 2.293 1 96.69 293 TRP B N 1
ATOM 5609 C CA . TRP B 1 293 ? 9.203 13.711 1.188 1 96.69 293 TRP B CA 1
ATOM 5610 C C . TRP B 1 293 ? 10.609 13.328 1.639 1 96.69 293 TRP B C 1
ATOM 5612 O O . TRP B 1 293 ? 11.32 12.609 0.932 1 96.69 293 TRP B O 1
ATOM 5622 N N . LYS B 1 294 ? 10.969 13.789 2.771 1 96.62 294 LYS B N 1
ATOM 5623 C CA . LYS B 1 294 ? 12.258 13.445 3.363 1 96.62 294 LYS B CA 1
ATOM 5624 C C . LYS B 1 294 ? 12.367 11.938 3.572 1 96.62 294 LYS B C 1
ATOM 5626 O O . LYS B 1 294 ? 13.445 11.359 3.402 1 96.62 294 LYS B O 1
ATOM 5631 N N . SER B 1 295 ? 11.305 11.344 3.965 1 97.31 295 SER B N 1
ATOM 5632 C CA . SER B 1 295 ? 11.305 9.906 4.184 1 97.31 295 SER B CA 1
ATOM 5633 C C . SER B 1 295 ? 11.68 9.148 2.912 1 97.31 295 SER B C 1
ATOM 5635 O O . SER B 1 295 ? 12.398 8.156 2.967 1 97.31 295 SER B O 1
ATOM 5637 N N . LEU B 1 296 ? 11.18 9.555 1.754 1 98.38 296 LEU B N 1
ATOM 5638 C CA . LEU B 1 296 ? 11.547 8.93 0.49 1 98.38 296 LEU B CA 1
ATOM 5639 C C . LEU B 1 296 ? 13.031 9.133 0.193 1 98.38 296 LEU B C 1
ATOM 5641 O O . LEU B 1 296 ? 13.711 8.219 -0.263 1 98.38 296 LEU B O 1
ATOM 5645 N N . ALA B 1 297 ? 13.508 10.336 0.439 1 98 297 ALA B N 1
ATOM 5646 C CA . ALA B 1 297 ? 14.922 10.633 0.209 1 98 297 ALA B CA 1
ATOM 5647 C C . ALA B 1 297 ? 15.812 9.758 1.086 1 98 297 ALA B C 1
ATOM 5649 O O . ALA B 1 297 ? 16.828 9.227 0.62 1 98 297 ALA B O 1
ATOM 5650 N N . LEU B 1 298 ? 15.422 9.648 2.289 1 97.44 298 LEU B N 1
ATOM 5651 C CA . LEU B 1 298 ? 16.188 8.82 3.215 1 97.44 298 LEU B CA 1
ATOM 5652 C C . LEU B 1 298 ? 16.141 7.352 2.811 1 97.44 298 LEU B C 1
ATOM 5654 O O . LEU B 1 298 ? 17.125 6.629 2.945 1 97.44 298 LEU B O 1
ATOM 5658 N N . PHE B 1 299 ? 14.984 6.938 2.375 1 98.44 299 PHE B N 1
ATOM 5659 C CA . PHE B 1 299 ? 14.844 5.578 1.862 1 98.44 299 PHE B CA 1
ATOM 5660 C C . PHE B 1 299 ? 15.805 5.336 0.704 1 98.44 299 PHE B C 1
ATOM 5662 O O . PHE B 1 299 ? 16.516 4.336 0.682 1 98.44 299 PHE B O 1
ATOM 5669 N N . VAL B 1 300 ? 15.805 6.211 -0.291 1 98.5 300 VAL B N 1
ATOM 5670 C CA . VAL B 1 300 ? 16.641 6.094 -1.477 1 98.5 300 VAL B CA 1
ATOM 5671 C C . VAL B 1 300 ? 18.125 6.094 -1.069 1 98.5 300 VAL B C 1
ATOM 5673 O O . VAL B 1 300 ? 18.891 5.234 -1.503 1 98.5 300 VAL B O 1
ATOM 5676 N N . ASP B 1 301 ? 18.469 7.062 -0.211 1 98.06 301 ASP B N 1
ATOM 5677 C CA . ASP B 1 301 ? 19.844 7.16 0.27 1 98.06 301 ASP B CA 1
ATOM 5678 C C . ASP B 1 301 ? 20.25 5.883 0.999 1 98.06 301 ASP B C 1
ATOM 5680 O O . ASP B 1 301 ? 21.328 5.336 0.739 1 98.06 301 ASP B O 1
ATOM 5684 N N . GLY B 1 302 ? 19.422 5.438 1.867 1 97.69 302 GLY B N 1
ATOM 5685 C CA . GLY B 1 302 ? 19.688 4.219 2.619 1 97.69 302 GLY B CA 1
ATOM 5686 C C . GLY B 1 302 ? 19.797 2.99 1.741 1 97.69 302 GLY B C 1
ATOM 5687 O O . GLY B 1 302 ? 20.656 2.135 1.973 1 97.69 302 GLY B O 1
ATOM 5688 N N . LEU B 1 303 ? 18.906 2.873 0.766 1 98.19 303 LEU B N 1
ATOM 5689 C CA . LEU B 1 303 ? 18.938 1.751 -0.166 1 98.19 303 LEU B CA 1
ATOM 5690 C C . LEU B 1 303 ? 20.266 1.715 -0.921 1 98.19 303 LEU B C 1
ATOM 5692 O O . LEU B 1 303 ? 20.906 0.665 -1.007 1 98.19 303 LEU B O 1
ATOM 5696 N N . ILE B 1 304 ? 20.719 2.84 -1.437 1 97.94 304 ILE B N 1
ATOM 5697 C CA . ILE B 1 304 ? 21.953 2.922 -2.197 1 97.94 304 ILE B CA 1
ATOM 5698 C C . ILE B 1 304 ? 23.141 2.562 -1.296 1 97.94 304 ILE B C 1
ATOM 5700 O O . ILE B 1 304 ? 24.016 1.787 -1.689 1 97.94 304 ILE B O 1
ATOM 5704 N N . GLU B 1 305 ? 23.109 3.09 -0.096 1 97.44 305 GLU B N 1
ATOM 5705 C CA . GLU B 1 305 ? 24.172 2.793 0.846 1 97.44 305 GLU B CA 1
ATOM 5706 C C . GLU B 1 305 ? 24.219 1.307 1.188 1 97.44 305 GLU B C 1
ATOM 5708 O O . GLU B 1 305 ? 25.297 0.695 1.193 1 97.44 305 GLU B O 1
ATOM 5713 N N . ASN B 1 306 ? 23.094 0.746 1.469 1 96.88 306 ASN B N 1
ATOM 5714 C CA . ASN B 1 306 ? 23 -0.653 1.874 1 96.88 306 ASN B CA 1
ATOM 5715 C C . ASN B 1 306 ? 23.438 -1.591 0.75 1 96.88 306 ASN B C 1
ATOM 5717 O O . ASN B 1 306 ? 24.047 -2.629 1.005 1 96.88 306 ASN B O 1
ATOM 5721 N N . VAL B 1 307 ? 23.141 -1.257 -0.474 1 96.81 307 VAL B N 1
ATOM 5722 C CA . VAL B 1 307 ? 23.359 -2.172 -1.589 1 96.81 307 VAL B CA 1
ATOM 5723 C C . VAL B 1 307 ? 24.75 -1.95 -2.172 1 96.81 307 VAL B C 1
ATOM 5725 O O . VAL B 1 307 ? 25.438 -2.908 -2.539 1 96.81 307 VAL B O 1
ATOM 5728 N N . THR B 1 308 ? 25.219 -0.678 -2.195 1 95.75 308 THR B N 1
ATOM 5729 C CA . THR B 1 308 ? 26.453 -0.377 -2.904 1 95.75 308 THR B CA 1
ATOM 5730 C C . THR B 1 308 ? 27.578 -0.029 -1.923 1 95.75 308 THR B C 1
ATOM 5732 O O . THR B 1 308 ? 28.75 -0.029 -2.287 1 95.75 308 THR B O 1
ATOM 5735 N N . GLY B 1 309 ? 27.234 0.382 -0.679 1 94.5 309 GLY B N 1
ATOM 5736 C CA . GLY B 1 309 ? 28.219 0.83 0.298 1 94.5 309 GLY B CA 1
ATOM 5737 C C . GLY B 1 309 ? 28.562 2.301 0.163 1 94.5 309 GLY B C 1
ATOM 5738 O O . GLY B 1 309 ? 29.406 2.814 0.901 1 94.5 309 GLY B O 1
ATOM 5739 N N . THR B 1 310 ? 27.875 2.945 -0.717 1 91.88 310 THR B N 1
ATOM 5740 C CA . THR B 1 310 ? 28.188 4.348 -0.972 1 91.88 310 THR B CA 1
ATOM 5741 C C . THR B 1 310 ? 27.125 5.258 -0.353 1 91.88 310 THR B C 1
ATOM 5743 O O . THR B 1 310 ? 25.922 5.09 -0.607 1 91.88 310 THR B O 1
ATOM 5746 N N . LYS B 1 311 ? 27.594 6.176 0.423 1 92.38 311 LYS B N 1
ATOM 5747 C CA . LYS B 1 311 ? 26.703 7.184 0.99 1 92.38 311 LYS B CA 1
ATOM 5748 C C . LYS B 1 311 ? 26.641 8.422 0.097 1 92.38 311 LYS B C 1
ATOM 5750 O O . LYS B 1 311 ? 27.672 8.953 -0.312 1 92.38 311 LYS B O 1
ATOM 5755 N N . MET B 1 312 ? 25.484 8.844 -0.159 1 95.19 312 MET B N 1
ATOM 5756 C CA . MET B 1 312 ? 25.281 10.008 -1.026 1 95.19 312 MET B CA 1
ATOM 5757 C C . MET B 1 312 ? 25.062 11.273 -0.203 1 95.19 312 MET B C 1
ATOM 5759 O O . MET B 1 312 ? 24.812 11.195 1 1 95.19 312 MET B O 1
ATOM 5763 N N . ASN B 1 313 ? 25.297 12.445 -0.875 1 96.69 313 ASN B N 1
ATOM 5764 C CA . ASN B 1 313 ? 24.781 13.703 -0.331 1 96.69 313 ASN B CA 1
ATOM 5765 C C . ASN B 1 313 ? 23.266 13.773 -0.425 1 96.69 313 ASN B C 1
ATOM 5767 O O . ASN B 1 313 ? 22.703 13.664 -1.515 1 96.69 313 ASN B O 1
ATOM 5771 N N . ILE B 1 314 ? 22.672 14.016 0.675 1 96.31 314 ILE B N 1
ATOM 5772 C CA . ILE B 1 314 ? 21.219 13.945 0.75 1 96.31 314 ILE B CA 1
ATOM 5773 C C . ILE B 1 314 ? 20.609 14.977 -0.196 1 96.31 314 ILE B C 1
ATOM 5775 O O . ILE B 1 314 ? 19.547 14.734 -0.78 1 96.31 314 ILE B O 1
ATOM 5779 N N . ASP B 1 315 ? 21.234 16.094 -0.393 1 96.12 315 ASP B N 1
ATOM 5780 C CA . ASP B 1 315 ? 20.719 17.141 -1.289 1 96.12 315 ASP B CA 1
ATOM 5781 C C . ASP B 1 315 ? 20.688 16.641 -2.734 1 96.12 315 ASP B C 1
ATOM 5783 O O . ASP B 1 315 ? 19.781 17 -3.494 1 96.12 315 ASP B O 1
ATOM 5787 N N . ASP B 1 316 ? 21.688 15.867 -3.074 1 96.81 316 ASP B N 1
ATOM 5788 C CA . ASP B 1 316 ? 21.719 15.281 -4.41 1 96.81 316 ASP B CA 1
ATOM 5789 C C . ASP B 1 316 ? 20.594 14.266 -4.598 1 96.81 316 ASP B C 1
ATOM 5791 O O . ASP B 1 316 ? 20.016 14.172 -5.684 1 96.81 316 ASP B O 1
ATOM 5795 N N . VAL B 1 317 ? 20.375 13.531 -3.555 1 97.81 317 VAL B N 1
ATOM 5796 C CA . VAL B 1 317 ? 19.297 12.562 -3.609 1 97.81 317 VAL B CA 1
ATOM 5797 C C . VAL B 1 317 ? 17.969 13.281 -3.832 1 97.81 317 VAL B C 1
ATOM 5799 O O . VAL B 1 317 ? 17.172 12.891 -4.695 1 97.81 317 VAL B O 1
ATOM 5802 N N . TYR B 1 318 ? 17.734 14.367 -3.061 1 97.5 318 TYR B N 1
ATOM 5803 C CA . TYR B 1 318 ? 16.531 15.172 -3.236 1 97.5 318 TYR B CA 1
ATOM 5804 C C . TYR B 1 318 ? 16.375 15.625 -4.684 1 97.5 318 TYR B C 1
ATOM 5806 O O . TYR B 1 318 ? 15.305 15.516 -5.273 1 97.5 318 TYR B O 1
ATOM 5814 N N . LYS B 1 319 ? 17.469 16.125 -5.199 1 97.44 319 LYS B N 1
ATOM 5815 C CA . LYS B 1 319 ? 17.453 16.656 -6.562 1 97.44 319 LYS B CA 1
ATOM 5816 C C . LYS B 1 319 ? 17.109 15.562 -7.566 1 97.44 319 LYS B C 1
ATOM 5818 O O . LYS B 1 319 ? 16.297 15.781 -8.477 1 97.44 319 LYS B O 1
ATOM 5823 N N . LYS B 1 320 ? 17.703 14.43 -7.406 1 98 320 LYS B N 1
ATOM 5824 C CA . LYS B 1 320 ? 17.484 13.336 -8.352 1 98 320 LYS B CA 1
ATOM 5825 C C . LYS B 1 320 ? 16.047 12.828 -8.297 1 98 320 LYS B C 1
ATOM 5827 O O . LYS B 1 320 ? 15.43 12.617 -9.336 1 98 320 LYS B O 1
ATOM 5832 N N . ILE B 1 321 ? 15.516 12.586 -7.09 1 98 321 ILE B N 1
ATOM 5833 C CA . ILE B 1 321 ? 14.164 12.047 -7.008 1 98 321 ILE B CA 1
ATOM 5834 C C . ILE B 1 321 ? 13.156 13.094 -7.5 1 98 321 ILE B C 1
ATOM 5836 O O . ILE B 1 321 ? 12.125 12.742 -8.07 1 98 321 ILE B O 1
ATOM 5840 N N . ASP B 1 322 ? 13.484 14.367 -7.273 1 98.44 322 ASP B N 1
ATOM 5841 C CA . ASP B 1 322 ? 12.656 15.438 -7.816 1 98.44 322 ASP B CA 1
ATOM 5842 C C . ASP B 1 322 ? 12.641 15.406 -9.344 1 98.44 322 ASP B C 1
ATOM 5844 O O . ASP B 1 322 ? 11.57 15.445 -9.953 1 98.44 322 ASP B O 1
ATOM 5848 N N . GLU B 1 323 ? 13.805 15.297 -9.945 1 98.56 323 GLU B N 1
ATOM 5849 C CA . GLU B 1 323 ? 13.945 15.25 -11.398 1 98.56 323 GLU B CA 1
ATOM 5850 C C . GLU B 1 323 ? 13.242 14.031 -11.977 1 98.56 323 GLU B C 1
ATOM 5852 O O . GLU B 1 323 ? 12.531 14.133 -12.977 1 98.56 323 GLU B O 1
ATOM 5857 N N . LEU B 1 324 ? 13.461 12.906 -11.398 1 98.69 324 LEU B N 1
ATOM 5858 C CA . LEU B 1 324 ? 12.859 11.664 -11.883 1 98.69 324 LEU B CA 1
ATOM 5859 C C . LEU B 1 324 ? 11.336 11.719 -11.766 1 98.69 324 LEU B C 1
ATOM 5861 O O . LEU B 1 324 ? 10.633 11.258 -12.664 1 98.69 324 LEU B O 1
ATOM 5865 N N . GLY B 1 325 ? 10.844 12.219 -10.609 1 98.69 325 GLY B N 1
ATOM 5866 C CA . GLY B 1 325 ? 9.406 12.375 -10.43 1 98.69 325 GLY B CA 1
ATOM 5867 C C . GLY B 1 325 ? 8.781 13.305 -11.453 1 98.69 325 GLY B C 1
ATOM 5868 O O . GLY B 1 325 ? 7.684 13.039 -11.953 1 98.69 325 GLY B O 1
ATOM 5869 N N . LEU B 1 326 ? 9.516 14.445 -11.719 1 98.62 326 LEU B N 1
ATOM 5870 C CA . LEU B 1 326 ? 9.023 15.398 -12.711 1 98.62 326 LEU B CA 1
ATOM 5871 C C . LEU B 1 326 ? 8.875 14.734 -14.078 1 98.62 326 LEU B C 1
ATOM 5873 O O . LEU B 1 326 ? 7.879 14.953 -14.773 1 98.62 326 LEU B O 1
ATOM 5877 N N . ALA B 1 327 ? 9.82 13.93 -14.438 1 98.38 327 ALA B N 1
ATOM 5878 C CA . ALA B 1 327 ? 9.828 13.266 -15.742 1 98.38 327 ALA B CA 1
ATOM 5879 C C . ALA B 1 327 ? 8.672 12.281 -15.859 1 98.38 327 ALA B C 1
ATOM 5881 O O . ALA B 1 327 ? 8.164 12.039 -16.969 1 98.38 327 ALA B O 1
ATOM 5882 N N . GLU B 1 328 ? 8.211 11.758 -14.75 1 98.38 328 GLU B N 1
ATOM 5883 C CA . GLU B 1 328 ? 7.195 10.711 -14.766 1 98.38 328 GLU B CA 1
ATOM 5884 C C . GLU B 1 328 ? 5.84 11.25 -14.328 1 98.38 328 GLU B C 1
ATOM 5886 O O . GLU B 1 328 ? 4.863 10.5 -14.242 1 98.38 328 GLU B O 1
ATOM 5891 N N . PHE B 1 329 ? 5.695 12.492 -14.055 1 98.5 329 PHE B N 1
ATOM 5892 C CA . PHE B 1 329 ? 4.547 13.078 -13.375 1 98.5 329 PHE B CA 1
ATOM 5893 C C . PHE B 1 329 ? 3.264 12.82 -14.164 1 98.5 329 PHE B C 1
ATOM 5895 O O . PHE B 1 329 ? 2.203 12.602 -13.57 1 98.5 329 PHE B O 1
ATOM 5902 N N . ASP B 1 330 ? 3.324 12.836 -15.445 1 97.56 330 ASP B N 1
ATOM 5903 C CA . ASP B 1 330 ? 2.125 12.727 -16.266 1 97.56 330 ASP B CA 1
ATOM 5904 C C . ASP B 1 330 ? 1.962 11.312 -16.828 1 97.56 330 ASP B C 1
ATOM 5906 O O . ASP B 1 330 ? 1.184 11.094 -17.75 1 97.56 330 ASP B O 1
ATOM 5910 N N . SER B 1 331 ? 2.727 10.383 -16.312 1 96.56 331 SER B N 1
ATOM 5911 C CA . SER B 1 331 ? 2.576 8.992 -16.734 1 96.56 331 SER B CA 1
ATOM 5912 C C . SER B 1 331 ? 1.169 8.484 -16.453 1 96.56 331 SER B C 1
ATOM 5914 O O . SER B 1 331 ? 0.567 8.828 -15.43 1 96.56 331 SER B O 1
ATOM 5916 N N . ASP B 1 332 ? 0.593 7.582 -17.297 1 94.38 332 ASP B N 1
ATOM 5917 C CA . ASP B 1 332 ? -0.763 7.059 -17.172 1 94.38 332 ASP B CA 1
ATOM 5918 C C . ASP B 1 332 ? -0.814 5.91 -16.156 1 94.38 332 ASP B C 1
ATOM 5920 O O . ASP B 1 332 ? -1.896 5.504 -15.727 1 94.38 332 ASP B O 1
ATOM 5924 N N . ASP B 1 333 ? 0.294 5.391 -15.781 1 96.19 333 ASP B N 1
ATOM 5925 C CA . ASP B 1 333 ? 0.289 4.215 -14.906 1 96.19 333 ASP B CA 1
ATOM 5926 C C . ASP B 1 333 ? 1.02 4.5 -13.602 1 96.19 333 ASP B C 1
ATOM 5928 O O . ASP B 1 333 ? 1.821 3.686 -13.141 1 96.19 333 ASP B O 1
ATOM 5932 N N . LEU B 1 334 ? 0.847 5.695 -13.039 1 98.12 334 LEU B N 1
ATOM 5933 C CA . LEU B 1 334 ? 1.419 5.988 -11.727 1 98.12 334 LEU B CA 1
ATOM 5934 C C . LEU B 1 334 ? 0.746 5.152 -10.641 1 98.12 334 LEU B C 1
ATOM 5936 O O . LEU B 1 334 ? -0.472 4.961 -10.672 1 98.12 334 LEU B O 1
ATOM 5940 N N . PRO B 1 335 ? 1.53 4.598 -9.742 1 98.56 335 PRO B N 1
ATOM 5941 C CA . PRO B 1 335 ? 0.889 4.031 -8.555 1 98.56 335 PRO B CA 1
ATOM 5942 C C . PRO B 1 335 ? 0.303 5.102 -7.633 1 98.56 335 PRO B C 1
ATOM 5944 O O . PRO B 1 335 ? 0.403 6.293 -7.93 1 98.56 335 PRO B O 1
ATOM 5947 N N . ASP B 1 336 ? -0.411 4.695 -6.648 1 98.5 336 ASP B N 1
ATOM 5948 C CA . ASP B 1 336 ? -0.931 5.602 -5.629 1 98.5 336 ASP B CA 1
ATOM 5949 C C . ASP B 1 336 ? -0.088 5.543 -4.359 1 98.5 336 ASP B C 1
ATOM 5951 O O . ASP B 1 336 ? 0.359 4.469 -3.951 1 98.5 336 ASP B O 1
ATOM 5955 N N . PHE B 1 337 ? 0.138 6.684 -3.73 1 98.69 337 PHE B N 1
ATOM 5956 C CA . PHE B 1 337 ? 0.928 6.727 -2.506 1 98.69 337 PHE B CA 1
ATOM 5957 C C . PHE B 1 337 ? 0.245 7.59 -1.45 1 98.69 337 PHE B C 1
ATOM 5959 O O . PHE B 1 337 ? 0.109 8.797 -1.625 1 98.69 337 PHE B O 1
ATOM 5966 N N . GLU B 1 338 ? -0.165 7.012 -0.353 1 98.44 338 GLU B N 1
ATOM 5967 C CA . GLU B 1 338 ? -0.723 7.715 0.799 1 98.44 338 GLU B CA 1
ATOM 5968 C C . GLU B 1 338 ? 0.332 7.922 1.882 1 98.44 338 GLU B C 1
ATOM 5970 O O . GLU B 1 338 ? 0.757 6.969 2.535 1 98.44 338 GLU B O 1
ATOM 5975 N N . PRO B 1 339 ? 0.683 9.156 2.135 1 97.88 339 PRO B N 1
ATOM 5976 C CA . PRO B 1 339 ? 1.842 9.43 2.986 1 97.88 339 PRO B CA 1
ATOM 5977 C C . PRO B 1 339 ? 1.475 9.539 4.465 1 97.88 339 PRO B C 1
ATOM 5979 O O . PRO B 1 339 ? 1.916 10.461 5.152 1 97.88 339 PRO B O 1
ATOM 5982 N N . TYR B 1 340 ? 0.763 8.617 5.074 1 97.62 340 TYR B N 1
ATOM 5983 C CA . TYR B 1 340 ? 0.327 8.648 6.465 1 97.62 340 TYR B CA 1
ATOM 5984 C C . TYR B 1 340 ? 1.275 7.852 7.352 1 97.62 340 TYR B C 1
ATOM 5986 O O . TYR B 1 340 ? 0.837 7.016 8.148 1 97.62 340 TYR B O 1
ATOM 5994 N N . PHE B 1 341 ? 2.547 8.133 7.27 1 97.56 341 PHE B N 1
ATOM 5995 C CA . PHE B 1 341 ? 3.596 7.348 7.902 1 97.56 341 PHE B CA 1
ATOM 5996 C C . PHE B 1 341 ? 3.439 7.355 9.414 1 97.56 341 PHE B C 1
ATOM 5998 O O . PHE B 1 341 ? 3.943 6.465 10.102 1 97.56 341 PHE B O 1
ATOM 6005 N N . ILE B 1 342 ? 2.727 8.375 9.945 1 93.81 342 ILE B N 1
ATOM 6006 C CA . ILE B 1 342 ? 2.596 8.477 11.398 1 93.81 342 ILE B CA 1
ATOM 6007 C C . ILE B 1 342 ? 1.125 8.633 11.773 1 93.81 342 ILE B C 1
ATOM 6009 O O . ILE B 1 342 ? 0.805 9.109 12.867 1 93.81 342 ILE B O 1
ATOM 6013 N N . GLY B 1 343 ? 0.286 8.32 10.82 1 93.75 343 GLY B N 1
ATOM 6014 C CA . GLY B 1 343 ? -1.131 8.547 11.055 1 93.75 343 GLY B CA 1
ATOM 6015 C C . GLY B 1 343 ? -1.533 10 10.922 1 93.75 343 GLY B C 1
ATOM 6016 O O . GLY B 1 343 ? -0.783 10.812 10.375 1 93.75 343 GLY B O 1
ATOM 6017 N N . GLU B 1 344 ? -2.816 10.281 11.234 1 92.5 344 GLU B N 1
ATOM 6018 C CA . GLU B 1 344 ? -3.373 11.633 11.258 1 92.5 344 GLU B CA 1
ATOM 6019 C C . GLU B 1 344 ? -4.121 11.898 12.555 1 92.5 344 GLU B C 1
ATOM 6021 O O . GLU B 1 344 ? -4.379 10.977 13.336 1 92.5 344 GLU B O 1
ATOM 6026 N N . ARG B 1 345 ? -4.395 13.172 12.844 1 82.31 345 ARG B N 1
ATOM 6027 C CA . ARG B 1 345 ? -5.109 13.562 14.047 1 82.31 345 ARG B CA 1
ATOM 6028 C C . ARG B 1 345 ? -6.508 12.953 14.078 1 82.31 345 ARG B C 1
ATOM 6030 O O . ARG B 1 345 ? -6.992 12.539 15.133 1 82.31 345 ARG B O 1
ATOM 6037 N N . TRP B 1 346 ? -7.109 12.891 12.844 1 85.5 346 TRP B N 1
ATOM 6038 C CA . TRP B 1 346 ? -8.484 12.406 12.742 1 85.5 346 TRP B CA 1
ATOM 6039 C C . TRP B 1 346 ? -8.516 10.883 12.703 1 85.5 346 TRP B C 1
ATOM 6041 O O . TRP B 1 346 ? -9.562 10.273 12.938 1 85.5 346 TRP B O 1
ATOM 6051 N N . ASP B 1 347 ? -7.422 10.195 12.438 1 91.5 347 ASP B N 1
ATOM 6052 C CA . ASP B 1 347 ? -7.281 8.742 12.43 1 91.5 347 ASP B CA 1
ATOM 6053 C C . ASP B 1 347 ? -5.832 8.328 12.664 1 91.5 347 ASP B C 1
ATOM 6055 O O . ASP B 1 347 ? -5.047 8.234 11.719 1 91.5 347 ASP B O 1
ATOM 6059 N N . THR B 1 348 ? -5.559 8.039 13.844 1 89.5 348 THR B N 1
ATOM 6060 C CA . THR B 1 348 ? -4.18 7.773 14.25 1 89.5 348 THR B CA 1
ATOM 6061 C C . THR B 1 348 ? -3.723 6.406 13.758 1 89.5 348 THR B C 1
ATOM 6063 O O . THR B 1 348 ? -2.529 6.098 13.781 1 89.5 348 THR B O 1
ATOM 6066 N N . SER B 1 349 ? -4.641 5.57 13.289 1 93.12 349 SER B N 1
ATOM 6067 C CA . SER B 1 349 ? -4.309 4.207 12.883 1 93.12 349 SER B CA 1
ATOM 6068 C C . SER B 1 349 ? -3.791 4.164 11.453 1 93.12 349 SER B C 1
ATOM 6070 O O . SER B 1 349 ? -3.244 3.148 11.016 1 93.12 349 SER B O 1
ATOM 6072 N N . LEU B 1 350 ? -3.902 5.207 10.75 1 95.81 350 LEU B N 1
ATOM 6073 C CA . LEU B 1 350 ? -3.463 5.238 9.359 1 95.81 350 LEU B CA 1
ATOM 6074 C C . LEU B 1 350 ? -1.954 5.039 9.258 1 95.81 350 LEU B C 1
ATOM 6076 O O . LEU B 1 350 ? -1.215 5.402 10.18 1 95.81 350 LEU B O 1
ATOM 6080 N N . ARG B 1 351 ? -1.529 4.414 8.211 1 97.88 351 ARG B N 1
ATOM 6081 C CA . ARG B 1 351 ? -0.126 4.223 7.859 1 97.88 351 ARG B CA 1
ATOM 6082 C C . ARG B 1 351 ? 0.104 4.477 6.371 1 97.88 351 ARG B C 1
ATOM 6084 O O . ARG B 1 351 ? -0.85 4.559 5.598 1 97.88 351 ARG B O 1
ATOM 6091 N N . GLY B 1 352 ? 1.357 4.617 6.008 1 98.5 352 GLY B N 1
ATOM 6092 C CA . GLY B 1 352 ? 1.674 4.793 4.598 1 98.5 352 GLY B CA 1
ATOM 6093 C C . GLY B 1 352 ? 1.287 3.598 3.746 1 98.5 352 GLY B C 1
ATOM 6094 O O . GLY B 1 352 ? 1.408 2.451 4.184 1 98.5 352 GLY B O 1
ATOM 6095 N N . VAL B 1 353 ? 0.841 3.885 2.498 1 98.81 353 VAL B N 1
ATOM 6096 C CA . VAL B 1 353 ? 0.431 2.816 1.592 1 98.81 353 VAL B CA 1
ATOM 6097 C C . VAL B 1 353 ? 0.85 3.162 0.164 1 98.81 353 VAL B C 1
ATOM 6099 O O . VAL B 1 353 ? 0.517 4.234 -0.345 1 98.81 353 VAL B O 1
ATOM 6102 N N . LEU B 1 354 ? 1.622 2.369 -0.448 1 98.81 354 LEU B N 1
ATOM 6103 C CA . LEU B 1 354 ? 1.904 2.371 -1.879 1 98.81 354 LEU B CA 1
ATOM 6104 C C . LEU B 1 354 ? 1.115 1.277 -2.59 1 98.81 354 LEU B C 1
ATOM 6106 O O . LEU B 1 354 ? 1.319 0.089 -2.328 1 98.81 354 LEU B O 1
ATOM 6110 N N . SER B 1 355 ? 0.175 1.626 -3.467 1 98.69 355 SER B N 1
ATOM 6111 C CA . SER B 1 355 ? -0.74 0.646 -4.043 1 98.69 355 SER B CA 1
ATOM 6112 C C . SER B 1 355 ? -0.825 0.794 -5.559 1 98.69 355 SER B C 1
ATOM 6114 O O . SER B 1 355 ? -0.207 1.691 -6.137 1 98.69 355 SER B O 1
ATOM 6116 N N . ASN B 1 356 ? -1.524 -0.169 -6.184 1 98.38 356 ASN B N 1
ATOM 6117 C CA . ASN B 1 356 ? -1.687 -0.241 -7.629 1 98.38 356 ASN B CA 1
ATOM 6118 C C . ASN B 1 356 ? -0.347 -0.426 -8.336 1 98.38 356 ASN B C 1
ATOM 6120 O O . ASN B 1 356 ? -0.11 0.163 -9.391 1 98.38 356 ASN B O 1
ATOM 6124 N N . LEU B 1 357 ? 0.472 -1.172 -7.711 1 98.5 357 LEU B N 1
ATOM 6125 C CA . LEU B 1 357 ? 1.779 -1.47 -8.281 1 98.5 357 LEU B CA 1
ATOM 6126 C C . LEU B 1 357 ? 1.666 -2.531 -9.375 1 98.5 357 LEU B C 1
ATOM 6128 O O . LEU B 1 357 ? 0.955 -3.525 -9.203 1 98.5 357 LEU B O 1
ATOM 6132 N N . THR B 1 358 ? 2.307 -2.33 -10.43 1 97.38 358 THR B N 1
ATOM 6133 C CA . THR B 1 358 ? 2.467 -3.275 -11.531 1 97.38 358 THR B CA 1
ATOM 6134 C C . THR B 1 358 ? 3.943 -3.535 -11.812 1 97.38 358 THR B C 1
ATOM 6136 O O . THR B 1 358 ? 4.812 -2.875 -11.242 1 97.38 358 THR B O 1
ATOM 6139 N N . LEU B 1 359 ? 4.203 -4.473 -12.664 1 95 359 LEU B N 1
ATOM 6140 C CA . LEU B 1 359 ? 5.578 -4.777 -13.039 1 95 359 LEU B CA 1
ATOM 6141 C C . LEU B 1 359 ? 6.223 -3.596 -13.758 1 95 359 LEU B C 1
ATOM 6143 O O . LEU B 1 359 ? 7.445 -3.43 -13.719 1 95 359 LEU B O 1
ATOM 6147 N N . SER B 1 360 ? 5.383 -2.729 -14.281 1 95.38 360 SER B N 1
ATOM 6148 C CA . SER B 1 360 ? 5.898 -1.653 -15.117 1 95.38 360 SER B CA 1
ATOM 6149 C C . SER B 1 360 ? 6.086 -0.367 -14.32 1 95.38 360 SER B C 1
ATOM 6151 O O . SER B 1 360 ? 6.883 0.493 -14.695 1 95.38 360 SER B O 1
ATOM 6153 N N . ASN B 1 361 ? 5.34 -0.222 -13.234 1 98 361 ASN B N 1
ATOM 6154 C CA . ASN B 1 361 ? 5.355 1.099 -12.609 1 98 361 ASN B CA 1
ATOM 6155 C C . ASN B 1 361 ? 6.086 1.082 -11.273 1 98 361 ASN B C 1
ATOM 6157 O O . ASN B 1 361 ? 6.215 2.119 -10.617 1 98 361 ASN B O 1
ATOM 6161 N N . PHE B 1 362 ? 6.594 -0.063 -10.859 1 97.94 362 PHE B N 1
ATOM 6162 C CA . PHE B 1 362 ? 7.438 -0.146 -9.672 1 97.94 362 PHE B CA 1
ATOM 6163 C C . PHE B 1 362 ? 8.812 0.443 -9.945 1 97.94 362 PHE B C 1
ATOM 6165 O O . PHE B 1 362 ? 9.805 -0.29 -10.047 1 97.94 362 PHE B O 1
ATOM 6172 N N . LYS B 1 363 ? 8.859 1.766 -10.07 1 98.06 363 LYS B N 1
ATOM 6173 C CA . LYS B 1 363 ? 10.031 2.562 -10.422 1 98.06 363 LYS B CA 1
ATOM 6174 C C . LYS B 1 363 ? 10.117 3.82 -9.562 1 98.06 363 LYS B C 1
ATOM 6176 O O . LYS B 1 363 ? 9.102 4.438 -9.242 1 98.06 363 LYS B O 1
ATOM 6181 N N . ILE B 1 364 ? 11.344 4.254 -9.297 1 98.56 364 ILE B N 1
ATOM 6182 C CA . ILE B 1 364 ? 11.555 5.324 -8.328 1 98.56 364 ILE B CA 1
ATOM 6183 C C . ILE B 1 364 ? 10.961 6.629 -8.852 1 98.56 364 ILE B C 1
ATOM 6185 O O . ILE B 1 364 ? 10.406 7.418 -8.086 1 98.56 364 ILE B O 1
ATOM 6189 N N . GLY B 1 365 ? 11.094 6.891 -10.148 1 98.75 365 GLY B N 1
ATOM 6190 C CA . GLY B 1 365 ? 10.508 8.094 -10.711 1 98.75 365 GLY B CA 1
ATOM 6191 C C . GLY B 1 365 ? 9 8.156 -10.547 1 98.75 365 GLY B C 1
ATOM 6192 O O . GLY B 1 365 ? 8.453 9.195 -10.172 1 98.75 365 GLY B O 1
ATOM 6193 N N . LYS B 1 366 ? 8.352 7.055 -10.82 1 98.75 366 LYS B N 1
ATOM 6194 C CA . LYS B 1 366 ? 6.895 6.996 -10.711 1 98.75 366 LYS B CA 1
ATOM 6195 C C . LYS B 1 366 ? 6.449 7.043 -9.25 1 98.75 366 LYS B C 1
ATOM 6197 O O . LYS B 1 366 ? 5.418 7.637 -8.93 1 98.75 366 LYS B O 1
ATOM 6202 N N . ILE B 1 367 ? 7.238 6.441 -8.383 1 98.81 367 ILE B N 1
ATOM 6203 C CA . ILE B 1 367 ? 6.945 6.457 -6.953 1 98.81 367 ILE B CA 1
ATOM 6204 C C . ILE B 1 367 ? 7.105 7.879 -6.41 1 98.81 367 ILE B C 1
ATOM 6206 O O . ILE B 1 367 ? 6.293 8.336 -5.602 1 98.81 367 ILE B O 1
ATOM 6210 N N . SER B 1 368 ? 8.164 8.57 -6.848 1 98.75 368 SER B N 1
ATOM 6211 C CA . SER B 1 368 ? 8.367 9.961 -6.457 1 98.75 368 SER B CA 1
ATOM 6212 C C . SER B 1 368 ? 7.195 10.836 -6.879 1 98.75 368 SER B C 1
ATOM 6214 O O . SER B 1 368 ? 6.68 11.625 -6.082 1 98.75 368 SER B O 1
ATOM 6216 N N . ALA B 1 369 ? 6.777 10.695 -8.117 1 98.81 369 ALA B N 1
ATOM 6217 C CA . ALA B 1 369 ? 5.625 11.438 -8.617 1 98.81 369 ALA B CA 1
ATOM 6218 C C . ALA B 1 369 ? 4.367 11.109 -7.816 1 98.81 369 ALA B C 1
ATOM 6220 O O . ALA B 1 369 ? 3.604 12.008 -7.461 1 98.81 369 ALA B O 1
ATOM 6221 N N . ALA B 1 370 ? 4.207 9.828 -7.547 1 98.81 370 ALA B N 1
ATOM 6222 C CA . ALA B 1 370 ? 3.031 9.383 -6.805 1 98.81 370 ALA B CA 1
ATOM 6223 C C . ALA B 1 370 ? 3.006 9.977 -5.398 1 98.81 370 ALA B C 1
ATOM 6225 O O . ALA B 1 370 ? 1.948 10.367 -4.902 1 98.81 370 ALA B O 1
ATOM 6226 N N . LEU B 1 371 ? 4.16 9.992 -4.758 1 98.75 371 LEU B N 1
ATOM 6227 C CA . LEU B 1 371 ? 4.223 10.547 -3.41 1 98.75 371 LEU B CA 1
ATOM 6228 C C . LEU B 1 371 ? 3.877 12.039 -3.424 1 98.75 371 LEU B C 1
ATOM 6230 O O . LEU B 1 371 ? 3.137 12.516 -2.559 1 98.75 371 LEU B O 1
ATOM 6234 N N . ALA B 1 372 ? 4.406 12.766 -4.371 1 98.62 372 ALA B N 1
ATOM 6235 C CA . ALA B 1 372 ? 4.102 14.188 -4.48 1 98.62 372 ALA B CA 1
ATOM 6236 C C . ALA B 1 372 ? 2.604 14.414 -4.656 1 98.62 372 ALA B C 1
ATOM 6238 O O . ALA B 1 372 ? 2.016 15.273 -3.994 1 98.62 372 ALA B O 1
ATOM 6239 N N . LYS B 1 373 ? 2.012 13.664 -5.531 1 98.69 373 LYS B N 1
ATOM 6240 C CA . LYS B 1 373 ? 0.57 13.766 -5.742 1 98.69 373 LYS B CA 1
ATOM 6241 C C . LYS B 1 373 ? -0.197 13.398 -4.473 1 98.69 373 LYS B C 1
ATOM 6243 O O . LYS B 1 373 ? -1.218 14.016 -4.16 1 98.69 373 LYS B O 1
ATOM 6248 N N . GLY B 1 374 ? 0.327 12.344 -3.807 1 98.5 374 GLY B N 1
ATOM 6249 C CA . GLY B 1 374 ? -0.291 11.953 -2.551 1 98.5 374 GLY B CA 1
ATOM 6250 C C . GLY B 1 374 ? -0.245 13.039 -1.496 1 98.5 374 GLY B C 1
ATOM 6251 O O . GLY B 1 374 ? -1.219 13.25 -0.771 1 98.5 374 GLY B O 1
ATOM 6252 N N . ILE B 1 375 ? 0.838 13.695 -1.386 1 98.31 375 ILE B N 1
ATOM 6253 C CA . ILE B 1 375 ? 1.001 14.797 -0.448 1 98.31 375 ILE B CA 1
ATOM 6254 C C . ILE B 1 375 ? 0.001 15.906 -0.778 1 98.31 375 ILE B C 1
ATOM 6256 O O . ILE B 1 375 ? -0.688 16.406 0.111 1 98.31 375 ILE B O 1
ATOM 6260 N N . ALA B 1 376 ? -0.093 16.25 -2.029 1 98.25 376 ALA B N 1
ATOM 6261 C CA . ALA B 1 376 ? -1.017 17.297 -2.465 1 98.25 376 ALA B CA 1
ATOM 6262 C C . ALA B 1 376 ? -2.463 16.906 -2.176 1 98.25 376 ALA B C 1
ATOM 6264 O O . ALA B 1 376 ? -3.25 17.719 -1.695 1 98.25 376 ALA B O 1
ATOM 6265 N N . LYS B 1 377 ? -2.791 15.695 -2.477 1 97.94 377 LYS B N 1
ATOM 6266 C CA . LYS B 1 377 ? -4.152 15.219 -2.242 1 97.94 377 LYS B CA 1
ATOM 6267 C C . LYS B 1 377 ? -4.488 15.234 -0.755 1 97.94 377 LYS B C 1
ATOM 6269 O O . LYS B 1 377 ? -5.613 15.57 -0.372 1 97.94 377 LYS B O 1
ATOM 6274 N N . THR B 1 378 ? -3.551 14.773 0.019 1 97.81 378 THR B N 1
ATOM 6275 C CA . THR B 1 378 ? -3.742 14.781 1.466 1 97.81 378 THR B CA 1
ATOM 6276 C C . THR B 1 378 ? -3.984 16.203 1.971 1 97.81 378 THR B C 1
ATOM 6278 O O . THR B 1 378 ? -4.816 16.422 2.854 1 97.81 378 THR B O 1
ATOM 6281 N N . LEU B 1 379 ? -3.281 17.109 1.442 1 97.88 379 LEU B N 1
ATOM 6282 C CA . LEU B 1 379 ? -3.404 18.516 1.822 1 97.88 379 LEU B CA 1
ATOM 6283 C C . LEU B 1 379 ? -4.777 19.062 1.447 1 97.88 379 LEU B C 1
ATOM 6285 O O . LEU B 1 379 ? -5.367 19.844 2.201 1 97.88 379 LEU B O 1
ATOM 6289 N N . ARG B 1 380 ? -5.328 18.703 0.362 1 97.12 380 ARG B N 1
ATOM 6290 C CA . ARG B 1 380 ? -6.629 19.172 -0.103 1 97.12 380 ARG B CA 1
ATOM 6291 C C . ARG B 1 380 ? -7.742 18.734 0.84 1 97.12 380 ARG B C 1
ATOM 6293 O O . ARG B 1 380 ? -8.688 19.484 1.087 1 97.12 380 ARG B O 1
ATOM 6300 N N . GLY B 1 381 ? -7.645 17.516 1.271 1 94.56 381 GLY B N 1
ATOM 6301 C CA . GLY B 1 381 ? -8.656 16.984 2.172 1 94.56 381 GLY B CA 1
ATOM 6302 C C . GLY B 1 381 ? -10.062 17.062 1.605 1 94.56 381 GLY B C 1
ATOM 6303 O O . GLY B 1 381 ? -10.312 16.594 0.491 1 94.56 381 GLY B O 1
ATOM 6304 N N . ASP B 1 382 ? -10.945 17.812 2.334 1 94.31 382 ASP B N 1
ATOM 6305 C CA . ASP B 1 382 ? -12.359 17.844 1.973 1 94.31 382 ASP B CA 1
ATOM 6306 C C . ASP B 1 382 ? -12.711 19.141 1.253 1 94.31 382 ASP B C 1
ATOM 6308 O O . ASP B 1 382 ? -13.883 19.453 1.06 1 94.31 382 ASP B O 1
ATOM 6312 N N . ILE B 1 383 ? -11.703 19.922 0.952 1 94.62 383 ILE B N 1
ATOM 6313 C CA . ILE B 1 383 ? -11.953 21.141 0.212 1 94.62 383 ILE B CA 1
ATOM 6314 C C . ILE B 1 383 ? -12.445 20.812 -1.194 1 94.62 383 ILE B C 1
ATOM 6316 O O . ILE B 1 383 ? -11.766 20.109 -1.944 1 94.62 383 ILE B O 1
ATOM 6320 N N . THR B 1 384 ? -13.602 21.297 -1.548 1 92.88 384 THR B N 1
ATOM 6321 C CA . THR B 1 384 ? -14.227 20.953 -2.816 1 92.88 384 THR B CA 1
ATOM 6322 C C . THR B 1 384 ? -13.758 21.875 -3.93 1 92.88 384 THR B C 1
ATOM 6324 O O . THR B 1 384 ? -13.188 22.938 -3.658 1 92.88 384 THR B O 1
ATOM 6327 N N . GLN B 1 385 ? -14.062 21.5 -5.07 1 91.31 385 GLN B N 1
ATOM 6328 C CA . GLN B 1 385 ? -13.734 22.312 -6.234 1 91.31 385 GLN B CA 1
ATOM 6329 C C . GLN B 1 385 ? -14.508 23.625 -6.219 1 91.31 385 GLN B C 1
ATOM 6331 O O . GLN B 1 385 ? -14 24.656 -6.672 1 91.31 385 GLN B O 1
ATOM 6336 N N . GLU B 1 386 ? -15.68 23.594 -5.758 1 88.62 386 GLU B N 1
ATOM 6337 C CA . GLU B 1 386 ? -16.5 24.781 -5.668 1 88.62 386 GLU B CA 1
ATOM 6338 C C . GLU B 1 386 ? -15.867 25.828 -4.746 1 88.62 386 GLU B C 1
ATOM 6340 O O . GLU B 1 386 ? -15.914 27.031 -5.031 1 88.62 386 GLU B O 1
ATOM 6345 N N . MET B 1 387 ? -15.242 25.438 -3.652 1 88.38 387 MET B N 1
ATOM 6346 C CA . MET B 1 387 ? -14.594 26.328 -2.699 1 88.38 387 MET B CA 1
ATOM 6347 C C . MET B 1 387 ? -13.336 26.938 -3.303 1 88.38 387 MET B C 1
ATOM 6349 O O . MET B 1 387 ? -13 28.094 -3.014 1 88.38 387 MET B O 1
ATOM 6353 N N . LEU B 1 388 ? -12.734 26.125 -4.188 1 91.06 388 LEU B N 1
ATOM 6354 C CA . LEU B 1 388 ? -11.5 26.562 -4.82 1 91.06 388 LEU B CA 1
ATOM 6355 C C . LEU B 1 388 ? -11.797 27.516 -5.973 1 91.06 388 LEU B C 1
ATOM 6357 O O . LEU B 1 388 ? -10.969 28.375 -6.312 1 91.06 388 LEU B O 1
ATOM 6361 N N . ALA B 1 389 ? -12.977 27.375 -6.531 1 89.31 389 ALA B N 1
ATOM 6362 C CA . ALA B 1 389 ? -13.32 28.125 -7.738 1 89.31 389 ALA B CA 1
ATOM 6363 C C . ALA B 1 389 ? -13.273 29.625 -7.48 1 89.31 389 ALA B C 1
ATOM 6365 O O . ALA B 1 389 ? -12.961 30.406 -8.383 1 89.31 389 ALA B O 1
ATOM 6366 N N . SER B 1 390 ? -13.492 30.078 -6.289 1 86.75 390 SER B N 1
ATOM 6367 C CA . SER B 1 390 ? -13.547 31.5 -5.961 1 86.75 390 SER B CA 1
ATOM 6368 C C . SER B 1 390 ? -12.156 32.062 -5.688 1 86.75 390 SER B C 1
ATOM 6370 O O . SER B 1 390 ? -12 33.25 -5.469 1 86.75 390 SER B O 1
ATOM 6372 N N . LYS B 1 391 ? -11.156 31.219 -5.719 1 92.5 391 LYS B N 1
ATOM 6373 C CA . LYS B 1 391 ? -9.789 31.641 -5.43 1 92.5 391 LYS B CA 1
ATOM 6374 C C . LYS B 1 391 ? -8.977 31.781 -6.715 1 92.5 391 LYS B C 1
ATOM 6376 O O . LYS B 1 391 ? -9.234 31.094 -7.699 1 92.5 391 LYS B O 1
ATOM 6381 N N . SER B 1 392 ? -8.031 32.656 -6.711 1 91.75 392 SER B N 1
ATOM 6382 C CA . SER B 1 392 ? -7.32 33 -7.938 1 91.75 392 SER B CA 1
ATOM 6383 C C . SER B 1 392 ? -5.918 32.406 -7.945 1 91.75 392 SER B C 1
ATOM 6385 O O . SER B 1 392 ? -5.395 32.031 -9 1 91.75 392 SER B O 1
ATOM 6387 N N . ARG B 1 393 ? -5.25 32.344 -6.777 1 94.19 393 ARG B N 1
ATOM 6388 C CA . ARG B 1 393 ? -3.861 31.891 -6.742 1 94.19 393 ARG B CA 1
ATOM 6389 C C . ARG B 1 393 ? -3.516 31.281 -5.387 1 94.19 393 ARG B C 1
ATOM 6391 O O . ARG B 1 393 ? -4.309 31.375 -4.445 1 94.19 393 ARG B O 1
ATOM 6398 N N . ILE B 1 394 ? -2.373 30.625 -5.367 1 95.06 394 ILE B N 1
ATOM 6399 C CA . ILE B 1 394 ? -1.812 30.047 -4.152 1 95.06 394 ILE B CA 1
ATOM 6400 C C . ILE B 1 394 ? -0.617 30.875 -3.688 1 95.06 394 ILE B C 1
ATOM 6402 O O . ILE B 1 394 ? 0.309 31.125 -4.461 1 95.06 394 ILE B O 1
ATOM 6406 N N . VAL B 1 395 ? -0.711 31.375 -2.498 1 93.5 395 VAL B N 1
ATOM 6407 C CA . VAL B 1 395 ? 0.445 31.969 -1.842 1 93.5 395 VAL B CA 1
ATOM 6408 C C . VAL B 1 395 ? 1.132 30.938 -0.954 1 93.5 395 VAL B C 1
ATOM 6410 O O . VAL B 1 395 ? 0.564 30.484 0.047 1 93.5 395 VAL B O 1
ATOM 6413 N N . ALA B 1 396 ? 2.322 30.625 -1.355 1 92.38 396 ALA B N 1
ATOM 6414 C CA . ALA B 1 396 ? 2.967 29.469 -0.752 1 92.38 396 ALA B CA 1
ATOM 6415 C C . ALA B 1 396 ? 4.195 29.875 0.058 1 92.38 396 ALA B C 1
ATOM 6417 O O . ALA B 1 396 ? 4.82 30.891 -0.228 1 92.38 396 ALA B O 1
ATOM 6418 N N . SER B 1 397 ? 4.465 29.109 1.056 1 88.31 397 SER B N 1
ATOM 6419 C CA . SER B 1 397 ? 5.68 29.219 1.855 1 88.31 397 SER B CA 1
ATOM 6420 C C . SER B 1 397 ? 6.148 27.844 2.336 1 88.31 397 SER B C 1
ATOM 6422 O O . SER B 1 397 ? 5.496 26.828 2.078 1 88.31 397 SER B O 1
ATOM 6424 N N . GLY B 1 398 ? 7.398 27.812 2.975 1 87.62 398 GLY B N 1
ATOM 6425 C CA . GLY B 1 398 ? 7.98 26.562 3.467 1 87.62 398 GLY B CA 1
ATOM 6426 C C . GLY B 1 398 ? 9.117 26.062 2.604 1 87.62 398 GLY B C 1
ATOM 6427 O O . GLY B 1 398 ? 9.062 26.141 1.375 1 87.62 398 GLY B O 1
ATOM 6428 N N . ASN B 1 399 ? 10.023 25.484 3.209 1 88.19 399 ASN B N 1
ATOM 6429 C CA . ASN B 1 399 ? 11.25 25.078 2.541 1 88.19 399 ASN B CA 1
ATOM 6430 C C . ASN B 1 399 ? 11.016 23.922 1.583 1 88.19 399 ASN B C 1
ATOM 6432 O O . ASN B 1 399 ? 11.609 23.859 0.505 1 88.19 399 ASN B O 1
ATOM 6436 N N . ALA B 1 400 ? 10.156 23.031 1.977 1 92.12 400 ALA B N 1
ATOM 6437 C CA . ALA B 1 400 ? 9.93 21.859 1.146 1 92.12 400 ALA B CA 1
ATOM 6438 C C . ALA B 1 400 ? 9.336 22.25 -0.206 1 92.12 400 ALA B C 1
ATOM 6440 O O . ALA B 1 400 ? 9.773 21.734 -1.246 1 92.12 400 ALA B O 1
ATOM 6441 N N . LEU B 1 401 ? 8.391 23.109 -0.201 1 92.31 401 LEU B N 1
ATOM 6442 C CA . LEU B 1 401 ? 7.758 23.531 -1.445 1 92.31 401 LEU B CA 1
ATOM 6443 C C . LEU B 1 401 ? 8.711 24.375 -2.281 1 92.31 401 LEU B C 1
ATOM 6445 O O . LEU B 1 401 ? 8.758 24.25 -3.506 1 92.31 401 LEU B O 1
ATOM 6449 N N . ARG B 1 402 ? 9.461 25.203 -1.669 1 90.81 402 ARG B N 1
ATOM 6450 C CA . ARG B 1 402 ? 10.383 26.094 -2.367 1 90.81 402 ARG B CA 1
ATOM 6451 C C . ARG B 1 402 ? 11.484 25.297 -3.066 1 90.81 402 ARG B C 1
ATOM 6453 O O . ARG B 1 402 ? 11.961 25.703 -4.129 1 90.81 402 ARG B O 1
ATOM 6460 N N . LYS B 1 403 ? 11.852 24.281 -2.484 1 94.31 403 LYS B N 1
ATOM 6461 C CA . LYS B 1 403 ? 13.031 23.562 -2.951 1 94.31 403 LYS B CA 1
ATOM 6462 C C . LYS B 1 403 ? 12.648 22.438 -3.912 1 94.31 403 LYS B C 1
ATOM 6464 O O . LYS B 1 403 ? 13.508 21.891 -4.617 1 94.31 403 LYS B O 1
ATOM 6469 N N . SER B 1 404 ? 11.445 22.031 -3.992 1 96.81 404 SER B N 1
ATOM 6470 C CA . SER B 1 404 ? 11.023 20.922 -4.828 1 96.81 404 SER B CA 1
ATOM 6471 C C . SER B 1 404 ? 10.078 21.375 -5.934 1 96.81 404 SER B C 1
ATOM 6473 O O . SER B 1 404 ? 8.906 21.672 -5.68 1 96.81 404 SER B O 1
ATOM 6475 N N . LYS B 1 405 ? 10.562 21.328 -7.121 1 97.5 405 LYS B N 1
ATOM 6476 C CA . LYS B 1 405 ? 9.727 21.656 -8.273 1 97.5 405 LYS B CA 1
ATOM 6477 C C . LYS B 1 405 ? 8.617 20.625 -8.453 1 97.5 405 LYS B C 1
ATOM 6479 O O . LYS B 1 405 ? 7.52 20.969 -8.898 1 97.5 405 LYS B O 1
ATOM 6484 N N . LEU B 1 406 ? 8.891 19.453 -8.109 1 98.44 406 LEU B N 1
ATOM 6485 C CA . LEU B 1 406 ? 7.906 18.375 -8.219 1 98.44 406 LEU B CA 1
ATOM 6486 C C . LEU B 1 406 ? 6.73 18.625 -7.281 1 98.44 406 LEU B C 1
ATOM 6488 O O . LEU B 1 406 ? 5.57 18.484 -7.688 1 98.44 406 LEU B O 1
ATOM 6492 N N . LEU B 1 407 ? 7.004 18.938 -6.047 1 97.94 407 LEU B N 1
ATOM 6493 C CA . LEU B 1 407 ? 5.941 19.234 -5.09 1 97.94 407 LEU B CA 1
ATOM 6494 C C . LEU B 1 407 ? 5.117 20.438 -5.543 1 97.94 407 LEU B C 1
ATOM 6496 O O . LEU B 1 407 ? 3.891 20.422 -5.43 1 97.94 407 LEU B O 1
ATOM 6500 N N . THR B 1 408 ? 5.836 21.438 -6.047 1 97.69 408 THR B N 1
ATOM 6501 C CA . THR B 1 408 ? 5.148 22.625 -6.543 1 97.69 408 THR B CA 1
ATOM 6502 C C . THR B 1 408 ? 4.207 22.266 -7.688 1 97.69 408 THR B C 1
ATOM 6504 O O . THR B 1 408 ? 3.064 22.734 -7.727 1 97.69 408 THR B O 1
ATOM 6507 N N . LEU B 1 409 ? 4.691 21.484 -8.578 1 98.12 409 LEU B N 1
ATOM 6508 C CA . LEU B 1 409 ? 3.865 21.031 -9.695 1 98.12 409 LEU B CA 1
ATOM 6509 C C . LEU B 1 409 ? 2.656 20.25 -9.195 1 98.12 409 LEU B C 1
ATOM 6511 O O . LEU B 1 409 ? 1.54 20.438 -9.68 1 98.12 409 LEU B O 1
ATOM 6515 N N . ALA B 1 410 ? 2.852 19.344 -8.273 1 98.44 410 ALA B N 1
ATOM 6516 C CA . ALA B 1 410 ? 1.758 18.547 -7.723 1 98.44 410 ALA B CA 1
ATOM 6517 C C . ALA B 1 410 ? 0.679 19.453 -7.117 1 98.44 410 ALA B C 1
ATOM 6519 O O . ALA B 1 410 ? -0.515 19.219 -7.32 1 98.44 410 ALA B O 1
ATOM 6520 N N . ILE B 1 411 ? 1.106 20.469 -6.387 1 98 411 ILE B N 1
ATOM 6521 C CA . ILE B 1 411 ? 0.183 21.406 -5.758 1 98 411 ILE B CA 1
ATOM 6522 C C . ILE B 1 411 ? -0.562 22.203 -6.828 1 98 411 ILE B C 1
ATOM 6524 O O . ILE B 1 411 ? -1.784 22.359 -6.762 1 98 411 ILE B O 1
ATOM 6528 N N . THR B 1 412 ? 0.187 22.688 -7.793 1 97.38 412 THR B N 1
ATOM 6529 C CA . THR B 1 412 ? -0.401 23.453 -8.883 1 97.38 412 THR B CA 1
ATOM 6530 C C . THR B 1 412 ? -1.48 22.641 -9.594 1 97.38 412 THR B C 1
ATOM 6532 O O . THR B 1 412 ? -2.566 23.156 -9.875 1 97.38 412 THR B O 1
ATOM 6535 N N . LYS B 1 413 ? -1.217 21.422 -9.852 1 97.5 413 LYS B N 1
ATOM 6536 C CA . LYS B 1 413 ? -2.15 20.562 -10.578 1 97.5 413 LYS B CA 1
ATOM 6537 C C . LYS B 1 413 ? -3.34 20.188 -9.711 1 97.5 413 LYS B C 1
ATOM 6539 O O . LYS B 1 413 ? -4.477 20.125 -10.188 1 97.5 413 LYS B O 1
ATOM 6544 N N . GLU B 1 414 ? -3.117 19.844 -8.469 1 97.31 414 GLU B N 1
ATOM 6545 C CA . GLU B 1 414 ? -4.184 19.422 -7.566 1 97.31 414 GLU B CA 1
ATOM 6546 C C . GLU B 1 414 ? -5.195 20.547 -7.348 1 97.31 414 GLU B C 1
ATOM 6548 O O . GLU B 1 414 ? -6.402 20.297 -7.301 1 97.31 414 GLU B O 1
ATOM 6553 N N . PHE B 1 415 ? -4.719 21.781 -7.258 1 97.19 415 PHE B N 1
ATOM 6554 C CA . PHE B 1 415 ? -5.582 22.906 -6.895 1 97.19 415 PHE B CA 1
ATOM 6555 C C . PHE B 1 415 ? -5.918 23.75 -8.117 1 97.19 415 PHE B C 1
ATOM 6557 O O . PHE B 1 415 ? -6.754 24.641 -8.047 1 97.19 415 PHE B O 1
ATOM 6564 N N . GLU B 1 416 ? -5.215 23.453 -9.242 1 96.06 416 GLU B N 1
ATOM 6565 C CA . GLU B 1 416 ? -5.438 24.125 -10.523 1 96.06 416 GLU B CA 1
ATOM 6566 C C . GLU B 1 416 ? -5.273 25.641 -10.391 1 96.06 416 GLU B C 1
ATOM 6568 O O . GLU B 1 416 ? -6.121 26.391 -10.859 1 96.06 416 GLU B O 1
ATOM 6573 N N . LYS B 1 417 ? -4.285 26.047 -9.664 1 95.88 417 LYS B N 1
ATOM 6574 C CA . LYS B 1 417 ? -3.959 27.453 -9.438 1 95.88 417 LYS B CA 1
ATOM 6575 C C . LYS B 1 417 ? -2.453 27.688 -9.508 1 95.88 417 LYS B C 1
ATOM 6577 O O . LYS B 1 417 ? -1.664 26.781 -9.242 1 95.88 417 LYS B O 1
ATOM 6582 N N . GLU B 1 418 ? -2.084 28.875 -9.859 1 94.81 418 GLU B N 1
ATOM 6583 C CA . GLU B 1 418 ? -0.67 29.25 -9.859 1 94.81 418 GLU B CA 1
ATOM 6584 C C . GLU B 1 418 ? -0.135 29.406 -8.445 1 94.81 418 GLU B C 1
ATOM 6586 O O . GLU B 1 418 ? -0.832 29.922 -7.562 1 94.81 418 GLU B O 1
ATOM 6591 N N . VAL B 1 419 ? 1.136 28.984 -8.273 1 95 419 VAL B N 1
ATOM 6592 C CA . VAL B 1 419 ? 1.804 29.094 -6.98 1 95 419 VAL B CA 1
ATOM 6593 C C . VAL B 1 419 ? 2.756 30.297 -7.004 1 95 419 VAL B C 1
ATOM 6595 O O . VAL B 1 419 ? 3.627 30.391 -7.871 1 95 419 VAL B O 1
ATOM 6598 N N . ILE B 1 420 ? 2.525 31.188 -6.078 1 92.56 420 ILE B N 1
ATOM 6599 C CA . ILE B 1 420 ? 3.443 32.312 -5.859 1 92.56 420 ILE B CA 1
ATOM 6600 C C . ILE B 1 420 ? 4.055 32.188 -4.465 1 92.56 420 ILE B C 1
ATOM 6602 O O . ILE B 1 420 ? 3.35 31.938 -3.486 1 92.56 420 ILE B O 1
ATOM 6606 N N . PHE B 1 421 ? 5.328 32.375 -4.352 1 90.69 421 PHE B N 1
ATOM 6607 C CA . PHE B 1 421 ? 5.992 32.219 -3.062 1 90.69 421 PHE B CA 1
ATOM 6608 C C . PHE B 1 421 ? 6.031 33.562 -2.334 1 90.69 421 PHE B C 1
ATOM 6610 O O . PHE B 1 421 ? 6.406 34.594 -2.916 1 90.69 421 PHE B O 1
ATOM 6617 N N . SER B 1 422 ? 5.598 33.531 -1.15 1 83.62 422 SER B N 1
ATOM 6618 C CA . SER B 1 422 ? 5.582 34.719 -0.302 1 83.62 422 SER B CA 1
ATOM 6619 C C . SER B 1 422 ? 6.996 35.125 0.101 1 83.62 422 SER B C 1
ATOM 6621 O O . SER B 1 422 ? 7.84 34.25 0.38 1 83.62 422 SER B O 1
ATOM 6623 N N . GLU B 1 423 ? 7.281 36.344 0.013 1 77.5 423 GLU B N 1
ATOM 6624 C CA . GLU B 1 423 ? 8.562 36.875 0.454 1 77.5 423 GLU B CA 1
ATOM 6625 C C . GLU B 1 423 ? 8.461 37.469 1.863 1 77.5 423 GLU B C 1
ATOM 6627 O O . GLU B 1 423 ? 9.438 38 2.396 1 77.5 423 GLU B O 1
ATOM 6632 N N . ALA B 1 424 ? 7.332 37.281 2.455 1 71.38 424 ALA B N 1
ATOM 6633 C CA . ALA B 1 424 ? 7.07 37.938 3.736 1 71.38 424 ALA B CA 1
ATOM 6634 C C . ALA B 1 424 ? 7.875 37.281 4.855 1 71.38 424 ALA B C 1
ATOM 6636 O O . ALA B 1 424 ? 8.078 36.062 4.855 1 71.38 424 ALA B O 1
ATOM 6637 N N . LYS B 1 425 ? 8.516 38.25 5.602 1 73.88 425 LYS B N 1
ATOM 6638 C CA . LYS B 1 425 ? 9.195 37.844 6.828 1 73.88 425 LYS B CA 1
ATOM 6639 C C . LYS B 1 425 ? 8.328 38.125 8.055 1 73.88 425 LYS B C 1
ATOM 6641 O O . LYS B 1 425 ? 7.578 39.094 8.086 1 73.88 425 LYS B O 1
ATOM 6646 N N . GLU B 1 426 ? 8.25 37.281 8.938 1 80 426 GLU B N 1
ATOM 6647 C CA . GLU B 1 426 ? 7.543 37.438 10.211 1 80 426 GLU B CA 1
ATOM 6648 C C . GLU B 1 426 ? 6.062 37.719 9.984 1 80 426 GLU B C 1
ATOM 6650 O O . GLU B 1 426 ? 5.535 38.719 10.516 1 80 426 GLU B O 1
ATOM 6655 N N . GLU B 1 427 ? 5.473 36.844 9.359 1 85.75 427 GLU B N 1
ATOM 6656 C CA . GLU B 1 427 ? 4.105 37 8.875 1 85.75 427 GLU B CA 1
ATOM 6657 C C . GLU B 1 427 ? 3.125 37.188 10.031 1 85.75 427 GLU B C 1
ATOM 6659 O O . GLU B 1 427 ? 2.197 37.969 9.945 1 85.75 427 GLU B O 1
ATOM 6664 N N . ALA B 1 428 ? 3.396 36.469 11.109 1 89.94 428 ALA B N 1
ATOM 6665 C CA . ALA B 1 428 ? 2.467 36.562 12.234 1 89.94 428 ALA B CA 1
ATOM 6666 C C . ALA B 1 428 ? 2.52 37.938 12.883 1 89.94 428 ALA B C 1
ATOM 6668 O O . ALA B 1 428 ? 1.48 38.562 13.141 1 89.94 428 ALA B O 1
ATOM 6669 N N . ALA B 1 429 ? 3.689 38.438 13.125 1 92.94 429 ALA B N 1
ATOM 6670 C CA . ALA B 1 429 ? 3.84 39.781 13.711 1 92.94 429 ALA B CA 1
ATOM 6671 C C . ALA B 1 429 ? 3.283 40.844 12.781 1 92.94 429 ALA B C 1
ATOM 6673 O O . ALA B 1 429 ? 2.578 41.75 13.227 1 92.94 429 ALA B O 1
ATOM 6674 N N . ARG B 1 430 ? 3.613 40.719 11.555 1 92.25 430 ARG B N 1
ATOM 6675 C CA . ARG B 1 430 ? 3.088 41.656 10.57 1 92.25 430 ARG B CA 1
ATOM 6676 C C . ARG B 1 430 ? 1.563 41.594 10.523 1 92.25 430 ARG B C 1
ATOM 6678 O O . ARG B 1 430 ? 0.905 42.625 10.484 1 92.25 430 ARG B O 1
ATOM 6685 N N . GLY B 1 431 ? 1.096 40.406 10.508 1 92.88 431 GLY B N 1
ATOM 6686 C CA . GLY B 1 431 ? -0.347 40.25 10.484 1 92.88 431 GLY B CA 1
ATOM 6687 C C . GLY B 1 431 ? -1.037 40.844 11.695 1 92.88 431 GLY B C 1
ATOM 6688 O O . GLY B 1 431 ? -2.1 41.469 11.57 1 92.88 431 GLY B O 1
ATOM 6689 N N . ALA B 1 432 ? -0.449 40.656 12.82 1 94.5 432 ALA B N 1
ATOM 6690 C CA . ALA B 1 432 ? -1 41.25 14.031 1 94.5 432 ALA B CA 1
ATOM 6691 C C . ALA B 1 432 ? -1.047 42.781 13.914 1 94.5 432 ALA B C 1
ATOM 6693 O O . ALA B 1 432 ? -1.979 43.406 14.414 1 94.5 432 ALA B O 1
ATOM 6694 N N . ALA B 1 433 ? -0.072 43.344 13.266 1 93.38 433 ALA B N 1
ATOM 6695 C CA . ALA B 1 433 ? 0.032 44.781 13.125 1 93.38 433 ALA B CA 1
ATOM 6696 C C . ALA B 1 433 ? -1.062 45.344 12.211 1 93.38 433 ALA B C 1
ATOM 6698 O O . ALA B 1 433 ? -1.521 46.469 12.383 1 93.38 433 ALA B O 1
ATOM 6699 N N . ILE B 1 434 ? -1.491 44.531 11.328 1 90.69 434 ILE B N 1
ATOM 6700 C CA . ILE B 1 434 ? -2.32 45.125 10.289 1 90.69 434 ILE B CA 1
ATOM 6701 C C . ILE B 1 434 ? -3.727 44.531 10.344 1 90.69 434 ILE B C 1
ATOM 6703 O O . ILE B 1 434 ? -4.633 45 9.648 1 90.69 434 ILE B O 1
ATOM 6707 N N . PHE B 1 435 ? -4.004 43.5 11.125 1 86.94 435 PHE B N 1
ATOM 6708 C CA . PHE B 1 435 ? -5.23 42.688 11.117 1 86.94 435 PHE B CA 1
ATOM 6709 C C . PHE B 1 435 ? -6.445 43.562 11.367 1 86.94 435 PHE B C 1
ATOM 6711 O O . PHE B 1 435 ? -7.477 43.438 10.711 1 86.94 435 PHE B O 1
ATOM 6718 N N . PHE B 1 436 ? -6.316 44.562 12.25 1 80.81 436 PHE B N 1
ATOM 6719 C CA . PHE B 1 436 ? -7.441 45.375 12.711 1 80.81 436 PHE B CA 1
ATOM 6720 C C . PHE B 1 436 ? -7.578 46.625 11.883 1 80.81 436 PHE B C 1
ATOM 6722 O O . PHE B 1 436 ? -8.562 47.375 12.016 1 80.81 436 PHE B O 1
ATOM 6729 N N . LEU B 1 437 ? -6.625 46.906 11.055 1 79.56 437 LEU B N 1
ATOM 6730 C CA . LEU B 1 437 ? -6.656 48.125 10.266 1 79.56 437 LEU B CA 1
ATOM 6731 C C . LEU B 1 437 ? -7.688 48.031 9.148 1 79.56 437 LEU B C 1
ATOM 6733 O O . LEU B 1 437 ? -7.898 46.969 8.586 1 79.56 437 LEU B O 1
#

Secondary structure (DSSP, 8-state):
-EEEEEEE-SS-EEEEEE-TTS-EEEEEE-S----EE--STT--EE-HHHHHHHHHHHHHTS-HHHHTTEEEEEEEE--S-BEEEETTTEEPPEE-TT--HHHHHTHHHHHHTSTTPPPP-TT-HHHHHTTS--TTEEEEE-HHHHHHHHHH-SPPEE-HHHHHHHSSEETTTTEE-HHHHHHTT--GGGSPEE--TT-EEEEPPHHHHHHHT--TT-EEE--EEHHHHHHHHH-S-GGGEEEEEESSSEEEEEEE-HHHHHHHTT-SS-EEEE-GGG-EEEEE--S-SHHHHHHHHHHHHHHHHHHHS-PPPHHHHHHHHHHHHHHHTT-TTPPEEE--TT--SS-TT--EEEEEE-TTT-SHHHHHHHHHHHHHHHHHTT--HHHHHT--EEEEESHHHHH-HHHHHHHHHHHTSEEEE---SSHHHHHHHHTT-/-EEEEEEE-SS-EEEEEE-TTS-EEEEEE-S----EE--STT--EE-HHHHHHHHHHHHHTS-HHHHTTEEEEEEEE--S-BEEEEGGGEEPPEE-TT--HHHHHTHHHHHHTSTTPPPP-TT-HHHHHTTS--TTEEEEE-HHHHHHHHHH-SPPEE-HHHHHHHSSEETTTTEE-HHHHHHTT--GGGSPEEPPTT-EEEEPPHHHHHHHT--TT-EEE--EEHHHHHHHHH-S-GGGEEEEEESSSEEEEEEE-HHHHHHHTT-SS-EEEE-GGG-EEEEE--S-SHHHHHHHHHHHHHHHHHHHS-PPPHHHHHHHHHHHHHHHTT-TTPPEEE--TT--SS-TT--EEEEEE-TTT-SHHHHHHHHHHHHHHHHHTT--HHHHHT--EEEEESHHHHH-HHHHHHHHHHHTSEEEE---SSHHHHHHHHTT-

Organism: Trichomonas vaginalis (strain ATCC PRA-98 / G3) (NCBI:txid412133)

Nearest PDB structures (foldseek):
  3ll3-assembly1_B  TM=7.443E-01  e=8.401E-32  Lactobacillus acidophilus
  3gbt-assembly1_A  TM=7.631E-01  e=2.309E-31  Lactobacillus acidophilus NCFM
  3hz6-assembly1_A  TM=8.103E-01  e=1.051E-26  Chromobacterium violaceum
  3kzb-assembly1_A-2  TM=8.051E-01  e=5.662E-25  Chromobacterium violaceum
  5ya0-assembly2_B  TM=6.968E-01  e=1.470E-22  Escherichia coli K-12

pLDDT: mean 93.22, std 5.76, range [64.12, 98.81]

InterPro domains:
  IPR000577 Carbohydrate kinase, FGGY [PIRSF000538] (3-434)
  IPR018484 Carbohydrate kinase FGGY, N-terminal [PF00370] (4-103)
  IPR018484 Carbohydrate kinase FGGY, N-terminal [PF00370] (137-231)
  IPR043129 ATPase, nucleotide binding domain [SSF53067] (3-234)
  IPR043129 ATPase, nucleotide binding domain [SSF53067] (239-434)

Radius of gyration: 38.89 Å; Cα contacts (8 Å, |Δi|>4): 2057; chains: 2; bounding box: 56×116×89 Å

Foldseek 3Di:
DKFKFWEQEPAKIKIFIADPVLHTPDIDMDRGLVQWDDDDPQFTWGALVSSLVVRLVRLLPPDLVRQAVHAEYFYEYAAQWKWWAFPPRDIDTIRAQSHRVCVVVVVLVVLQPDPPFDRDHRSAQLSVQLPDDCVGTQAMDHSRQVVLCVFFVDDGAAEQQRVVRNGQADSQVRDHVPVSSVVSVHDPNRYHHYDYHFAWDHFGDPVSCVSSVHDRNRTYTHYHYLVQLLLLLQDVPQQFEWEWEFAQWIKIKHKAAPVVCVVCVPPLQWHWGDYHPRIIITMGTWNGGLNLLLVLLVVVQVVCCVVPVDGDDSLVSSVVLLVLLVVCLPPPQQWAWASQCQHGPSGRPDHIDTDSDDPPHPDSNSPSNNSLLNSLVSNCGPPDLVNLVSHAAYEYYYDSCVSGPSNLVSNCVSSVHYYDYGPDDPSSSSSSRVRND/DKFKFWEQEPFKIKIFIADPVLHTPDIDMDRGLVQWDDDDPQWTWGALVSSLVRRLVRLLPPDLVRQAPHAEYFYEYAAQWKWFAFPPGDIDTIRAQSHRVCVVVVVLVVLQPDPPFDRDHRSAQLSVQLVDDCVGTQAMDDSRQVVLCVFFVDDGAAEQQRVVRNGQADSQVRDHVPVSSVVSVHDPNRYHHYDYHFAWDHFGDPVVCVSSVHDRNRTYTHYHYLVQLLLLLQDVPQQFEWEWEFAQWIKIKHKAAPVVCVVCVPPLQWHWGDAHPRIIITMGTWNGGLNLLLVLLVVVQVVCCVVPVDGDDSLVSSVVLLVLLVVCLPPPQQWAWASQCQHGPSGRPDHIDTDSDDPPHPDSNSPSNNSLLNSLVSNCGPPDLVNLVSHAAYEYYYDSCVSGPSNLVSNCVSSVHYYDYGPDDPSSSSSSRVRND

Sequence (874 aa):
MFSLGIDIGTSKIAIAVVDVNSKITTYVDSKAHDANIHIKPGFSEQSVDKIFETTDNLISNIPIEIKQKIGYIGITGQMHGVVVSRKNNKTDNLINWEDRRGSVTGKLKLINAIKGCEKLKDGFGMTTLAQLDLSDAEHCATIHDLYASYLTGLRSVTDPTDAASWGLFDIFTNKWNEEAIKSLNIPQNILPEVVKCGSFVGKIKPDIAEKFDLNKDVEVYAALGDNQASISGTSLERDQDIYITIGTGMQLSLIANNEIAKELINSNKIEVRPFLKGQFLAVSAPLLGGEAWKSLALFVDGLIENVTGTKMNIDDVYKKIDELGLAEFDSDDLPDFEPYFIGERWDTSLRGVLSNLTLSNFKIGKISAALAKGIAKTLRGDITQEMLASKSRIVASGNALRKSKLLTLAITKEFEKEVIFSEAKEEAARGAAIFFLMFSLGIDIGTSKIAIAVVDVNSKITTYVDSKAHDANIHIKPGFSEQSVDKIFETTDNLISNIPIEIKQKIGYIGITGQMHGVVVSRKNNKTDNLINWEDRRGSVTGKLKLINAIKGCEKLKDGFGMTTLAQLDLSDAEHCATIHDLYASYLTGLRSVTDPTDAASWGLFDIFTNKWNEEAIKSLNIPQNILPEVVKCGSFVGKIKPDIAEKFDLNKDVEVYAALGDNQASISGTSLERDQDIYITIGTGMQLSLIANNEIAKELINSNKIEVRPFLKGQFLAVSAPLLGGEAWKSLALFVDGLIENVTGTKMNIDDVYKKIDELGLAEFDSDDLPDFEPYFIGERWDTSLRGVLSNLTLSNFKIGKISAALAKGIAKTLRGDITQEMLASKSRIVASGNALRKSKLLTLAITKEFEKEVIFSEAKEEAARGAAIFFL

Solvent-accessible surface area (backbone atoms only — not comparable to full-atom values): 43342 Å² total; per-residue (Å²): 99,24,20,34,5,33,21,44,44,90,57,35,39,35,38,22,32,24,40,83,82,69,42,77,76,46,77,52,71,47,84,62,54,80,28,73,44,90,76,48,94,51,48,36,33,28,38,51,64,42,46,49,51,48,51,49,52,56,56,54,67,50,56,63,81,56,35,58,36,34,43,36,36,21,27,13,16,53,54,22,18,38,26,44,31,29,60,90,81,39,67,49,54,28,39,35,43,79,16,28,52,31,61,77,70,48,50,42,62,59,59,49,61,40,83,90,43,72,81,74,52,61,19,17,28,50,53,53,53,51,71,50,89,61,87,56,50,54,36,41,35,33,64,35,24,43,47,48,17,64,42,35,71,44,82,48,51,35,14,46,43,37,48,48,46,20,51,64,41,41,78,86,78,68,39,68,41,59,68,53,39,50,73,48,71,42,68,72,79,25,53,45,54,71,47,61,60,57,32,80,68,41,43,37,27,60,70,54,14,59,72,53,51,37,44,60,76,20,35,32,34,42,27,37,22,34,68,60,18,24,54,48,32,62,39,89,63,50,76,34,34,33,38,37,36,23,33,56,31,28,37,32,38,32,64,29,50,64,70,55,42,65,69,39,58,80,43,77,56,36,46,69,38,55,39,66,90,77,26,27,32,40,32,21,62,43,64,55,32,30,46,47,54,46,46,53,38,48,27,54,43,48,38,40,24,72,69,71,70,48,79,69,59,67,69,57,45,48,50,42,46,36,52,37,7,51,75,32,56,83,50,93,61,54,31,46,27,43,66,25,38,78,18,38,95,76,43,63,81,46,39,13,33,42,32,62,29,30,84,84,36,54,37,60,27,29,47,40,26,18,39,30,42,23,48,34,52,57,43,48,55,79,67,48,69,74,71,48,66,69,38,68,34,30,42,29,42,43,63,42,41,74,73,25,68,37,44,42,49,26,42,28,64,73,68,70,32,55,78,41,73,60,82,67,74,60,26,32,10,41,4,17,30,48,65,66,107,100,24,20,34,4,34,22,45,44,90,60,38,39,36,37,22,31,24,39,85,82,68,43,78,76,45,76,52,69,48,89,55,53,81,28,73,45,90,78,50,94,51,50,35,35,26,39,53,65,41,48,50,51,48,51,50,51,56,57,55,68,51,56,61,81,57,34,58,37,34,44,34,35,20,27,13,15,52,53,23,19,37,25,44,31,29,59,90,80,38,66,50,54,29,39,34,44,78,16,29,52,31,63,76,70,48,49,42,63,56,60,50,62,41,81,92,46,70,81,75,51,62,18,18,28,50,54,53,54,52,71,51,89,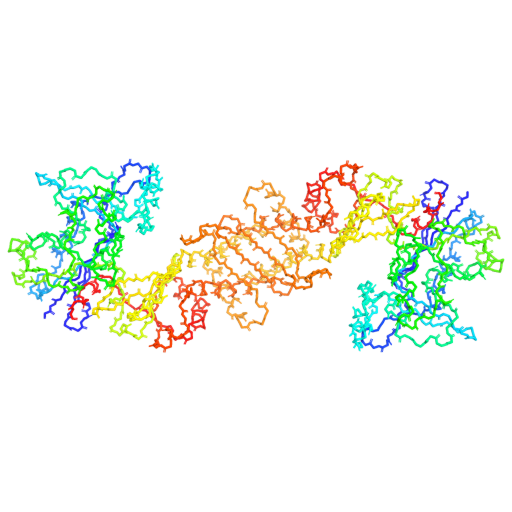60,86,55,50,53,35,39,34,35,65,34,23,43,47,49,18,65,43,36,71,46,81,48,50,34,15,44,44,37,47,50,46,20,50,61,42,40,78,88,77,68,40,69,40,60,69,54,40,49,73,47,71,42,68,72,79,26,53,47,53,68,47,61,60,57,31,79,69,42,44,38,26,61,68,54,16,59,73,53,51,37,43,58,76,20,36,32,34,42,26,38,21,33,68,60,18,24,55,49,31,62,39,89,62,50,76,34,34,33,37,36,37,24,32,56,30,26,37,31,38,33,65,27,50,64,69,56,42,64,69,40,59,79,41,75,56,35,45,68,38,56,40,67,92,75,27,28,31,41,33,20,61,44,65,53,32,29,45,47,54,46,47,53,37,50,29,54,42,48,40,42,24,73,68,72,70,48,80,70,60,68,68,56,44,47,51,41,47,35,51,36,8,53,75,33,56,83,51,93,64,54,32,47,27,43,66,25,38,79,18,38,95,76,44,63,82,45,40,13,33,41,31,62,29,30,83,83,36,56,39,58,28,27,47,39,25,18,39,31,42,22,47,34,52,57,43,48,55,78,66,47,68,74,72,48,65,68,37,68,36,29,42,29,42,44,64,43,40,74,72,26,67,35,45,42,48,26,41,26,62,72,66,69,34,56,79,42,72,60,82,66,73,60,25,31,11,40,3,18,30,47,63,64,105